Protein AF-0000000068881937 (afdb_homodimer)

pLDDT: mean 97.51, std 2.85, range [55.69, 98.94]

Nearest PDB structures (foldseek):
  3k2w-assembly1_D  TM=9.455E-01  e=3.900E-53  Paraglaciecola sp. T6c
  6j76-assembly1_B  TM=9.392E-01  e=1.658E-51  Vibrio variabilis
  6wsa-assembly1_A  TM=9.432E-01  e=1.426E-50  Burkholderia pseudomallei 1710b
  5eyu-assembly1_A  TM=9.378E-01  e=6.030E-51  Staphylococcus aureus
  4o6r-assembly1_C  TM=9.470E-01  e=2.479E-50  Burkholderia cenocepacia J2315

Foldseek 3Di:
DAFDKFFQAFQFFRHTDDIDTFDDPVRLVVLLVLQQVLLVPLQPDDLVVLLQLLLQLLVLLLVCLLVLLVLLCRLFVAFSLCSSVLSVVLSVLLVVCSVCLCVLQDKAFDDDDPQKGKIKGWGFQEEEEEEEESLSGSNRCSLQPNLLSSRRYAYEYEYDSSRRCNLVSSVVSSVVSPPDPSSYHYGYDDDLVSVLVSLCDPSHAEYEHEEALVVQVSSCVSPVVDDHYYWYFHAFQAEEEEEPAFDLLLVLLQLLCQCCASQNQDRFRHQYYEYAQVCQVVNLVSNLVNLQCAAEHRSHPSRHRHTFGRDPVLLVLLVVLVVQQVVVPKDFSHDDHPRQVDDDPRRHHHRQTEIEPGDDVGCSLEPDSSGRYYYYYYDNDLVRRQVSQQPYQWAQEYEYEHPPVVVRVVSQVSHRHQYYYYNHTDDDDQQGWGDIDGSSIDATTHRSSSSVSRTDMDMDIDGHDDD/DAFDKFFQAFQFFRHTDDIDTFDDPVRLVVLLVLQQVLLVPLQPDDLVVLLQLLLQLLVLLLVCLLVLLVLLCRLFVAFSLCSSVLSVVLSVLLVVCSVCLCVLQDKAFDDDDPQKGKIKGWGFQEEEEEEEESLSGSNRCSLQPNLQSSRRYAYEYEYDSSRRCNLVSSVVSSVVSPPDPSSYHYGYDDDLVSVLVSLCDPSHAEYEHEEALVVQVSSCVSPVVDDHYYWYFHAFQAEEEEEPAFDLLLVLLQLLCQCCASQNQDRFRHQYYEYAQVCQVVNLVSNLVNLQCAAEHRSHPSRHRHTFGRDQVLLVLLVVLVVQQVVVPKDFSHDDHPCQVDDDPRRHHHRQTEIEPGDDVGCSLAPDSSGRYYYYYYDNDLVRRQVSQQPYQWAQEYEYEHPPVVVRVVSQVSHRHQYYYYNHTDDDDQQGWGDMDGSSIDATTHHSSSSVSRIDMDMDIDGHDDD

Structure (mmCIF, N/CA/C/O backbone):
data_AF-0000000068881937-model_v1
#
loop_
_entity.id
_entity.type
_entity.pdbx_description
1 polymer 'aldehyde dehydrogenase (NAD(+))'
#
loop_
_atom_site.group_PDB
_atom_site.id
_atom_site.type_symbol
_atom_site.label_atom_id
_atom_site.label_alt_id
_atom_site.label_comp_id
_atom_site.label_asym_id
_atom_site.label_entity_id
_atom_site.label_seq_id
_atom_site.pdbx_PDB_ins_code
_atom_site.Cartn_x
_atom_site.Cartn_y
_atom_site.Cartn_z
_atom_site.occupancy
_atom_site.B_iso_or_equiv
_atom_site.auth_seq_id
_atom_site.auth_comp_id
_atom_site.auth_asym_id
_atom_site.auth_atom_id
_atom_site.pdbx_PDB_model_num
ATOM 1 N N . MET A 1 1 ? -29.312 0.614 -24.891 1 55.81 1 MET A N 1
ATOM 2 C CA . MET A 1 1 ? -28.172 -0.057 -25.531 1 55.81 1 MET A CA 1
ATOM 3 C C . MET A 1 1 ? -28.031 -1.483 -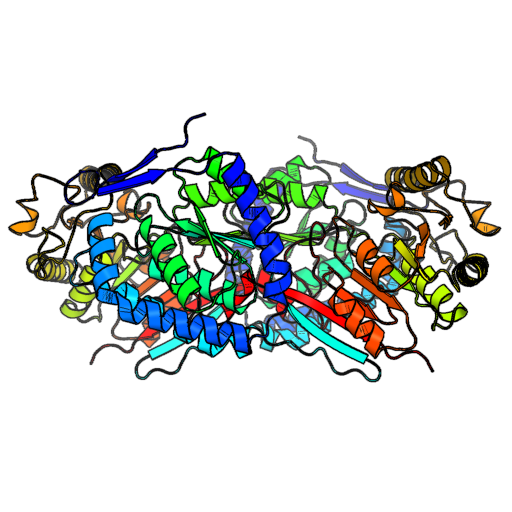25.016 1 55.81 1 MET A C 1
ATOM 5 O O . MET A 1 1 ? -28.266 -1.748 -23.828 1 55.81 1 MET A O 1
ATOM 9 N N . SER A 1 2 ? -27.922 -2.355 -25.828 1 77.81 2 SER A N 1
ATOM 10 C CA . SER A 1 2 ? -27.891 -3.777 -25.5 1 77.81 2 SER A CA 1
ATOM 11 C C . SER A 1 2 ? -26.703 -4.109 -24.609 1 77.81 2 SER A C 1
ATOM 13 O O . SER A 1 2 ? -25.641 -3.486 -24.719 1 77.81 2 SER A O 1
ATOM 15 N N . VAL A 1 3 ? -26.969 -4.941 -23.531 1 86.19 3 VAL A N 1
ATOM 16 C CA . VAL A 1 3 ? -25.922 -5.312 -22.578 1 86.19 3 VAL A CA 1
ATOM 17 C C . VAL A 1 3 ? -25 -6.344 -23.219 1 86.19 3 VAL A C 1
ATOM 19 O O . VAL A 1 3 ? -25.375 -7.031 -24.172 1 86.19 3 VAL A O 1
ATOM 22 N N . GLU A 1 4 ? -23.781 -6.277 -22.812 1 91.31 4 GLU A N 1
ATOM 23 C CA . GLU A 1 4 ? -22.781 -7.238 -23.281 1 91.31 4 GLU A CA 1
ATOM 24 C C . GLU A 1 4 ? -23.234 -8.672 -23 1 91.31 4 GLU A C 1
ATOM 26 O O . GLU A 1 4 ? -23.766 -8.961 -21.922 1 91.31 4 GLU A O 1
ATOM 31 N N . VAL A 1 5 ? -23.141 -9.5 -24.031 1 96.06 5 VAL A N 1
ATOM 32 C CA . VAL A 1 5 ? -23.312 -10.938 -23.812 1 96.06 5 VAL A CA 1
ATOM 33 C C . VAL A 1 5 ? -21.938 -11.602 -23.703 1 96.06 5 VAL A C 1
ATOM 35 O O . VAL A 1 5 ? -21.109 -11.484 -24.609 1 96.06 5 VAL A O 1
ATOM 38 N N . ILE A 1 6 ? -21.781 -12.273 -22.609 1 97.19 6 ILE A N 1
ATOM 39 C CA . ILE A 1 6 ? -20.5 -12.898 -22.312 1 97.19 6 ILE A CA 1
ATOM 40 C C . ILE A 1 6 ? -20.625 -14.414 -22.375 1 97.19 6 ILE A C 1
ATOM 42 O O . ILE A 1 6 ? -21.391 -15.016 -21.625 1 97.19 6 ILE A O 1
ATOM 46 N N . ASN A 1 7 ? -19.922 -14.961 -23.281 1 97.56 7 ASN A N 1
ATOM 47 C CA . ASN A 1 7 ? -19.969 -16.406 -23.469 1 97.56 7 ASN A CA 1
ATOM 48 C C . ASN A 1 7 ? -18.734 -17.078 -22.875 1 97.56 7 ASN A C 1
ATOM 50 O O . ASN A 1 7 ? -17.609 -16.672 -23.141 1 97.56 7 ASN A O 1
ATOM 54 N N . THR A 1 8 ? -19 -18.062 -22.078 1 97.69 8 THR A N 1
ATOM 55 C CA . THR A 1 8 ? -17.922 -18.938 -21.609 1 97.69 8 THR A CA 1
ATOM 56 C C . THR A 1 8 ? -17.734 -20.125 -22.562 1 97.69 8 THR A C 1
ATOM 58 O O . THR A 1 8 ? -18.656 -20.906 -22.781 1 97.69 8 THR A O 1
ATOM 61 N N . ILE A 1 9 ? -16.562 -20.172 -23.125 1 97.56 9 ILE A N 1
ATOM 62 C CA . ILE A 1 9 ? -16.25 -21.234 -24.078 1 97.56 9 ILE A CA 1
ATOM 63 C C . ILE A 1 9 ? -15.492 -22.359 -23.375 1 97.56 9 ILE A C 1
ATOM 65 O O . ILE A 1 9 ? -14.484 -22.109 -22.703 1 97.56 9 ILE A O 1
ATOM 69 N N . SER A 1 10 ? -16 -23.594 -23.484 1 97.12 10 SER A N 1
ATOM 70 C CA . SER A 1 10 ? -15.297 -24.734 -22.922 1 97.12 10 SER A CA 1
ATOM 71 C C . SER A 1 10 ? -13.961 -24.953 -23.625 1 97.12 10 SER A C 1
ATOM 73 O O . SER A 1 10 ? -13.914 -25.141 -24.844 1 97.12 10 SER A O 1
ATOM 75 N N . PRO A 1 11 ? -12.875 -24.969 -22.812 1 98 11 PRO A N 1
ATOM 76 C CA . PRO A 1 11 ? -11.586 -25.25 -23.453 1 98 11 PRO A CA 1
ATOM 77 C C . PRO A 1 11 ? -11.469 -26.688 -23.953 1 98 11 PRO A C 1
ATOM 79 O O . PRO A 1 11 ? -10.562 -27.016 -24.719 1 98 11 PRO A O 1
ATOM 82 N N . THR A 1 12 ? -12.328 -27.547 -23.484 1 97.31 12 THR A N 1
ATOM 83 C CA . THR A 1 12 ? -12.312 -28.969 -23.812 1 97.31 12 THR A CA 1
ATOM 84 C C . THR A 1 12 ? -12.992 -29.219 -25.156 1 97.31 12 THR A C 1
ATOM 86 O O . THR A 1 12 ? -12.508 -30 -25.984 1 97.31 12 THR A O 1
ATOM 89 N N . THR A 1 13 ? -14.125 -28.438 -25.438 1 95.62 13 THR A N 1
ATOM 90 C CA . THR A 1 13 ? -14.945 -28.781 -26.594 1 95.62 13 THR A CA 1
ATOM 91 C C . THR 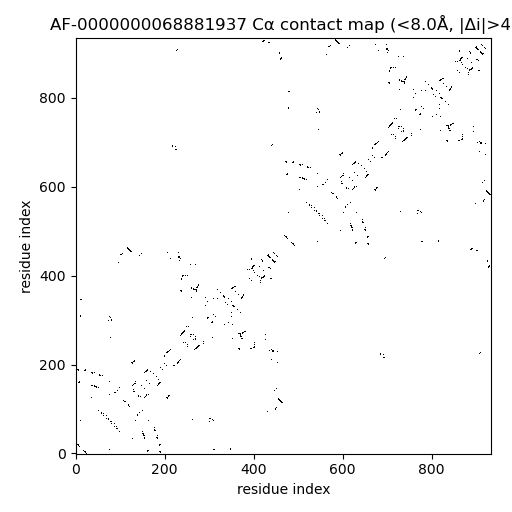A 1 13 ? -14.953 -27.625 -27.594 1 95.62 13 THR A C 1
ATOM 93 O O . THR A 1 13 ? -15.32 -27.812 -28.766 1 95.62 13 THR A O 1
ATOM 96 N N . GLY A 1 14 ? -14.672 -26.406 -27.141 1 95.56 14 GLY A N 1
ATOM 97 C CA . GLY A 1 14 ? -14.766 -25.219 -27.984 1 95.56 14 GLY A CA 1
ATOM 98 C C . GLY A 1 14 ? -16.188 -24.703 -28.109 1 95.56 14 GLY A C 1
ATOM 99 O O . GLY A 1 14 ? -16.438 -23.781 -28.906 1 95.56 14 GLY A O 1
ATOM 100 N N . GLU A 1 15 ? -17.047 -25.188 -27.328 1 96.62 15 GLU A N 1
ATOM 101 C CA . GLU A 1 15 ? -18.453 -24.797 -27.391 1 96.62 15 GLU A CA 1
ATOM 102 C C . GLU A 1 15 ? -18.812 -23.844 -26.25 1 96.62 15 GLU A C 1
ATOM 104 O O . GLU A 1 15 ? -18.156 -23.828 -25.219 1 96.62 15 GLU A O 1
ATOM 109 N N . ILE A 1 16 ? -19.859 -23.062 -26.469 1 97.56 16 ILE A N 1
ATOM 110 C CA . ILE A 1 16 ? -20.391 -22.234 -25.406 1 97.56 16 ILE A CA 1
ATOM 111 C C . ILE A 1 16 ? -21.062 -23.109 -24.344 1 97.56 16 ILE A C 1
ATOM 113 O O . ILE A 1 16 ? -21.906 -23.938 -24.672 1 97.56 16 ILE A O 1
ATOM 117 N N . VAL A 1 17 ? -20.703 -22.938 -23.156 1 96.81 17 VAL A N 1
ATOM 118 C CA . VAL A 1 17 ? -21.297 -23.75 -22.109 1 96.81 17 VAL A CA 1
ATOM 119 C C . VAL A 1 17 ? -22.188 -22.891 -21.203 1 96.81 17 VAL A C 1
ATOM 121 O O . VAL A 1 17 ? -23.094 -23.406 -20.547 1 96.81 17 VAL A O 1
ATOM 124 N N . ILE A 1 18 ? -21.875 -21.609 -21.109 1 96.69 18 ILE A N 1
ATOM 125 C CA . ILE A 1 18 ? -22.641 -20.688 -20.281 1 96.69 18 ILE A CA 1
ATOM 126 C C . ILE A 1 18 ? -22.609 -19.281 -20.891 1 96.69 18 ILE A C 1
ATOM 128 O O . ILE A 1 18 ? -21.594 -18.891 -21.484 1 96.69 18 ILE A O 1
ATOM 132 N N . SER A 1 19 ? -23.672 -18.609 -20.812 1 97.81 19 SER A N 1
ATOM 133 C CA . SER A 1 19 ? -23.734 -17.203 -21.219 1 97.81 19 SER A CA 1
ATOM 134 C C . SER A 1 19 ? -24.234 -16.328 -20.078 1 97.81 19 SER A C 1
ATOM 136 O O . SER A 1 19 ? -25.156 -16.703 -19.359 1 97.81 19 SER A O 1
ATOM 138 N N . ARG A 1 20 ? -23.672 -15.227 -19.891 1 97.75 20 ARG A N 1
ATOM 139 C CA . ARG A 1 20 ? -24.109 -14.211 -18.938 1 97.75 20 ARG A CA 1
ATOM 140 C C . ARG A 1 20 ? -24.203 -12.844 -19.609 1 97.75 20 ARG A C 1
ATOM 142 O O . ARG A 1 20 ? -23.5 -12.57 -20.578 1 97.75 20 ARG A O 1
ATOM 149 N N . ASN A 1 21 ? -25.094 -12.062 -19.094 1 96.56 21 ASN A N 1
ATOM 150 C CA . ASN A 1 21 ? -25.188 -10.672 -19.531 1 96.56 21 ASN A CA 1
ATOM 151 C C . ASN A 1 21 ? -24.328 -9.758 -18.656 1 96.56 21 ASN A C 1
ATOM 153 O O . ASN A 1 21 ? -24.234 -9.953 -17.438 1 96.56 21 ASN A O 1
ATOM 157 N N . GLY A 1 22 ? -23.672 -8.836 -19.266 1 96.44 22 GLY A N 1
ATOM 158 C CA . GLY A 1 22 ? -23.031 -7.766 -18.531 1 96.44 22 GLY A CA 1
ATOM 159 C C . GLY A 1 22 ? -24.016 -6.781 -17.922 1 96.44 22 GLY A C 1
ATOM 160 O O . GLY A 1 22 ? -25.219 -6.871 -18.156 1 96.44 22 GLY A O 1
ATOM 161 N N . PRO A 1 23 ? -23.484 -5.867 -17.141 1 95.81 23 PRO A N 1
ATOM 162 C CA . PRO A 1 23 ? -24.359 -4.887 -16.516 1 95.81 23 PRO A CA 1
ATOM 163 C C . PRO A 1 23 ? -24.766 -3.758 -17.453 1 95.81 23 PRO A C 1
ATOM 165 O O . PRO A 1 23 ? -24 -3.381 -18.344 1 95.81 23 PRO A O 1
ATOM 168 N N . SER A 1 24 ? -25.969 -3.285 -17.281 1 94.31 24 SER A N 1
ATOM 169 C CA . SER A 1 24 ? -26.312 -2.004 -17.875 1 94.31 24 SER A CA 1
ATOM 170 C C . SER A 1 24 ? -25.594 -0.853 -17.203 1 94.31 24 SER A C 1
ATOM 172 O O . SER A 1 24 ? -24.984 -1.037 -16.141 1 94.31 24 SER A O 1
ATOM 174 N N . SER A 1 25 ? -25.641 0.278 -17.828 1 92.31 25 SER A N 1
ATOM 175 C CA . SER A 1 25 ? -25.047 1.46 -17.203 1 92.31 25 SER A CA 1
ATOM 176 C C . SER A 1 25 ? -25.672 1.748 -15.844 1 92.31 25 SER A C 1
ATOM 178 O O . SER A 1 25 ? -24.984 2.119 -14.898 1 92.31 25 SER A O 1
ATOM 180 N N . ALA A 1 26 ? -26.922 1.595 -15.805 1 94 26 ALA A N 1
ATOM 181 C CA . ALA A 1 26 ? -27.641 1.819 -14.555 1 94 26 ALA A CA 1
ATOM 182 C C . ALA A 1 26 ? -27.219 0.813 -13.492 1 94 26 ALA A C 1
ATOM 184 O O . ALA A 1 26 ? -27.062 1.172 -12.32 1 94 26 ALA A O 1
ATOM 185 N N . ASP A 1 27 ? -27.062 -0.46 -13.883 1 93.44 27 ASP A N 1
ATOM 186 C CA . ASP A 1 27 ? -26.609 -1.495 -12.961 1 93.44 27 ASP A CA 1
ATOM 187 C C . ASP A 1 27 ? -25.219 -1.163 -12.414 1 93.44 27 ASP A C 1
ATOM 189 O O . ASP A 1 27 ? -24.969 -1.319 -11.219 1 93.44 27 ASP A O 1
ATOM 193 N N . LEU A 1 28 ? -24.438 -0.742 -13.32 1 94.5 28 LEU A N 1
ATOM 194 C CA . LEU A 1 28 ? -23.047 -0.445 -12.961 1 94.5 28 LEU A CA 1
ATOM 195 C C . LEU A 1 28 ? -22.984 0.694 -11.953 1 94.5 28 LEU A C 1
ATOM 197 O O . LEU A 1 28 ? -22.125 0.694 -11.07 1 94.5 28 LEU A O 1
ATOM 201 N N . ASP A 1 29 ? -23.844 1.623 -12.062 1 94.81 29 ASP A N 1
ATOM 202 C CA . ASP A 1 29 ? -23.891 2.76 -11.148 1 94.81 29 ASP A CA 1
ATOM 203 C C . ASP A 1 29 ? -24.438 2.348 -9.789 1 94.81 29 ASP A C 1
ATOM 205 O O . ASP A 1 29 ? -24.078 2.928 -8.766 1 94.81 29 ASP A O 1
ATOM 209 N N . LEU A 1 30 ? -25.281 1.379 -9.75 1 97.38 30 LEU A N 1
ATOM 210 C CA . LEU A 1 30 ? -25.984 0.952 -8.539 1 97.38 30 LEU A CA 1
ATOM 211 C C . LEU A 1 30 ? -25.062 0.112 -7.656 1 97.38 30 LEU A C 1
ATOM 213 O O . LEU A 1 30 ? -25.188 0.114 -6.434 1 97.38 30 LEU A O 1
ATOM 217 N N . LEU A 1 31 ? -24.125 -0.579 -8.258 1 98.25 31 LEU A N 1
ATOM 218 C CA . LEU A 1 31 ? -23.281 -1.518 -7.523 1 98.25 31 LEU A CA 1
ATOM 219 C C . LEU A 1 31 ? -22.547 -0.812 -6.391 1 98.25 31 LEU A C 1
ATOM 221 O O . LEU A 1 31 ? -22.703 -1.171 -5.223 1 98.25 31 LEU A O 1
ATOM 225 N N . PRO A 1 32 ? -21.781 0.266 -6.703 1 98.38 32 PRO A N 1
ATOM 226 C CA . PRO A 1 32 ? -21.078 0.948 -5.613 1 98.38 32 PRO A CA 1
ATOM 227 C C . PRO A 1 32 ? -22.031 1.634 -4.637 1 98.38 32 PRO A C 1
ATOM 229 O O . PRO A 1 32 ? -21.719 1.743 -3.445 1 98.38 32 PRO A O 1
ATOM 232 N N . LYS A 1 33 ? -23.156 2.111 -5.105 1 98.19 33 LYS A N 1
ATOM 233 C CA . LYS A 1 33 ? -24.141 2.75 -4.234 1 98.19 33 LYS A CA 1
ATOM 234 C C . LYS A 1 33 ? -24.672 1.771 -3.186 1 98.19 33 LYS A C 1
ATOM 236 O O . LYS A 1 33 ? -24.672 2.078 -1.992 1 98.19 33 LYS A O 1
ATOM 241 N N . VAL A 1 34 ? -25.109 0.617 -3.621 1 98.69 34 VAL A N 1
ATOM 242 C CA . VAL A 1 34 ? -25.641 -0.419 -2.74 1 98.69 34 VAL A CA 1
ATOM 243 C C . VAL A 1 34 ? -24.547 -0.875 -1.769 1 98.69 34 VAL A C 1
ATOM 245 O O . VAL A 1 34 ? -24.812 -1.041 -0.574 1 98.69 34 VAL A O 1
ATOM 248 N N . ALA A 1 35 ? -23.328 -1.091 -2.273 1 98.81 35 ALA A N 1
ATOM 249 C CA . ALA A 1 35 ? -22.203 -1.509 -1.436 1 98.81 35 ALA A CA 1
ATOM 250 C C . ALA A 1 35 ? -21.938 -0.486 -0.337 1 98.81 35 ALA A C 1
ATOM 252 O O . ALA A 1 35 ? -21.672 -0.853 0.811 1 98.81 35 ALA A O 1
ATOM 253 N N . THR A 1 36 ? -21.984 0.802 -0.675 1 98.5 36 THR A N 1
ATOM 254 C CA . THR A 1 36 ? -21.719 1.879 0.273 1 98.5 36 THR A CA 1
ATOM 255 C C . THR A 1 36 ? -22.781 1.906 1.366 1 98.5 36 THR A C 1
ATOM 257 O O . THR A 1 36 ? -22.469 2.049 2.549 1 98.5 36 THR A O 1
ATOM 260 N N . GLU A 1 37 ? -24.031 1.785 0.954 1 98.25 37 GLU A N 1
ATOM 261 C CA . GLU A 1 37 ? -25.125 1.783 1.908 1 98.25 37 GLU A CA 1
ATOM 262 C C . GLU A 1 37 ? -25.031 0.595 2.861 1 98.25 37 GLU A C 1
ATOM 264 O O . GLU A 1 37 ? -25.188 0.75 4.074 1 98.25 37 GLU A O 1
ATOM 269 N N . ALA A 1 38 ? -24.766 -0.577 2.326 1 98.75 38 ALA A N 1
ATOM 270 C CA . ALA A 1 38 ? -24.641 -1.784 3.139 1 98.75 38 ALA A CA 1
ATOM 271 C C . ALA A 1 38 ? -23.453 -1.681 4.09 1 98.75 38 ALA A C 1
ATOM 273 O O . ALA A 1 38 ? -23.516 -2.172 5.223 1 98.75 38 ALA A O 1
ATOM 274 N N . PHE A 1 39 ? -22.422 -1.089 3.668 1 98.56 39 PHE A N 1
ATOM 275 C CA . PHE A 1 39 ? -21.203 -0.909 4.449 1 98.56 39 PHE A CA 1
ATOM 276 C C . PHE A 1 39 ? -21.484 -0.157 5.742 1 98.56 39 PHE A C 1
ATOM 278 O O . PHE A 1 39 ? -20.906 -0.46 6.785 1 98.56 39 PHE A O 1
ATOM 285 N N . GLN A 1 40 ? -22.375 0.852 5.68 1 96.69 40 GLN A N 1
ATOM 286 C CA . GLN A 1 40 ? -22.656 1.718 6.82 1 96.69 40 GLN A CA 1
ATOM 287 C C . GLN A 1 40 ? -23.141 0.909 8.023 1 96.69 40 GLN A C 1
ATOM 289 O O . GLN A 1 40 ? -22.781 1.213 9.164 1 96.69 40 GLN A O 1
ATOM 294 N N . SER A 1 41 ? -23.859 -0.099 7.75 1 97.31 41 SER A N 1
ATOM 295 C CA . SER A 1 41 ? -24.359 -0.93 8.836 1 97.31 41 SER A CA 1
ATOM 296 C C . SER A 1 41 ? -23.422 -2.094 9.125 1 97.31 41 SER A C 1
ATOM 298 O O . SER A 1 41 ? -23.203 -2.445 10.289 1 97.31 41 SER A O 1
ATOM 300 N N . PHE A 1 42 ? -22.859 -2.686 8.125 1 98.69 42 PHE A N 1
ATOM 301 C CA . PHE A 1 42 ? -22.031 -3.881 8.266 1 98.69 42 PHE A CA 1
ATOM 302 C C . PHE A 1 42 ? -20.766 -3.574 9.062 1 98.69 42 PHE A C 1
ATOM 304 O O . PHE A 1 42 ? -20.328 -4.395 9.875 1 98.69 42 PHE A O 1
ATOM 311 N N . ARG A 1 43 ? -20.203 -2.398 8.883 1 97.88 43 ARG A N 1
ATOM 312 C CA . ARG A 1 43 ? -18.969 -2.018 9.562 1 97.88 43 ARG A CA 1
ATOM 313 C C . ARG A 1 43 ? -19.172 -1.956 11.07 1 97.88 43 ARG A C 1
ATOM 315 O O . ARG A 1 43 ? -18.203 -1.967 11.836 1 97.88 43 ARG A O 1
ATOM 322 N N . LYS A 1 44 ? -20.375 -1.88 11.484 1 96.38 44 LYS A N 1
ATOM 323 C CA . LYS A 1 44 ? -20.688 -1.731 12.906 1 96.38 44 LYS A CA 1
ATOM 324 C C . LYS A 1 44 ? -20.906 -3.09 13.562 1 96.38 44 LYS A C 1
ATOM 326 O O . LYS A 1 44 ? -21.016 -3.178 14.789 1 96.38 44 LYS A O 1
ATOM 331 N N . THR A 1 45 ? -20.969 -4.16 12.781 1 98.19 45 THR A N 1
ATOM 332 C CA . THR A 1 45 ? -21.062 -5.492 13.367 1 98.19 45 THR A CA 1
ATOM 333 C C . THR A 1 45 ? -19.766 -5.863 14.086 1 98.19 45 THR A C 1
ATOM 335 O O . THR A 1 45 ? -18.703 -5.328 13.773 1 98.19 45 THR A O 1
ATOM 338 N N . THR A 1 46 ? -19.844 -6.754 15.031 1 98.12 46 THR A N 1
ATOM 339 C CA . THR A 1 46 ? -18.656 -7.188 15.773 1 98.12 46 THR A CA 1
ATOM 340 C C . THR A 1 46 ? -17.844 -8.195 14.961 1 98.12 46 THR A C 1
ATOM 342 O O . THR A 1 46 ? -18.375 -8.836 14.055 1 98.12 46 THR A O 1
ATOM 345 N N . LEU A 1 47 ? -16.625 -8.297 15.297 1 98.69 47 LEU A N 1
ATOM 346 C CA . LEU A 1 47 ? -15.789 -9.312 14.656 1 98.69 47 LEU A CA 1
ATOM 347 C C . LEU A 1 47 ? -16.359 -10.703 14.883 1 98.69 47 LEU A C 1
ATOM 349 O O . LEU A 1 47 ? -16.344 -11.539 13.977 1 98.69 47 LEU A O 1
ATOM 353 N N . LYS A 1 48 ? -16.875 -10.945 16.062 1 98.75 48 LYS A N 1
ATOM 354 C CA . LYS A 1 48 ? -17.469 -12.242 16.391 1 98.75 48 LYS A CA 1
ATOM 355 C C . LYS A 1 48 ? -18.609 -12.586 15.438 1 98.75 48 LYS A C 1
ATOM 357 O O . LYS A 1 48 ? -18.719 -13.711 14.961 1 98.75 48 LYS A O 1
ATOM 362 N N . GLU A 1 49 ? -19.484 -11.633 15.148 1 98.75 49 GLU A N 1
ATOM 363 C CA . GLU A 1 49 ? -20.594 -11.836 14.219 1 98.75 49 GLU A CA 1
ATOM 364 C C . GLU A 1 49 ? -20.094 -12.156 12.812 1 98.75 49 GLU A C 1
ATOM 366 O O . GLU A 1 49 ? -20.609 -13.055 12.148 1 98.75 49 GLU A O 1
ATOM 371 N N . ARG A 1 50 ? -19.109 -11.461 12.391 1 98.94 50 ARG A N 1
ATOM 372 C CA . ARG A 1 50 ? -18.547 -11.664 11.062 1 98.94 50 ARG A CA 1
ATOM 373 C C . ARG A 1 50 ? -17.828 -13.008 10.969 1 98.94 50 ARG A C 1
ATOM 375 O O . ARG A 1 50 ? -17.891 -13.68 9.938 1 98.94 50 ARG A O 1
ATOM 382 N N . GLN A 1 51 ? -17.125 -13.375 12.07 1 98.94 51 GLN A N 1
ATOM 383 C CA . GLN A 1 51 ? -16.469 -14.672 12.133 1 98.94 51 GLN A CA 1
ATOM 384 C C . GLN A 1 51 ? -17.484 -15.812 12 1 98.94 51 GLN A C 1
ATOM 386 O O . GLN A 1 51 ? -17.219 -16.812 11.32 1 98.94 51 GLN A O 1
ATOM 391 N N . GLU A 1 52 ? -18.609 -15.648 12.594 1 98.88 52 GLU A N 1
ATOM 392 C CA . GLU A 1 52 ? -19.656 -16.672 12.508 1 98.88 52 GLU A CA 1
ATOM 393 C C . GLU A 1 52 ? -20.188 -16.812 11.086 1 98.88 52 GLU A C 1
ATOM 395 O O . GLU A 1 52 ? -20.375 -17.922 10.594 1 98.88 52 GLU A O 1
ATOM 400 N N . ILE A 1 53 ? -20.406 -15.727 10.43 1 98.94 53 ILE A N 1
ATOM 401 C CA . ILE A 1 53 ? -20.859 -15.727 9.039 1 98.94 53 ILE A CA 1
ATOM 402 C C . ILE A 1 53 ? -19.828 -16.438 8.164 1 98.94 53 ILE A C 1
ATOM 404 O O . ILE A 1 53 ? -20.172 -17.281 7.344 1 98.94 53 ILE A O 1
ATOM 408 N N . VAL A 1 54 ? -18.547 -16.125 8.344 1 98.94 54 VAL A N 1
ATOM 409 C CA . VAL A 1 54 ? -17.469 -16.703 7.539 1 98.94 54 VAL A CA 1
ATOM 410 C C . VAL A 1 54 ? -17.359 -18.203 7.816 1 98.94 54 VAL A C 1
ATOM 412 O O . VAL A 1 54 ? -17.156 -19 6.898 1 98.94 54 VAL A O 1
ATOM 415 N N . ARG A 1 55 ? -17.5 -18.594 9.086 1 98.88 55 ARG A N 1
ATOM 416 C CA . ARG A 1 55 ? -17.469 -20 9.438 1 98.88 55 ARG A CA 1
ATOM 417 C C . ARG A 1 55 ? -18.562 -20.766 8.695 1 98.88 55 ARG A C 1
ATOM 419 O O . ARG A 1 55 ? -18.297 -21.828 8.133 1 98.88 55 ARG A O 1
ATOM 426 N N . LYS A 1 56 ? -19.766 -20.219 8.664 1 98.94 56 LYS A N 1
ATOM 427 C CA . LYS A 1 56 ? -20.875 -20.844 7.965 1 98.94 56 LYS A CA 1
ATOM 428 C C . LYS A 1 56 ? -20.625 -20.906 6.461 1 98.94 56 LYS A C 1
ATOM 430 O O . LYS A 1 56 ? -20.938 -21.891 5.805 1 98.94 56 LYS A O 1
ATOM 435 N N . PHE A 1 57 ? -20.125 -19.859 5.98 1 98.88 57 PHE A N 1
ATOM 436 C CA . PHE A 1 57 ? -19.781 -19.812 4.566 1 98.88 57 PHE A CA 1
ATOM 437 C C . PHE A 1 57 ? -18.797 -20.922 4.223 1 98.88 57 PHE A C 1
ATOM 439 O O . PHE A 1 57 ? -18.984 -21.656 3.244 1 98.88 57 PHE A O 1
ATOM 446 N N . LEU A 1 58 ? -17.672 -21.016 4.996 1 98.88 58 LEU A N 1
ATOM 447 C CA . LEU A 1 58 ? -16.641 -22 4.719 1 98.88 58 LEU A CA 1
ATOM 448 C C . LEU A 1 58 ? -17.203 -23.422 4.789 1 98.88 58 LEU A C 1
ATOM 450 O O . LEU A 1 58 ? -16.859 -24.266 3.973 1 98.88 58 LEU A O 1
ATOM 454 N N . LYS A 1 59 ? -18.109 -23.656 5.688 1 98.81 59 LYS A N 1
ATOM 455 C CA . LYS A 1 59 ? -18.797 -24.938 5.754 1 98.81 59 LYS A CA 1
ATOM 456 C C . LYS A 1 59 ? -19.641 -25.172 4.512 1 98.81 59 LYS A C 1
ATOM 458 O O . LYS A 1 59 ? -19.641 -26.266 3.949 1 98.81 59 LYS A O 1
ATOM 463 N N . GLY A 1 60 ? -20.375 -24.156 4.117 1 98.75 60 GLY A N 1
ATOM 464 C CA . GLY A 1 60 ? -21.172 -24.266 2.91 1 98.75 60 GLY A CA 1
ATOM 465 C C . GLY A 1 60 ? -20.359 -24.562 1.666 1 98.75 60 GLY A C 1
ATOM 466 O O . GLY A 1 60 ? -20.797 -25.312 0.796 1 98.75 60 GLY A O 1
ATOM 467 N N . LEU A 1 61 ? -19.266 -23.938 1.591 1 98.5 61 LEU A N 1
ATOM 468 C CA . LEU A 1 61 ? -18.359 -24.188 0.477 1 98.5 61 LEU A CA 1
ATOM 469 C C . LEU A 1 61 ? -17.891 -25.641 0.479 1 98.5 61 LEU A C 1
ATOM 471 O O . LEU A 1 61 ? -17.906 -26.297 -0.559 1 98.5 61 LEU A O 1
ATOM 475 N N . ALA A 1 62 ? -17.438 -26.109 1.609 1 98.62 62 ALA A N 1
ATOM 476 C CA . ALA A 1 62 ? -16.953 -27.469 1.765 1 98.62 62 ALA A CA 1
ATOM 477 C C . ALA A 1 62 ? -18.047 -28.484 1.413 1 98.62 62 ALA A C 1
ATOM 479 O O . ALA A 1 62 ? -17.766 -29.5 0.774 1 98.62 62 ALA A O 1
ATOM 480 N N . ASP A 1 63 ? -19.25 -28.203 1.772 1 98.44 63 ASP A N 1
ATOM 481 C CA . ASP A 1 63 ? -20.375 -29.109 1.565 1 98.44 63 ASP A CA 1
ATOM 482 C C . ASP A 1 63 ? -20.688 -29.266 0.08 1 98.44 63 ASP A C 1
ATOM 484 O O . ASP A 1 63 ? -21.312 -30.25 -0.332 1 98.44 63 ASP A O 1
ATOM 488 N N . ARG A 1 64 ? -20.25 -28.344 -0.711 1 98 64 ARG A N 1
ATOM 489 C CA . ARG A 1 64 ? -20.609 -28.344 -2.123 1 98 64 ARG A CA 1
ATOM 490 C C . ARG A 1 64 ? -19.406 -28.656 -3 1 98 64 ARG A C 1
ATOM 492 O O . ARG A 1 64 ? -19.406 -28.359 -4.195 1 98 64 ARG A O 1
ATOM 499 N N . GLU A 1 65 ? -18.375 -29.188 -2.443 1 98.19 65 GLU A N 1
ATOM 500 C CA . GLU A 1 65 ? -17.094 -29.406 -3.104 1 98.19 65 GLU A CA 1
ATOM 501 C C . GLU A 1 65 ? -17.266 -30.094 -4.453 1 98.19 65 GLU A C 1
ATOM 503 O O . GLU A 1 65 ? -16.797 -29.594 -5.477 1 98.19 65 GLU A O 1
ATOM 508 N N . SER A 1 66 ? -18 -31.203 -4.543 1 97.75 66 SER A N 1
ATOM 509 C CA . SER A 1 66 ? -18.125 -32 -5.754 1 97.75 66 SER A CA 1
ATOM 510 C C . SER A 1 66 ? -18.859 -31.25 -6.848 1 97.75 66 SER A C 1
ATOM 512 O O . SER A 1 66 ? -18.453 -31.266 -8.008 1 97.75 66 SER A O 1
ATOM 514 N N . GLU A 1 67 ? -19.938 -30.641 -6.473 1 97.75 67 GLU A N 1
ATOM 515 C CA . GLU A 1 67 ? -20.719 -29.844 -7.406 1 97.75 67 GLU A CA 1
ATOM 516 C C . GLU A 1 67 ? -19.906 -28.703 -7.992 1 97.75 67 GLU A C 1
ATOM 518 O O . GLU A 1 67 ? -19.922 -28.484 -9.203 1 97.75 67 GLU A O 1
ATOM 523 N N . LEU A 1 68 ? -19.25 -28 -7.148 1 98.44 68 LEU A N 1
ATOM 524 C CA . LEU A 1 68 ? -18.453 -26.859 -7.57 1 98.44 68 LEU A CA 1
ATOM 525 C C . LEU A 1 68 ? -17.281 -27.297 -8.445 1 98.44 68 LEU A C 1
ATOM 527 O O . LEU A 1 68 ? -16.922 -26.594 -9.398 1 98.44 68 LEU A O 1
ATOM 531 N N . ALA A 1 69 ? -16.688 -28.438 -8.141 1 98.12 69 ALA A N 1
ATOM 532 C CA . ALA A 1 69 ? -15.578 -28.969 -8.922 1 98.12 69 ALA A CA 1
ATOM 533 C C . ALA A 1 69 ? -16.016 -29.281 -10.352 1 98.12 69 ALA A C 1
ATOM 535 O O . ALA A 1 69 ? -15.305 -28.984 -11.312 1 98.12 69 ALA A O 1
ATOM 536 N N . GLU A 1 70 ? -17.141 -29.875 -10.492 1 97.81 70 GLU A N 1
ATOM 537 C CA . GLU A 1 70 ? -17.656 -30.219 -11.812 1 97.81 70 GLU A CA 1
ATOM 538 C C . GLU A 1 70 ? -17.922 -28.969 -12.641 1 97.81 70 GLU A C 1
ATOM 540 O O . GLU A 1 70 ? -17.547 -28.906 -13.82 1 97.81 70 GLU A O 1
ATOM 545 N N . GLU A 1 71 ? -18.547 -27.969 -12.016 1 97.31 71 GLU A N 1
ATOM 546 C CA . GLU A 1 71 ? -18.812 -26.719 -12.703 1 97.31 71 GLU A CA 1
ATOM 547 C C . GLU A 1 71 ? -17.516 -26.078 -13.195 1 97.31 71 GLU A C 1
ATOM 549 O O . GLU A 1 71 ? -17.453 -25.578 -14.32 1 97.31 71 GLU A O 1
ATOM 554 N N . LEU A 1 72 ? -16.578 -26.141 -12.32 1 97.88 72 LEU A N 1
ATOM 555 C CA . LEU A 1 72 ? -15.312 -25.516 -12.641 1 97.88 72 LEU A CA 1
ATOM 556 C C . LEU A 1 72 ? -14.594 -26.266 -13.758 1 97.88 72 LEU A C 1
ATOM 558 O O . LEU A 1 72 ? -14.047 -25.641 -14.672 1 97.88 72 LEU A O 1
ATOM 562 N N . THR A 1 73 ? -14.594 -27.578 -13.75 1 98.25 73 THR A N 1
ATOM 563 C CA . THR A 1 73 ? -13.938 -28.391 -14.773 1 98.25 73 THR A CA 1
ATOM 564 C C . THR A 1 73 ? -14.555 -28.125 -16.141 1 98.25 73 THR A C 1
ATOM 566 O O . THR A 1 73 ? -13.836 -28.031 -17.141 1 98.25 73 THR A O 1
ATOM 569 N N . VAL A 1 74 ? -15.836 -27.953 -16.141 1 97.69 74 VAL A N 1
ATOM 570 C CA . VAL A 1 74 ? -16.531 -27.656 -17.391 1 97.69 74 VAL A CA 1
ATOM 571 C C . VAL A 1 74 ? -16.031 -26.328 -17.969 1 97.69 74 VAL A C 1
ATOM 573 O O . VAL A 1 74 ? -15.805 -26.219 -19.172 1 97.69 74 VAL A O 1
ATOM 576 N N . GLN A 1 75 ? -15.789 -25.438 -17.094 1 97.69 75 GLN A N 1
ATOM 577 C CA . GLN A 1 75 ? -15.539 -24.047 -17.5 1 97.69 75 GLN A CA 1
ATOM 578 C C . GLN A 1 75 ? -14.062 -23.844 -17.859 1 97.69 75 GLN A C 1
ATOM 580 O O . GLN A 1 75 ? -13.734 -23.016 -18.703 1 97.69 75 GLN A O 1
ATOM 585 N N . MET A 1 76 ? -13.148 -24.594 -17.219 1 97 76 MET A N 1
ATOM 586 C CA . MET A 1 76 ? -11.75 -24.203 -17.406 1 97 76 MET A CA 1
ATOM 587 C C . MET A 1 76 ? -10.898 -25.406 -17.797 1 97 76 MET A C 1
ATOM 589 O O . MET A 1 76 ? -9.719 -25.266 -18.125 1 97 76 MET A O 1
ATOM 593 N N . GLY A 1 77 ? -11.438 -26.625 -17.719 1 97.69 77 GLY A N 1
ATOM 594 C CA . GLY A 1 77 ? -10.805 -27.797 -18.328 1 97.69 77 GLY A CA 1
ATOM 595 C C . GLY A 1 77 ? -9.797 -28.469 -17.406 1 97.69 77 GLY A C 1
ATOM 596 O O . GLY A 1 77 ? -9.078 -29.375 -17.828 1 97.69 77 GLY A O 1
ATOM 597 N N . ARG A 1 78 ? -9.672 -28.031 -16.125 1 97.69 78 ARG A N 1
ATOM 598 C CA . ARG A 1 78 ? -8.812 -28.75 -15.18 1 97.69 78 ARG A CA 1
ATOM 599 C C . ARG A 1 78 ? -9.32 -30.172 -14.961 1 97.69 78 ARG A C 1
ATOM 601 O O . ARG A 1 78 ? -10.516 -30.391 -14.773 1 97.69 78 ARG A O 1
ATOM 608 N N . PRO A 1 79 ? -8.445 -31.125 -14.914 1 98.19 79 PRO A N 1
ATOM 609 C CA . PRO A 1 79 ? -8.898 -32.5 -14.711 1 98.19 79 PRO A CA 1
ATOM 610 C C . PRO A 1 79 ? -9.68 -32.688 -13.414 1 98.19 79 PRO A C 1
ATOM 612 O O . PRO A 1 79 ? -9.234 -32.25 -12.352 1 98.19 79 PRO A O 1
ATOM 615 N N . ILE A 1 80 ? -10.805 -33.312 -13.453 1 98.25 80 ILE A N 1
ATOM 616 C CA . ILE A 1 80 ? -11.805 -33.406 -12.398 1 98.25 80 ILE A CA 1
ATOM 617 C C . ILE A 1 80 ? -11.195 -34.062 -11.172 1 98.25 80 ILE A C 1
ATOM 619 O O . ILE A 1 80 ? -11.594 -33.781 -10.039 1 98.25 80 ILE A O 1
ATOM 623 N N . ALA A 1 81 ? -10.164 -34.906 -11.383 1 97.38 81 ALA A N 1
ATOM 624 C CA . ALA A 1 81 ? -9.516 -35.625 -10.289 1 97.38 81 ALA A CA 1
ATOM 625 C C . ALA A 1 81 ? -8.852 -34.656 -9.32 1 97.38 81 ALA A C 1
ATOM 627 O O . ALA A 1 81 ? -8.609 -34.969 -8.156 1 97.38 81 ALA A O 1
ATOM 628 N N . PHE A 1 82 ? -8.617 -33.406 -9.75 1 96.81 82 PHE A N 1
ATOM 629 C CA . PHE A 1 82 ? -7.832 -32.469 -8.953 1 96.81 82 PHE A CA 1
ATOM 630 C C . PHE A 1 82 ? -8.641 -31.219 -8.625 1 96.81 82 PHE A C 1
ATOM 632 O O . PHE A 1 82 ? -8.227 -30.406 -7.789 1 96.81 82 PHE A O 1
ATOM 639 N N . THR A 1 83 ? -9.797 -31.047 -9.219 1 97.56 83 THR A N 1
ATOM 640 C CA . THR A 1 83 ? -10.523 -29.781 -9.141 1 97.56 83 THR A CA 1
ATOM 641 C C . THR A 1 83 ? -11.117 -29.594 -7.746 1 97.56 83 THR A C 1
ATOM 643 O O . THR A 1 83 ? -11.164 -28.469 -7.234 1 97.56 83 THR A O 1
ATOM 646 N N . GLY A 1 84 ? -11.555 -30.703 -7.168 1 97.44 84 GLY A N 1
ATOM 647 C CA . GLY A 1 84 ? -12.109 -30.625 -5.824 1 97.44 84 GLY A CA 1
ATOM 648 C C . GLY A 1 84 ? -11.109 -30.141 -4.793 1 97.44 84 GLY A C 1
ATOM 649 O O . GLY A 1 84 ? -11.484 -29.516 -3.803 1 97.44 84 GLY A O 1
ATOM 650 N N . LYS A 1 85 ? -9.852 -30.406 -5.023 1 96.38 85 LYS A N 1
ATOM 651 C CA . LYS A 1 85 ? -8.781 -30 -4.113 1 96.38 85 LYS A CA 1
ATOM 652 C C . LYS A 1 85 ? -8.711 -28.469 -3.994 1 96.38 85 LYS A C 1
ATOM 654 O O . LYS A 1 85 ? -8.32 -27.953 -2.951 1 96.38 85 LYS A O 1
ATOM 659 N N . GLU A 1 86 ? -9.062 -27.812 -5.031 1 97.25 86 GLU A N 1
ATOM 660 C CA . GLU A 1 86 ? -9.094 -26.344 -4.949 1 97.25 86 GLU A CA 1
ATOM 661 C C . GLU A 1 86 ? -10.086 -25.875 -3.893 1 97.25 86 GLU A C 1
ATOM 663 O O . GLU A 1 86 ? -9.789 -24.953 -3.121 1 97.25 86 GLU A O 1
ATOM 668 N N . ILE A 1 87 ? -11.25 -26.484 -3.863 1 98.12 87 ILE A N 1
ATOM 669 C CA . ILE A 1 87 ? -12.289 -26.094 -2.914 1 98.12 87 ILE A CA 1
ATOM 670 C C . ILE A 1 87 ? -11.82 -26.391 -1.491 1 98.12 87 ILE A C 1
ATOM 672 O O . ILE A 1 87 ? -11.93 -25.547 -0.605 1 98.12 87 ILE A O 1
ATOM 676 N N . THR A 1 88 ? -11.281 -27.578 -1.356 1 97.69 88 THR A N 1
ATOM 677 C CA . THR A 1 88 ? -10.805 -27.953 -0.03 1 97.69 88 THR A CA 1
ATOM 678 C C . THR A 1 88 ? -9.695 -27.016 0.433 1 97.69 88 THR A C 1
ATOM 680 O O . THR A 1 88 ? -9.648 -26.625 1.601 1 97.69 88 THR A O 1
ATOM 683 N N . THR A 1 89 ? -8.789 -26.703 -0.466 1 97.88 89 THR A N 1
ATOM 684 C CA . THR A 1 89 ? -7.691 -25.812 -0.13 1 97.88 89 THR A CA 1
ATOM 685 C C . THR A 1 89 ? -8.211 -24.406 0.151 1 97.88 89 THR A C 1
ATOM 687 O O . THR A 1 89 ? -7.703 -23.719 1.038 1 97.88 89 THR A O 1
ATOM 690 N N . ALA A 1 90 ? -9.203 -23.953 -0.601 1 98.5 90 ALA A N 1
ATOM 691 C CA . ALA A 1 90 ? -9.82 -22.656 -0.351 1 98.5 90 ALA A CA 1
ATOM 692 C C . ALA A 1 90 ? -10.414 -22.594 1.056 1 98.5 90 ALA A C 1
ATOM 694 O O . ALA A 1 90 ? -10.25 -21.578 1.756 1 98.5 90 ALA A O 1
ATOM 695 N N . VAL A 1 91 ? -11.07 -23.641 1.444 1 98.75 91 VAL A N 1
ATOM 696 C CA . VAL A 1 91 ? -11.656 -23.719 2.781 1 98.75 91 VAL A CA 1
ATOM 697 C C . VAL A 1 91 ? -10.547 -23.641 3.83 1 98.75 91 VAL A C 1
ATOM 699 O O . VAL A 1 91 ? -10.664 -22.891 4.805 1 98.75 91 VAL A O 1
ATOM 702 N N . LYS A 1 92 ? -9.469 -24.328 3.598 1 98.25 92 LYS A N 1
ATOM 703 C CA . LYS A 1 92 ? -8.344 -24.312 4.527 1 98.25 92 LYS A CA 1
ATOM 704 C C . LYS A 1 92 ? -7.758 -22.922 4.66 1 98.25 92 LYS A C 1
ATOM 706 O O . LYS A 1 92 ? -7.438 -22.469 5.766 1 98.25 92 LYS A O 1
ATOM 711 N N . ARG A 1 93 ? -7.57 -22.266 3.553 1 98.44 93 ARG A N 1
ATOM 712 C CA . ARG A 1 93 ? -7.086 -20.891 3.58 1 98.44 93 ARG A CA 1
ATOM 713 C C . ARG A 1 93 ? -8.031 -19.984 4.367 1 98.44 93 ARG A C 1
ATOM 715 O O . ARG A 1 93 ? -7.59 -19.203 5.215 1 98.44 93 ARG A O 1
ATOM 722 N N . GLY A 1 94 ? -9.305 -20.109 4.086 1 98.75 94 GLY A N 1
ATOM 723 C CA . GLY A 1 94 ? -10.297 -19.344 4.801 1 98.75 94 GLY A CA 1
ATOM 724 C C . GLY A 1 94 ? -10.289 -19.594 6.297 1 98.75 94 GLY A C 1
ATOM 725 O O . GLY A 1 94 ? -10.406 -18.656 7.09 1 98.75 94 GLY A O 1
ATOM 726 N N . GLU A 1 95 ? -10.156 -20.844 6.637 1 98.81 95 GLU A N 1
ATOM 727 C CA . GLU A 1 95 ? -10.117 -21.219 8.047 1 98.81 95 GLU A CA 1
ATOM 728 C C . GLU A 1 95 ? -8.922 -20.594 8.75 1 98.81 95 GLU A C 1
ATOM 730 O O . GLU A 1 95 ? -9.023 -20.156 9.906 1 98.81 95 GLU A O 1
ATOM 735 N N . TYR A 1 96 ? -7.824 -20.594 8.125 1 98.69 96 TYR A N 1
ATOM 736 C CA . TYR A 1 96 ? -6.652 -19.969 8.719 1 98.69 96 TYR A CA 1
ATOM 737 C C . TYR A 1 96 ? -6.871 -18.469 8.914 1 98.69 96 TYR A C 1
ATOM 739 O O . TYR A 1 96 ? -6.551 -17.922 9.977 1 98.69 96 TYR A O 1
ATOM 747 N N . LEU A 1 97 ? -7.336 -17.828 7.883 1 98.81 97 LEU A N 1
ATOM 748 C CA . LEU A 1 97 ? -7.602 -16.406 7.973 1 98.81 97 LEU A CA 1
ATOM 749 C C . LEU A 1 97 ? -8.602 -16.094 9.078 1 98.81 97 LEU A C 1
ATOM 751 O O . LEU A 1 97 ? -8.469 -15.102 9.797 1 98.81 97 LEU A O 1
ATOM 755 N N . LEU A 1 98 ? -9.609 -16.953 9.133 1 98.81 98 LEU A N 1
ATOM 756 C CA . LEU A 1 98 ? -10.555 -16.844 10.234 1 98.81 98 LEU A CA 1
ATOM 757 C C . LEU A 1 98 ? -9.844 -16.969 11.578 1 98.81 98 LEU A C 1
ATOM 759 O O . LEU A 1 98 ? -10.086 -16.156 12.484 1 98.81 98 LEU A O 1
ATOM 763 N N . LYS A 1 99 ? -8.984 -17.891 11.688 1 98.56 99 LYS A N 1
ATOM 764 C CA . LYS A 1 99 ? -8.258 -18.172 12.922 1 98.56 99 LYS A CA 1
ATOM 765 C C . LYS A 1 99 ? -7.426 -16.984 13.359 1 98.56 99 LYS A C 1
ATOM 767 O O . LYS A 1 99 ? -7.383 -16.641 14.547 1 98.56 99 LYS A O 1
ATOM 772 N N . VAL A 1 100 ? -6.773 -16.312 12.453 1 98.5 100 VAL A N 1
ATOM 773 C CA . VAL A 1 100 ? -5.809 -15.289 12.82 1 98.5 100 VAL A CA 1
ATOM 774 C C . VAL A 1 100 ? -6.488 -13.922 12.836 1 98.5 100 VAL A C 1
ATOM 776 O O . VAL A 1 100 ? -5.852 -12.906 13.125 1 98.5 100 VAL A O 1
ATOM 779 N N . SER A 1 101 ? -7.77 -13.859 12.555 1 98.75 101 SER A N 1
ATOM 780 C CA . SER A 1 101 ? -8.477 -12.594 12.367 1 98.75 101 SER A CA 1
ATOM 781 C C . SER A 1 101 ? -8.477 -11.766 13.641 1 98.75 101 SER A C 1
ATOM 783 O O . SER A 1 101 ? -8.383 -10.531 13.594 1 98.75 101 SER A O 1
ATOM 785 N N . ASP A 1 102 ? -8.547 -12.422 14.844 1 98.62 102 ASP A N 1
ATOM 786 C CA . ASP A 1 102 ? -8.516 -11.68 16.094 1 98.62 102 ASP A CA 1
ATOM 787 C C . ASP A 1 102 ? -7.211 -10.898 16.25 1 98.62 102 ASP A C 1
ATOM 789 O O . ASP A 1 102 ? -7.223 -9.719 16.609 1 98.62 102 ASP A O 1
ATOM 793 N N . GLU A 1 103 ? -6.172 -11.57 15.953 1 98.06 103 GLU A N 1
ATOM 794 C CA . GLU A 1 103 ? -4.859 -10.938 16.047 1 98.06 103 GLU A CA 1
ATOM 795 C C . GLU A 1 103 ? -4.676 -9.883 14.969 1 98.06 103 GLU A C 1
ATOM 797 O O . GLU A 1 103 ? -4.227 -8.766 15.25 1 98.06 103 GLU A O 1
ATOM 802 N N . ALA A 1 104 ? -5.016 -10.211 13.781 1 98.31 104 ALA A N 1
ATOM 803 C CA . ALA A 1 104 ? -4.773 -9.367 12.617 1 98.31 104 ALA A CA 1
ATOM 804 C C . ALA A 1 104 ? -5.551 -8.055 12.719 1 98.31 104 ALA A C 1
ATOM 806 O O . ALA A 1 104 ? -5.121 -7.031 12.188 1 98.31 104 ALA A O 1
ATOM 807 N N . LEU A 1 105 ? -6.688 -8.055 13.438 1 98.56 105 LEU A N 1
ATOM 808 C CA . LEU A 1 105 ? -7.574 -6.895 13.438 1 98.56 105 LEU A CA 1
ATOM 809 C C . LEU A 1 105 ? -7.586 -6.223 14.805 1 98.56 105 LEU A C 1
ATOM 811 O O . LEU A 1 105 ? -8.414 -5.344 15.062 1 98.56 105 LEU A O 1
ATOM 815 N N . GLN A 1 106 ? -6.684 -6.633 15.641 1 98 106 GLN A N 1
ATOM 816 C CA . GLN A 1 106 ? -6.625 -6.109 17 1 98 106 GLN A CA 1
ATOM 817 C C . GLN A 1 106 ? -6.082 -4.684 17.016 1 98 106 GLN A C 1
ATOM 819 O O . GLN A 1 106 ? -5.23 -4.328 16.203 1 98 106 GLN A O 1
ATOM 824 N N . ASP A 1 107 ? -6.566 -3.867 17.938 1 98 107 ASP A N 1
ATOM 825 C CA . ASP A 1 107 ? -6.016 -2.537 18.188 1 98 107 ASP A CA 1
ATOM 826 C C . ASP A 1 107 ? -4.57 -2.619 18.656 1 98 107 ASP A C 1
ATOM 828 O O . ASP A 1 107 ? -4.141 -3.645 19.188 1 98 107 ASP A O 1
ATOM 832 N N . THR A 1 108 ? -3.809 -1.629 18.375 1 98 108 THR A N 1
ATOM 833 C CA . THR A 1 108 ? -2.445 -1.489 18.875 1 98 108 THR A CA 1
ATOM 834 C C . THR A 1 108 ? -2.35 -0.347 19.891 1 98 108 THR A C 1
ATOM 836 O O . THR A 1 108 ? -2.596 0.812 19.547 1 98 108 THR A O 1
ATOM 839 N N . ASP A 1 109 ? -1.954 -0.65 21.078 1 97.75 109 ASP A N 1
ATOM 840 C CA . ASP A 1 109 ? -1.847 0.368 22.125 1 97.75 109 ASP A CA 1
ATOM 841 C C . ASP A 1 109 ? -0.669 1.304 21.859 1 97.75 109 ASP A C 1
ATOM 843 O O . ASP A 1 109 ? 0.395 0.861 21.422 1 97.75 109 ASP A O 1
ATOM 847 N N . GLY A 1 110 ? -0.869 2.572 22.062 1 96.88 110 GLY A N 1
ATOM 848 C CA . GLY A 1 110 ? 0.252 3.496 22.141 1 96.88 110 GLY A CA 1
ATOM 849 C C . GLY A 1 110 ? 1.046 3.371 23.422 1 96.88 110 GLY A C 1
ATOM 850 O O . GLY A 1 110 ? 0.679 2.6 24.312 1 96.88 110 GLY A O 1
ATOM 851 N N . GLU A 1 111 ? 2.123 4.141 23.453 1 96.44 111 GLU A N 1
ATOM 852 C CA . GLU A 1 111 ? 2.895 4.16 24.703 1 96.44 111 GLU A CA 1
ATOM 853 C C . GLU A 1 111 ? 2.076 4.742 25.844 1 96.44 111 GLU A C 1
ATOM 855 O O . GLU A 1 111 ? 1.37 5.738 25.672 1 96.44 111 GLU A O 1
ATOM 860 N N . ALA A 1 112 ? 2.217 4.066 27.016 1 95.62 112 ALA A N 1
ATOM 861 C CA . ALA A 1 112 ? 1.488 4.543 28.188 1 95.62 112 ALA A CA 1
ATOM 862 C C . ALA A 1 112 ? 1.944 5.945 28.594 1 95.62 112 ALA A C 1
ATOM 864 O O . ALA A 1 112 ? 3.145 6.23 28.609 1 95.62 112 ALA A O 1
ATOM 865 N N . GLU A 1 113 ? 1.038 6.793 28.719 1 95.12 113 GLU A N 1
ATOM 866 C CA . GLU A 1 113 ? 1.261 8.148 29.203 1 95.12 113 GLU A CA 1
ATOM 867 C C . GLU A 1 113 ? 0.148 8.594 30.141 1 95.12 113 GLU A C 1
ATOM 869 O O . GLU A 1 113 ? -1.035 8.492 29.812 1 95.12 113 GLU A O 1
ATOM 874 N N . LYS A 1 114 ? 0.497 9.102 31.328 1 96.06 114 LYS A N 1
ATOM 875 C CA . LYS A 1 114 ? -0.491 9.523 32.312 1 96.06 114 LYS A CA 1
ATOM 876 C C . LYS A 1 114 ? -1.386 10.633 31.766 1 96.06 114 LYS A C 1
ATOM 878 O O . LYS A 1 114 ? -0.896 11.594 31.172 1 96.06 114 LYS A O 1
ATOM 883 N N . GLY A 1 115 ? -2.68 10.445 31.922 1 96.5 115 GLY A N 1
ATOM 884 C CA . GLY A 1 115 ? -3.635 11.453 31.484 1 96.5 115 GLY A CA 1
ATOM 885 C C . GLY A 1 115 ? -4.023 11.312 30.031 1 96.5 115 GLY A C 1
ATOM 886 O O . GLY A 1 115 ? -4.738 12.156 29.484 1 96.5 115 GLY A O 1
ATOM 887 N N . PHE A 1 116 ? -3.539 10.211 29.453 1 96.94 116 PHE A N 1
ATOM 888 C CA . PHE A 1 116 ? -3.828 10 28.047 1 96.94 116 PHE A CA 1
ATOM 889 C C . PHE A 1 116 ? -4.27 8.562 27.781 1 96.94 116 PHE A C 1
ATOM 891 O O . PHE A 1 116 ? -3.795 7.637 28.438 1 96.94 116 PHE A O 1
ATOM 898 N N . LYS A 1 117 ? -5.18 8.406 26.984 1 97.31 117 LYS A N 1
ATOM 899 C CA . LYS A 1 117 ? -5.441 7.133 26.312 1 97.31 117 LYS A CA 1
ATOM 900 C C . LYS A 1 117 ? -5.117 7.223 24.828 1 97.31 117 LYS A C 1
ATOM 902 O O . LYS A 1 117 ? -5.711 8.031 24.094 1 97.31 117 LYS A O 1
ATOM 907 N N . ARG A 1 118 ? -4.16 6.469 24.344 1 98 118 ARG A N 1
ATOM 908 C CA . ARG A 1 118 ? -3.674 6.523 22.969 1 98 118 ARG A CA 1
ATOM 909 C C . ARG A 1 118 ? -3.58 5.125 22.375 1 98 118 ARG A C 1
ATOM 911 O O . ARG A 1 118 ? -3.055 4.203 23 1 98 118 ARG A O 1
ATOM 918 N N . PHE A 1 119 ? -4.094 4.973 21.219 1 98.5 119 PHE A N 1
ATOM 919 C CA . PHE A 1 119 ? -4.016 3.684 20.547 1 98.5 119 PHE A CA 1
ATOM 920 C C . PHE A 1 119 ? -4.316 3.834 19.062 1 98.5 119 PHE A C 1
ATOM 922 O O . PHE A 1 119 ? -4.777 4.887 18.625 1 98.5 119 PHE A O 1
ATOM 929 N N . ILE A 1 120 ? -4.012 2.863 18.297 1 98.75 120 ILE A N 1
ATOM 930 C CA . ILE A 1 120 ? -4.289 2.756 16.875 1 98.75 120 ILE A CA 1
ATOM 931 C C . ILE A 1 120 ? -5.359 1.692 16.625 1 98.75 120 ILE A C 1
ATOM 933 O O . ILE A 1 120 ? -5.238 0.564 17.109 1 98.75 120 ILE A O 1
ATOM 937 N N . ARG A 1 121 ? -6.379 2.062 15.992 1 98.44 121 ARG A N 1
ATOM 938 C CA . ARG A 1 121 ? -7.434 1.125 15.625 1 98.44 121 ARG A CA 1
ATOM 939 C C . ARG A 1 121 ? -7.402 0.822 14.125 1 98.44 121 ARG A C 1
ATOM 941 O O . ARG A 1 121 ? -7.172 1.717 13.312 1 98.44 121 ARG A O 1
ATOM 948 N N . LYS A 1 122 ? -7.602 -0.426 13.781 1 98.19 122 LYS A N 1
ATOM 949 C CA . LYS A 1 122 ? -7.809 -0.843 12.398 1 98.19 122 LYS A CA 1
ATOM 950 C C . LYS A 1 122 ? -9.281 -0.769 12.016 1 98.19 122 LYS A C 1
ATOM 952 O O . LYS A 1 122 ? -10.125 -1.425 12.633 1 98.19 122 LYS A O 1
ATOM 957 N N . VAL A 1 123 ? -9.602 0.065 11.047 1 98.06 123 VAL A N 1
ATOM 958 C CA . VAL A 1 123 ? -10.977 0.27 10.609 1 98.06 123 VAL A CA 1
ATOM 959 C C . VAL A 1 123 ? -11.133 -0.19 9.164 1 98.06 123 VAL A C 1
ATOM 961 O O . VAL A 1 123 ? -10.211 -0.048 8.359 1 98.06 123 VAL A O 1
ATOM 964 N N . PRO A 1 124 ? -12.305 -0.81 8.828 1 98.56 124 PRO A N 1
ATOM 965 C CA . PRO A 1 124 ? -12.484 -1.243 7.441 1 98.56 124 PRO A CA 1
ATOM 966 C C . PRO A 1 124 ? -12.375 -0.091 6.445 1 98.56 124 PRO A C 1
ATOM 968 O O . PRO A 1 124 ? -12.773 1.037 6.758 1 98.56 124 PRO A O 1
ATOM 971 N N . VAL A 1 125 ? -11.953 -0.346 5.262 1 98.19 125 VAL A N 1
ATOM 972 C CA . VAL A 1 125 ? -11.664 0.696 4.281 1 98.19 125 VAL A CA 1
ATOM 973 C C . VAL A 1 125 ? -12.969 1.151 3.623 1 98.19 125 VAL A C 1
ATOM 975 O O . VAL A 1 125 ? -13.086 2.305 3.203 1 98.19 125 VAL A O 1
ATOM 978 N N . GLY A 1 126 ? -13.938 0.273 3.381 1 98.38 126 GLY A N 1
ATOM 979 C CA . GLY A 1 126 ? -15.164 0.582 2.662 1 98.38 126 GLY A CA 1
ATOM 980 C C . GLY A 1 126 ? -15.516 -0.459 1.618 1 98.38 126 GLY A C 1
ATOM 981 O O . GLY A 1 126 ? -15.281 -1.652 1.815 1 98.38 126 GLY A O 1
ATOM 982 N N . PRO A 1 127 ? -16.188 -0.086 0.484 1 98.75 127 PRO A N 1
ATOM 983 C CA . PRO A 1 127 ? -16.453 -1.012 -0.618 1 98.75 127 PRO A CA 1
ATOM 984 C C . PRO A 1 127 ? -15.195 -1.449 -1.349 1 98.75 127 PRO A C 1
ATOM 986 O O . PRO A 1 127 ? -14.375 -0.609 -1.732 1 98.75 127 PRO A O 1
ATOM 989 N N . VAL A 1 128 ? -15.07 -2.719 -1.495 1 98.88 128 VAL A N 1
ATOM 990 C CA . VAL A 1 128 ? -13.906 -3.324 -2.131 1 98.88 128 VAL A CA 1
ATOM 991 C C . VAL A 1 128 ? -14.312 -3.98 -3.447 1 98.88 128 VAL A C 1
ATOM 993 O O . VAL A 1 128 ? -15.32 -4.691 -3.506 1 98.88 128 VAL A O 1
ATOM 996 N N . LEU A 1 129 ? -13.617 -3.684 -4.5 1 98.88 129 LEU A N 1
ATOM 997 C CA . LEU A 1 129 ? -13.773 -4.375 -5.777 1 98.88 129 LEU A CA 1
ATOM 998 C C . LEU A 1 129 ? -12.727 -5.469 -5.934 1 98.88 129 LEU A C 1
ATOM 1000 O O . LEU A 1 129 ? -11.523 -5.191 -5.926 1 98.88 129 LEU A O 1
ATOM 1004 N N . VAL A 1 130 ? -13.156 -6.715 -6.059 1 98.88 130 VAL A N 1
ATOM 1005 C CA . VAL A 1 130 ? -12.258 -7.852 -6.227 1 98.88 130 VAL A CA 1
ATOM 1006 C C . VAL A 1 130 ? -12.391 -8.414 -7.641 1 98.88 130 VAL A C 1
ATOM 1008 O O . VAL A 1 130 ? -13.445 -8.922 -8.016 1 98.88 130 VAL A O 1
ATOM 1011 N N . ILE A 1 131 ? -11.375 -8.266 -8.43 1 98.81 131 ILE A N 1
ATOM 1012 C CA . ILE A 1 131 ? -11.25 -8.805 -9.781 1 98.81 131 ILE A CA 1
ATOM 1013 C C . ILE A 1 131 ? -10.297 -10 -9.773 1 98.81 131 ILE A C 1
ATOM 1015 O O . ILE A 1 131 ? -9.109 -9.852 -9.469 1 98.81 131 ILE A O 1
ATOM 1019 N N . PHE A 1 132 ? -10.789 -11.188 -10.062 1 98.44 132 PHE A N 1
ATOM 1020 C CA . PHE A 1 132 ? -9.945 -12.352 -9.789 1 98.44 132 PHE A CA 1
ATOM 1021 C C . PHE A 1 132 ? -9.898 -13.281 -10.992 1 98.44 132 PHE A C 1
ATOM 1023 O O . PHE A 1 132 ? -10.836 -13.32 -11.789 1 98.44 132 PHE A O 1
ATOM 1030 N N . ALA A 1 133 ? -8.875 -14.008 -11.148 1 97.81 133 ALA A N 1
ATOM 1031 C CA . ALA A 1 133 ? -8.508 -14.789 -12.328 1 97.81 133 ALA A CA 1
ATOM 1032 C C . ALA A 1 133 ? -9.242 -16.125 -12.344 1 97.81 133 ALA A C 1
ATOM 1034 O O . ALA A 1 133 ? -9.852 -16.516 -11.352 1 97.81 133 ALA A O 1
ATOM 1035 N N . TRP A 1 134 ? -9.062 -16.875 -13.406 1 98 134 TRP A N 1
ATOM 1036 C CA . TRP A 1 134 ? -9.875 -18.047 -13.695 1 98 134 TRP A CA 1
ATOM 1037 C C . TRP A 1 134 ? -9.172 -19.328 -13.227 1 98 134 TRP A C 1
ATOM 1039 O O . TRP A 1 134 ? -9.812 -20.359 -13.047 1 98 134 TRP A O 1
ATOM 1049 N N . ASN A 1 135 ? -7.918 -19.297 -13.047 1 97.5 135 ASN A N 1
ATOM 1050 C CA . ASN A 1 135 ? -7.164 -20.547 -13.016 1 97.5 135 ASN A CA 1
ATOM 1051 C C . ASN A 1 135 ? -7.262 -21.219 -11.656 1 97.5 135 ASN A C 1
ATOM 1053 O O . ASN A 1 135 ? -7.105 -22.438 -11.555 1 97.5 135 ASN A O 1
ATOM 1057 N N . TYR A 1 136 ? -7.438 -20.5 -10.625 1 97.62 136 TYR A N 1
ATOM 1058 C CA . TYR A 1 136 ? -7.777 -20.953 -9.273 1 97.62 136 TYR A CA 1
ATOM 1059 C C . TYR A 1 136 ? -8.797 -20.016 -8.633 1 97.62 136 TYR A C 1
ATOM 1061 O O . TYR A 1 136 ? -8.531 -19.422 -7.582 1 97.62 136 TYR A O 1
ATOM 1069 N N . PRO A 1 137 ? -9.922 -19.969 -9.195 1 98.12 137 PRO A N 1
ATOM 1070 C CA . PRO A 1 137 ? -10.812 -18.844 -8.875 1 98.12 137 PRO A CA 1
ATOM 1071 C C . PRO A 1 137 ? -11.32 -18.891 -7.434 1 98.12 137 PRO A C 1
ATOM 1073 O O . PRO A 1 137 ? -11.516 -17.844 -6.812 1 98.12 137 PRO A O 1
ATOM 1076 N N . TYR A 1 138 ? -11.555 -20.078 -6.836 1 98.31 138 TYR A N 1
ATOM 1077 C CA . TYR A 1 138 ? -11.984 -20.141 -5.445 1 98.31 138 TYR A CA 1
ATOM 1078 C C . TYR A 1 138 ? -10.844 -19.781 -4.508 1 98.31 138 TYR A C 1
ATOM 1080 O O . TYR A 1 138 ? -11.039 -19.031 -3.539 1 98.31 138 TYR A O 1
ATOM 1088 N N . LEU A 1 139 ? -9.625 -20.266 -4.824 1 97.06 139 LEU A N 1
ATOM 1089 C CA . LEU A 1 139 ? -8.461 -20.016 -3.992 1 97.06 139 LEU A CA 1
ATOM 1090 C C . LEU A 1 139 ? -8.094 -18.531 -4 1 97.06 139 LEU A C 1
ATOM 1092 O O . LEU A 1 139 ? -7.867 -17.938 -2.943 1 97.06 139 LEU A O 1
ATOM 1096 N N . ILE A 1 140 ? -8.047 -18 -5.172 1 97.38 140 ILE A N 1
ATOM 1097 C CA . ILE A 1 140 ? -7.676 -16.609 -5.355 1 97.38 140 ILE A CA 1
ATOM 1098 C C . ILE A 1 140 ? -8.703 -15.703 -4.672 1 97.38 140 ILE A C 1
ATOM 1100 O O . ILE A 1 140 ? -8.336 -14.766 -3.957 1 97.38 140 ILE A O 1
ATOM 1104 N N . LEU A 1 141 ? -9.93 -16.062 -4.816 1 98.5 141 LEU A N 1
ATOM 1105 C CA . LEU A 1 141 ? -11.008 -15.219 -4.301 1 98.5 141 LEU A CA 1
ATOM 1106 C C . LEU A 1 141 ? -10.992 -15.195 -2.777 1 98.5 141 LEU A C 1
ATOM 1108 O O . LEU A 1 141 ? -11.109 -14.125 -2.172 1 98.5 141 LEU A O 1
ATOM 1112 N N . VAL A 1 142 ? -10.805 -16.344 -2.125 1 98.44 142 VAL A N 1
ATOM 1113 C CA . VAL A 1 142 ? -10.906 -16.422 -0.672 1 98.44 142 VAL A CA 1
ATOM 1114 C C . VAL A 1 142 ? -9.781 -15.602 -0.037 1 98.44 142 VAL A C 1
ATOM 1116 O O . VAL A 1 142 ? -9.938 -15.062 1.062 1 98.44 142 VAL A O 1
ATOM 1119 N N . ASN A 1 143 ? -8.648 -15.469 -0.748 1 98.31 143 ASN A N 1
ATOM 1120 C CA . ASN A 1 143 ? -7.504 -14.719 -0.236 1 98.31 143 ASN A CA 1
ATOM 1121 C C . ASN A 1 143 ? -7.871 -13.266 0.042 1 98.31 143 ASN A C 1
ATOM 1123 O O . ASN A 1 143 ? -7.316 -12.641 0.95 1 98.31 143 ASN A O 1
ATOM 1127 N N . SER A 1 144 ? -8.773 -12.727 -0.757 1 98.62 144 SER A N 1
ATOM 1128 C CA . SER A 1 144 ? -9.18 -11.336 -0.612 1 98.62 144 SER A CA 1
ATOM 1129 C C . SER A 1 144 ? -10.539 -11.227 0.073 1 98.62 144 SER A C 1
ATOM 1131 O O . SER A 1 144 ? -10.742 -10.367 0.931 1 98.62 144 SER A O 1
ATOM 1133 N N . LEU A 1 145 ? -11.438 -12.117 -0.246 1 98.88 145 LEU A N 1
ATOM 1134 C CA . LEU A 1 145 ? -12.828 -12.031 0.173 1 98.88 145 LEU A CA 1
ATOM 1135 C C . LEU A 1 145 ? -12.953 -12.211 1.682 1 98.88 145 LEU A C 1
ATOM 1137 O O . LEU A 1 145 ? -13.664 -11.453 2.348 1 98.88 145 LEU A O 1
ATOM 1141 N N . ILE A 1 146 ? -12.289 -13.172 2.229 1 98.94 146 ILE A N 1
ATOM 1142 C CA . ILE A 1 146 ? -12.438 -13.516 3.639 1 98.94 146 ILE A CA 1
ATOM 1143 C C . ILE A 1 146 ? -11.914 -12.375 4.512 1 98.94 146 ILE A C 1
ATOM 1145 O O . ILE A 1 146 ? -12.633 -11.875 5.379 1 98.94 146 ILE A O 1
ATOM 1149 N N . PRO A 1 147 ? -10.672 -11.906 4.258 1 98.94 147 PRO A N 1
ATOM 1150 C CA . PRO A 1 147 ? -10.234 -10.773 5.07 1 98.94 147 PRO A CA 1
ATOM 1151 C C . PRO A 1 147 ? -11.102 -9.531 4.879 1 98.94 147 PRO A C 1
ATOM 1153 O O . PRO A 1 147 ? -11.289 -8.758 5.816 1 98.94 147 PRO A O 1
ATOM 1156 N N . ALA A 1 148 ? -11.609 -9.328 3.691 1 98.94 148 ALA A N 1
ATOM 1157 C CA . ALA A 1 148 ? -12.477 -8.18 3.438 1 98.94 148 ALA A CA 1
ATOM 1158 C C . ALA A 1 148 ? -13.727 -8.227 4.316 1 98.94 148 ALA A C 1
ATOM 1160 O O . ALA A 1 148 ? -14.07 -7.242 4.969 1 98.94 148 ALA A O 1
ATOM 1161 N N . ILE A 1 149 ? -14.375 -9.375 4.336 1 98.94 149 ILE A N 1
ATOM 1162 C CA . ILE A 1 149 ? -15.602 -9.555 5.102 1 98.94 149 ILE A CA 1
ATOM 1163 C C . ILE A 1 149 ? -15.297 -9.492 6.594 1 98.94 149 ILE A C 1
ATOM 1165 O O . ILE A 1 149 ? -15.992 -8.805 7.352 1 98.94 149 ILE A O 1
ATOM 1169 N N . LEU A 1 150 ? -14.242 -10.148 7.016 1 98.94 150 LEU A N 1
ATOM 1170 C CA . LEU A 1 150 ? -13.883 -10.188 8.43 1 98.94 150 LEU A CA 1
ATOM 1171 C C . LEU A 1 150 ? -13.547 -8.789 8.938 1 98.94 150 LEU A C 1
ATOM 1173 O O . LEU A 1 150 ? -13.828 -8.461 10.094 1 98.94 150 LEU A O 1
ATOM 1177 N N . ALA A 1 151 ? -12.945 -7.965 8.133 1 98.88 151 ALA A N 1
ATOM 1178 C CA . ALA A 1 151 ? -12.57 -6.609 8.531 1 98.88 151 ALA A CA 1
ATOM 1179 C C . ALA A 1 151 ? -13.797 -5.699 8.594 1 98.88 151 ALA A C 1
ATOM 1181 O O . ALA A 1 151 ? -13.734 -4.613 9.18 1 98.88 151 ALA A O 1
ATOM 1182 N N . GLY A 1 152 ? -14.906 -6.105 7.887 1 98.88 152 GLY A N 1
ATOM 1183 C CA . GLY A 1 152 ? -16.141 -5.336 7.961 1 98.88 152 GLY A CA 1
ATOM 1184 C C . GLY A 1 152 ? -16.422 -4.531 6.707 1 98.88 152 GLY A C 1
ATOM 1185 O O . GLY A 1 152 ? -17.172 -3.561 6.742 1 98.88 152 GLY A O 1
ATOM 1186 N N . ASN A 1 153 ? -15.797 -4.863 5.602 1 98.94 153 ASN A N 1
ATOM 1187 C CA . ASN A 1 153 ? -16 -4.18 4.328 1 98.94 153 ASN A CA 1
ATOM 1188 C C . ASN A 1 153 ? -17.172 -4.773 3.557 1 98.94 153 ASN A C 1
ATOM 1190 O O . ASN A 1 153 ? -17.594 -5.902 3.824 1 98.94 153 ASN A O 1
ATOM 1194 N N . SER A 1 154 ? -17.734 -4.023 2.623 1 98.94 154 SER A N 1
ATOM 1195 C CA . SER A 1 154 ? -18.562 -4.598 1.566 1 98.94 154 SER A CA 1
ATOM 1196 C C . SER A 1 154 ? -17.734 -4.934 0.333 1 98.94 154 SER A C 1
ATOM 1198 O O . SER A 1 154 ? -16.641 -4.398 0.153 1 98.94 154 SER A O 1
ATOM 1200 N N . VAL A 1 155 ? -18.266 -5.867 -0.466 1 98.94 155 VAL A N 1
ATOM 1201 C CA . VAL A 1 155 ? -17.422 -6.398 -1.537 1 98.94 155 VAL A CA 1
ATOM 1202 C C . VAL A 1 155 ? -18.234 -6.5 -2.824 1 98.94 155 VAL A C 1
ATOM 1204 O O . VAL A 1 155 ? -19.406 -6.926 -2.801 1 98.94 155 VAL A O 1
ATOM 1207 N N . ILE A 1 156 ? -17.703 -6.082 -3.916 1 98.94 156 ILE A N 1
ATOM 1208 C CA . ILE A 1 156 ? -18.203 -6.328 -5.266 1 98.94 156 ILE A CA 1
ATOM 1209 C C . ILE A 1 156 ? -17.234 -7.25 -6.008 1 98.94 156 ILE A C 1
ATOM 1211 O O . ILE A 1 156 ? -16.047 -6.949 -6.129 1 98.94 156 ILE A O 1
ATOM 1215 N N . LEU A 1 157 ? -17.75 -8.344 -6.477 1 98.88 157 LEU A N 1
ATOM 1216 C CA . LEU A 1 157 ? -16.922 -9.344 -7.156 1 98.88 157 LEU A CA 1
ATOM 1217 C C . LEU A 1 157 ? -17.078 -9.227 -8.672 1 98.88 157 LEU A C 1
ATOM 1219 O O . LEU A 1 157 ? -18.188 -9.062 -9.18 1 98.88 157 LEU A O 1
ATOM 1223 N N . LYS A 1 158 ? -16.031 -9.25 -9.328 1 98.81 158 LYS A N 1
ATOM 1224 C CA . LYS A 1 158 ? -15.984 -9.414 -10.781 1 98.81 158 LYS A CA 1
ATOM 1225 C C . LYS A 1 158 ? -15.164 -10.648 -11.164 1 98.81 158 LYS A C 1
ATOM 1227 O O . LYS A 1 158 ? -13.938 -10.586 -11.234 1 98.81 158 LYS A O 1
ATOM 1232 N N . PRO A 1 159 ? -15.797 -11.742 -11.516 1 98.44 159 PRO A N 1
ATOM 1233 C CA . PRO A 1 159 ? -15.094 -12.961 -11.938 1 98.44 159 PRO A CA 1
ATOM 1234 C C . PRO A 1 159 ? -14.555 -12.867 -13.367 1 98.44 159 PRO A C 1
ATOM 1236 O O . PRO A 1 159 ? -14.945 -11.977 -14.117 1 98.44 159 PRO A O 1
ATOM 1239 N N . SER A 1 160 ? -13.602 -13.766 -13.672 1 98 160 SER A N 1
ATOM 1240 C CA . SER A 1 160 ? -13.227 -13.938 -15.07 1 98 160 SER A CA 1
ATOM 1241 C C . SER A 1 160 ? -14.422 -14.391 -15.914 1 98 160 SER A C 1
ATOM 1243 O O . SER A 1 160 ? -15.234 -15.203 -15.469 1 98 160 SER A O 1
ATOM 1245 N N . PRO A 1 161 ? -14.508 -13.875 -17.141 1 97.25 161 PRO A N 1
ATOM 1246 C CA . PRO A 1 161 ? -15.547 -14.383 -18.047 1 97.25 161 PRO A CA 1
ATOM 1247 C C . PRO A 1 161 ? -15.453 -15.891 -18.266 1 97.25 161 PRO A C 1
ATOM 1249 O O . PRO A 1 161 ? -16.438 -16.531 -18.656 1 97.25 161 PRO A O 1
ATOM 1252 N N . GLN A 1 162 ? -14.336 -16.438 -17.938 1 97.56 162 GLN A N 1
ATOM 1253 C CA . GLN A 1 162 ? -14.117 -17.859 -18.156 1 97.56 162 GLN A CA 1
ATOM 1254 C C . GLN A 1 162 ? -14.727 -18.688 -17.016 1 97.56 162 GLN A C 1
ATOM 1256 O O . GLN A 1 162 ? -15.047 -19.859 -17.219 1 97.56 162 GLN A O 1
ATOM 1261 N N . THR A 1 163 ? -14.828 -18.094 -15.82 1 98.12 163 THR A N 1
ATOM 1262 C CA . THR A 1 163 ? -15.383 -18.797 -14.672 1 98.12 163 THR A CA 1
ATOM 1263 C C . THR A 1 163 ? -16.406 -17.938 -13.953 1 98.12 163 THR A C 1
ATOM 1265 O O . THR A 1 163 ? -16.266 -17.672 -12.758 1 98.12 163 THR A O 1
ATOM 1268 N N . PRO A 1 164 ? -17.469 -17.656 -14.609 1 98.25 164 PRO A N 1
ATOM 1269 C CA . PRO A 1 164 ? -18.422 -16.703 -14.062 1 98.25 164 PRO A CA 1
ATOM 1270 C C . PRO A 1 164 ? -19.219 -17.25 -12.883 1 98.25 164 PRO A C 1
ATOM 1272 O O . PRO A 1 164 ? -19.672 -16.5 -12.023 1 98.25 164 PRO A O 1
ATOM 1275 N N . THR A 1 165 ? -19.406 -18.547 -12.773 1 98.25 165 THR A N 1
ATOM 1276 C CA . THR A 1 165 ? -20.312 -19.125 -11.797 1 98.25 165 THR A CA 1
ATOM 1277 C C . THR A 1 165 ? -19.75 -19 -10.383 1 98.25 165 THR A C 1
ATOM 1279 O O . THR A 1 165 ? -20.484 -19.141 -9.398 1 98.25 165 THR A O 1
ATOM 1282 N N . ILE A 1 166 ? -18.453 -18.766 -10.273 1 98.38 166 ILE A N 1
ATOM 1283 C CA . ILE A 1 166 ? -17.781 -18.719 -8.977 1 98.38 166 ILE A CA 1
ATOM 1284 C C . ILE A 1 166 ? -18.406 -17.625 -8.109 1 98.38 166 ILE A C 1
ATOM 1286 O O . ILE A 1 166 ? -18.781 -17.875 -6.965 1 98.38 166 ILE A O 1
ATOM 1290 N N . ALA A 1 167 ? -18.531 -16.438 -8.633 1 98.5 167 ALA A N 1
ATOM 1291 C CA . ALA A 1 167 ? -19.109 -15.328 -7.879 1 98.5 167 ALA A CA 1
ATOM 1292 C C . ALA A 1 167 ? -20.562 -15.602 -7.523 1 98.5 167 ALA A C 1
ATOM 1294 O O . ALA A 1 167 ? -21.031 -15.203 -6.453 1 98.5 167 ALA A O 1
ATOM 1295 N N . GLU A 1 168 ? -21.266 -16.344 -8.414 1 98.62 168 GLU A N 1
ATOM 1296 C CA . GLU A 1 168 ? -22.672 -16.688 -8.188 1 98.62 168 GLU A CA 1
ATOM 1297 C C . GLU A 1 168 ? -22.812 -17.656 -7.016 1 98.62 168 GLU A C 1
ATOM 1299 O O . GLU A 1 168 ? -23.625 -17.422 -6.117 1 98.62 168 GLU A O 1
ATOM 1304 N N . ARG A 1 169 ? -22.016 -18.719 -7.031 1 98.69 169 ARG A N 1
ATOM 1305 C CA . ARG A 1 169 ? -22.078 -19.734 -5.984 1 98.69 169 ARG A CA 1
ATOM 1306 C C . ARG A 1 169 ? -21.656 -19.156 -4.641 1 98.69 169 ARG A C 1
ATOM 1308 O O . ARG A 1 169 ? -22.297 -19.422 -3.617 1 98.69 169 ARG A O 1
ATOM 1315 N N . VAL A 1 170 ? -20.578 -18.344 -4.656 1 98.81 170 VAL A N 1
ATOM 1316 C CA . VAL A 1 170 ? -20.078 -17.734 -3.432 1 98.81 170 VAL A CA 1
ATOM 1317 C C . VAL A 1 170 ? -21.141 -16.797 -2.848 1 98.81 170 VAL A C 1
ATOM 1319 O O . VAL A 1 170 ? -21.375 -16.797 -1.637 1 98.81 170 VAL A O 1
ATOM 1322 N N . SER A 1 171 ? -21.75 -16.016 -3.688 1 98.69 171 SER A N 1
ATOM 1323 C CA . SER A 1 171 ? -22.812 -15.117 -3.244 1 98.69 171 SER A CA 1
ATOM 1324 C C . SER A 1 171 ? -23.969 -15.898 -2.617 1 98.69 171 SER A C 1
ATOM 1326 O O . SER A 1 171 ? -24.484 -15.516 -1.561 1 98.69 171 SER A O 1
ATOM 1328 N N . GLU A 1 172 ? -24.359 -17 -3.252 1 98.56 172 GLU A N 1
ATOM 1329 C CA . GLU A 1 172 ? -25.422 -17.844 -2.744 1 98.56 172 GLU A CA 1
ATOM 1330 C C . GLU A 1 172 ? -25.078 -18.422 -1.37 1 98.56 172 GLU A C 1
ATOM 1332 O O . GLU A 1 172 ? -25.906 -18.406 -0.459 1 98.56 172 GLU A O 1
ATOM 1337 N N . ILE A 1 173 ? -23.906 -18.891 -1.26 1 98.81 173 ILE A N 1
ATOM 1338 C CA . ILE A 1 173 ? -23.484 -19.547 -0.027 1 98.81 173 ILE A CA 1
ATOM 1339 C C . ILE A 1 173 ? -23.375 -18.516 1.093 1 98.81 173 ILE A C 1
ATOM 1341 O O . ILE A 1 173 ? -23.75 -18.781 2.234 1 98.81 173 ILE A O 1
ATOM 1345 N N . PHE A 1 174 ? -22.891 -17.328 0.843 1 98.81 174 PHE A N 1
ATOM 1346 C CA . PHE A 1 174 ? -22.812 -16.266 1.849 1 98.81 174 PHE A CA 1
ATOM 1347 C C . PHE A 1 174 ? -24.203 -15.812 2.275 1 98.81 174 PHE A C 1
ATOM 1349 O O . PHE A 1 174 ? -24.422 -15.516 3.451 1 98.81 174 PHE A O 1
ATOM 1356 N N . ALA A 1 175 ? -25.078 -15.703 1.278 1 98.62 175 ALA A N 1
ATOM 1357 C CA . ALA A 1 175 ? -26.453 -15.359 1.622 1 98.62 175 ALA A CA 1
ATOM 1358 C C . ALA A 1 175 ? -27.047 -16.375 2.598 1 98.62 175 ALA A C 1
ATOM 1360 O O . ALA A 1 175 ? -27.656 -16 3.598 1 98.62 175 ALA A O 1
ATOM 1361 N N . ALA A 1 176 ? -26.828 -17.625 2.328 1 98.62 176 ALA A N 1
ATOM 1362 C CA . ALA A 1 176 ? -27.312 -18.703 3.195 1 98.62 176 ALA A CA 1
ATOM 1363 C C . ALA A 1 176 ? -26.641 -18.641 4.562 1 98.62 176 ALA A C 1
ATOM 1365 O O . ALA A 1 176 ? -27.234 -19.047 5.57 1 98.62 176 ALA A O 1
ATOM 1366 N N . ALA A 1 177 ? -25.422 -18.109 4.598 1 98.69 177 ALA A N 1
ATOM 1367 C CA . ALA A 1 177 ? -24.656 -18.016 5.828 1 98.69 177 ALA A CA 1
ATOM 1368 C C . ALA A 1 177 ? -25.109 -16.828 6.672 1 98.69 177 ALA A C 1
ATOM 1370 O O . ALA A 1 177 ? -24.641 -16.641 7.801 1 98.69 177 ALA A O 1
ATOM 1371 N N . GLY A 1 178 ? -25.953 -15.984 6.109 1 98.69 178 GLY A N 1
ATOM 1372 C CA . GLY A 1 178 ? -26.516 -14.891 6.879 1 98.69 178 GLY A CA 1
ATOM 1373 C C . GLY A 1 178 ? -25.859 -13.555 6.605 1 98.69 178 GLY A C 1
ATOM 1374 O O . GLY A 1 178 ? -26.016 -12.609 7.371 1 98.69 178 GLY A O 1
ATOM 1375 N N . LEU A 1 179 ? -25.062 -13.461 5.574 1 98.88 179 LEU A N 1
ATOM 1376 C CA . LEU A 1 179 ? -24.484 -12.164 5.219 1 98.88 179 LEU A CA 1
ATOM 1377 C C . LEU A 1 179 ? -25.578 -11.172 4.824 1 98.88 179 LEU A C 1
ATOM 1379 O O . LEU A 1 179 ? -26.438 -11.492 4 1 98.88 179 LEU A O 1
ATOM 1383 N N . PRO A 1 180 ? -25.562 -10 5.398 1 98.69 180 PRO A N 1
ATOM 1384 C CA . PRO A 1 180 ? -26.609 -9.023 5.082 1 98.69 180 PRO A CA 1
ATOM 1385 C C . PRO A 1 180 ? -26.672 -8.672 3.598 1 98.69 180 PRO A C 1
ATOM 1387 O O . PRO A 1 180 ? -25.625 -8.664 2.926 1 98.69 180 PRO A O 1
ATOM 1390 N N . GLN A 1 181 ? -27.844 -8.336 3.123 1 98 181 GLN A N 1
ATOM 1391 C CA . GLN A 1 181 ? -28.047 -7.965 1.726 1 98 181 GLN A CA 1
ATOM 1392 C C . GLN A 1 181 ? -27.188 -6.762 1.346 1 98 181 GLN A C 1
ATOM 1394 O O . GLN A 1 181 ? -27.062 -5.816 2.123 1 98 181 GLN A O 1
ATOM 1399 N N . GLY A 1 182 ? -26.625 -6.828 0.204 1 98.5 182 GLY A N 1
ATOM 1400 C CA . GLY A 1 182 ? -25.859 -5.707 -0.329 1 98.5 182 GLY A CA 1
ATOM 1401 C C . GLY A 1 182 ? -24.406 -5.73 0.065 1 98.5 182 GLY A C 1
ATOM 1402 O O . GLY A 1 182 ? -23.578 -5.035 -0.534 1 98.5 182 GLY A O 1
ATOM 1403 N N . VAL A 1 183 ? -23.984 -6.445 1.143 1 98.88 183 VAL A N 1
ATOM 1404 C CA . VAL A 1 183 ? -22.594 -6.508 1.588 1 98.88 183 VAL A CA 1
ATOM 1405 C C . VAL A 1 183 ? -21.734 -7.188 0.52 1 98.88 183 VAL A C 1
ATOM 1407 O O . VAL A 1 183 ? -20.562 -6.832 0.332 1 98.88 183 VAL A O 1
ATOM 1410 N N . LEU A 1 184 ? -22.312 -8.141 -0.131 1 98.94 184 LEU A N 1
ATOM 1411 C CA . LEU A 1 184 ? -21.641 -8.828 -1.233 1 98.94 184 LEU A CA 1
ATOM 1412 C C . LEU A 1 184 ? -22.469 -8.742 -2.51 1 98.94 184 LEU A C 1
ATOM 1414 O O . LEU A 1 184 ? -23.656 -9.078 -2.508 1 98.94 184 LEU A O 1
ATOM 1418 N N . GLN A 1 185 ? -21.891 -8.195 -3.516 1 98.81 185 GLN A N 1
ATOM 1419 C CA . GLN A 1 185 ? -22.453 -8.133 -4.859 1 98.81 185 GLN A CA 1
ATOM 1420 C C . GLN A 1 185 ? -21.484 -8.703 -5.891 1 98.81 185 GLN A C 1
ATOM 1422 O O . GLN A 1 185 ? -20.312 -8.938 -5.582 1 98.81 185 GLN A O 1
ATOM 1427 N N . TYR A 1 186 ? -22.016 -8.992 -7.035 1 98.62 186 TYR A N 1
ATOM 1428 C CA . TYR A 1 186 ? -21.141 -9.359 -8.148 1 98.62 186 TYR A CA 1
ATOM 1429 C C . TYR A 1 186 ? -21.734 -8.906 -9.477 1 98.62 186 TYR A C 1
ATOM 1431 O O . TYR A 1 186 ? -22.922 -8.586 -9.547 1 98.62 186 TYR A O 1
ATOM 1439 N N . PHE A 1 187 ? -20.906 -8.82 -10.469 1 98.38 187 PHE A N 1
ATOM 1440 C CA . PHE A 1 187 ? -21.344 -8.586 -11.844 1 98.38 187 PHE A CA 1
ATOM 1441 C C . PHE A 1 187 ? -20.406 -9.266 -12.828 1 98.38 187 PHE A C 1
ATOM 1443 O O . PHE A 1 187 ? -19.266 -9.609 -12.484 1 98.38 187 PHE A O 1
ATOM 1450 N N . HIS A 1 188 ? -20.906 -9.547 -14.008 1 98.12 188 HIS A N 1
ATOM 1451 C CA . HIS A 1 188 ? -20.109 -10.109 -15.094 1 98.12 188 HIS A CA 1
ATOM 1452 C C . HIS A 1 188 ? -19.734 -9.039 -16.109 1 98.12 188 HIS A C 1
ATOM 1454 O O . HIS A 1 188 ? -20.531 -8.141 -16.406 1 98.12 188 HIS A O 1
ATOM 1460 N N . CYS A 1 189 ? -18.5 -9.125 -16.531 1 96.25 189 CYS A N 1
ATOM 1461 C CA . CYS A 1 189 ? -18.031 -8.109 -17.469 1 96.25 189 CYS A CA 1
ATOM 1462 C C . CYS A 1 189 ? -16.859 -8.617 -18.281 1 96.25 189 CYS A C 1
ATOM 1464 O O . CYS A 1 189 ? -15.93 -9.211 -17.734 1 96.25 189 CYS A O 1
ATOM 1466 N N . GLY A 1 190 ? -16.906 -8.453 -19.578 1 93.44 190 GLY A N 1
ATOM 1467 C CA . GLY A 1 190 ? -15.789 -8.727 -20.453 1 93.44 190 GLY A CA 1
ATOM 1468 C C . GLY A 1 190 ? -15.242 -7.48 -21.125 1 93.44 190 GLY A C 1
ATOM 1469 O O . GLY A 1 190 ? -14.188 -7.523 -21.766 1 93.44 190 GLY A O 1
ATOM 1470 N N . SER A 1 191 ? -15.797 -6.367 -20.891 1 92.12 191 SER A N 1
ATOM 1471 C CA . SER A 1 191 ? -15.477 -5.109 -21.562 1 92.12 191 SER A CA 1
ATOM 1472 C C . SER A 1 191 ? -14.477 -4.293 -20.75 1 92.12 191 SER A C 1
ATOM 1474 O O . SER A 1 191 ? -14.766 -3.9 -19.609 1 92.12 191 SER A O 1
ATOM 1476 N N . PRO A 1 192 ? -13.367 -3.934 -21.359 1 92.81 192 PRO A N 1
ATOM 1477 C CA . PRO A 1 192 ? -12.398 -3.096 -20.656 1 92.81 192 PRO A CA 1
ATOM 1478 C C . PRO A 1 192 ? -12.969 -1.729 -20.281 1 92.81 192 PRO A C 1
ATOM 1480 O O . PRO A 1 192 ? -12.656 -1.202 -19.203 1 92.81 192 PRO A O 1
ATOM 1483 N N . SER A 1 193 ? -13.766 -1.175 -21.125 1 93.19 193 SER A N 1
ATOM 1484 C CA . SER A 1 193 ? -14.32 0.147 -20.859 1 93.19 193 SER A CA 1
ATOM 1485 C C . SER A 1 193 ? -15.273 0.118 -19.672 1 93.19 193 SER A C 1
ATOM 1487 O O . SER A 1 193 ? -15.297 1.053 -18.875 1 93.19 193 SER A O 1
ATOM 1489 N N . THR A 1 194 ? -16.062 -0.97 -19.625 1 94.25 194 THR A N 1
ATOM 1490 C CA . THR A 1 194 ? -16.953 -1.133 -18.469 1 94.25 194 THR A CA 1
ATOM 1491 C C . THR A 1 194 ? -16.141 -1.297 -17.188 1 94.25 194 THR A C 1
ATOM 1493 O O . THR A 1 194 ? -16.469 -0.689 -16.156 1 94.25 194 THR A O 1
ATOM 1496 N N . MET A 1 195 ? -15.117 -2.031 -17.297 1 95.62 195 MET A N 1
ATOM 1497 C CA . MET A 1 195 ? -14.258 -2.238 -16.125 1 95.62 195 MET A CA 1
ATOM 1498 C C . MET A 1 195 ? -13.625 -0.924 -15.68 1 95.62 195 MET A C 1
ATOM 1500 O O . MET A 1 195 ? -13.562 -0.643 -14.484 1 95.62 195 MET A O 1
ATOM 1504 N N . GLU A 1 196 ? -13.156 -0.171 -16.609 1 96.5 196 GLU A N 1
ATOM 1505 C CA . GLU A 1 196 ? -12.547 1.12 -16.312 1 96.5 196 GLU A CA 1
ATOM 1506 C C . GLU A 1 196 ? -13.523 2.025 -15.562 1 96.5 196 GLU A C 1
ATOM 1508 O O . GLU A 1 196 ? -13.133 2.721 -14.617 1 96.5 196 GLU A O 1
ATOM 1513 N N . THR A 1 197 ? -14.781 2.004 -15.938 1 95.94 197 THR A N 1
ATOM 1514 C CA . THR A 1 197 ? -15.812 2.857 -15.352 1 95.94 197 THR A CA 1
ATOM 1515 C C . THR A 1 197 ? -15.969 2.562 -13.859 1 95.94 197 THR A C 1
ATOM 1517 O O . THR A 1 197 ? -15.992 3.48 -13.039 1 95.94 197 THR A O 1
ATOM 1520 N N . ILE A 1 198 ? -16.031 1.333 -13.492 1 97.25 198 ILE A N 1
ATOM 1521 C CA . ILE A 1 198 ? -16.266 1.001 -12.094 1 97.25 198 ILE A CA 1
ATOM 1522 C C . ILE A 1 198 ? -14.992 1.225 -11.289 1 97.25 198 ILE A C 1
ATOM 1524 O O . ILE A 1 198 ? -15.055 1.627 -10.125 1 97.25 198 ILE A O 1
ATOM 1528 N N . VAL A 1 199 ? -13.828 0.997 -11.859 1 97.94 199 VAL A N 1
ATOM 1529 C CA . VAL A 1 199 ? -12.562 1.223 -11.172 1 97.94 199 VAL A CA 1
ATOM 1530 C C . VAL A 1 199 ? -12.398 2.707 -10.852 1 97.94 199 VAL A C 1
ATOM 1532 O O . VAL A 1 199 ? -11.852 3.07 -9.805 1 97.94 199 VAL A O 1
ATOM 1535 N N . ARG A 1 200 ? -12.953 3.547 -11.641 1 96.94 200 ARG A N 1
ATOM 1536 C CA . ARG A 1 200 ? -12.836 4.996 -11.5 1 96.94 200 ARG A CA 1
ATOM 1537 C C . ARG A 1 200 ? -13.82 5.523 -10.453 1 96.94 200 ARG A C 1
ATOM 1539 O O . ARG A 1 200 ? -13.711 6.672 -10.023 1 96.94 200 ARG A O 1
ATOM 1546 N N . ASP A 1 201 ? -14.789 4.723 -10.086 1 97.31 201 ASP A N 1
ATOM 1547 C CA . ASP A 1 201 ? -15.828 5.191 -9.18 1 97.31 201 ASP A CA 1
ATOM 1548 C C . ASP A 1 201 ? -15.258 5.531 -7.809 1 97.31 201 ASP A C 1
ATOM 1550 O O . ASP A 1 201 ? -14.648 4.68 -7.152 1 97.31 201 ASP A O 1
ATOM 1554 N N . PRO A 1 202 ? -15.438 6.754 -7.301 1 95.38 202 PRO A N 1
ATOM 1555 C CA . PRO A 1 202 ? -14.82 7.195 -6.047 1 95.38 202 PRO A CA 1
ATOM 1556 C C . PRO A 1 202 ? -15.375 6.469 -4.828 1 95.38 202 PRO A C 1
ATOM 1558 O O . PRO A 1 202 ? -14.805 6.555 -3.738 1 95.38 202 PRO A O 1
ATOM 1561 N N . ARG A 1 203 ? -16.531 5.812 -4.922 1 97.06 203 ARG A N 1
ATOM 1562 C CA . ARG A 1 203 ? -17.109 5.078 -3.805 1 97.06 203 ARG A CA 1
ATOM 1563 C C . ARG A 1 203 ? -16.375 3.773 -3.555 1 97.06 203 ARG A C 1
ATOM 1565 O O . ARG A 1 203 ? -16.5 3.172 -2.486 1 97.06 203 ARG A O 1
ATOM 1572 N N . ILE A 1 204 ? -15.531 3.252 -4.555 1 98.25 204 ILE A N 1
ATOM 1573 C CA . ILE A 1 204 ? -14.688 2.076 -4.379 1 98.25 204 ILE A CA 1
ATOM 1574 C C . ILE A 1 204 ? -13.414 2.469 -3.635 1 98.25 204 ILE A C 1
ATOM 1576 O O . ILE A 1 204 ? -12.609 3.256 -4.141 1 98.25 204 ILE A O 1
ATOM 1580 N N . GLU A 1 205 ? -13.211 1.783 -2.527 1 97.69 205 GLU A N 1
ATOM 1581 C CA . GLU A 1 205 ? -12.141 2.234 -1.645 1 97.69 205 GLU A CA 1
ATOM 1582 C C . GLU A 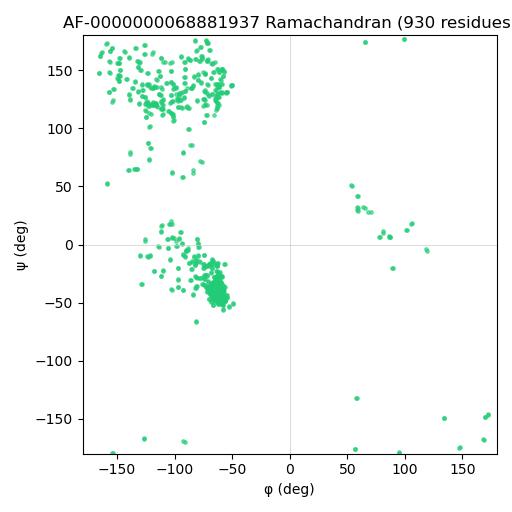1 205 ? -10.914 1.335 -1.762 1 97.69 205 GLU A C 1
ATOM 1584 O O . GLU A 1 205 ? -9.836 1.669 -1.253 1 97.69 205 GLU A O 1
ATOM 1589 N N . LEU A 1 206 ? -11.023 0.228 -2.352 1 98.5 206 LEU A N 1
ATOM 1590 C CA . LEU A 1 206 ? -9.945 -0.725 -2.594 1 98.5 206 LEU A CA 1
ATOM 1591 C C . LEU A 1 206 ? -10.234 -1.57 -3.83 1 98.5 206 LEU A C 1
ATOM 1593 O O . LEU A 1 206 ? -11.359 -2.037 -4.016 1 98.5 206 LEU A O 1
ATOM 1597 N N . VAL A 1 207 ? -9.273 -1.723 -4.688 1 98.62 207 VAL A N 1
ATOM 1598 C CA . VAL A 1 207 ? -9.367 -2.637 -5.82 1 98.62 207 VAL A CA 1
ATOM 1599 C C . VAL A 1 207 ? -8.328 -3.748 -5.68 1 98.62 207 VAL A C 1
ATOM 1601 O O . VAL A 1 207 ? -7.133 -3.475 -5.539 1 98.62 207 VAL A O 1
ATOM 1604 N N . CYS A 1 208 ? -8.75 -4.945 -5.613 1 98.69 208 CYS A N 1
ATOM 1605 C CA . CYS A 1 208 ? -7.902 -6.125 -5.641 1 98.69 208 CYS A CA 1
ATOM 1606 C C . CYS A 1 208 ? -7.93 -6.785 -7.016 1 98.69 208 CYS A C 1
ATOM 1608 O O . CYS A 1 208 ? -8.992 -7.152 -7.512 1 98.69 208 CYS A O 1
ATOM 1610 N N . PHE A 1 209 ? -6.789 -6.938 -7.59 1 98.5 209 PHE A N 1
ATOM 1611 C CA . PHE A 1 209 ? -6.707 -7.516 -8.922 1 98.5 209 PHE A CA 1
ATOM 1612 C C . PHE A 1 209 ? -5.75 -8.703 -8.945 1 98.5 209 PHE A C 1
ATOM 1614 O O . PHE A 1 209 ? -4.617 -8.602 -8.461 1 98.5 209 PHE A O 1
ATOM 1621 N N . THR A 1 210 ? -6.148 -9.766 -9.398 1 98.25 210 THR A N 1
ATOM 1622 C CA . THR A 1 210 ? -5.305 -10.914 -9.719 1 98.25 210 THR A CA 1
ATOM 1623 C C . THR A 1 210 ? -5.414 -11.266 -11.195 1 98.25 210 THR A C 1
ATOM 1625 O O . THR A 1 210 ? -6.508 -11.555 -11.688 1 98.25 210 THR A O 1
ATOM 1628 N N . GLY A 1 211 ? -4.359 -11.25 -11.922 1 97.06 211 GLY A N 1
ATOM 1629 C CA . GLY A 1 211 ? -4.352 -11.539 -13.344 1 97.06 211 GLY A CA 1
ATOM 1630 C C . GLY A 1 211 ? -3.033 -11.211 -14.016 1 97.06 211 GLY A C 1
ATOM 1631 O O . GLY A 1 211 ? -1.967 -11.391 -13.422 1 97.06 211 GLY A O 1
ATOM 1632 N N . SER A 1 212 ? -3.096 -10.812 -15.281 1 95.94 212 SER A N 1
ATOM 1633 C CA . SER A 1 212 ? -1.896 -10.523 -16.062 1 95.94 212 SER A CA 1
ATOM 1634 C C . SER A 1 212 ? -1.301 -9.172 -15.68 1 95.94 212 SER A C 1
ATOM 1636 O O . SER A 1 212 ? -1.989 -8.328 -15.109 1 95.94 212 SER A O 1
ATOM 1638 N N . VAL A 1 213 ? -0.022 -8.984 -16 1 96.31 213 VAL A N 1
ATOM 1639 C CA . VAL A 1 213 ? 0.651 -7.711 -15.773 1 96.31 213 VAL A CA 1
ATOM 1640 C C . VAL A 1 213 ? -0.074 -6.594 -16.516 1 96.31 213 VAL A C 1
ATOM 1642 O O . VAL A 1 213 ? -0.351 -5.535 -15.953 1 96.31 213 VAL A O 1
ATOM 1645 N N . SER A 1 214 ? -0.438 -6.852 -17.75 1 95.81 214 SER A N 1
ATOM 1646 C CA . SER A 1 214 ? -1.127 -5.848 -18.562 1 95.81 214 SER A CA 1
ATOM 1647 C C . SER A 1 214 ? -2.469 -5.469 -17.938 1 95.81 214 SER A C 1
ATOM 1649 O O . SER A 1 214 ? -2.836 -4.293 -17.922 1 95.81 214 SER A O 1
ATOM 1651 N N . GLY A 1 215 ? -3.199 -6.488 -17.5 1 96.31 215 GLY A N 1
ATOM 1652 C CA . GLY A 1 215 ? -4.461 -6.219 -16.828 1 96.31 215 GLY A CA 1
ATOM 1653 C C . GLY A 1 215 ? -4.305 -5.398 -15.57 1 96.31 215 GLY A C 1
ATOM 1654 O O . GLY A 1 215 ? -5.062 -4.453 -15.336 1 96.31 215 GLY A O 1
ATOM 1655 N N . GLY A 1 216 ? -3.338 -5.777 -14.734 1 97.19 216 GLY A N 1
ATOM 1656 C CA . GLY A 1 216 ? -3.062 -5.031 -13.516 1 97.19 216 GLY A CA 1
ATOM 1657 C C . GLY A 1 216 ? -2.707 -3.58 -13.773 1 97.19 216 GLY A C 1
ATOM 1658 O O . GLY A 1 216 ? -3.193 -2.686 -13.078 1 97.19 216 GLY A O 1
ATOM 1659 N N . LEU A 1 217 ? -1.865 -3.354 -14.758 1 96.62 217 LEU A N 1
ATOM 1660 C CA . LEU A 1 217 ? -1.446 -2.002 -15.109 1 96.62 217 LEU A CA 1
ATOM 1661 C C . LEU A 1 217 ? -2.627 -1.184 -15.625 1 96.62 217 LEU A C 1
ATOM 1663 O O . LEU A 1 217 ? -2.705 0.022 -15.383 1 96.62 217 LEU A O 1
ATOM 1667 N N . SER A 1 218 ? -3.535 -1.838 -16.312 1 97.06 218 SER A N 1
ATOM 1668 C CA . SER A 1 218 ? -4.738 -1.155 -16.781 1 97.06 218 SER A CA 1
ATOM 1669 C C . SER A 1 218 ? -5.59 -0.677 -15.602 1 97.06 218 SER A C 1
ATOM 1671 O O . SER A 1 218 ? -6.105 0.443 -15.617 1 97.06 218 SER A O 1
ATOM 1673 N N . VAL A 1 219 ? -5.738 -1.514 -14.656 1 97.38 219 VAL A N 1
ATOM 1674 C CA . VAL A 1 219 ? -6.5 -1.167 -13.461 1 97.38 219 VAL A CA 1
ATOM 1675 C C . VAL A 1 219 ? -5.832 0.006 -12.742 1 97.38 219 VAL A C 1
ATOM 1677 O O . VAL A 1 219 ? -6.5 0.971 -12.367 1 97.38 219 VAL A O 1
ATOM 1680 N N . GLN A 1 220 ? -4.535 -0.096 -12.586 1 96.62 220 GLN A N 1
ATOM 1681 C CA . GLN A 1 220 ? -3.756 0.954 -11.938 1 96.62 220 GLN A CA 1
ATOM 1682 C C . GLN A 1 220 ? -3.906 2.283 -12.672 1 96.62 220 GLN A C 1
ATOM 1684 O O . GLN A 1 220 ? -4.094 3.328 -12.039 1 96.62 220 GLN A O 1
ATOM 1689 N N . LYS A 1 221 ? -3.801 2.25 -13.93 1 96.38 221 LYS A N 1
ATOM 1690 C CA . LYS A 1 221 ? -3.93 3.459 -14.734 1 96.38 221 LYS A CA 1
ATOM 1691 C C . LYS A 1 221 ? -5.324 4.066 -14.602 1 96.38 221 LYS A C 1
ATOM 1693 O O . LYS A 1 221 ? -5.469 5.285 -14.5 1 96.38 221 LYS A O 1
ATOM 1698 N N . ALA A 1 222 ? -6.32 3.182 -14.578 1 96.56 222 ALA A N 1
ATOM 1699 C CA . ALA A 1 222 ? -7.699 3.645 -14.445 1 96.56 222 ALA A CA 1
ATOM 1700 C C . ALA A 1 222 ? -7.91 4.352 -13.109 1 96.56 222 ALA A C 1
ATOM 1702 O O . ALA A 1 222 ? -8.734 5.266 -13.008 1 96.56 222 ALA A O 1
ATOM 1703 N N . ALA A 1 223 ? -7.16 3.965 -12.102 1 95.94 223 ALA A N 1
ATOM 1704 C CA . ALA A 1 223 ? -7.336 4.496 -10.758 1 95.94 223 ALA A CA 1
ATOM 1705 C C . ALA A 1 223 ? -6.359 5.637 -10.484 1 95.94 223 ALA A C 1
ATOM 1707 O O . ALA A 1 223 ? -6.316 6.176 -9.375 1 95.94 223 ALA A O 1
ATOM 1708 N N . ALA A 1 224 ? -5.566 6.094 -11.453 1 94.5 224 ALA A N 1
ATOM 1709 C CA . ALA A 1 224 ? -4.41 6.965 -11.227 1 94.5 224 ALA A CA 1
ATOM 1710 C C . ALA A 1 224 ? -4.852 8.391 -10.914 1 94.5 224 ALA A C 1
ATOM 1712 O O . ALA A 1 224 ? -4.055 9.203 -10.438 1 94.5 224 ALA A O 1
ATOM 1713 N N . ASP A 1 225 ? -6.121 8.734 -11.055 1 94.31 225 ASP A N 1
ATOM 1714 C CA . ASP A 1 225 ? -6.578 10.102 -10.859 1 94.31 225 ASP A CA 1
ATOM 1715 C C . ASP A 1 225 ? -7.254 10.273 -9.5 1 94.31 225 ASP A C 1
ATOM 1717 O O . ASP A 1 225 ? -7.797 11.336 -9.195 1 94.31 225 ASP A O 1
ATOM 1721 N N . ARG A 1 226 ? -7.23 9.273 -8.68 1 95.5 226 ARG A N 1
ATOM 1722 C CA . ARG A 1 226 ? -7.816 9.359 -7.348 1 95.5 226 ARG A CA 1
ATOM 1723 C C . ARG A 1 226 ? -6.934 8.664 -6.316 1 95.5 226 ARG A C 1
ATOM 1725 O O . ARG A 1 226 ? -6.07 7.863 -6.672 1 95.5 226 ARG A O 1
ATOM 1732 N N . ILE A 1 227 ? -7.125 8.984 -5.125 1 96.06 227 ILE A N 1
ATOM 1733 C CA . ILE A 1 227 ? -6.371 8.375 -4.035 1 96.06 227 ILE A CA 1
ATOM 1734 C C . ILE A 1 227 ? -7.074 7.098 -3.576 1 96.06 227 ILE A C 1
ATOM 1736 O O . ILE A 1 227 ? -8.078 7.16 -2.859 1 96.06 227 ILE A O 1
ATOM 1740 N N . VAL A 1 228 ? -6.562 5.93 -4.066 1 94.38 228 VAL A N 1
ATOM 1741 C CA . VAL A 1 228 ? -7.152 4.637 -3.73 1 94.38 228 VAL A CA 1
ATOM 1742 C C . VAL A 1 228 ? -6.062 3.566 -3.699 1 94.38 228 VAL A C 1
ATOM 1744 O O . VAL A 1 228 ? -5.102 3.629 -4.465 1 94.38 228 VAL A O 1
ATOM 1747 N N . ASN A 1 229 ? -6.211 2.605 -2.791 1 94.44 229 ASN A N 1
ATOM 1748 C CA . ASN A 1 229 ? -5.285 1.478 -2.742 1 94.44 229 ASN A CA 1
ATOM 1749 C C . ASN A 1 229 ? -5.621 0.434 -3.803 1 94.44 229 ASN A C 1
ATOM 1751 O O . ASN A 1 229 ? -6.793 0.174 -4.078 1 94.44 229 ASN A O 1
ATOM 1755 N N . ILE A 1 230 ? -4.594 -0.125 -4.375 1 96.44 230 ILE A N 1
ATOM 1756 C CA . ILE A 1 230 ? -4.723 -1.184 -5.371 1 96.44 230 ILE A CA 1
ATOM 1757 C C . ILE A 1 230 ? -3.801 -2.348 -5.004 1 96.44 230 ILE A C 1
ATOM 1759 O O . ILE A 1 230 ? -2.605 -2.152 -4.773 1 96.44 230 ILE A O 1
ATOM 1763 N N . GLY A 1 231 ? -4.359 -3.512 -4.824 1 97.25 231 GLY A N 1
ATOM 1764 C CA . GLY A 1 231 ? -3.594 -4.742 -4.719 1 97.25 231 GLY A CA 1
ATOM 1765 C C . GLY A 1 231 ? -3.449 -5.473 -6.039 1 97.25 231 GLY A C 1
ATOM 1766 O O . GLY A 1 231 ? -4.43 -5.66 -6.762 1 97.25 231 GLY A O 1
ATOM 1767 N N . LEU A 1 232 ? -2.203 -5.844 -6.355 1 97.94 232 LEU A N 1
ATOM 1768 C CA . LEU A 1 232 ? -1.917 -6.488 -7.633 1 97.94 232 LEU A CA 1
ATOM 1769 C C . LEU A 1 232 ? -1.211 -7.824 -7.422 1 97.94 232 LEU A C 1
ATOM 1771 O O . LEU A 1 232 ? -0.093 -7.863 -6.902 1 97.94 232 LEU A O 1
ATOM 1775 N N . GLU A 1 233 ? -1.866 -8.859 -7.676 1 97.81 233 GLU A N 1
ATOM 1776 C CA . GLU A 1 233 ? -1.262 -10.18 -7.82 1 97.81 233 GLU A CA 1
ATOM 1777 C C . GLU A 1 233 ? -1.153 -10.578 -9.289 1 97.81 233 GLU A C 1
ATOM 1779 O O . GLU A 1 233 ? -2.162 -10.867 -9.938 1 97.81 233 GLU A O 1
ATOM 1784 N N . LEU A 1 234 ? 0.073 -10.68 -9.773 1 97.56 234 LEU A N 1
ATOM 1785 C CA . LEU A 1 234 ? 0.256 -10.75 -11.219 1 97.56 234 LEU A CA 1
ATOM 1786 C C . LEU A 1 234 ? 1.094 -11.969 -11.602 1 97.56 234 LEU A C 1
ATOM 1788 O O . LEU A 1 234 ? 1.177 -12.93 -10.844 1 97.56 234 LEU A O 1
ATOM 1792 N N . GLY A 1 235 ? 1.542 -11.984 -12.805 1 95 235 GLY A N 1
ATOM 1793 C CA . GLY A 1 235 ? 2.166 -13.18 -13.359 1 95 235 GLY A CA 1
ATOM 1794 C C . GLY A 1 235 ? 3.539 -13.461 -12.781 1 95 235 GLY A C 1
ATOM 1795 O O . GLY A 1 235 ? 4.031 -12.703 -11.938 1 95 235 GLY A O 1
ATOM 1796 N N . GLY A 1 236 ? 4.086 -14.594 -13.133 1 95.88 236 GLY A N 1
ATOM 1797 C CA . GLY A 1 236 ? 5.41 -15.031 -12.719 1 95.88 236 GLY A CA 1
ATOM 1798 C C . GLY A 1 236 ? 6.152 -15.789 -13.797 1 95.88 236 GLY A C 1
ATOM 1799 O O . GLY A 1 236 ? 5.586 -16.109 -14.852 1 95.88 236 GLY A O 1
ATOM 1800 N N . LYS A 1 237 ? 7.355 -15.969 -13.664 1 98.12 237 LYS A N 1
ATOM 1801 C CA . LYS A 1 237 ? 8.258 -16.828 -14.422 1 98.12 237 LYS A CA 1
ATOM 1802 C C . LYS A 1 237 ? 9.172 -17.625 -13.484 1 98.12 237 LYS A C 1
ATOM 1804 O O . LYS A 1 237 ? 10.391 -17.484 -13.539 1 98.12 237 LYS A O 1
ATOM 1809 N N . ASP A 1 238 ? 8.57 -18.484 -12.719 1 98.62 238 ASP A N 1
ATOM 1810 C CA . ASP A 1 238 ? 9.109 -19.031 -11.477 1 98.62 238 ASP A CA 1
ATOM 1811 C C . ASP A 1 238 ? 10.211 -20.047 -11.766 1 98.62 238 ASP A C 1
ATOM 1813 O O . ASP A 1 238 ? 9.961 -21.078 -12.398 1 98.62 238 ASP A O 1
ATOM 1817 N N . PRO A 1 239 ? 11.422 -19.844 -11.281 1 98.88 239 PRO A N 1
ATOM 1818 C CA . PRO A 1 239 ? 12.57 -20.719 -11.555 1 98.88 239 PRO A CA 1
ATOM 1819 C C . PRO A 1 239 ? 12.727 -21.828 -10.516 1 98.88 239 PRO A C 1
ATOM 1821 O O . PRO A 1 239 ? 12.312 -21.656 -9.359 1 98.88 239 PRO A O 1
ATOM 1824 N N . ALA A 1 240 ? 13.273 -22.891 -10.953 1 98.94 240 ALA A N 1
ATOM 1825 C CA . ALA A 1 240 ? 13.773 -23.969 -10.094 1 98.94 240 ALA A CA 1
ATOM 1826 C C . ALA A 1 240 ? 15.25 -24.234 -10.352 1 98.94 240 ALA A C 1
ATOM 1828 O O . ALA A 1 240 ? 15.703 -24.203 -11.5 1 98.94 240 ALA A O 1
ATOM 1829 N N . TYR A 1 241 ? 16.016 -24.422 -9.328 1 98.94 241 TYR A N 1
ATOM 1830 C CA . TYR A 1 241 ? 17.406 -24.844 -9.445 1 98.94 241 TYR A CA 1
ATOM 1831 C C . TYR A 1 241 ? 17.625 -26.203 -8.812 1 98.94 241 TYR A C 1
ATOM 1833 O O . TYR A 1 241 ? 17.359 -26.406 -7.625 1 98.94 241 TYR A O 1
ATOM 1841 N N . ILE A 1 242 ? 18.062 -27.125 -9.609 1 98.88 242 ILE A N 1
ATOM 1842 C CA . ILE A 1 242 ? 18.328 -28.484 -9.18 1 98.88 242 ILE A CA 1
ATOM 1843 C C . ILE A 1 242 ? 19.828 -28.688 -8.984 1 98.88 242 ILE A C 1
ATOM 1845 O O . ILE A 1 242 ? 20.594 -28.781 -9.953 1 98.88 242 ILE A O 1
ATOM 1849 N N . ARG A 1 243 ? 20.219 -28.828 -7.809 1 98.69 243 ARG A N 1
ATOM 1850 C CA . ARG A 1 243 ? 21.625 -29.031 -7.484 1 98.69 243 ARG A CA 1
ATOM 1851 C C . ARG A 1 243 ? 22.047 -30.469 -7.758 1 98.69 243 ARG A C 1
ATOM 1853 O O . ARG A 1 243 ? 21.203 -31.359 -7.898 1 98.69 243 ARG A O 1
ATOM 1860 N N . SER A 1 244 ? 23.375 -30.734 -7.703 1 98.31 244 SER A N 1
ATOM 1861 C CA . SER A 1 244 ? 23.922 -32.031 -8.141 1 98.31 244 SER A CA 1
ATOM 1862 C C . SER A 1 244 ? 23.703 -33.094 -7.09 1 98.31 244 SER A C 1
ATOM 1864 O O . SER A 1 244 ? 23.828 -34.281 -7.379 1 98.31 244 SER A O 1
ATOM 1866 N N . ASP A 1 245 ? 23.375 -32.719 -5.875 1 98.12 245 ASP A N 1
ATOM 1867 C CA . ASP A 1 245 ? 23.328 -33.688 -4.777 1 98.12 245 ASP A CA 1
ATOM 1868 C C . ASP A 1 245 ? 21.922 -34.219 -4.578 1 98.12 245 ASP A C 1
ATOM 1870 O O . ASP A 1 245 ? 21.672 -35 -3.646 1 98.12 245 ASP A O 1
ATOM 1874 N N . VAL A 1 246 ? 20.969 -33.969 -5.461 1 97.5 246 VAL A N 1
ATOM 1875 C CA . VAL A 1 246 ? 19.578 -34.375 -5.285 1 97.5 246 VAL A CA 1
ATOM 1876 C C . VAL A 1 246 ? 19.422 -35.844 -5.695 1 97.5 246 VAL A C 1
ATOM 1878 O O . VAL A 1 246 ? 20.281 -36.406 -6.391 1 97.5 246 VAL A O 1
ATOM 1881 N N . ASP A 1 247 ? 18.344 -36.406 -5.184 1 98.19 247 ASP A N 1
ATOM 1882 C CA . ASP A 1 247 ? 17.812 -37.594 -5.832 1 98.19 247 ASP A CA 1
ATOM 1883 C C . ASP A 1 247 ? 17.141 -37.25 -7.156 1 98.19 247 ASP A C 1
ATOM 1885 O O . ASP A 1 247 ? 16.078 -36.594 -7.172 1 98.19 247 ASP A O 1
ATOM 1889 N N . ILE A 1 248 ? 17.719 -37.656 -8.18 1 98.31 248 ILE A N 1
ATOM 1890 C CA . ILE A 1 248 ? 17.344 -37.219 -9.516 1 98.31 248 ILE A CA 1
ATOM 1891 C C . ILE A 1 248 ? 15.914 -37.625 -9.828 1 98.31 248 ILE A C 1
ATOM 1893 O O . ILE A 1 248 ? 15.117 -36.844 -10.344 1 98.31 248 ILE A O 1
ATOM 1897 N N . ASP A 1 249 ? 15.586 -38.875 -9.516 1 98.19 249 ASP A N 1
ATOM 1898 C CA . ASP A 1 249 ? 14.25 -39.375 -9.805 1 98.19 249 ASP A CA 1
ATOM 1899 C C . ASP A 1 249 ? 13.188 -38.594 -9.016 1 98.19 249 ASP A C 1
ATOM 1901 O O . ASP A 1 249 ? 12.148 -38.25 -9.562 1 98.19 249 ASP A O 1
ATOM 1905 N N . TRP A 1 250 ? 13.484 -38.406 -7.809 1 98.19 250 TRP A N 1
ATOM 1906 C CA . TRP A 1 250 ? 12.57 -37.656 -6.961 1 98.19 250 TRP A CA 1
ATOM 1907 C C . TRP A 1 250 ? 12.398 -36.219 -7.48 1 98.19 250 TRP A C 1
ATOM 1909 O O . TRP A 1 250 ? 11.273 -35.719 -7.594 1 98.19 250 TRP A O 1
ATOM 1919 N N . ALA A 1 251 ? 13.469 -35.562 -7.734 1 98.25 251 ALA A N 1
ATOM 1920 C CA . ALA A 1 251 ? 13.422 -34.188 -8.234 1 98.25 251 ALA A CA 1
ATOM 1921 C C . ALA A 1 251 ? 12.625 -34.125 -9.539 1 98.25 251 ALA A C 1
ATOM 1923 O O . ALA A 1 251 ? 11.828 -33.188 -9.727 1 98.25 251 ALA A O 1
ATOM 1924 N N . ALA A 1 252 ? 12.867 -35.031 -10.406 1 98.69 252 ALA A N 1
ATOM 1925 C CA . ALA A 1 252 ? 12.172 -35.062 -11.695 1 98.69 252 ALA A CA 1
ATOM 1926 C C . ALA A 1 252 ? 10.664 -35.156 -11.5 1 98.69 252 ALA A C 1
ATOM 1928 O O . ALA A 1 252 ? 9.906 -34.438 -12.164 1 98.69 252 ALA A O 1
ATOM 1929 N N . GLU A 1 253 ? 10.273 -36.062 -10.609 1 98.31 253 GLU A N 1
ATOM 1930 C CA . GLU A 1 253 ? 8.844 -36.188 -10.328 1 98.31 253 GLU A CA 1
ATOM 1931 C C . GLU A 1 253 ? 8.258 -34.875 -9.828 1 98.31 253 GLU A C 1
ATOM 1933 O O . GLU A 1 253 ? 7.203 -34.438 -10.305 1 98.31 253 GLU A O 1
ATOM 1938 N N . GLU A 1 254 ? 8.914 -34.25 -8.891 1 98.06 254 GLU A N 1
ATOM 1939 C CA . GLU A 1 254 ? 8.445 -33 -8.297 1 98.06 254 GLU A CA 1
ATOM 1940 C C . GLU A 1 254 ? 8.406 -31.875 -9.32 1 98.06 254 GLU A C 1
ATOM 1942 O O . GLU A 1 254 ? 7.457 -31.094 -9.352 1 98.06 254 GLU A O 1
ATOM 1947 N N . ILE A 1 255 ? 9.406 -31.781 -10.125 1 98.56 255 ILE A N 1
ATOM 1948 C CA . ILE A 1 255 ? 9.539 -30.703 -11.086 1 98.56 255 ILE A CA 1
ATOM 1949 C C . ILE A 1 255 ? 8.484 -30.844 -12.18 1 98.56 255 ILE A C 1
ATOM 1951 O O . ILE A 1 255 ? 7.879 -29.859 -12.602 1 98.56 255 ILE A O 1
ATOM 1955 N N . VAL A 1 256 ? 8.266 -32.125 -12.664 1 98.75 256 VAL A N 1
ATOM 1956 C CA . VAL A 1 256 ? 7.246 -32.344 -13.68 1 98.75 256 VAL A CA 1
ATOM 1957 C C . VAL A 1 256 ? 5.875 -31.953 -13.133 1 98.75 256 VAL A C 1
ATOM 1959 O O . VAL A 1 256 ? 5.129 -31.219 -13.789 1 98.75 256 VAL A O 1
ATOM 1962 N N . ASP A 1 257 ? 5.59 -32.406 -11.969 1 98 257 ASP A N 1
ATOM 1963 C CA . ASP A 1 257 ? 4.32 -32.031 -11.352 1 98 257 ASP A CA 1
ATOM 1964 C C . ASP A 1 257 ? 4.188 -30.516 -11.203 1 98 257 ASP A C 1
ATOM 1966 O O . ASP A 1 257 ? 3.168 -29.938 -11.586 1 98 257 ASP A O 1
ATOM 1970 N N . GLY A 1 258 ? 5.195 -29.875 -10.711 1 98.12 258 GLY A N 1
ATOM 1971 C CA . GLY A 1 258 ? 5.195 -28.438 -10.484 1 98.12 258 GLY A CA 1
ATOM 1972 C C . GLY A 1 258 ? 5.07 -27.625 -11.766 1 98.12 258 GLY A C 1
ATOM 1973 O O . GLY A 1 258 ? 4.641 -26.469 -11.742 1 98.12 258 GLY A O 1
ATOM 1974 N N . SER A 1 259 ? 5.422 -28.188 -12.898 1 98.38 259 SER A N 1
ATOM 1975 C CA . SER A 1 259 ? 5.422 -27.469 -14.164 1 98.38 259 SER A CA 1
ATOM 1976 C C . SER A 1 259 ? 4.145 -27.734 -14.953 1 98.38 259 SER A C 1
ATOM 1978 O O . SER A 1 259 ? 3.695 -26.891 -15.727 1 98.38 259 SER A O 1
ATOM 1980 N N . VAL A 1 260 ? 3.6 -28.953 -14.734 1 98.06 260 VAL A N 1
ATOM 1981 C CA . VAL A 1 260 ? 2.6 -29.438 -15.68 1 98.06 260 VAL A CA 1
ATOM 1982 C C . VAL A 1 260 ? 1.224 -29.453 -15.016 1 98.06 260 VAL A C 1
ATOM 1984 O O . VAL A 1 260 ? 0.198 -29.453 -15.703 1 98.06 260 VAL A O 1
ATOM 1987 N N . PHE A 1 261 ? 1.212 -29.484 -13.648 1 97 261 PHE A N 1
ATOM 1988 C CA . PHE A 1 261 ? -0.065 -29.484 -12.945 1 97 261 PHE A CA 1
ATOM 1989 C C . PHE A 1 261 ? -0.96 -28.359 -13.453 1 97 261 PHE A C 1
ATOM 1991 O O . PHE A 1 261 ? -0.487 -27.25 -13.703 1 97 261 PHE A O 1
ATOM 1998 N N . ASN A 1 262 ? -2.293 -28.703 -13.641 1 97.56 262 ASN A N 1
ATOM 1999 C CA . ASN A 1 262 ? -3.281 -27.781 -14.188 1 97.56 262 ASN A CA 1
ATOM 2000 C C . ASN A 1 262 ? -2.881 -27.281 -15.578 1 97.56 262 ASN A C 1
ATOM 2002 O O . ASN A 1 262 ? -3.107 -26.125 -15.922 1 97.56 262 ASN A O 1
ATOM 2006 N N . SER A 1 263 ? -2.182 -28.172 -16.328 1 98.19 263 SER A N 1
ATOM 2007 C CA . SER A 1 263 ? -1.669 -27.891 -17.656 1 98.19 263 SER A CA 1
ATOM 2008 C C . SER A 1 263 ? -0.716 -26.688 -17.656 1 98.19 263 SER A C 1
ATOM 2010 O O . SER A 1 263 ? -0.697 -25.891 -18.594 1 98.19 263 SER A O 1
ATOM 2012 N N . GLY A 1 264 ? -0.06 -26.5 -16.547 1 98 264 GLY A N 1
ATOM 2013 C CA . GLY A 1 264 ? 0.914 -25.422 -16.391 1 98 264 GLY A CA 1
ATOM 2014 C C . GLY A 1 264 ? 0.279 -24.062 -16.172 1 98 264 GLY A C 1
ATOM 2015 O O . GLY A 1 264 ? 0.975 -23.047 -16.141 1 98 264 GLY A O 1
ATOM 2016 N 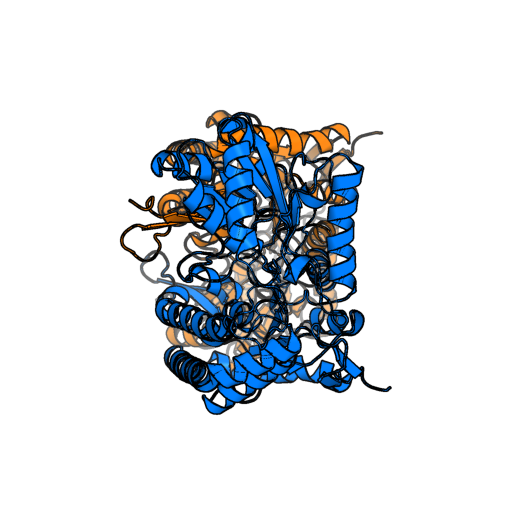N . GLN A 1 265 ? -1.05 -24 -16.016 1 97.81 265 GLN A N 1
ATOM 2017 C CA . GLN A 1 265 ? -1.77 -22.734 -15.891 1 97.81 265 GLN A CA 1
ATOM 2018 C C . GLN A 1 265 ? -1.937 -22.344 -14.43 1 97.81 265 GLN A C 1
ATOM 2020 O O . GLN A 1 265 ? -3.059 -22.141 -13.953 1 97.81 265 GLN A O 1
ATOM 2025 N N . SER A 1 266 ? -0.811 -22.234 -13.773 1 96.62 266 SER A N 1
ATOM 2026 C CA . SER A 1 266 ? -0.7 -21.797 -12.383 1 96.62 266 SER A CA 1
ATOM 2027 C C . SER A 1 266 ? 0.304 -20.672 -12.227 1 96.62 266 SER A C 1
ATOM 2029 O O . SER A 1 266 ? 1.378 -20.688 -12.828 1 96.62 266 SER A O 1
ATOM 2031 N N . CYS A 1 267 ? -0.025 -19.703 -11.461 1 94.81 267 CYS A N 1
ATOM 2032 C CA . CYS A 1 267 ? 0.847 -18.547 -11.297 1 94.81 267 CYS A CA 1
ATOM 2033 C C . CYS A 1 267 ? 2.195 -18.953 -10.719 1 94.81 267 CYS A C 1
ATOM 2035 O O . CYS A 1 267 ? 3.219 -18.344 -11.023 1 94.81 267 CYS A O 1
ATOM 2037 N N . CYS A 1 268 ? 2.191 -19.984 -9.867 1 95.12 268 CYS A N 1
ATOM 2038 C CA . CYS A 1 268 ? 3.439 -20.391 -9.227 1 95.12 268 CYS A CA 1
ATOM 2039 C C . CYS A 1 268 ? 3.99 -21.656 -9.852 1 95.12 268 CYS A C 1
ATOM 2041 O O . CYS A 1 268 ? 4.754 -22.391 -9.219 1 95.12 268 CYS A O 1
ATOM 2043 N N . SER A 1 269 ? 3.549 -22 -11.023 1 97.12 269 SER A N 1
ATOM 2044 C CA . SER A 1 269 ? 4.133 -23.125 -11.758 1 97.12 269 SER A CA 1
ATOM 2045 C C . SER A 1 269 ? 5.609 -22.875 -12.062 1 97.12 269 SER A C 1
ATOM 2047 O O . SER A 1 269 ? 6.02 -21.734 -12.281 1 97.12 269 SER A O 1
ATOM 2049 N N . LEU A 1 270 ? 6.387 -23.953 -12.109 1 98.38 270 LEU A N 1
ATOM 2050 C CA . LEU A 1 270 ? 7.781 -23.859 -12.523 1 98.38 270 LEU A CA 1
ATOM 2051 C C . LEU A 1 270 ? 7.879 -23.641 -14.031 1 98.38 270 LEU A C 1
ATOM 2053 O O . LEU A 1 270 ? 7.363 -24.453 -14.812 1 98.38 270 LEU A O 1
ATOM 2057 N N . GLU A 1 271 ? 8.555 -22.594 -14.406 1 98.25 271 GLU A N 1
ATOM 2058 C CA . GLU A 1 271 ? 8.57 -22.25 -15.828 1 98.25 271 GLU A CA 1
ATOM 2059 C C . GLU A 1 271 ? 10 -22.156 -16.359 1 98.25 271 GLU A C 1
ATOM 2061 O O . GLU A 1 271 ? 10.211 -21.969 -17.562 1 98.25 271 GLU A O 1
ATOM 2066 N N . ARG A 1 272 ? 10.984 -22.188 -15.531 1 98.69 272 ARG A N 1
ATOM 2067 C CA . ARG A 1 272 ? 12.406 -22.25 -15.852 1 98.69 272 ARG A CA 1
ATOM 2068 C C . ARG A 1 272 ? 13.141 -23.203 -14.914 1 98.69 272 ARG A C 1
ATOM 2070 O O . ARG A 1 272 ? 13.133 -23 -13.695 1 98.69 272 ARG A O 1
ATOM 2077 N N . VAL A 1 273 ? 13.805 -24.156 -15.492 1 98.94 273 VAL A N 1
ATOM 2078 C CA . VAL A 1 273 ? 14.469 -25.141 -14.656 1 98.94 273 VAL A CA 1
ATOM 2079 C C . VAL A 1 273 ? 15.969 -25.141 -14.938 1 98.94 273 VAL A C 1
ATOM 2081 O O . VAL A 1 273 ? 16.406 -25.438 -16.047 1 98.94 273 VAL A O 1
ATOM 2084 N N . TYR A 1 274 ? 16.734 -24.719 -13.969 1 98.94 274 TYR A N 1
ATOM 2085 C CA . TYR A 1 274 ? 18.188 -24.766 -14.039 1 98.94 274 TYR A CA 1
ATOM 2086 C C . TYR A 1 274 ? 18.734 -26.016 -13.359 1 98.94 274 TYR A C 1
ATOM 2088 O O . TYR A 1 274 ? 18.375 -26.312 -12.219 1 98.94 274 TYR A O 1
ATOM 2096 N N . VAL A 1 275 ? 19.594 -26.75 -14.031 1 98.94 275 VAL A N 1
ATOM 2097 C CA . VAL A 1 275 ? 20.109 -28.016 -13.508 1 98.94 275 VAL A CA 1
ATOM 2098 C C . VAL A 1 275 ? 21.641 -28.016 -13.539 1 98.94 275 VAL A C 1
ATOM 2100 O O . VAL A 1 275 ? 22.25 -27.609 -14.539 1 98.94 275 VAL A O 1
ATOM 2103 N N . ASP A 1 276 ? 22.266 -28.422 -12.461 1 98.81 276 ASP A N 1
ATOM 2104 C CA . ASP A 1 276 ? 23.719 -28.578 -12.453 1 98.81 276 ASP A CA 1
ATOM 2105 C C . ASP A 1 276 ? 24.188 -29.422 -13.633 1 98.81 276 ASP A C 1
ATOM 2107 O O . ASP A 1 276 ? 23.609 -30.469 -13.914 1 98.81 276 ASP A O 1
ATOM 2111 N N . GLU A 1 277 ? 25.219 -29 -14.266 1 98.44 277 GLU A N 1
ATOM 2112 C CA . GLU A 1 277 ? 25.672 -29.625 -15.508 1 98.44 277 GLU A CA 1
ATOM 2113 C C . GLU A 1 277 ? 26.062 -31.078 -15.297 1 98.44 277 GLU A C 1
ATOM 2115 O O . GLU A 1 277 ? 25.938 -31.906 -16.219 1 98.44 277 GLU A O 1
ATOM 2120 N N . SER A 1 278 ? 26.516 -31.438 -14.133 1 98.56 278 SER A N 1
ATOM 2121 C CA . SER A 1 278 ? 27.016 -32.781 -13.859 1 98.56 278 SER A CA 1
ATOM 2122 C C . SER A 1 278 ? 25.891 -33.812 -13.859 1 98.56 278 SER A C 1
ATOM 2124 O O . SER A 1 278 ? 26.125 -35 -14.023 1 98.56 278 SER A O 1
ATOM 2126 N N . ILE A 1 279 ? 24.609 -33.344 -13.711 1 98.62 279 ILE A N 1
ATOM 2127 C CA . ILE A 1 279 ? 23.516 -34.312 -13.633 1 98.62 279 ILE A CA 1
ATOM 2128 C C . ILE A 1 279 ? 22.469 -33.969 -14.688 1 98.62 279 ILE A C 1
ATOM 2130 O O . ILE A 1 279 ? 21.406 -34.594 -14.727 1 98.62 279 ILE A O 1
ATOM 2134 N N . HIS A 1 280 ? 22.688 -33.031 -15.492 1 98.56 280 HIS A N 1
ATOM 2135 C CA . HIS A 1 280 ? 21.719 -32.469 -16.438 1 98.56 280 HIS A CA 1
ATOM 2136 C C . HIS A 1 280 ? 21.094 -33.562 -17.281 1 98.56 280 HIS A C 1
ATOM 2138 O O . HIS A 1 280 ? 19.875 -33.719 -17.344 1 98.56 280 HIS A O 1
ATOM 2144 N N . ASP A 1 281 ? 21.953 -34.406 -17.938 1 98.62 281 ASP A N 1
ATOM 2145 C CA . ASP A 1 281 ? 21.453 -35.406 -18.891 1 98.62 281 ASP A CA 1
ATOM 2146 C C . ASP A 1 281 ? 20.656 -36.469 -18.156 1 98.62 281 ASP A C 1
ATOM 2148 O O . ASP A 1 281 ? 19.609 -36.906 -18.656 1 98.62 281 ASP A O 1
ATOM 2152 N N . ALA A 1 282 ? 21.156 -36.844 -17 1 98.81 282 ALA A N 1
ATOM 2153 C CA . ALA A 1 282 ? 20.422 -37.844 -16.203 1 98.81 282 ALA A CA 1
ATOM 2154 C C . ALA A 1 282 ? 19.078 -37.281 -15.758 1 98.81 282 ALA A C 1
ATOM 2156 O O . ALA A 1 282 ? 18.078 -38 -15.711 1 98.81 282 ALA A O 1
ATOM 2157 N N . PHE A 1 283 ? 19.062 -36.062 -15.398 1 98.75 283 PHE A N 1
ATOM 2158 C CA . PHE A 1 283 ? 17.828 -35.406 -14.984 1 98.75 283 PHE A CA 1
ATOM 2159 C C . PHE A 1 283 ? 16.828 -35.344 -16.141 1 98.75 283 PHE A C 1
ATOM 2161 O O . PHE A 1 283 ? 15.641 -35.625 -15.945 1 98.75 283 PHE A O 1
ATOM 2168 N N . VAL A 1 284 ? 17.25 -34.969 -17.312 1 98.81 284 VAL A N 1
ATOM 2169 C CA . VAL A 1 284 ? 16.406 -34.906 -18.484 1 98.81 284 VAL A CA 1
ATOM 2170 C C . VAL A 1 284 ? 15.781 -36.25 -18.766 1 98.81 284 VAL A C 1
ATOM 2172 O O . VAL A 1 284 ? 14.586 -36.375 -19.031 1 98.81 284 VAL A O 1
ATOM 2175 N N . GLU A 1 285 ? 16.609 -37.281 -18.672 1 98.81 285 GLU A N 1
ATOM 2176 C CA . GLU A 1 285 ? 16.109 -38.656 -18.859 1 98.81 285 GLU A CA 1
ATOM 2177 C C . GLU A 1 285 ? 15.047 -39 -17.828 1 98.81 285 GLU A C 1
ATOM 2179 O O . GLU A 1 285 ? 14.047 -39.656 -18.156 1 98.81 285 GLU A O 1
ATOM 2184 N N . ALA A 1 286 ? 15.344 -38.625 -16.625 1 98.88 286 ALA A N 1
ATOM 2185 C CA . ALA A 1 286 ? 14.391 -38.906 -15.555 1 98.88 286 ALA A CA 1
ATOM 2186 C C . ALA A 1 286 ? 13.07 -38.156 -15.797 1 98.88 286 ALA A C 1
ATOM 2188 O O . ALA A 1 286 ? 12 -38.719 -15.562 1 98.88 286 ALA A O 1
ATOM 2189 N N . VAL A 1 287 ? 13.133 -36.938 -16.25 1 98.88 287 VAL A N 1
ATOM 2190 C CA . VAL A 1 287 ? 11.93 -36.156 -16.562 1 98.88 287 VAL A CA 1
ATOM 2191 C C . VAL A 1 287 ? 11.156 -36.844 -17.688 1 98.88 287 VAL A C 1
ATOM 2193 O O . VAL A 1 287 ? 9.93 -36.938 -17.625 1 98.88 287 VAL A O 1
ATOM 2196 N N . GLN A 1 288 ? 11.891 -37.344 -18.688 1 98.81 288 GLN A N 1
ATOM 2197 C CA . GLN A 1 288 ? 11.25 -38.062 -19.781 1 98.81 288 GLN A CA 1
ATOM 2198 C C . GLN A 1 288 ? 10.484 -39.281 -19.266 1 98.81 288 GLN A C 1
ATOM 2200 O O . GLN A 1 288 ? 9.359 -39.531 -19.703 1 98.81 288 GLN A O 1
ATOM 2205 N N . LYS A 1 289 ? 11.148 -39.969 -18.375 1 98.69 289 LYS A N 1
ATOM 2206 C CA . LYS A 1 289 ? 10.516 -41.156 -17.797 1 98.69 289 LYS A CA 1
ATOM 2207 C C . LYS A 1 289 ? 9.211 -40.781 -17.094 1 98.69 289 LYS A C 1
ATOM 2209 O O . LYS A 1 289 ? 8.211 -41.5 -17.234 1 98.69 289 LYS A O 1
ATOM 2214 N N . VAL A 1 290 ? 9.219 -39.75 -16.359 1 98.75 290 VAL A N 1
ATOM 2215 C CA . VAL A 1 290 ? 8.023 -39.281 -15.648 1 98.75 290 VAL A CA 1
ATOM 2216 C C . VAL A 1 290 ? 6.945 -38.906 -16.641 1 98.75 290 VAL A C 1
ATOM 2218 O O . VAL A 1 290 ? 5.789 -39.312 -16.516 1 98.75 290 VAL A O 1
ATOM 2221 N N . LEU A 1 291 ? 7.254 -38.156 -17.688 1 98.62 291 LEU A N 1
ATOM 2222 C CA . LEU A 1 291 ? 6.316 -37.625 -18.672 1 98.62 291 LEU A CA 1
ATOM 2223 C C . LEU A 1 291 ? 5.652 -38.75 -19.438 1 98.62 291 LEU A C 1
ATOM 2225 O O . LEU A 1 291 ? 4.504 -38.625 -19.875 1 98.62 291 LEU A O 1
ATOM 2229 N N . LYS A 1 292 ? 6.387 -39.844 -19.578 1 98.19 292 LYS A N 1
ATOM 2230 C CA . LYS A 1 292 ? 5.816 -41 -20.266 1 98.19 292 LYS A CA 1
ATOM 2231 C C . LYS A 1 292 ? 4.59 -41.531 -19.516 1 98.19 292 LYS A C 1
ATOM 2233 O O . LYS A 1 292 ? 3.699 -42.125 -20.141 1 98.19 292 LYS A O 1
ATOM 2238 N N . GLY A 1 293 ? 4.531 -41.281 -18.25 1 97.19 293 GLY A N 1
ATOM 2239 C CA . GLY A 1 293 ? 3.438 -41.781 -17.438 1 97.19 293 GLY A CA 1
ATOM 2240 C C . GLY A 1 293 ? 2.258 -40.812 -17.375 1 97.19 293 GLY A C 1
ATOM 2241 O O . GLY A 1 293 ? 1.201 -41.156 -16.844 1 97.19 293 GLY A O 1
ATOM 2242 N N . TYR A 1 294 ? 2.357 -39.656 -17.922 1 98.12 294 TYR A N 1
ATOM 2243 C CA . TYR A 1 294 ? 1.282 -38.688 -17.875 1 98.12 294 TYR A CA 1
ATOM 2244 C C . TYR A 1 294 ? 0.255 -38.938 -18.969 1 98.12 294 TYR A C 1
ATOM 2246 O O . TYR A 1 294 ? 0.61 -39.344 -20.078 1 98.12 294 TYR A O 1
ATOM 2254 N N . LYS A 1 295 ? -0.985 -38.688 -18.672 1 98.19 295 LYS A N 1
ATOM 2255 C CA . LYS A 1 295 ? -2.07 -38.844 -19.641 1 98.19 295 LYS A CA 1
ATOM 2256 C C . LYS A 1 295 ? -2.738 -37.5 -19.953 1 98.19 295 LYS A C 1
ATOM 2258 O O . LYS A 1 295 ? -3.23 -36.844 -19.047 1 98.19 295 LYS A O 1
ATOM 2263 N N . LEU A 1 296 ? -2.713 -37.125 -21.188 1 98.38 296 LEU A N 1
ATOM 2264 C CA . LEU A 1 296 ? -3.41 -35.938 -21.688 1 98.38 296 LEU A CA 1
ATOM 2265 C C . LEU A 1 296 ? -4.738 -36.344 -22.328 1 98.38 296 LEU A C 1
ATOM 2267 O O . LEU A 1 296 ? -4.801 -37.281 -23.109 1 98.38 296 LEU A O 1
ATOM 2271 N N . GLY A 1 297 ? -5.797 -35.656 -21.891 1 97.62 297 GLY A N 1
ATOM 2272 C CA . GLY A 1 297 ? -7.055 -36 -22.531 1 97.62 297 GLY A CA 1
ATOM 2273 C C . GLY A 1 297 ? -8.258 -35.344 -21.875 1 97.62 297 GLY A C 1
ATOM 2274 O O . GLY A 1 297 ? -8.18 -34.188 -21.453 1 97.62 297 GLY A O 1
ATOM 2275 N N . ASP A 1 298 ? -9.359 -36.062 -21.891 1 97.12 298 ASP A N 1
ATOM 2276 C CA . ASP A 1 298 ? -10.641 -35.562 -21.359 1 97.12 298 ASP A CA 1
ATOM 2277 C C . ASP A 1 298 ? -10.539 -35.25 -19.875 1 97.12 298 ASP A C 1
ATOM 2279 O O . ASP A 1 298 ? -10.281 -36.156 -19.062 1 97.12 298 ASP A O 1
ATOM 2283 N N . PRO A 1 299 ? -10.781 -34.031 -19.5 1 98.06 299 PRO A N 1
ATOM 2284 C CA . PRO A 1 299 ? -10.641 -33.656 -18.094 1 98.06 299 PRO A CA 1
ATOM 2285 C C . PRO A 1 299 ? -11.625 -34.406 -17.188 1 98.06 299 PRO A C 1
ATOM 2287 O O . PRO A 1 299 ? -11.453 -34.438 -15.969 1 98.06 299 PRO A O 1
ATOM 2290 N N . PHE A 1 300 ? -12.617 -35 -17.719 1 97.25 300 PHE A N 1
ATOM 2291 C CA . PHE A 1 300 ? -13.602 -35.719 -16.906 1 97.25 300 PHE A CA 1
ATOM 2292 C C . PHE A 1 300 ? -13.227 -37.188 -16.734 1 97.25 300 PHE A C 1
ATOM 2294 O O . PHE A 1 300 ? -13.867 -37.906 -15.969 1 97.25 300 PHE A O 1
ATOM 2301 N N . ASP A 1 301 ? -12.219 -37.625 -17.516 1 97.56 301 ASP A N 1
ATOM 2302 C CA . ASP A 1 301 ? -11.602 -38.906 -17.219 1 97.56 301 ASP A CA 1
ATOM 2303 C C . ASP A 1 301 ? -10.711 -38.844 -15.984 1 97.56 301 ASP A C 1
ATOM 2305 O O . ASP A 1 301 ? -9.727 -38.094 -15.977 1 97.56 301 ASP A O 1
ATOM 2309 N N . LYS A 1 302 ? -10.961 -39.562 -15 1 97 302 LYS A N 1
ATOM 2310 C CA . LYS A 1 302 ? -10.289 -39.469 -13.703 1 97 302 LYS A CA 1
ATOM 2311 C C . LYS A 1 302 ? -8.812 -39.812 -13.82 1 97 302 LYS A C 1
ATOM 2313 O O . LYS A 1 302 ? -8.023 -39.531 -12.922 1 97 302 LYS A O 1
ATOM 2318 N N . SER A 1 303 ? -8.43 -40.469 -14.906 1 97.25 303 SER A N 1
ATOM 2319 C CA . SER A 1 303 ? -7.035 -40.844 -15.086 1 97.25 303 SER A CA 1
ATOM 2320 C C . SER A 1 303 ? -6.242 -39.75 -15.797 1 97.25 303 SER A C 1
ATOM 2322 O O . SER A 1 303 ? -5.023 -39.844 -15.938 1 97.25 303 SER A O 1
ATOM 2324 N N . THR A 1 304 ? -6.961 -38.688 -16.219 1 98 304 THR A N 1
ATOM 2325 C CA . THR A 1 304 ? -6.316 -37.625 -16.969 1 98 304 THR A CA 1
ATOM 2326 C C . THR A 1 304 ? -5.438 -36.781 -16.047 1 98 304 THR A C 1
ATOM 2328 O O . THR A 1 304 ? -5.879 -36.344 -14.977 1 98 304 THR A O 1
ATOM 2331 N N . HIS A 1 305 ? -4.215 -36.531 -16.453 1 97.94 305 HIS A N 1
ATOM 2332 C CA . HIS A 1 305 ? -3.287 -35.656 -15.727 1 97.94 305 HIS A CA 1
ATOM 2333 C C . HIS A 1 305 ? -3.277 -34.25 -16.312 1 97.94 305 HIS A C 1
ATOM 2335 O O . HIS A 1 305 ? -3.078 -33.281 -15.578 1 97.94 305 HIS A O 1
ATOM 2341 N N . VAL A 1 306 ? -3.4 -34.156 -17.609 1 98.31 306 VAL A N 1
ATOM 2342 C CA . VAL A 1 306 ? -3.258 -32.875 -18.312 1 98.31 306 VAL A CA 1
ATOM 2343 C C . VAL A 1 306 ? -4.504 -32.625 -19.156 1 98.31 306 VAL A C 1
ATOM 2345 O O . VAL A 1 306 ? -4.844 -33.406 -20.047 1 98.31 306 VAL A O 1
ATOM 2348 N N . GLY A 1 307 ? -5.223 -31.578 -18.797 1 98.44 307 GLY A N 1
ATOM 2349 C CA . GLY A 1 307 ? -6.352 -31.125 -19.578 1 98.44 307 GLY A CA 1
ATOM 2350 C C . GLY A 1 307 ? -5.977 -30.047 -20.594 1 98.44 307 GLY A C 1
ATOM 2351 O O . GLY A 1 307 ? -4.797 -29.859 -20.891 1 98.44 307 GLY A O 1
ATOM 2352 N N . PRO A 1 308 ? -6.977 -29.438 -21.172 1 98.56 308 PRO A N 1
ATOM 2353 C CA . PRO A 1 308 ? -6.699 -28.359 -22.125 1 98.56 308 PRO A CA 1
ATOM 2354 C C . PRO A 1 308 ? -6.191 -27.094 -21.453 1 98.56 308 PRO A C 1
ATOM 2356 O O . PRO A 1 308 ? -6.332 -26.938 -20.25 1 98.56 308 PRO A O 1
ATOM 2359 N N . VAL A 1 309 ? -5.504 -26.281 -22.25 1 98.5 309 VAL A N 1
ATOM 2360 C CA . VAL A 1 309 ? -5.262 -24.922 -21.797 1 98.5 309 VAL A CA 1
ATOM 2361 C C . VAL A 1 309 ? -6.492 -24.062 -22.062 1 98.5 309 VAL A C 1
ATOM 2363 O O . VAL A 1 309 ? -7.391 -24.453 -22.797 1 98.5 309 VAL A O 1
ATOM 2366 N N . ILE A 1 310 ? -6.574 -22.922 -21.516 1 98 310 ILE A N 1
ATOM 2367 C CA . ILE A 1 310 ? -7.809 -22.203 -21.219 1 98 310 ILE A CA 1
ATOM 2368 C C . ILE A 1 310 ? -8.453 -21.719 -22.516 1 98 310 ILE A C 1
ATOM 2370 O O . ILE A 1 310 ? -9.68 -21.625 -22.609 1 98 310 ILE A O 1
ATOM 2374 N N . SER A 1 311 ? -7.609 -21.391 -23.578 1 97.56 311 SER A N 1
ATOM 2375 C CA . SER A 1 311 ? -8.148 -20.781 -24.781 1 97.56 311 SER A CA 1
ATOM 2376 C C . SER A 1 311 ? -7.27 -21.078 -25.984 1 97.56 311 SER A C 1
ATOM 2378 O O . SER A 1 311 ? -6.133 -21.531 -25.844 1 97.56 311 SER A O 1
ATOM 2380 N N . SER A 1 312 ? -7.859 -20.734 -27.141 1 97.12 312 SER A N 1
ATOM 2381 C CA . SER A 1 312 ? -7.082 -20.875 -28.375 1 97.12 312 SER A CA 1
ATOM 2382 C C . SER A 1 312 ? -5.93 -19.891 -28.422 1 97.12 312 SER A C 1
ATOM 2384 O O . SER A 1 312 ? -4.855 -20.203 -28.938 1 97.12 312 SER A O 1
ATOM 2386 N N . ARG A 1 313 ? -6.199 -18.797 -27.906 1 96.94 313 ARG A N 1
ATOM 2387 C CA . ARG A 1 313 ? -5.141 -17.781 -27.828 1 96.94 313 ARG A CA 1
ATOM 2388 C C . ARG A 1 313 ? -3.984 -18.281 -26.969 1 96.94 313 ARG A C 1
ATOM 2390 O O . ARG A 1 313 ? -2.818 -18.125 -27.328 1 96.94 313 ARG A O 1
ATOM 2397 N N . SER A 1 314 ? -4.289 -18.812 -25.797 1 97.88 314 SER A N 1
ATOM 2398 C CA . SER A 1 314 ? -3.268 -19.375 -24.906 1 97.88 314 SER A CA 1
ATOM 2399 C C . SER A 1 314 ? -2.508 -20.5 -25.594 1 97.88 314 SER A C 1
ATOM 2401 O O . SER A 1 314 ? -1.282 -20.578 -25.484 1 97.88 314 SER A O 1
ATOM 2403 N N . LYS A 1 315 ? -3.266 -21.375 -26.266 1 98.31 315 LYS A N 1
ATOM 2404 C CA . LYS A 1 315 ? -2.639 -22.469 -27.016 1 98.31 315 LYS A CA 1
ATOM 2405 C C . LYS A 1 315 ? -1.633 -21.922 -28.031 1 98.31 315 LYS A C 1
ATOM 2407 O O . LYS A 1 315 ? -0.489 -22.391 -28.078 1 98.31 315 LYS A O 1
ATOM 2412 N N . GLY A 1 316 ? -2.102 -20.953 -28.75 1 98.31 316 GLY A N 1
ATOM 2413 C CA . GLY A 1 316 ? -1.228 -20.344 -29.734 1 98.31 316 GLY A CA 1
ATOM 2414 C C . GLY A 1 316 ? 0.015 -19.719 -29.125 1 98.31 316 GLY A C 1
ATOM 2415 O O . GLY A 1 316 ? 1.113 -19.844 -29.672 1 98.31 316 GLY A O 1
ATOM 2416 N N . ALA A 1 317 ? -0.117 -19.031 -28.047 1 98.19 317 ALA A N 1
ATOM 2417 C CA . ALA A 1 317 ? 1.004 -18.375 -27.375 1 98.19 317 ALA A CA 1
ATOM 2418 C C . ALA A 1 317 ? 2.012 -19.406 -26.859 1 98.19 317 ALA A C 1
ATOM 2420 O O . ALA A 1 317 ? 3.223 -19.219 -27.016 1 98.19 317 ALA A O 1
ATOM 2421 N N . ILE A 1 318 ? 1.526 -20.469 -26.234 1 98.69 318 ILE A N 1
ATOM 2422 C CA . ILE A 1 318 ? 2.379 -21.516 -25.688 1 98.69 318 ILE A CA 1
ATOM 2423 C C . ILE A 1 318 ? 3.162 -22.172 -26.828 1 98.69 318 ILE A C 1
ATOM 2425 O O . ILE A 1 318 ? 4.383 -22.328 -26.734 1 98.69 318 ILE A O 1
ATOM 2429 N N . GLU A 1 319 ? 2.455 -22.531 -27.875 1 98.44 319 GLU A N 1
ATOM 2430 C CA . GLU A 1 319 ? 3.102 -23.141 -29.031 1 98.44 319 GLU A CA 1
ATOM 2431 C C . GLU A 1 319 ? 4.094 -22.172 -29.688 1 98.44 319 GLU A C 1
ATOM 2433 O O . GLU A 1 319 ? 5.129 -22.594 -30.203 1 98.44 319 GLU A O 1
ATOM 2438 N N . GLY A 1 320 ? 3.717 -20.922 -29.656 1 98.75 320 GLY A N 1
ATOM 2439 C CA . GLY A 1 320 ? 4.637 -19.906 -30.141 1 98.75 320 GLY A CA 1
ATOM 2440 C C . GLY A 1 320 ? 5.934 -19.844 -29.359 1 98.75 320 GLY A C 1
ATOM 2441 O O . GLY A 1 320 ? 7.012 -19.703 -29.938 1 98.75 320 GLY A O 1
ATOM 2442 N N . HIS A 1 321 ? 5.867 -19.953 -28.047 1 98.81 321 HIS A N 1
ATOM 2443 C CA . HIS A 1 321 ? 7.059 -19.984 -27.203 1 98.81 321 HIS A CA 1
ATOM 2444 C C . HIS A 1 321 ? 7.941 -21.172 -27.562 1 98.81 321 HIS A C 1
ATOM 2446 O O . HIS A 1 321 ? 9.164 -21.047 -27.656 1 98.81 321 HIS A O 1
ATOM 2452 N N . ILE A 1 322 ? 7.332 -22.312 -27.734 1 98.75 322 ILE A N 1
ATOM 2453 C CA . ILE A 1 322 ? 8.047 -23.547 -28.078 1 98.75 322 ILE A CA 1
ATOM 2454 C C . ILE A 1 322 ? 8.734 -23.391 -29.422 1 98.75 322 ILE A C 1
ATOM 2456 O O . ILE A 1 322 ? 9.922 -23.688 -29.562 1 98.75 322 ILE A O 1
ATOM 2460 N N . LYS A 1 323 ? 7.98 -22.922 -30.391 1 98.69 323 LYS A N 1
ATOM 2461 C CA . LYS A 1 323 ? 8.508 -22.734 -31.75 1 98.69 323 LYS A CA 1
ATOM 2462 C C . LYS A 1 323 ? 9.695 -21.766 -31.734 1 98.69 323 LYS A C 1
ATOM 2464 O O . LYS A 1 323 ? 10.703 -22.016 -32.406 1 98.69 323 LYS A O 1
ATOM 2469 N N . ASP A 1 324 ? 9.523 -20.719 -31.031 1 98.81 324 ASP A N 1
ATOM 2470 C CA . ASP A 1 324 ? 10.617 -19.766 -30.891 1 98.81 324 ASP A CA 1
ATOM 2471 C C . ASP A 1 324 ? 11.867 -20.438 -30.344 1 98.81 324 ASP A C 1
ATOM 2473 O O . ASP A 1 324 ? 12.969 -20.25 -30.875 1 98.81 324 ASP A O 1
ATOM 2477 N N . ALA A 1 325 ? 11.766 -21.203 -29.281 1 98.81 325 ALA A N 1
ATOM 2478 C CA . ALA A 1 325 ? 12.891 -21.875 -28.641 1 98.81 325 ALA A CA 1
ATOM 2479 C C . ALA A 1 325 ? 13.578 -22.828 -29.609 1 98.81 325 ALA A C 1
ATOM 2481 O O . ALA A 1 325 ? 14.797 -22.812 -29.75 1 98.81 325 ALA A O 1
ATOM 2482 N N . VAL A 1 326 ? 12.797 -23.625 -30.297 1 98.69 326 VAL A N 1
ATOM 2483 C CA . VAL A 1 326 ? 13.336 -24.625 -31.219 1 98.69 326 VAL A CA 1
ATOM 2484 C C . VAL A 1 326 ? 14.039 -23.922 -32.375 1 98.69 326 VAL A C 1
ATOM 2486 O O . VAL A 1 326 ? 15.117 -24.344 -32.812 1 98.69 326 VAL A O 1
ATOM 2489 N N . SER A 1 327 ? 13.406 -22.906 -32.875 1 98.62 327 SER A N 1
ATOM 2490 C CA . SER A 1 327 ? 14 -22.156 -33.969 1 98.62 327 SER A CA 1
ATOM 2491 C C . SER A 1 327 ? 15.336 -21.547 -33.594 1 98.62 327 SER A C 1
ATOM 2493 O O . SER A 1 327 ? 16.203 -21.312 -34.438 1 98.62 327 SER A O 1
ATOM 2495 N N . LYS A 1 328 ? 15.5 -21.359 -32.344 1 98.62 328 LYS A N 1
ATOM 2496 C CA . LYS A 1 328 ? 16.719 -20.719 -31.859 1 98.62 328 LYS A CA 1
ATOM 2497 C C . LYS A 1 328 ? 17.703 -21.75 -31.328 1 98.62 328 LYS A C 1
ATOM 2499 O O . LYS A 1 328 ? 18.703 -21.406 -30.688 1 98.62 328 LYS A O 1
ATOM 2504 N N . GLY A 1 329 ? 17.391 -22.984 -31.469 1 98.44 329 GLY A N 1
ATOM 2505 C CA . GLY A 1 329 ? 18.391 -24 -31.234 1 98.44 329 GLY A CA 1
ATOM 2506 C C . GLY A 1 329 ? 18.031 -24.938 -30.109 1 98.44 329 GLY A C 1
ATOM 2507 O O . GLY A 1 329 ? 18.734 -25.922 -29.859 1 98.44 329 GLY A O 1
ATOM 2508 N N . ALA A 1 330 ? 16.969 -24.766 -29.406 1 98.75 330 ALA A N 1
ATOM 2509 C CA . ALA A 1 330 ? 16.516 -25.703 -28.375 1 98.75 330 ALA A CA 1
ATOM 2510 C C . ALA A 1 330 ? 16.094 -27.031 -28.984 1 98.75 330 ALA A C 1
ATOM 2512 O O . ALA A 1 330 ? 15.766 -27.094 -30.172 1 98.75 330 ALA A O 1
ATOM 2513 N N . LYS A 1 331 ? 16.156 -28 -28.188 1 98.69 331 LYS A N 1
ATOM 2514 C CA . LYS A 1 331 ? 15.734 -29.328 -28.609 1 98.69 331 LYS A CA 1
ATOM 2515 C C . LYS A 1 331 ? 14.469 -29.766 -27.891 1 98.69 331 LYS A C 1
ATOM 2517 O O . LYS A 1 331 ? 14.375 -29.641 -26.656 1 98.69 331 LYS A O 1
ATOM 2522 N N . ASP A 1 332 ? 13.508 -30.188 -28.656 1 98.62 332 ASP A N 1
ATOM 2523 C CA . ASP A 1 332 ? 12.344 -30.844 -28.062 1 98.62 332 ASP A CA 1
ATOM 2524 C C . ASP A 1 332 ? 12.68 -32.25 -27.609 1 98.62 332 ASP A C 1
ATOM 2526 O O . ASP A 1 332 ? 12.789 -33.156 -28.438 1 98.62 332 ASP A O 1
ATOM 2530 N N . ALA A 1 333 ? 12.797 -32.406 -26.359 1 98.69 333 ALA A N 1
ATOM 2531 C CA . ALA A 1 333 ? 13.18 -33.688 -25.781 1 98.69 333 ALA A CA 1
ATOM 2532 C C . ALA A 1 333 ? 11.969 -34.438 -25.203 1 98.69 333 ALA A C 1
ATOM 2534 O O . ALA A 1 333 ? 12.117 -35.312 -24.344 1 98.69 333 ALA A O 1
ATOM 2535 N N . THR A 1 334 ? 10.82 -34.094 -25.562 1 98.62 334 THR A N 1
ATOM 2536 C CA . THR A 1 334 ? 9.594 -34.719 -25.094 1 98.62 334 THR A CA 1
ATOM 2537 C C . THR A 1 334 ? 9.578 -36.188 -25.5 1 98.62 334 THR A C 1
ATOM 2539 O O . THR A 1 334 ? 9.828 -36.531 -26.672 1 98.62 334 THR A O 1
ATOM 2542 N N . PRO A 1 335 ? 9.367 -37.031 -24.547 1 98.25 335 PRO A N 1
ATOM 2543 C CA . PRO A 1 335 ? 9.312 -38.438 -24.938 1 98.25 335 PRO A CA 1
ATOM 2544 C C . PRO A 1 335 ? 8.055 -38.812 -25.734 1 98.25 335 PRO A C 1
ATOM 2546 O O . PRO A 1 335 ? 7.043 -38.094 -25.625 1 98.25 335 PRO A O 1
ATOM 2549 N N . ALA A 1 336 ? 8.195 -39.938 -26.453 1 96.94 336 ALA A N 1
ATOM 2550 C CA . ALA A 1 336 ? 6.988 -40.438 -27.094 1 96.94 336 ALA A CA 1
ATOM 2551 C C . ALA A 1 336 ? 5.926 -40.812 -26.062 1 96.94 336 ALA A C 1
ATOM 2553 O O . ALA A 1 336 ? 6.246 -41.344 -24.984 1 96.94 336 ALA A O 1
ATOM 2554 N N . ASN A 1 337 ? 4.777 -40.438 -26.297 1 96.38 337 ASN A N 1
ATOM 2555 C CA . ASN A 1 337 ? 3.598 -40.688 -25.469 1 96.38 337 ASN A CA 1
ATOM 2556 C C . ASN A 1 337 ? 2.32 -40.688 -26.297 1 96.38 337 ASN A C 1
ATOM 2558 O O . ASN A 1 337 ? 2.061 -39.75 -27.047 1 96.38 337 ASN A O 1
ATOM 2562 N N . GLU A 1 338 ? 1.593 -41.75 -26.203 1 96.56 338 GLU A N 1
ATOM 2563 C CA . GLU A 1 338 ? 0.428 -41.938 -27.062 1 96.56 338 GLU A CA 1
ATOM 2564 C C . GLU A 1 338 ? -0.54 -40.75 -26.969 1 96.56 338 GLU A C 1
ATOM 2566 O O . GLU A 1 338 ? -1.041 -40.281 -27.984 1 96.56 338 GLU A O 1
ATOM 2571 N N . SER A 1 339 ? -0.803 -40.344 -25.75 1 96.94 339 SER A N 1
ATOM 2572 C CA . SER A 1 339 ? -1.768 -39.281 -25.562 1 96.94 339 SER A CA 1
ATOM 2573 C C . SER A 1 339 ? -1.198 -37.938 -26.016 1 96.94 339 SER A C 1
ATOM 2575 O O . SER A 1 339 ? -1.949 -37.031 -26.375 1 96.94 339 SER A O 1
ATOM 2577 N N . PHE A 1 340 ? 0.13 -37.812 -25.953 1 96.69 340 PHE A N 1
ATOM 2578 C CA . PHE A 1 340 ? 0.777 -36.594 -26.422 1 96.69 340 PHE A CA 1
ATOM 2579 C C . PHE A 1 340 ? 0.781 -36.531 -27.938 1 96.69 340 PHE A C 1
ATOM 2581 O O . PHE A 1 340 ? 0.703 -35.438 -28.516 1 96.69 340 PHE A O 1
ATOM 2588 N N . ASP A 1 341 ? 0.909 -37.625 -28.547 1 95.5 341 ASP A N 1
ATOM 2589 C CA . ASP A 1 341 ? 1.069 -37.719 -29.984 1 95.5 341 ASP A CA 1
ATOM 2590 C C . ASP A 1 341 ? -0.286 -37.719 -30.688 1 95.5 341 ASP A C 1
ATOM 2592 O O . ASP A 1 341 ? -0.366 -37.5 -31.906 1 95.5 341 ASP A O 1
ATOM 2596 N N . ASN A 1 342 ? -1.311 -38.062 -29.969 1 95.38 342 ASN A N 1
ATOM 2597 C CA . ASN A 1 342 ? -2.67 -38.094 -30.5 1 95.38 342 ASN A CA 1
ATOM 2598 C C . ASN A 1 342 ? -3.604 -37.188 -29.703 1 95.38 342 ASN A C 1
ATOM 2600 O O . ASN A 1 342 ? -4.512 -37.656 -29.031 1 95.38 342 ASN A O 1
ATOM 2604 N N . LEU A 1 343 ? -3.424 -35.969 -29.906 1 94.88 343 LEU A N 1
ATOM 2605 C CA . LEU A 1 343 ? -4.227 -34.969 -29.188 1 94.88 343 LEU A CA 1
ATOM 2606 C C . LEU A 1 343 ? -5.688 -35.062 -29.609 1 94.88 343 LEU A C 1
ATOM 2608 O O . LEU A 1 343 ? -5.992 -35.344 -30.766 1 94.88 343 LEU A O 1
ATOM 2612 N N . PRO A 1 344 ? -6.547 -34.75 -28.688 1 93.31 344 PRO A N 1
ATOM 2613 C CA . PRO A 1 344 ? -7.949 -34.656 -29.094 1 93.31 344 PRO A CA 1
ATOM 2614 C C . PRO A 1 344 ? -8.172 -33.656 -30.234 1 93.31 344 PRO A C 1
ATOM 2616 O O . PRO A 1 344 ? -7.508 -32.594 -30.281 1 93.31 344 PRO A O 1
ATOM 2619 N N . SER A 1 345 ? -9.148 -33.938 -31.062 1 90.25 345 SER A N 1
ATOM 2620 C CA . SER A 1 345 ? -9.391 -33.156 -32.25 1 90.25 345 SER A CA 1
ATOM 2621 C C . SER A 1 345 ? -10.047 -31.8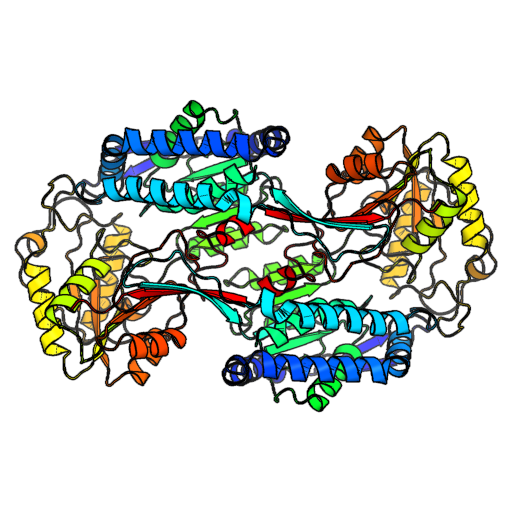12 -31.891 1 90.25 345 SER A C 1
ATOM 2623 O O . SER A 1 345 ? -9.914 -30.828 -32.625 1 90.25 345 SER A O 1
ATOM 2625 N N . LYS A 1 346 ? -10.727 -31.844 -30.859 1 93.12 346 LYS A N 1
ATOM 2626 C CA . LYS A 1 346 ? -11.406 -30.625 -30.406 1 93.12 346 LYS A CA 1
ATOM 2627 C C . LYS A 1 346 ? -10.812 -30.141 -29.078 1 93.12 346 LYS A C 1
ATOM 2629 O O . LYS A 1 346 ? -10.336 -30.938 -28.281 1 93.12 346 LYS A O 1
ATOM 2634 N N . GLY A 1 347 ? -10.867 -28.781 -28.922 1 95.5 347 GLY A N 1
ATOM 2635 C CA . GLY A 1 347 ? -10.414 -28.203 -27.672 1 95.5 347 GLY A CA 1
ATOM 2636 C C . GLY A 1 347 ? -9.008 -27.641 -27.734 1 95.5 347 GLY A C 1
ATOM 2637 O O . GLY A 1 347 ? -8.359 -27.703 -28.781 1 95.5 347 GLY A O 1
ATOM 2638 N N . ASN A 1 348 ? -8.555 -27.047 -26.641 1 98.12 348 ASN A N 1
ATOM 2639 C CA . ASN A 1 348 ? -7.277 -26.328 -26.594 1 98.12 348 ASN A CA 1
ATOM 2640 C C . ASN A 1 348 ? -6.207 -27.172 -25.906 1 98.12 348 ASN A C 1
ATOM 2642 O O . ASN A 1 348 ? -5.637 -26.75 -24.891 1 98.12 348 ASN A O 1
ATOM 2646 N N . PHE A 1 349 ? -5.906 -28.312 -26.484 1 98.31 349 PHE A N 1
ATOM 2647 C CA . PHE A 1 349 ? -4.934 -29.203 -25.859 1 98.31 349 PHE A CA 1
ATOM 2648 C C . PHE A 1 349 ? -3.525 -28.906 -26.359 1 98.31 349 PHE A C 1
ATOM 2650 O O . PHE A 1 349 ? -3.314 -28.719 -27.562 1 98.31 349 PHE A O 1
ATOM 2657 N N . VAL A 1 350 ? -2.611 -28.797 -25.438 1 98.19 350 VAL A N 1
ATOM 2658 C CA . VAL A 1 350 ? -1.186 -28.625 -25.703 1 98.19 350 VAL A CA 1
ATOM 2659 C C . VAL A 1 350 ? -0.399 -29.734 -25 1 98.19 350 VAL A C 1
ATOM 2661 O O . VAL A 1 350 ? -0.562 -29.953 -23.797 1 98.19 350 VAL A O 1
ATOM 2664 N N . LYS A 1 351 ? 0.369 -30.484 -25.719 1 97.31 351 LYS A N 1
ATOM 2665 C CA . LYS A 1 351 ? 1.127 -31.547 -25.062 1 97.31 351 LYS A CA 1
ATOM 2666 C C . LYS A 1 351 ? 2.209 -30.969 -24.156 1 97.31 351 LYS A C 1
ATOM 2668 O O . LYS A 1 351 ? 2.832 -29.969 -24.484 1 97.31 351 LYS A O 1
ATOM 2673 N N . PRO A 1 352 ? 2.424 -31.641 -23.016 1 98.56 352 PRO A N 1
ATOM 2674 C CA . PRO A 1 352 ? 3.604 -31.281 -22.219 1 98.56 352 PRO A CA 1
ATOM 2675 C C . PRO A 1 352 ? 4.898 -31.344 -23.031 1 98.56 352 PRO A C 1
ATOM 2677 O O . PRO A 1 352 ? 5.109 -32.281 -23.797 1 98.56 352 PRO A O 1
ATOM 2680 N N . THR A 1 353 ? 5.664 -30.328 -22.953 1 98.81 353 THR A N 1
ATOM 2681 C CA . THR A 1 353 ? 6.855 -30.234 -23.781 1 98.81 353 THR A CA 1
ATOM 2682 C C . THR A 1 353 ? 8.102 -30.016 -22.938 1 98.81 353 THR A C 1
ATOM 2684 O O . THR A 1 353 ? 8.141 -29.094 -22.109 1 98.81 353 THR A O 1
ATOM 2687 N N . LEU A 1 354 ? 9.016 -30.938 -23.062 1 98.88 354 LEU A N 1
ATOM 2688 C CA . LEU A 1 354 ? 10.328 -30.828 -22.438 1 98.88 354 LEU A CA 1
ATOM 2689 C C . LEU A 1 354 ? 11.344 -30.234 -23.422 1 98.88 354 LEU A C 1
ATOM 2691 O O . LEU A 1 354 ? 11.562 -30.781 -24.5 1 98.88 354 LEU A O 1
ATOM 2695 N N . LEU A 1 355 ? 11.891 -29.078 -23.078 1 98.94 355 LEU A N 1
ATOM 2696 C CA . LEU A 1 355 ? 12.883 -28.438 -23.938 1 98.94 355 LEU A CA 1
ATOM 2697 C C . LEU A 1 355 ? 14.258 -28.453 -23.266 1 98.94 355 LEU A C 1
ATOM 2699 O O . LEU A 1 355 ? 14.375 -28.203 -22.078 1 98.94 355 LEU A O 1
ATOM 2703 N N . THR A 1 356 ? 15.281 -28.781 -24 1 98.81 356 THR A N 1
ATOM 2704 C CA . THR A 1 356 ? 16.672 -28.672 -23.578 1 98.81 356 THR A CA 1
ATOM 2705 C C . THR A 1 356 ? 17.438 -27.734 -24.5 1 98.81 356 THR A C 1
ATOM 2707 O O . THR A 1 356 ? 16.953 -27.359 -25.562 1 98.81 356 THR A O 1
ATOM 2710 N N . GLY A 1 357 ? 18.594 -27.297 -24.062 1 98.38 357 GLY A N 1
ATOM 2711 C CA . GLY A 1 357 ? 19.391 -26.359 -24.844 1 98.38 357 GLY A CA 1
ATOM 2712 C C . GLY A 1 357 ? 18.781 -24.969 -24.906 1 98.38 357 GLY A C 1
ATOM 2713 O O . GLY A 1 357 ? 18.938 -24.266 -25.891 1 98.38 357 GLY A O 1
ATOM 2714 N N . VAL A 1 358 ? 18.047 -24.625 -23.922 1 98.75 358 VAL A N 1
ATOM 2715 C CA . VAL A 1 358 ? 17.391 -23.328 -23.875 1 98.75 358 VAL A CA 1
ATOM 2716 C C . VAL A 1 358 ? 18.328 -22.297 -23.234 1 98.75 358 VAL A C 1
ATOM 2718 O O . VAL A 1 358 ? 19.266 -22.672 -22.516 1 98.75 358 VAL A O 1
ATOM 2721 N N . ASP A 1 359 ? 18.062 -21.031 -23.469 1 98.38 359 ASP A N 1
ATOM 2722 C CA . ASP A 1 359 ? 18.766 -19.938 -22.812 1 98.38 359 ASP A CA 1
ATOM 2723 C C . ASP A 1 359 ? 17.891 -18.688 -22.766 1 98.38 359 ASP A C 1
ATOM 2725 O O . ASP A 1 359 ? 16.75 -18.688 -23.234 1 98.38 359 ASP A O 1
ATOM 2729 N N . HIS A 1 360 ? 18.406 -17.641 -22.219 1 98.38 360 HIS A N 1
ATOM 2730 C CA . HIS A 1 360 ? 17.609 -16.469 -21.891 1 98.38 360 HIS A CA 1
ATOM 2731 C C . HIS A 1 360 ? 17.359 -15.602 -23.109 1 98.38 360 HIS A C 1
ATOM 2733 O O . HIS A 1 360 ? 16.719 -14.555 -23.031 1 98.38 360 HIS A O 1
ATOM 2739 N N . SER A 1 361 ? 17.812 -15.906 -24.281 1 98.38 361 SER A N 1
ATOM 2740 C CA . SER A 1 361 ? 17.438 -15.211 -25.516 1 98.38 361 SER A CA 1
ATOM 2741 C C . SER A 1 361 ? 16.094 -15.711 -26.047 1 98.38 361 SER A C 1
ATOM 2743 O O . SER A 1 361 ? 15.508 -15.086 -26.938 1 98.38 361 SER A O 1
ATOM 2745 N N . MET A 1 362 ? 15.648 -16.797 -25.531 1 98.75 362 MET A N 1
ATOM 2746 C CA . MET A 1 362 ? 14.414 -17.453 -25.969 1 98.75 362 MET A CA 1
ATOM 2747 C C . MET A 1 362 ? 13.227 -16.969 -25.156 1 98.75 362 MET A C 1
ATOM 2749 O O . MET A 1 362 ? 13.32 -16.812 -23.938 1 98.75 362 MET A O 1
ATOM 2753 N N . THR A 1 363 ? 12.039 -16.812 -25.703 1 98.56 363 THR A N 1
ATOM 2754 C CA . THR A 1 363 ? 10.844 -16.266 -25.062 1 98.56 363 THR A CA 1
ATOM 2755 C C . THR A 1 363 ? 10.375 -17.188 -23.938 1 98.56 363 THR A C 1
ATOM 2757 O O . THR A 1 363 ? 9.875 -16.719 -22.906 1 98.56 363 THR A O 1
ATOM 2760 N N . VAL A 1 364 ? 10.578 -18.469 -24.078 1 98.69 364 VAL A N 1
ATOM 2761 C CA . VAL A 1 364 ? 10.133 -19.453 -23.109 1 98.69 364 VAL A CA 1
ATOM 2762 C C . VAL A 1 364 ? 10.898 -19.281 -21.797 1 98.69 364 VAL A C 1
ATOM 2764 O O . VAL A 1 364 ? 10.461 -19.75 -20.75 1 98.69 364 VAL A O 1
ATOM 2767 N N . MET A 1 365 ? 12.023 -18.5 -21.828 1 98.75 365 MET A N 1
ATOM 2768 C CA . MET A 1 365 ? 12.852 -18.312 -20.641 1 98.75 365 MET A CA 1
ATOM 2769 C C . MET A 1 365 ? 12.656 -16.922 -20.062 1 98.75 365 MET A C 1
ATOM 2771 O O . MET A 1 365 ? 13.18 -16.609 -19 1 98.75 365 MET A O 1
ATOM 2775 N N . THR A 1 366 ? 11.82 -16.062 -20.75 1 98.06 366 THR A N 1
ATOM 2776 C CA . THR A 1 366 ? 11.766 -14.672 -20.312 1 98.06 366 THR A CA 1
ATOM 2777 C C . THR A 1 366 ? 10.32 -14.234 -20.094 1 98.06 366 THR A C 1
ATOM 2779 O O . THR A 1 366 ? 10.031 -13.445 -19.188 1 98.06 366 THR A O 1
ATOM 2782 N N . GLU A 1 367 ? 9.391 -14.727 -20.875 1 97.88 367 GLU A N 1
ATOM 2783 C CA . GLU A 1 367 ? 7.98 -14.375 -20.766 1 97.88 367 GLU A CA 1
ATOM 2784 C C . GLU A 1 367 ? 7.188 -15.477 -20.078 1 97.88 367 GLU A C 1
ATOM 2786 O O . GLU A 1 367 ? 7.562 -16.656 -20.141 1 97.88 367 GLU A O 1
ATOM 2791 N N . GLU A 1 368 ? 6.18 -15.133 -19.406 1 98 368 GLU A N 1
ATOM 2792 C CA . GLU A 1 368 ? 5.309 -16.141 -18.812 1 98 368 GLU A CA 1
ATOM 2793 C C . GLU A 1 368 ? 4.652 -17 -19.875 1 98 368 GLU A C 1
ATOM 2795 O O . GLU A 1 368 ? 3.977 -16.484 -20.766 1 98 368 GLU A O 1
ATOM 2800 N N . THR A 1 369 ? 4.891 -18.266 -19.781 1 98.38 369 THR A N 1
ATOM 2801 C CA . THR A 1 369 ? 4.312 -19.203 -20.734 1 98.38 369 THR A CA 1
ATOM 2802 C C . THR A 1 369 ? 2.9 -19.594 -20.312 1 98.38 369 THR A C 1
ATOM 2804 O O . THR A 1 369 ? 1.99 -19.641 -21.141 1 98.38 369 THR A O 1
ATOM 2807 N N . PHE A 1 370 ? 2.75 -19.859 -19.016 1 98.38 370 PHE A N 1
ATOM 2808 C CA . PHE A 1 370 ? 1.471 -20.266 -18.453 1 98.38 370 PHE A CA 1
ATOM 2809 C C . PHE A 1 370 ? 0.911 -21.469 -19.203 1 98.38 370 PHE A C 1
ATOM 2811 O O . PHE A 1 370 ? -0.24 -21.453 -19.641 1 98.38 370 PHE A O 1
ATOM 2818 N N . GLY A 1 371 ? 1.675 -22.469 -19.375 1 98.56 371 GLY A N 1
ATOM 2819 C CA . GLY A 1 371 ? 1.401 -23.703 -20.078 1 98.56 371 GLY A CA 1
ATOM 2820 C C . GLY A 1 371 ? 2.324 -24.844 -19.656 1 98.56 371 GLY A C 1
ATOM 2821 O O . GLY A 1 371 ? 3.252 -24.641 -18.875 1 98.56 371 GLY A O 1
ATOM 2822 N N . PRO A 1 372 ? 2.059 -26.016 -20.141 1 98.62 372 PRO A N 1
ATOM 2823 C CA . PRO A 1 372 ? 2.797 -27.203 -19.672 1 98.62 372 PRO A CA 1
ATOM 2824 C C . PRO A 1 372 ? 4.121 -27.391 -20.406 1 98.62 372 PRO A C 1
ATOM 2826 O O . PRO A 1 372 ? 4.332 -28.406 -21.062 1 98.62 372 PRO A O 1
ATOM 2829 N N . VAL A 1 373 ? 5.027 -26.422 -20.281 1 98.88 373 VAL A N 1
ATOM 2830 C CA . VAL A 1 373 ? 6.348 -26.453 -20.891 1 98.88 373 VAL A CA 1
ATOM 2831 C C . VAL A 1 373 ? 7.422 -26.5 -19.812 1 98.88 373 VAL A C 1
ATOM 2833 O O . VAL A 1 373 ? 7.32 -25.797 -18.797 1 98.88 373 VAL A O 1
ATOM 2836 N N . ILE A 1 374 ? 8.406 -27.344 -19.984 1 98.88 374 ILE A N 1
ATOM 2837 C CA . ILE A 1 374 ? 9.5 -27.516 -19.031 1 98.88 374 ILE A CA 1
ATOM 2838 C C . ILE A 1 374 ? 10.828 -27.203 -19.703 1 98.88 374 ILE A C 1
ATOM 2840 O O . ILE A 1 374 ? 11.531 -28.109 -20.156 1 98.88 374 ILE A O 1
ATOM 2844 N N . PRO A 1 375 ? 11.188 -26 -19.781 1 98.88 375 PRO A N 1
ATOM 2845 C CA . PRO A 1 375 ? 12.523 -25.656 -20.281 1 98.88 375 PRO A CA 1
ATOM 2846 C C . PRO A 1 375 ? 13.625 -25.953 -19.266 1 98.88 375 PRO A C 1
ATOM 2848 O O . PRO A 1 375 ? 13.578 -25.469 -18.141 1 98.88 375 PRO A O 1
ATOM 2851 N N . VAL A 1 376 ? 14.594 -26.719 -19.656 1 98.88 376 VAL A N 1
ATOM 2852 C CA . VAL A 1 376 ? 15.68 -27.125 -18.766 1 98.88 376 VAL A CA 1
ATOM 2853 C C . VAL A 1 376 ? 17 -26.578 -19.281 1 98.88 376 VAL A C 1
ATOM 2855 O O . VAL A 1 376 ? 17.391 -26.828 -20.438 1 98.88 376 VAL A O 1
ATOM 2858 N N . MET A 1 377 ? 17.641 -25.844 -18.516 1 98.81 377 MET A N 1
ATOM 2859 C CA . MET A 1 377 ? 18.906 -25.219 -18.859 1 98.81 377 MET A CA 1
ATOM 2860 C C . MET A 1 377 ? 20.016 -25.703 -17.953 1 98.81 377 MET A C 1
ATOM 2862 O O . MET A 1 377 ? 19.828 -25.828 -16.734 1 98.81 377 MET A O 1
ATOM 2866 N N . LYS A 1 378 ? 21.156 -26 -18.562 1 98.25 378 LYS A N 1
ATOM 2867 C CA . LYS A 1 378 ? 22.344 -26.406 -17.812 1 98.25 378 LYS A CA 1
ATOM 2868 C C . LYS A 1 378 ? 23.016 -25.188 -17.156 1 98.25 378 LYS A C 1
ATOM 2870 O O . LYS A 1 378 ? 23.109 -24.125 -17.781 1 98.25 378 LYS A O 1
ATOM 2875 N N . VAL A 1 379 ? 23.484 -25.375 -15.898 1 98.75 379 VAL A N 1
ATOM 2876 C CA . VAL A 1 379 ? 24.281 -24.344 -15.242 1 98.75 379 VAL A CA 1
ATOM 2877 C C . VAL A 1 379 ? 25.516 -24.984 -14.609 1 98.75 379 VAL A C 1
ATOM 2879 O O . VAL A 1 379 ? 25.516 -26.156 -14.25 1 98.75 379 VAL A O 1
ATOM 2882 N N . LYS A 1 380 ? 26.562 -24.188 -14.367 1 98.12 380 LYS A N 1
ATOM 2883 C CA . LYS A 1 380 ? 27.859 -24.688 -13.914 1 98.12 380 LYS A CA 1
ATOM 2884 C C . LYS A 1 380 ? 27.906 -24.797 -12.398 1 98.12 380 LYS A C 1
ATOM 2886 O O . LYS A 1 380 ? 28.781 -25.469 -11.844 1 98.12 380 LYS A O 1
ATOM 2891 N N . GLY A 1 381 ? 26.938 -24.125 -11.742 1 97.69 381 GLY A N 1
ATOM 2892 C CA . GLY A 1 381 ? 26.953 -24.156 -10.289 1 97.69 381 GLY A CA 1
ATOM 2893 C C . GLY A 1 381 ? 25.984 -23.156 -9.664 1 97.69 381 GLY A C 1
ATOM 2894 O O . GLY A 1 381 ? 25.156 -22.578 -10.359 1 97.69 381 GLY A O 1
ATOM 2895 N N . ASP A 1 382 ? 26.219 -23.031 -8.336 1 98.56 382 ASP A N 1
ATOM 2896 C CA . ASP A 1 382 ? 25.266 -22.266 -7.527 1 98.56 382 ASP A CA 1
ATOM 2897 C C . ASP A 1 382 ? 25.234 -20.812 -7.961 1 98.56 382 ASP A C 1
ATOM 2899 O O . ASP A 1 382 ? 24.156 -20.234 -8.156 1 98.56 382 ASP A O 1
ATOM 2903 N N . ALA A 1 383 ? 26.344 -20.172 -8.164 1 98.38 383 ALA A N 1
ATOM 2904 C CA . ALA A 1 383 ? 26.422 -18.75 -8.477 1 98.38 383 ALA A CA 1
ATOM 2905 C C . ALA A 1 383 ? 25.734 -18.438 -9.805 1 98.38 383 ALA A C 1
ATOM 2907 O O . ALA A 1 383 ? 24.984 -17.469 -9.906 1 98.38 383 ALA A O 1
ATOM 2908 N N . GLU A 1 384 ? 26.016 -19.234 -10.805 1 98.62 384 GLU A N 1
ATOM 2909 C CA . GLU A 1 384 ? 25.391 -19.031 -12.109 1 98.62 384 GLU A CA 1
ATOM 2910 C C . GLU A 1 384 ? 23.891 -19.25 -12.039 1 98.62 384 GLU A C 1
ATOM 2912 O O . GLU A 1 384 ? 23.109 -18.5 -12.633 1 98.62 384 GLU A O 1
ATOM 2917 N N . ALA A 1 385 ? 23.453 -20.281 -11.312 1 98.81 385 ALA A N 1
ATOM 2918 C CA . ALA A 1 385 ? 22.031 -20.594 -11.164 1 98.81 385 ALA A CA 1
ATOM 2919 C C . ALA A 1 385 ? 21.281 -19.406 -10.547 1 98.81 385 ALA A C 1
ATOM 2921 O O . ALA A 1 385 ? 20.266 -18.969 -11.086 1 98.81 385 ALA A O 1
ATOM 2922 N N . ILE A 1 386 ? 21.812 -18.875 -9.453 1 98.69 386 ILE A N 1
ATOM 2923 C CA . ILE A 1 386 ? 21.156 -17.781 -8.75 1 98.69 386 ILE A CA 1
ATOM 2924 C C . ILE A 1 386 ? 21.109 -16.547 -9.641 1 98.69 386 ILE A C 1
ATOM 2926 O O . ILE A 1 386 ? 20.078 -15.867 -9.703 1 98.69 386 ILE A O 1
ATOM 2930 N N . LYS A 1 387 ? 22.219 -16.281 -10.305 1 98.5 387 LYS A N 1
ATOM 2931 C CA . LYS A 1 387 ? 22.25 -15.156 -11.234 1 98.5 387 LYS A CA 1
ATOM 2932 C C . LYS A 1 387 ? 21.156 -15.266 -12.289 1 98.5 387 LYS A C 1
ATOM 2934 O O . LYS A 1 387 ? 20.453 -14.297 -12.562 1 98.5 387 LYS A O 1
ATOM 2939 N N . LEU A 1 388 ? 21.016 -16.406 -12.883 1 98.75 388 LEU A N 1
ATOM 2940 C CA . LEU A 1 388 ? 20.047 -16.641 -13.945 1 98.75 388 LEU A CA 1
ATOM 2941 C C . LEU A 1 388 ? 18.625 -16.656 -13.391 1 98.75 388 LEU A C 1
ATOM 2943 O O . LEU A 1 388 ? 17.688 -16.188 -14.047 1 98.75 388 LEU A O 1
ATOM 2947 N N . MET A 1 389 ? 18.422 -17.234 -12.203 1 98.81 389 MET A N 1
ATOM 2948 C CA . MET A 1 389 ? 17.109 -17.203 -11.547 1 98.81 389 MET A CA 1
ATOM 2949 C C . MET A 1 389 ? 16.625 -15.766 -11.359 1 98.81 389 MET A C 1
ATOM 2951 O O . MET A 1 389 ? 15.445 -15.477 -11.516 1 98.81 389 MET A O 1
ATOM 2955 N N . ASN A 1 390 ? 17.547 -14.891 -11.078 1 98.31 390 ASN A N 1
ATOM 2956 C CA . ASN A 1 390 ? 17.203 -13.5 -10.805 1 98.31 390 ASN A CA 1
ATOM 2957 C C . ASN A 1 390 ? 17.078 -12.68 -12.086 1 98.31 390 ASN A C 1
ATOM 2959 O O . ASN A 1 390 ? 16.562 -11.562 -12.07 1 98.31 390 ASN A O 1
ATOM 2963 N N . ASP A 1 391 ? 17.562 -13.234 -13.203 1 98.25 391 ASP A N 1
ATOM 2964 C CA . ASP A 1 391 ? 17.484 -12.57 -14.5 1 98.25 391 ASP A CA 1
ATOM 2965 C C . ASP A 1 391 ? 16.078 -12.695 -15.078 1 98.25 391 ASP A C 1
ATOM 2967 O O . ASP A 1 391 ? 15.859 -13.414 -16.062 1 98.25 391 ASP A O 1
ATOM 2971 N N . SER A 1 392 ? 15.148 -11.969 -14.484 1 97.88 392 SER A N 1
ATOM 2972 C CA . SER A 1 392 ? 13.734 -11.977 -14.844 1 97.88 392 SER A CA 1
ATOM 2973 C C . SER A 1 392 ? 13.047 -10.688 -14.398 1 97.88 392 SER A C 1
ATOM 2975 O O . SER A 1 392 ? 13.43 -10.086 -13.391 1 97.88 392 SER A O 1
ATOM 2977 N N . GLU A 1 393 ? 12.047 -10.242 -15.133 1 97.06 393 GLU A N 1
ATOM 2978 C CA . GLU A 1 393 ? 11.242 -9.102 -14.711 1 97.06 393 GLU A CA 1
ATOM 2979 C C . GLU A 1 393 ? 10.203 -9.516 -13.672 1 97.06 393 GLU A C 1
ATOM 2981 O O . GLU A 1 393 ? 9.469 -8.68 -13.148 1 97.06 393 GLU A O 1
ATOM 2986 N N . PHE A 1 394 ? 10.164 -10.805 -13.359 1 98.06 394 PHE A N 1
ATOM 2987 C CA . PHE A 1 394 ? 9.195 -11.344 -12.414 1 98.06 394 PHE A CA 1
ATOM 2988 C C . PHE A 1 394 ? 9.883 -11.812 -11.141 1 98.06 394 PHE A C 1
ATOM 2990 O O . PHE A 1 394 ? 11.102 -11.977 -11.109 1 98.06 394 PHE A O 1
ATOM 2997 N N . GLY A 1 395 ? 9.156 -11.953 -10.062 1 98.31 395 GLY A N 1
ATOM 2998 C CA . GLY A 1 395 ? 9.648 -12.438 -8.781 1 98.31 395 GLY A CA 1
ATOM 2999 C C . GLY A 1 395 ? 8.547 -12.977 -7.887 1 98.31 395 GLY A C 1
ATOM 3000 O O . GLY A 1 395 ? 8.453 -12.602 -6.715 1 98.31 395 GLY A O 1
ATOM 3001 N N . LEU A 1 396 ? 7.719 -13.898 -8.398 1 98.12 396 LEU A N 1
ATOM 3002 C CA . LEU A 1 396 ? 6.625 -14.445 -7.605 1 98.12 396 LEU A CA 1
ATOM 3003 C C . LEU A 1 396 ? 7.121 -15.547 -6.676 1 98.12 396 LEU A C 1
ATOM 3005 O O . LEU A 1 396 ? 7.176 -15.359 -5.457 1 98.12 396 LEU A O 1
ATOM 3009 N N . THR A 1 397 ? 7.582 -16.703 -7.273 1 98.5 397 THR A N 1
ATOM 3010 C CA . THR A 1 397 ? 8.156 -17.766 -6.457 1 98.5 397 THR A CA 1
ATOM 3011 C C . THR A 1 397 ? 9.461 -18.266 -7.066 1 98.5 397 THR A C 1
ATOM 3013 O O . THR A 1 397 ? 9.812 -17.891 -8.188 1 98.5 397 THR A O 1
ATOM 3016 N N . ALA A 1 398 ? 10.164 -19.047 -6.336 1 98.81 398 ALA A N 1
ATOM 3017 C CA . ALA A 1 398 ? 11.352 -19.781 -6.77 1 98.81 398 ALA A CA 1
ATOM 3018 C C . ALA A 1 398 ? 11.594 -21 -5.883 1 98.81 398 ALA A C 1
ATOM 3020 O O . ALA A 1 398 ? 11.133 -21.047 -4.742 1 98.81 398 ALA A O 1
ATOM 3021 N N . SER A 1 399 ? 12.312 -21.938 -6.406 1 98.81 399 SER A N 1
ATOM 3022 C CA . SER A 1 399 ? 12.578 -23.141 -5.605 1 98.81 399 SER A CA 1
ATOM 3023 C C . SER A 1 399 ? 13.992 -23.656 -5.836 1 98.81 399 SER A C 1
ATOM 3025 O O . SER A 1 399 ? 14.523 -23.562 -6.945 1 98.81 399 SER A O 1
ATOM 3027 N N . ILE A 1 400 ? 14.562 -24.109 -4.812 1 98.88 400 ILE A N 1
ATOM 3028 C CA . ILE A 1 400 ? 15.875 -24.766 -4.832 1 98.88 400 ILE A CA 1
ATOM 3029 C C . ILE A 1 400 ? 15.742 -26.203 -4.34 1 98.88 400 ILE A C 1
ATOM 3031 O O . ILE A 1 400 ? 15.102 -26.453 -3.318 1 98.88 400 ILE A O 1
ATOM 3035 N N . TRP A 1 401 ? 16.359 -27.109 -5.047 1 98.81 401 TRP A N 1
ATOM 3036 C CA . TRP A 1 401 ? 16.266 -28.531 -4.746 1 98.81 401 TRP A CA 1
ATOM 3037 C C . TRP A 1 401 ? 17.656 -29.109 -4.441 1 98.81 401 TRP A C 1
ATOM 3039 O O . TRP A 1 401 ? 18.547 -29.094 -5.289 1 98.81 401 TRP A O 1
ATOM 3049 N N . THR A 1 402 ? 17.828 -29.641 -3.252 1 98.69 402 THR A N 1
ATOM 3050 C CA . THR A 1 402 ? 19.141 -30.062 -2.795 1 98.69 402 THR A CA 1
ATOM 3051 C C . THR A 1 402 ? 19.031 -30.953 -1.558 1 98.69 402 THR A C 1
ATOM 3053 O O . THR A 1 402 ? 18.109 -30.797 -0.757 1 98.69 402 THR A O 1
ATOM 3056 N N . LYS A 1 403 ? 19.906 -31.859 -1.437 1 98.25 403 LYS A N 1
ATOM 3057 C CA . LYS A 1 403 ? 20.016 -32.656 -0.231 1 98.25 403 LYS A CA 1
ATOM 3058 C C . LYS A 1 403 ? 20.484 -31.828 0.957 1 98.25 403 LYS A C 1
ATOM 3060 O O . LYS A 1 403 ? 20.109 -32.094 2.1 1 98.25 403 LYS A O 1
ATOM 3065 N N . ASP A 1 404 ? 21.297 -30.875 0.733 1 98 404 ASP A N 1
ATOM 3066 C CA . ASP A 1 404 ? 21.797 -29.953 1.755 1 98 404 ASP A CA 1
ATOM 3067 C C . ASP A 1 404 ? 20.828 -28.797 1.969 1 98 404 ASP A C 1
ATOM 3069 O O . ASP A 1 404 ? 21.031 -27.688 1.45 1 98 404 ASP A O 1
ATOM 3073 N N . THR A 1 405 ? 19.844 -29.016 2.816 1 97.69 405 THR A N 1
ATOM 3074 C CA . THR A 1 405 ? 18.766 -28.062 3 1 97.69 405 THR A CA 1
ATOM 3075 C C . THR A 1 405 ? 19.297 -26.734 3.547 1 97.69 405 THR A C 1
ATOM 3077 O O . THR A 1 405 ? 18.766 -25.672 3.217 1 97.69 405 THR A O 1
ATOM 3080 N N . ASP A 1 406 ? 20.344 -26.766 4.367 1 97.88 406 ASP A N 1
ATOM 3081 C CA . ASP A 1 406 ? 20.953 -25.547 4.883 1 97.88 406 ASP A CA 1
ATOM 3082 C C . ASP A 1 406 ? 21.547 -24.719 3.752 1 97.88 406 ASP A C 1
ATOM 3084 O O . ASP A 1 406 ? 21.422 -23.484 3.734 1 97.88 406 ASP A O 1
ATOM 3088 N N . LYS A 1 407 ? 22.25 -25.438 2.883 1 97.94 407 LYS A N 1
ATOM 3089 C CA . LYS A 1 407 ? 22.781 -24.734 1.712 1 97.94 407 LYS A CA 1
ATOM 3090 C C . LYS A 1 407 ? 21.656 -24.172 0.85 1 97.94 407 LYS A C 1
ATOM 3092 O O . LYS A 1 407 ? 21.781 -23.062 0.312 1 97.94 407 LYS A O 1
ATOM 3097 N N . GLY A 1 408 ? 20.609 -24.984 0.682 1 98.5 408 GLY A N 1
ATOM 3098 C CA . GLY A 1 408 ? 19.438 -24.484 -0.034 1 98.5 408 GLY A CA 1
ATOM 3099 C C . GLY A 1 408 ? 18.891 -23.203 0.546 1 98.5 408 GLY A C 1
ATOM 3100 O O . GLY A 1 408 ? 18.547 -22.266 -0.195 1 98.5 408 GLY A O 1
ATOM 3101 N N . TYR A 1 409 ? 18.812 -23.156 1.849 1 98.38 409 TYR A N 1
ATOM 3102 C CA . TYR A 1 409 ? 18.328 -21.969 2.545 1 98.38 409 TYR A CA 1
ATOM 3103 C C . TYR A 1 409 ? 19.219 -20.766 2.25 1 98.38 409 TYR A C 1
ATOM 3105 O O . TYR A 1 409 ? 18.719 -19.672 1.93 1 98.38 409 TYR A O 1
ATOM 3113 N N . LYS A 1 410 ? 20.5 -20.891 2.332 1 98.19 410 LYS A N 1
ATOM 3114 C CA . LYS A 1 410 ? 21.438 -19.812 2.07 1 98.19 410 LYS A CA 1
ATOM 3115 C C . LYS A 1 410 ? 21.297 -19.297 0.645 1 98.19 410 LYS A C 1
ATOM 3117 O O . LYS A 1 410 ? 21.344 -18.078 0.416 1 98.19 410 LYS A O 1
ATOM 3122 N N . LEU A 1 411 ? 21.141 -20.172 -0.312 1 98.5 411 LEU A N 1
ATOM 3123 C CA . LEU A 1 411 ? 20.938 -19.781 -1.7 1 98.5 411 LEU A CA 1
ATOM 3124 C C . LEU A 1 411 ? 19.625 -19.031 -1.859 1 98.5 411 LEU A C 1
ATOM 3126 O O . LEU A 1 411 ? 19.547 -18.047 -2.602 1 98.5 411 LEU A O 1
ATOM 3130 N N . ALA A 1 412 ? 18.562 -19.516 -1.152 1 98.38 412 ALA A N 1
ATOM 3131 C CA . ALA A 1 412 ? 17.234 -18.922 -1.226 1 98.38 412 ALA A CA 1
ATOM 3132 C C . ALA A 1 412 ? 17.266 -17.469 -0.765 1 98.38 412 ALA A C 1
ATOM 3134 O O . ALA A 1 412 ? 16.5 -16.625 -1.257 1 98.38 412 ALA A O 1
ATOM 3135 N N . GLU A 1 413 ? 18.125 -17.094 0.149 1 97.25 413 GLU A N 1
ATOM 3136 C CA . GLU A 1 413 ? 18.281 -15.719 0.633 1 97.25 413 GLU A CA 1
ATOM 3137 C C . GLU A 1 413 ? 18.641 -14.766 -0.505 1 97.25 413 GLU A C 1
ATOM 3139 O O . GLU A 1 413 ? 18.266 -13.594 -0.486 1 97.25 413 GLU A O 1
ATOM 3144 N N . ASP A 1 414 ? 19.281 -15.312 -1.509 1 96.81 414 ASP A N 1
ATOM 3145 C CA . ASP A 1 414 ? 19.812 -14.477 -2.582 1 96.81 414 ASP A CA 1
ATOM 3146 C C . ASP A 1 414 ? 18.875 -14.461 -3.785 1 96.81 414 ASP A C 1
ATOM 3148 O O . ASP A 1 414 ? 19.141 -13.773 -4.773 1 96.81 414 ASP A O 1
ATOM 3152 N N . VAL A 1 415 ? 17.797 -15.188 -3.707 1 98.5 415 VAL A N 1
ATOM 3153 C CA . VAL A 1 415 ? 16.828 -15.234 -4.801 1 98.5 415 VAL A CA 1
ATOM 3154 C C . VAL A 1 415 ? 15.844 -14.07 -4.672 1 98.5 415 VAL A C 1
ATOM 3156 O O . VAL A 1 415 ? 15.367 -13.766 -3.574 1 98.5 415 VAL A O 1
ATOM 3159 N N . GLU A 1 416 ? 15.57 -13.398 -5.754 1 97.94 416 GLU A N 1
ATOM 3160 C CA . GLU A 1 416 ? 14.688 -12.234 -5.766 1 97.94 416 GLU A CA 1
ATOM 3161 C C . GLU A 1 416 ? 13.25 -12.641 -6.09 1 97.94 416 GLU A C 1
ATOM 3163 O O . GLU A 1 416 ? 12.758 -12.375 -7.188 1 97.94 416 GLU A O 1
ATOM 3168 N N . ALA A 1 417 ? 12.539 -13.18 -5.086 1 98.44 417 ALA A N 1
ATOM 3169 C CA . ALA A 1 417 ? 11.148 -13.602 -5.227 1 98.44 417 ALA A CA 1
ATOM 3170 C C . ALA A 1 417 ? 10.398 -13.453 -3.904 1 98.44 417 ALA A C 1
ATOM 3172 O O . ALA A 1 417 ? 11.008 -13.477 -2.832 1 98.44 417 ALA A O 1
ATOM 3173 N N . GLY A 1 418 ? 9.109 -13.328 -4.016 1 98.25 418 GLY A N 1
ATOM 3174 C CA . GLY A 1 418 ? 8.273 -13.148 -2.84 1 98.25 418 GLY A CA 1
ATOM 3175 C C . GLY A 1 418 ? 8.172 -14.398 -1.985 1 98.25 418 GLY A C 1
ATOM 3176 O O . GLY A 1 418 ? 8.086 -14.312 -0.759 1 98.25 418 GLY A O 1
ATOM 3177 N N . THR A 1 419 ? 8.156 -15.539 -2.613 1 98.56 419 THR A N 1
ATOM 3178 C CA . THR A 1 419 ? 8.164 -16.828 -1.92 1 98.56 419 THR A CA 1
ATOM 3179 C C . THR A 1 419 ? 9.273 -17.719 -2.459 1 98.56 419 THR A C 1
ATOM 3181 O O . THR A 1 419 ? 9.367 -17.938 -3.67 1 98.56 419 THR A O 1
ATOM 3184 N N . VAL A 1 420 ? 10.07 -18.219 -1.571 1 98.75 420 VAL A N 1
ATOM 3185 C CA . VAL A 1 420 ? 11.148 -19.125 -1.968 1 98.75 420 VAL A CA 1
ATOM 3186 C C . VAL A 1 420 ? 10.984 -20.453 -1.252 1 98.75 420 VAL A C 1
ATOM 3188 O O . VAL A 1 420 ? 10.672 -20.5 -0.06 1 98.75 420 VAL A O 1
ATOM 3191 N N . PHE A 1 421 ? 11.148 -21.484 -2.025 1 98.69 421 PHE A N 1
ATOM 3192 C CA . PHE A 1 421 ? 11 -22.859 -1.55 1 98.69 421 PHE A CA 1
ATOM 3193 C C . PHE A 1 421 ? 12.344 -23.594 -1.571 1 98.69 421 PHE A C 1
ATOM 3195 O O . PHE A 1 421 ? 13.18 -23.328 -2.439 1 98.69 421 PHE A O 1
ATOM 3202 N N . VAL A 1 422 ? 12.531 -24.438 -0.629 1 98.69 422 VAL A N 1
ATOM 3203 C CA . VAL A 1 422 ? 13.547 -25.484 -0.702 1 98.69 422 VAL A CA 1
ATOM 3204 C C . VAL A 1 422 ? 12.883 -26.859 -0.636 1 98.69 422 VAL A C 1
ATOM 3206 O O . VAL A 1 422 ? 12.086 -27.125 0.264 1 98.69 422 VAL A O 1
ATOM 3209 N N . ASN A 1 423 ? 13.117 -27.656 -1.646 1 98.5 423 ASN A N 1
ATOM 3210 C CA . ASN A 1 423 ? 12.648 -29.031 -1.751 1 98.5 423 ASN A CA 1
ATOM 3211 C C . ASN A 1 423 ? 11.125 -29.094 -1.804 1 98.5 423 ASN A C 1
ATOM 3213 O O . ASN A 1 423 ? 10.523 -30.047 -1.28 1 98.5 423 ASN A O 1
ATOM 3217 N N . ARG A 1 424 ? 10.578 -28.078 -2.387 1 96.06 424 ARG A N 1
ATOM 3218 C CA . ARG A 1 424 ? 9.141 -27.953 -2.621 1 96.06 424 ARG A CA 1
ATOM 3219 C C . ARG A 1 424 ? 8.852 -26.859 -3.646 1 96.06 424 ARG A C 1
ATOM 3221 O O . ARG A 1 424 ? 9.711 -26.031 -3.943 1 96.06 424 ARG A O 1
ATOM 3228 N N . CYS A 1 425 ? 7.715 -26.875 -4.184 1 95.62 425 CYS A N 1
ATOM 3229 C CA . CYS A 1 425 ? 7.219 -25.812 -5.047 1 95.62 425 CYS A CA 1
ATOM 3230 C C . CYS A 1 425 ? 5.695 -25.797 -5.078 1 95.62 425 CYS A C 1
ATOM 3232 O O . CYS A 1 425 ? 5.051 -26.641 -4.461 1 95.62 425 CYS A O 1
ATOM 3234 N N . ASP A 1 426 ? 5.141 -24.703 -5.605 1 91.44 426 ASP A N 1
ATOM 3235 C CA . ASP A 1 426 ? 3.725 -24.625 -5.953 1 91.44 426 ASP A CA 1
ATOM 3236 C C . ASP A 1 426 ? 2.844 -24.891 -4.734 1 91.44 426 ASP A C 1
ATOM 3238 O O . ASP A 1 426 ? 1.89 -25.672 -4.812 1 91.44 426 ASP A O 1
ATOM 3242 N N . TYR A 1 427 ? 3.236 -24.328 -3.602 1 90.88 427 TYR A N 1
ATOM 3243 C CA . TYR A 1 427 ? 2.477 -24.531 -2.373 1 90.88 427 TYR A CA 1
ATOM 3244 C C . TYR A 1 427 ? 2.363 -23.234 -1.58 1 90.88 427 TYR A C 1
ATOM 3246 O O . TYR A 1 427 ? 3.053 -23.047 -0.575 1 90.88 427 TYR A O 1
ATOM 3254 N N . PRO A 1 428 ? 1.467 -22.344 -1.942 1 92.75 428 PRO A N 1
ATOM 3255 C CA . PRO A 1 428 ? 1.216 -21.188 -1.079 1 92.75 428 PRO A CA 1
ATOM 3256 C C . PRO A 1 428 ? 0.607 -21.562 0.266 1 92.75 428 PRO A C 1
ATOM 3258 O O . PRO A 1 428 ? -0.52 -22.062 0.317 1 92.75 428 PRO A O 1
ATOM 3261 N N . SER A 1 429 ? 1.337 -21.391 1.282 1 95.56 429 SER A N 1
ATOM 3262 C CA . SER A 1 429 ? 0.882 -21.75 2.623 1 95.56 429 SER A CA 1
ATOM 3263 C C . SER A 1 429 ? 0.058 -20.625 3.24 1 95.56 429 SER A C 1
ATOM 3265 O O . SER A 1 429 ? 0.456 -19.453 3.193 1 95.56 429 SER A O 1
ATOM 3267 N N . PRO A 1 430 ? -1.069 -20.969 3.846 1 97.25 430 PRO A N 1
ATOM 3268 C CA . PRO A 1 430 ? -1.954 -19.922 4.367 1 97.25 430 PRO A CA 1
ATOM 3269 C C . PRO A 1 430 ? -1.282 -19.047 5.434 1 97.25 430 PRO A C 1
ATOM 3271 O O . PRO A 1 430 ? -1.652 -17.891 5.613 1 97.25 430 PRO A O 1
ATOM 3274 N N . ASP A 1 431 ? -0.332 -19.609 6.121 1 97.88 431 ASP A N 1
ATOM 3275 C CA . ASP A 1 431 ? 0.288 -18.922 7.242 1 97.88 431 ASP A CA 1
ATOM 3276 C C . ASP A 1 431 ? 1.463 -18.062 6.77 1 97.88 431 ASP A C 1
ATOM 3278 O O . ASP A 1 431 ? 2.072 -17.344 7.566 1 97.88 431 ASP A O 1
ATOM 3282 N N . LEU A 1 432 ? 1.823 -18.109 5.535 1 98.19 432 LEU A N 1
ATOM 3283 C CA . LEU A 1 432 ? 2.873 -17.281 4.957 1 98.19 432 LEU A CA 1
ATOM 3284 C C . LEU A 1 432 ? 2.283 -16.219 4.031 1 98.19 432 LEU A C 1
ATOM 3286 O O . LEU A 1 432 ? 1.165 -16.375 3.535 1 98.19 432 LEU A O 1
ATOM 3290 N N . ALA A 1 433 ? 3.027 -15.203 3.865 1 98 433 ALA A N 1
ATOM 3291 C CA . ALA A 1 433 ? 2.578 -14.125 2.982 1 98 433 ALA A CA 1
ATOM 3292 C C . ALA A 1 433 ? 2.688 -14.539 1.518 1 98 433 ALA A C 1
ATOM 3294 O O . ALA A 1 433 ? 3.676 -15.156 1.111 1 98 433 ALA A O 1
ATOM 3295 N N . TRP A 1 434 ? 1.667 -14.305 0.8 1 97.81 434 TRP A N 1
ATOM 3296 C CA . TRP A 1 434 ? 1.676 -14.461 -0.65 1 97.81 434 TRP A CA 1
ATOM 3297 C C . TRP A 1 434 ? 1.826 -13.109 -1.34 1 97.81 434 TRP A C 1
ATOM 3299 O O . TRP A 1 434 ? 0.926 -12.266 -1.274 1 97.81 434 TRP A O 1
ATOM 3309 N N . THR A 1 435 ? 3.016 -12.891 -1.882 1 95.38 435 THR A N 1
ATOM 3310 C CA . THR A 1 435 ? 3.314 -11.602 -2.498 1 95.38 435 THR A CA 1
ATOM 3311 C C . THR A 1 435 ? 4.289 -11.773 -3.658 1 95.38 435 THR A C 1
ATOM 3313 O O . THR A 1 435 ? 5.105 -12.695 -3.662 1 95.38 435 THR A O 1
ATOM 3316 N N . GLY A 1 436 ? 4.164 -10.977 -4.699 1 96.06 436 GLY A N 1
ATOM 3317 C CA . GLY A 1 436 ? 5.09 -10.945 -5.82 1 96.06 436 GLY A CA 1
ATOM 3318 C C . GLY A 1 436 ? 6.039 -9.758 -5.781 1 96.06 436 GLY A C 1
ATOM 3319 O O . GLY A 1 436 ? 5.652 -8.664 -5.375 1 96.06 436 GLY A O 1
ATOM 3320 N N . TRP A 1 437 ? 7.27 -10.062 -6.137 1 97.44 437 TRP A N 1
ATOM 3321 C CA . TRP A 1 437 ? 8.266 -9.008 -6.316 1 97.44 437 TRP A CA 1
ATOM 3322 C C . TRP A 1 437 ? 8.352 -8.586 -7.777 1 97.44 437 TRP A C 1
ATOM 3324 O O . TRP A 1 437 ? 7.891 -9.305 -8.664 1 97.44 437 TRP A O 1
ATOM 3334 N N . LYS A 1 438 ? 8.93 -7.371 -8.078 1 97.19 438 LYS A N 1
ATOM 3335 C CA . LYS A 1 438 ? 9.094 -6.875 -9.438 1 97.19 438 LYS A CA 1
ATOM 3336 C C . LYS A 1 438 ? 7.75 -6.781 -10.156 1 97.19 438 LYS A C 1
ATOM 3338 O O . LYS A 1 438 ? 6.789 -6.234 -9.617 1 97.19 438 LYS A O 1
ATOM 3343 N N . ASN A 1 439 ? 7.617 -7.266 -11.352 1 97.44 439 ASN A N 1
ATOM 3344 C CA . ASN A 1 439 ? 6.379 -7.141 -12.109 1 97.44 439 ASN A CA 1
ATOM 3345 C C . ASN A 1 439 ? 5.352 -8.188 -11.688 1 97.44 439 ASN A C 1
ATOM 3347 O O . ASN A 1 439 ? 4.242 -8.234 -12.227 1 97.44 439 ASN A O 1
ATOM 3351 N N . SER A 1 440 ? 5.684 -8.977 -10.664 1 97.94 440 SER A N 1
ATOM 3352 C CA . SER A 1 440 ? 4.75 -10 -10.211 1 97.94 440 SER A CA 1
ATOM 3353 C C . SER A 1 440 ? 3.707 -9.414 -9.266 1 97.94 440 SER A C 1
ATOM 3355 O O . SER A 1 440 ? 2.734 -10.086 -8.914 1 97.94 440 SER A O 1
ATOM 3357 N N . GLY A 1 441 ? 3.941 -8.172 -8.852 1 95.62 441 GLY A N 1
ATOM 3358 C CA . GLY A 1 441 ? 2.805 -7.578 -8.164 1 95.62 441 GLY A CA 1
ATOM 3359 C C . GLY A 1 441 ? 3.211 -6.605 -7.07 1 95.62 441 GLY A C 1
ATOM 3360 O O . GLY A 1 441 ? 4.363 -6.172 -7.016 1 95.62 441 GLY A O 1
ATOM 3361 N N . ARG A 1 442 ? 2.215 -6.113 -6.324 1 94.94 442 ARG A N 1
ATOM 3362 C CA . ARG A 1 442 ? 2.332 -5.25 -5.152 1 94.94 442 ARG A CA 1
ATOM 3363 C C . ARG A 1 442 ? 1.202 -5.516 -4.164 1 94.94 442 ARG A C 1
ATOM 3365 O O . ARG A 1 442 ? 0.052 -5.707 -4.562 1 94.94 442 ARG A O 1
ATOM 3372 N N . GLY A 1 443 ? 1.483 -5.508 -2.91 1 95.06 443 GLY A N 1
ATOM 3373 C CA . GLY A 1 443 ? 0.564 -5.941 -1.869 1 95.06 443 GLY A CA 1
ATOM 3374 C C . GLY A 1 443 ? 0.767 -7.387 -1.458 1 95.06 443 GLY A C 1
ATOM 3375 O O . GLY A 1 443 ? 1.738 -8.023 -1.87 1 95.06 443 GLY A O 1
ATOM 3376 N N . GLN A 1 444 ? -0.01 -7.84 -0.563 1 96.56 444 GLN A N 1
ATOM 3377 C CA . GLN A 1 444 ? 0.114 -9.211 -0.081 1 96.56 444 GLN A CA 1
ATOM 3378 C C . GLN A 1 444 ? -1.247 -9.781 0.303 1 96.56 444 GLN A C 1
ATOM 3380 O O . GLN A 1 444 ? -2.156 -9.039 0.676 1 96.56 444 GLN A O 1
ATOM 3385 N N . THR A 1 445 ? -1.347 -10.984 0.164 1 97.69 445 THR A N 1
ATOM 3386 C CA . THR A 1 445 ? -2.469 -11.773 0.663 1 97.69 445 THR A CA 1
ATOM 3387 C C . THR A 1 445 ? -1.977 -12.914 1.542 1 97.69 445 THR A C 1
ATOM 3389 O O . THR A 1 445 ? -0.77 -13.125 1.68 1 97.69 445 THR A O 1
ATOM 3392 N N . LEU A 1 446 ? -2.928 -13.602 2.205 1 98.06 446 LEU A N 1
ATOM 3393 C CA . LEU A 1 446 ? -2.672 -14.695 3.131 1 98.06 446 LEU A CA 1
ATOM 3394 C C . LEU A 1 446 ? -1.926 -14.203 4.367 1 98.06 446 LEU A C 1
ATOM 3396 O O . LEU A 1 446 ? -1.636 -13.008 4.484 1 98.06 446 LEU A O 1
ATOM 3400 N N . SER A 1 447 ? -1.723 -15.125 5.391 1 98.12 447 SER A N 1
ATOM 3401 C CA . SER A 1 447 ? -1.116 -14.781 6.676 1 98.12 447 SER A CA 1
ATOM 3402 C C . SER A 1 447 ? -1.878 -13.656 7.367 1 98.12 447 SER A C 1
ATOM 3404 O O . SER A 1 447 ? -2.934 -13.234 6.895 1 98.12 447 SER A O 1
ATOM 3406 N N . LYS A 1 448 ? -1.42 -13.211 8.445 1 97.62 448 LYS A N 1
ATOM 3407 C CA . LYS A 1 448 ? -2.023 -12.07 9.133 1 97.62 448 LYS A CA 1
ATOM 3408 C C . LYS A 1 448 ? -1.823 -10.781 8.344 1 97.62 448 LYS A C 1
ATOM 3410 O O . LYS A 1 448 ? -2.631 -9.859 8.445 1 97.62 448 LYS A O 1
ATOM 3415 N N . PHE A 1 449 ? -0.788 -10.727 7.488 1 97.88 449 PHE A N 1
ATOM 3416 C CA . PHE A 1 449 ? -0.483 -9.523 6.723 1 97.88 449 PHE A CA 1
ATOM 3417 C C . PHE A 1 449 ? -1.489 -9.336 5.594 1 97.88 449 PHE A C 1
ATOM 3419 O O . PHE A 1 449 ? -1.607 -8.234 5.039 1 97.88 449 PHE A O 1
ATOM 3426 N N . GLY A 1 450 ? -2.191 -10.414 5.258 1 98.06 450 GLY A N 1
ATOM 3427 C CA . GLY A 1 450 ? -3.188 -10.336 4.199 1 98.06 450 GLY A CA 1
ATOM 3428 C C . GLY A 1 450 ? -4.379 -9.469 4.566 1 98.06 450 GLY A C 1
ATOM 3429 O O . GLY A 1 450 ? -5.172 -9.094 3.699 1 98.06 450 GLY A O 1
ATOM 3430 N N . PHE A 1 451 ? -4.566 -9.078 5.848 1 98.62 451 PHE A N 1
ATOM 3431 C CA . PHE A 1 451 ? -5.656 -8.234 6.324 1 98.62 451 PHE A CA 1
ATOM 3432 C C . PHE A 1 451 ? -5.344 -6.762 6.094 1 98.62 451 PHE A C 1
ATOM 3434 O O . PHE A 1 451 ? -6.242 -5.918 6.117 1 98.62 451 PHE A O 1
ATOM 3441 N N . ASP A 1 452 ? -4.078 -6.445 5.863 1 97.62 452 ASP A N 1
ATOM 3442 C CA . ASP A 1 452 ? -3.611 -5.062 5.926 1 97.62 452 ASP A CA 1
ATOM 3443 C C . ASP A 1 452 ? -4.277 -4.211 4.852 1 97.62 452 ASP A C 1
ATOM 3445 O O . ASP A 1 452 ? -4.555 -3.029 5.074 1 97.62 452 ASP A O 1
ATOM 3449 N N . ALA A 1 453 ? -4.52 -4.793 3.705 1 97.5 453 ALA A N 1
ATOM 3450 C CA . ALA A 1 453 ? -5.102 -4.027 2.605 1 97.5 453 ALA A CA 1
ATOM 3451 C C . ALA A 1 453 ? -6.555 -3.67 2.895 1 97.5 453 ALA A C 1
ATOM 3453 O O . ALA A 1 453 ? -7.113 -2.764 2.271 1 97.5 453 ALA A O 1
ATOM 3454 N N . PHE A 1 454 ? -7.18 -4.332 3.852 1 98.75 454 PHE A N 1
ATOM 3455 C CA . PHE A 1 454 ? -8.625 -4.242 4.012 1 98.75 454 PHE A CA 1
ATOM 3456 C C . PHE A 1 454 ? -8.984 -3.393 5.223 1 98.75 454 PHE A C 1
ATOM 3458 O O . PHE A 1 454 ? -10.156 -3.312 5.605 1 98.75 454 PHE A O 1
ATOM 3465 N N . VAL A 1 455 ? -7.941 -2.836 5.812 1 98.31 455 VAL A N 1
ATOM 3466 C CA . VAL A 1 455 ? -8.148 -1.915 6.926 1 98.31 455 VAL A CA 1
ATOM 3467 C C . VAL A 1 455 ? -7.34 -0.639 6.699 1 98.31 455 VAL A C 1
ATOM 3469 O O . VAL A 1 455 ? -6.398 -0.626 5.898 1 98.31 455 VAL A O 1
ATOM 3472 N N . LYS A 1 456 ? -7.73 0.383 7.281 1 97.81 456 LYS A N 1
ATOM 3473 C CA . LYS A 1 456 ? -6.957 1.612 7.426 1 97.81 456 LYS A CA 1
ATOM 3474 C C . LYS A 1 456 ? -6.797 1.987 8.898 1 97.81 456 LYS A C 1
ATOM 3476 O O . LYS A 1 456 ? -7.66 1.676 9.719 1 97.81 456 LYS A O 1
ATOM 3481 N N . LEU A 1 457 ? -5.699 2.584 9.203 1 98.38 457 LEU A N 1
ATOM 3482 C CA . LEU A 1 457 ? -5.375 2.873 10.602 1 98.38 457 LEU A CA 1
ATOM 3483 C C . LEU A 1 457 ? -6.027 4.176 11.047 1 98.38 457 LEU A C 1
ATOM 3485 O O . LEU A 1 457 ? -6.094 5.141 10.281 1 98.38 457 LEU A O 1
ATOM 3489 N N . LYS A 1 458 ? -6.539 4.184 12.156 1 98.5 458 LYS A N 1
ATOM 3490 C CA . LYS A 1 458 ? -7.047 5.367 12.844 1 98.5 458 LYS A CA 1
ATOM 3491 C C . LYS A 1 458 ? -6.375 5.547 14.203 1 98.5 458 LYS A C 1
ATOM 3493 O O . LYS A 1 458 ? -6.461 4.668 15.062 1 98.5 458 LYS A O 1
ATOM 3498 N N . SER A 1 459 ? -5.703 6.625 14.391 1 98.69 459 SER A N 1
ATOM 3499 C CA . SER A 1 459 ? -5.043 6.918 15.656 1 98.69 459 SER A CA 1
ATOM 3500 C C . SER A 1 459 ? -5.953 7.719 16.578 1 98.69 459 SER A C 1
ATOM 3502 O O . SER A 1 459 ? -6.496 8.75 16.188 1 98.69 459 SER A O 1
ATOM 3504 N N . PHE A 1 460 ? -6.133 7.25 17.766 1 98.62 460 PHE A N 1
ATOM 3505 C CA . PHE A 1 460 ? -6.852 7.949 18.812 1 98.62 460 PHE A CA 1
ATOM 3506 C C . PHE A 1 460 ? -5.887 8.539 19.844 1 98.62 460 PHE A C 1
ATOM 3508 O O . PHE A 1 460 ? -5.047 7.824 20.391 1 98.62 460 PHE A O 1
ATOM 3515 N N . HIS A 1 461 ? -5.918 9.75 20.047 1 98.31 461 HIS A N 1
ATOM 3516 C CA . HIS A 1 461 ? -5.125 10.5 21.016 1 98.31 461 HIS A CA 1
ATOM 3517 C C . HIS A 1 461 ? -6.016 11.273 21.969 1 98.31 461 HIS A C 1
ATOM 3519 O O . HIS A 1 461 ? -6.258 12.469 21.781 1 98.31 461 HIS A O 1
ATOM 3525 N N . LEU A 1 462 ? -6.445 10.664 23.062 1 98.25 462 LEU A N 1
ATOM 3526 C CA . LEU A 1 462 ? -7.426 11.188 24 1 98.25 462 LEU A CA 1
ATOM 3527 C C . LEU A 1 462 ? -6.746 11.734 25.25 1 98.25 462 LEU A C 1
ATOM 3529 O O . LEU A 1 462 ? -6.121 10.984 26 1 98.25 462 LEU A O 1
ATOM 3533 N N . LYS A 1 463 ? -6.809 12.945 25.406 1 98.12 463 LYS A N 1
ATOM 3534 C CA . LYS A 1 463 ? -6.242 13.625 26.578 1 98.12 463 LYS A CA 1
ATOM 3535 C C . LYS A 1 463 ? -7.32 13.914 27.625 1 98.12 463 LYS A C 1
ATOM 3537 O O . LYS A 1 463 ? -8.398 14.398 27.281 1 98.12 463 LYS A O 1
ATOM 3542 N N . ASP A 1 464 ? -6.98 13.625 28.859 1 97.25 464 ASP A N 1
ATOM 3543 C CA . ASP A 1 464 ? -7.887 13.984 29.953 1 97.25 464 ASP A CA 1
ATOM 3544 C C . ASP A 1 464 ? -8.156 15.484 29.953 1 97.25 464 ASP A C 1
ATOM 3546 O O . ASP A 1 464 ? -7.281 16.281 29.625 1 97.25 464 ASP A O 1
ATOM 3550 N N . TYR A 1 465 ? -9.414 15.781 30.328 1 96.06 465 TYR A N 1
ATOM 3551 C CA . TYR A 1 465 ? -9.781 17.188 30.438 1 96.06 465 TYR A CA 1
ATOM 3552 C C . TYR A 1 465 ? -8.969 17.875 31.531 1 96.06 465 TYR A C 1
ATOM 3554 O O . TYR A 1 465 ? -8.758 17.328 32.625 1 96.06 465 TYR A O 1
ATOM 3562 N N . PRO A 1 466 ? -8.43 19.062 31.172 1 88.19 466 PRO A N 1
ATOM 3563 C CA . PRO A 1 466 ? -7.621 19.75 32.188 1 88.19 466 PRO A CA 1
ATOM 3564 C C . PRO A 1 466 ? -8.438 20.141 33.406 1 88.19 466 PRO A C 1
ATOM 3566 O O . PRO A 1 466 ? -9.594 20.547 33.281 1 88.19 466 PRO A O 1
ATOM 3569 N N . LYS A 1 467 ? -8.188 19.656 34.656 1 75.06 467 LYS A N 1
ATOM 3570 C CA . LYS A 1 467 ? -8.883 19.953 35.906 1 75.06 467 LYS A CA 1
ATOM 3571 C C . LYS A 1 467 ? -8.578 21.375 36.375 1 75.06 467 LYS A C 1
ATOM 3573 O O . LYS A 1 467 ? -7.512 21.922 36.094 1 75.06 467 LYS A O 1
ATOM 3578 N N . MET B 1 1 ? 22.609 21.828 -22.344 1 55.69 1 MET B N 1
ATOM 3579 C CA . MET B 1 1 ? 21.453 22.609 -21.922 1 55.69 1 MET B CA 1
ATOM 3580 C C . MET B 1 1 ? 21.609 23.094 -20.484 1 55.69 1 MET B C 1
ATOM 3582 O O . MET B 1 1 ? 22.156 22.391 -19.641 1 55.69 1 MET B O 1
ATOM 3586 N N . SER B 1 2 ? 21.406 24.266 -20.281 1 77.19 2 SER B N 1
ATOM 3587 C CA . SER B 1 2 ? 21.656 24.891 -18.984 1 77.19 2 SER B CA 1
ATOM 3588 C C . SER B 1 2 ? 20.766 24.297 -17.906 1 77.19 2 SER B C 1
ATOM 3590 O O . SER B 1 2 ? 19.641 23.859 -18.172 1 77.19 2 SER B O 1
ATOM 3592 N N . VAL B 1 3 ? 21.406 24.016 -16.719 1 85.88 3 VAL B N 1
ATOM 3593 C CA . VAL B 1 3 ? 20.688 23.406 -15.602 1 85.88 3 VAL B CA 1
ATOM 3594 C C . VAL B 1 3 ? 19.766 24.438 -14.961 1 85.88 3 VAL B C 1
ATOM 3596 O O . VAL B 1 3 ? 19.984 25.656 -15.078 1 85.88 3 VAL B O 1
ATOM 3599 N N . GLU B 1 4 ? 18.688 23.953 -14.484 1 91.12 4 GLU B N 1
ATOM 3600 C CA . GLU B 1 4 ? 17.734 24.797 -13.781 1 91.12 4 GLU B CA 1
ATOM 3601 C C . GLU B 1 4 ? 18.391 25.531 -12.617 1 91.12 4 GLU B C 1
ATOM 3603 O O . GLU B 1 4 ? 19.203 24.953 -11.891 1 91.12 4 GLU B O 1
ATOM 3608 N N . VAL B 1 5 ? 18.172 26.844 -12.555 1 96.06 5 VAL B N 1
ATOM 3609 C CA . VAL B 1 5 ? 18.547 27.594 -11.359 1 96.06 5 VAL B CA 1
ATOM 3610 C C . VAL B 1 5 ? 17.312 27.766 -10.453 1 96.06 5 VAL B C 1
ATOM 3612 O O . VAL B 1 5 ? 16.297 28.297 -10.883 1 96.06 5 VAL B O 1
ATOM 3615 N N . ILE B 1 6 ? 17.5 27.312 -9.266 1 97.06 6 ILE B N 1
ATOM 3616 C CA . ILE B 1 6 ? 16.391 27.328 -8.305 1 97.06 6 ILE B CA 1
ATOM 3617 C C . ILE B 1 6 ? 16.688 28.359 -7.211 1 97.06 6 ILE B C 1
ATOM 3619 O O . ILE B 1 6 ? 17.672 28.234 -6.484 1 97.06 6 ILE B O 1
ATOM 3623 N N . ASN B 1 7 ? 15.852 29.328 -7.152 1 97.56 7 ASN B N 1
ATOM 3624 C CA . ASN B 1 7 ? 16.016 30.375 -6.152 1 97.56 7 ASN B CA 1
ATOM 3625 C C . ASN B 1 7 ? 15.031 30.203 -5 1 97.56 7 ASN B C 1
ATOM 3627 O O . ASN B 1 7 ? 13.836 30.031 -5.219 1 97.56 7 ASN B O 1
ATOM 3631 N N . THR B 1 8 ? 15.586 30.219 -3.83 1 97.69 8 THR B N 1
ATOM 3632 C CA . THR B 1 8 ? 14.742 30.297 -2.639 1 97.69 8 THR B CA 1
ATOM 3633 C C . THR B 1 8 ? 14.484 31.75 -2.252 1 97.69 8 THR B C 1
ATOM 3635 O O . THR B 1 8 ? 15.422 32.5 -1.983 1 97.69 8 THR B O 1
ATOM 3638 N N . ILE B 1 9 ? 13.227 32.094 -2.26 1 97.62 9 ILE B N 1
ATOM 3639 C CA . ILE B 1 9 ? 12.828 33.469 -1.932 1 97.62 9 ILE B CA 1
ATOM 3640 C C . ILE B 1 9 ? 12.391 33.531 -0.472 1 97.62 9 ILE B C 1
ATOM 3642 O O . ILE B 1 9 ? 11.547 32.75 -0.032 1 97.62 9 ILE B O 1
ATOM 3646 N N . SER B 1 10 ? 13 34.438 0.286 1 97.12 10 SER B N 1
ATOM 3647 C CA . SER B 1 10 ? 12.586 34.625 1.67 1 97.12 10 SER B CA 1
ATOM 3648 C C . SER B 1 10 ? 11.156 35.156 1.744 1 97.12 10 SER B C 1
ATOM 3650 O O . SER B 1 10 ? 10.844 36.219 1.178 1 97.12 10 SER B O 1
ATOM 3652 N N . PRO B 1 11 ? 10.305 34.438 2.502 1 98 11 PRO B N 1
ATOM 3653 C CA . PRO B 1 11 ? 8.945 34.938 2.643 1 98 11 PRO B CA 1
ATOM 3654 C C . PRO B 1 11 ? 8.883 36.219 3.494 1 98 11 PRO B C 1
ATOM 3656 O O . PRO B 1 11 ? 7.859 36.906 3.494 1 98 11 PRO B O 1
ATOM 3659 N N . THR B 1 12 ? 9.922 36.5 4.23 1 97.38 12 THR B N 1
ATOM 3660 C CA . THR B 1 12 ? 9.984 37.656 5.125 1 97.38 12 THR B CA 1
ATOM 3661 C C . THR B 1 12 ? 10.359 38.906 4.355 1 97.38 12 THR B C 1
ATOM 3663 O O . THR B 1 12 ? 9.781 39.969 4.594 1 97.38 12 THR B O 1
ATOM 3666 N N . THR B 1 13 ? 11.297 38.781 3.32 1 95.75 13 THR B N 1
ATOM 3667 C CA . THR B 1 13 ? 11.852 39.969 2.695 1 95.75 13 THR B CA 1
ATOM 3668 C C . THR B 1 13 ? 11.492 40.031 1.212 1 95.75 13 THR B C 1
ATOM 3670 O O . THR B 1 13 ? 11.594 41.062 0.579 1 95.75 13 THR B O 1
ATOM 3673 N N . GLY B 1 14 ? 11.172 38.844 0.615 1 95.62 14 GLY B N 1
ATOM 3674 C CA . GLY B 1 14 ? 10.93 38.781 -0.816 1 95.62 14 GLY B CA 1
ATOM 3675 C C . GLY B 1 14 ? 12.211 38.719 -1.636 1 95.62 14 GLY B C 1
ATOM 3676 O O . GLY B 1 14 ? 12.164 38.781 -2.865 1 95.62 14 GLY B O 1
ATOM 3677 N N . GLU B 1 15 ? 13.289 38.531 -0.994 1 96.69 15 GLU B N 1
ATOM 3678 C CA . GLU B 1 15 ? 14.586 38.469 -1.666 1 96.69 15 GLU B CA 1
ATOM 3679 C C . GLU B 1 15 ? 15.086 37.031 -1.814 1 96.69 15 GLU B C 1
ATOM 3681 O O . GLU B 1 15 ? 14.695 36.156 -1.052 1 96.69 15 GLU B O 1
ATOM 3686 N N . ILE B 1 16 ? 15.961 36.844 -2.785 1 97.56 16 ILE B N 1
ATOM 3687 C CA . ILE B 1 16 ? 16.625 35.562 -2.928 1 97.56 16 ILE B CA 1
ATOM 3688 C C . ILE B 1 16 ? 17.625 35.375 -1.787 1 97.56 16 ILE B C 1
ATOM 3690 O O . ILE B 1 16 ? 18.469 36.219 -1.538 1 97.56 16 ILE B O 1
ATOM 3694 N N . VAL B 1 17 ? 17.547 34.281 -1.12 1 96.88 17 VAL B N 1
ATOM 3695 C CA . VAL B 1 17 ? 18.453 34.062 -0.005 1 96.88 17 VAL B CA 1
ATOM 3696 C C . VAL B 1 17 ? 19.422 32.938 -0.346 1 96.88 17 VAL B C 1
ATOM 3698 O O . VAL B 1 17 ? 20.516 32.844 0.228 1 96.88 17 VAL B O 1
ATOM 3701 N N . ILE B 1 18 ? 19 32.031 -1.211 1 96.69 18 ILE B N 1
ATOM 3702 C CA . ILE B 1 18 ? 19.844 30.906 -1.612 1 96.69 18 ILE B CA 1
ATOM 3703 C C . ILE B 1 18 ? 19.5 30.5 -3.041 1 96.69 18 ILE B C 1
ATOM 3705 O O . ILE B 1 18 ? 18.328 30.578 -3.457 1 96.69 18 ILE B O 1
ATOM 3709 N N . SER B 1 19 ? 20.453 30.125 -3.783 1 97.81 19 SER B N 1
ATOM 3710 C CA . SER B 1 19 ? 20.266 29.578 -5.117 1 97.81 19 SER B CA 1
ATOM 3711 C C . SER B 1 19 ? 20.922 28.203 -5.238 1 97.81 19 SER B C 1
ATOM 3713 O O . SER B 1 19 ? 22.016 27.984 -4.723 1 97.81 19 SER B O 1
ATOM 3715 N N . ARG B 1 20 ? 20.297 27.297 -5.836 1 97.75 20 ARG B N 1
ATOM 3716 C CA . ARG B 1 20 ? 20.828 25.969 -6.156 1 97.75 20 ARG B CA 1
ATOM 3717 C C . ARG B 1 20 ? 20.609 25.641 -7.625 1 97.75 20 ARG B C 1
ATOM 3719 O O . ARG B 1 20 ? 19.672 26.141 -8.25 1 97.75 20 ARG B O 1
ATOM 3726 N N . ASN B 1 21 ? 21.5 24.859 -8.133 1 96.5 21 ASN B N 1
ATOM 3727 C CA . ASN B 1 21 ? 21.328 24.328 -9.484 1 96.5 21 ASN B CA 1
ATOM 3728 C C . ASN B 1 21 ? 20.594 22.984 -9.469 1 96.5 21 ASN B C 1
ATOM 3730 O O . ASN B 1 21 ? 20.828 22.156 -8.586 1 96.5 21 ASN B O 1
ATOM 3734 N N . GLY B 1 22 ? 19.719 22.812 -10.391 1 96.31 22 GLY B N 1
ATOM 3735 C CA . GLY B 1 22 ? 19.156 21.484 -10.625 1 96.31 22 GLY B CA 1
ATOM 3736 C C . GLY B 1 22 ? 20.125 20.516 -11.258 1 96.31 22 GLY B C 1
ATOM 3737 O O . GLY B 1 22 ? 21.25 20.906 -11.609 1 96.31 22 GLY B O 1
ATOM 3738 N N . PRO B 1 23 ? 19.688 19.281 -11.375 1 95.62 23 PRO B N 1
ATOM 3739 C CA . PRO B 1 23 ? 20.578 18.281 -11.961 1 95.62 23 PRO B CA 1
ATOM 3740 C C . PRO B 1 23 ? 20.625 18.344 -13.484 1 95.62 23 PRO B C 1
ATOM 3742 O O . PRO B 1 23 ? 19.625 18.703 -14.117 1 95.62 23 PRO B O 1
ATOM 3745 N N . SER B 1 24 ? 21.766 18.047 -14.031 1 94.12 24 SER B N 1
ATOM 3746 C CA . SER B 1 24 ? 21.812 17.75 -15.461 1 94.12 24 SER B CA 1
ATOM 3747 C C . SER B 1 24 ? 21.141 16.422 -15.766 1 94.12 24 SER B C 1
ATOM 3749 O O . SER B 1 24 ? 20.812 15.656 -14.859 1 94.12 24 SER B O 1
ATOM 3751 N N . SER B 1 25 ? 20.906 16.188 -17.016 1 92.12 25 SER B N 1
ATOM 3752 C CA . SER B 1 25 ? 20.359 14.906 -17.422 1 92.12 25 SER B CA 1
ATOM 3753 C C . SER B 1 25 ? 21.25 13.758 -16.984 1 92.12 25 SER B C 1
ATOM 3755 O O . SER B 1 25 ? 20.766 12.711 -16.547 1 92.12 25 SER B O 1
ATOM 3757 N N . ALA B 1 26 ? 22.484 13.969 -17.141 1 93.88 26 ALA B N 1
ATOM 3758 C CA . ALA B 1 26 ? 23.453 12.953 -16.734 1 93.88 26 ALA B CA 1
ATOM 3759 C C . ALA B 1 26 ? 23.406 12.711 -15.234 1 93.88 26 ALA B C 1
ATOM 3761 O O . ALA B 1 26 ? 23.469 11.57 -14.773 1 93.88 26 ALA B O 1
ATOM 3762 N N . ASP B 1 27 ? 23.312 13.797 -14.438 1 93.31 27 ASP B N 1
ATOM 3763 C CA . ASP B 1 27 ? 23.188 13.688 -12.984 1 93.31 27 ASP B CA 1
ATOM 3764 C C . ASP B 1 27 ? 21.953 12.891 -12.602 1 93.31 27 ASP B C 1
ATOM 3766 O O . ASP B 1 27 ? 22 12.039 -11.711 1 93.31 27 ASP B O 1
ATOM 3770 N N . LEU B 1 28 ? 20.922 13.234 -13.289 1 94.31 28 LEU B N 1
ATOM 3771 C CA . LEU B 1 28 ? 19.641 12.617 -12.984 1 94.31 28 LEU B CA 1
ATOM 3772 C C . LEU B 1 28 ? 19.688 11.109 -13.25 1 94.31 28 LEU B C 1
ATOM 3774 O O . LEU B 1 28 ? 19.047 10.336 -12.531 1 94.31 28 LEU B O 1
ATOM 3778 N N . ASP B 1 29 ? 20.391 10.719 -14.227 1 94.75 29 ASP B N 1
ATOM 3779 C CA . ASP B 1 29 ? 20.516 9.305 -14.562 1 94.75 29 ASP B CA 1
ATOM 3780 C C . ASP B 1 29 ? 21.422 8.586 -13.57 1 94.75 29 ASP B C 1
ATOM 3782 O O . ASP B 1 29 ? 21.25 7.391 -13.312 1 94.75 29 ASP B O 1
ATOM 3786 N N . LEU B 1 30 ? 22.359 9.258 -13.008 1 97.31 30 LEU B N 1
ATOM 3787 C CA . LEU B 1 30 ? 23.359 8.68 -12.125 1 97.31 30 LEU B CA 1
ATOM 3788 C C . LEU B 1 30 ? 22.781 8.43 -10.734 1 97.31 30 LEU B C 1
ATOM 3790 O O . LEU B 1 30 ? 23.203 7.5 -10.039 1 97.31 30 LEU B O 1
ATOM 3794 N N . LEU B 1 31 ? 21.812 9.219 -10.336 1 98.19 31 LEU B N 1
ATOM 3795 C CA . LEU B 1 31 ? 21.281 9.148 -8.977 1 98.19 31 LEU B CA 1
ATOM 3796 C C . LEU B 1 31 ? 20.766 7.75 -8.68 1 98.19 31 LEU B C 1
ATOM 3798 O O . LEU B 1 31 ? 21.234 7.09 -7.746 1 98.19 31 LEU B O 1
ATOM 3802 N N . PRO B 1 32 ? 19.828 7.223 -9.508 1 98.38 32 PRO B N 1
ATOM 3803 C CA . PRO B 1 32 ? 19.328 5.875 -9.219 1 98.38 32 PRO B CA 1
ATOM 3804 C C . PRO B 1 32 ? 20.406 4.801 -9.398 1 98.38 32 PRO B C 1
ATOM 3806 O O . PRO B 1 32 ? 20.375 3.779 -8.703 1 98.38 32 PRO B O 1
ATOM 3809 N N . LYS B 1 33 ? 21.312 4.992 -10.312 1 98.19 33 LYS B N 1
ATOM 3810 C CA . LYS B 1 33 ? 22.391 4.035 -10.523 1 98.19 33 LYS B CA 1
ATOM 3811 C C . LYS B 1 33 ? 23.266 3.898 -9.273 1 98.19 33 LYS B C 1
ATOM 3813 O O . LYS B 1 33 ? 23.516 2.785 -8.812 1 98.19 33 LYS B O 1
ATOM 3818 N N . VAL B 1 34 ? 23.719 5.008 -8.75 1 98.69 34 VAL B N 1
ATOM 3819 C CA . VAL B 1 34 ? 24.562 5.035 -7.555 1 98.69 34 VAL B CA 1
ATOM 3820 C C . VAL B 1 34 ? 23.781 4.449 -6.371 1 98.69 34 VAL B C 1
ATOM 3822 O O . VAL B 1 34 ? 24.344 3.662 -5.598 1 98.69 34 VAL B O 1
ATOM 3825 N N . ALA B 1 35 ? 22.516 4.836 -6.207 1 98.81 35 ALA B N 1
ATOM 3826 C CA . ALA B 1 35 ? 21.672 4.32 -5.121 1 98.81 35 ALA B CA 1
ATOM 3827 C C . ALA B 1 35 ? 21.562 2.801 -5.199 1 98.81 35 ALA B C 1
ATOM 3829 O O . ALA B 1 35 ? 21.609 2.117 -4.172 1 98.81 35 ALA B O 1
ATOM 3830 N N . THR B 1 36 ? 21.375 2.26 -6.402 1 98.44 36 THR B N 1
ATOM 3831 C CA . THR B 1 36 ? 21.219 0.824 -6.609 1 98.44 36 THR B CA 1
ATOM 3832 C C . THR B 1 36 ? 22.516 0.087 -6.234 1 98.44 36 THR B C 1
ATOM 3834 O O . THR B 1 36 ? 22.469 -0.952 -5.574 1 98.44 36 THR B O 1
ATOM 3837 N N . GLU B 1 37 ? 23.625 0.624 -6.68 1 98.31 37 GLU B N 1
ATOM 3838 C CA . GLU B 1 37 ? 24.922 0.016 -6.375 1 98.31 37 GLU B CA 1
ATOM 3839 C C . GLU B 1 37 ? 25.188 0.015 -4.875 1 98.31 37 GLU B C 1
ATOM 3841 O O . GLU B 1 37 ? 25.609 -1 -4.312 1 98.31 37 GLU B O 1
ATOM 3846 N N . ALA B 1 38 ? 24.938 1.126 -4.219 1 98.75 38 ALA B N 1
ATOM 3847 C CA . ALA B 1 38 ? 25.141 1.24 -2.777 1 98.75 38 ALA B CA 1
ATOM 3848 C C . ALA B 1 38 ? 24.203 0.306 -2.016 1 98.75 38 ALA B C 1
ATOM 3850 O O . ALA B 1 38 ? 24.578 -0.249 -0.979 1 98.75 38 ALA B O 1
ATOM 3851 N N . PHE B 1 39 ? 23.047 0.141 -2.473 1 98.56 39 PHE B N 1
ATOM 3852 C CA . PHE B 1 39 ? 22.031 -0.712 -1.863 1 98.56 39 PHE B CA 1
ATOM 3853 C C . PHE B 1 39 ? 22.531 -2.146 -1.747 1 98.56 39 PHE B C 1
ATOM 3855 O O . PHE B 1 39 ? 22.25 -2.83 -0.76 1 98.56 39 PHE B O 1
ATOM 3862 N N . GLN B 1 40 ? 23.25 -2.617 -2.771 1 96.69 40 GLN B N 1
ATOM 3863 C CA . GLN B 1 40 ? 23.688 -4.008 -2.826 1 96.69 40 GLN B CA 1
ATOM 3864 C C . GLN B 1 40 ? 24.531 -4.371 -1.604 1 96.69 40 GLN B C 1
ATOM 3866 O O . GLN B 1 40 ? 24.422 -5.484 -1.078 1 96.69 40 GLN B O 1
ATOM 3871 N N . SER B 1 41 ? 25.281 -3.451 -1.16 1 97.25 41 SER B N 1
ATOM 3872 C CA . SER B 1 41 ? 26.125 -3.713 0.005 1 97.25 41 SER B CA 1
ATOM 3873 C C . SER B 1 41 ? 25.422 -3.312 1.296 1 97.25 41 SER B C 1
ATOM 3875 O O . SER B 1 41 ? 25.531 -4.008 2.309 1 97.25 41 SER B O 1
ATOM 3877 N N . PHE B 1 42 ? 24.703 -2.232 1.311 1 98.62 42 PHE B N 1
ATOM 3878 C CA . PHE B 1 42 ? 24.078 -1.692 2.514 1 98.62 42 PHE B CA 1
ATOM 3879 C C . PHE B 1 42 ? 23.016 -2.645 3.049 1 98.62 42 PHE B C 1
ATOM 3881 O O . PHE B 1 42 ? 22.875 -2.807 4.262 1 98.62 42 PHE B O 1
ATOM 3888 N N . ARG B 1 43 ? 22.281 -3.301 2.154 1 97.94 43 ARG B N 1
ATOM 3889 C CA . ARG B 1 43 ? 21.203 -4.203 2.553 1 97.94 43 ARG B CA 1
ATOM 3890 C C . ARG B 1 43 ? 21.75 -5.383 3.354 1 97.94 43 ARG B C 1
ATOM 3892 O O . ARG B 1 43 ? 21 -6.07 4.043 1 97.94 43 ARG B O 1
ATOM 3899 N N . LYS B 1 44 ? 23 -5.605 3.248 1 96.38 44 LYS B N 1
ATOM 3900 C CA . LYS B 1 44 ? 23.609 -6.758 3.9 1 96.38 44 LYS B CA 1
ATOM 3901 C C . LYS B 1 44 ? 24.141 -6.391 5.285 1 96.38 44 LYS B C 1
ATOM 3903 O O . LYS B 1 44 ? 24.562 -7.262 6.051 1 96.38 44 LYS B O 1
ATOM 3908 N N . THR B 1 45 ? 24.141 -5.105 5.625 1 98.19 45 THR B N 1
ATOM 3909 C CA . THR B 1 45 ? 24.531 -4.711 6.973 1 98.19 45 THR B CA 1
ATOM 3910 C C . THR B 1 45 ? 23.5 -5.184 7.992 1 98.19 45 THR B C 1
ATOM 3912 O O . THR B 1 45 ? 22.328 -5.391 7.652 1 98.19 45 THR B O 1
ATOM 3915 N N . THR B 1 46 ? 23.891 -5.367 9.227 1 98.06 46 THR B N 1
ATOM 3916 C CA . THR B 1 46 ? 22.969 -5.801 10.281 1 98.06 46 THR B CA 1
ATOM 3917 C C . THR B 1 46 ? 22.109 -4.637 10.766 1 98.06 46 THR B C 1
ATOM 3919 O O . THR B 1 46 ? 22.484 -3.471 10.602 1 98.06 46 THR B O 1
ATOM 3922 N N . LEU B 1 47 ? 21.016 -4.969 11.328 1 98.69 47 LEU B N 1
ATOM 3923 C CA . LEU B 1 47 ? 20.172 -3.936 11.93 1 98.69 47 LEU B CA 1
ATOM 3924 C C . LEU B 1 47 ? 20.938 -3.168 13 1 98.69 47 LEU B C 1
ATOM 3926 O O . LEU B 1 47 ? 20.812 -1.946 13.109 1 98.69 47 LEU B O 1
ATOM 3930 N N . LYS B 1 48 ? 21.75 -3.863 13.758 1 98.69 48 LYS B N 1
ATOM 3931 C CA . LYS B 1 48 ? 22.531 -3.232 14.812 1 98.69 48 LYS B CA 1
ATO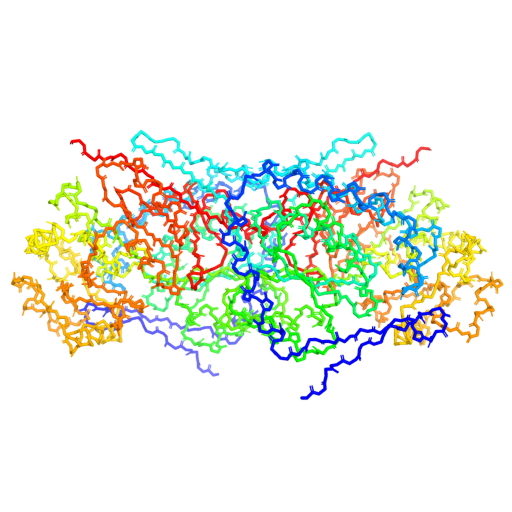M 3932 C C . LYS B 1 48 ? 23.469 -2.16 14.25 1 98.69 48 LYS B C 1
ATOM 3934 O O . LYS B 1 48 ? 23.578 -1.068 14.812 1 98.69 48 LYS B O 1
ATOM 3939 N N . GLU B 1 49 ? 24.125 -2.426 13.133 1 98.75 49 GLU B N 1
ATOM 3940 C CA . GLU B 1 49 ? 25 -1.459 12.477 1 98.75 49 GLU B CA 1
ATOM 3941 C C . GLU B 1 49 ? 24.219 -0.235 12.016 1 98.75 49 GLU B C 1
ATOM 3943 O O . GLU B 1 49 ? 24.672 0.9 12.195 1 98.75 49 GLU B O 1
ATOM 3948 N N . ARG B 1 50 ? 23.094 -0.46 11.461 1 98.94 50 ARG B N 1
ATOM 3949 C CA . ARG B 1 50 ? 22.266 0.634 10.961 1 98.94 50 ARG B CA 1
ATOM 3950 C C . ARG B 1 50 ? 21.703 1.461 12.109 1 98.94 50 ARG B C 1
ATOM 3952 O O . ARG B 1 50 ? 21.594 2.684 12.008 1 98.94 50 ARG B O 1
ATOM 3959 N N . GLN B 1 51 ? 21.328 0.77 13.203 1 98.94 51 GLN B N 1
ATOM 3960 C CA . GLN B 1 51 ? 20.859 1.457 14.406 1 98.94 51 GLN B CA 1
ATOM 3961 C C . GLN B 1 51 ? 21.922 2.391 14.953 1 98.94 51 GLN B C 1
ATOM 3963 O O . GLN B 1 51 ? 21.625 3.508 15.383 1 98.94 51 GLN B O 1
ATOM 3968 N N . GLU B 1 52 ? 23.156 1.958 14.922 1 98.88 52 GLU B N 1
ATOM 3969 C CA . GLU B 1 52 ? 24.25 2.783 15.414 1 98.88 52 GLU B CA 1
ATOM 3970 C C . GLU B 1 52 ? 24.438 4.027 14.547 1 98.88 52 GLU B C 1
ATOM 3972 O O . GLU B 1 52 ? 24.641 5.125 15.07 1 98.88 52 GLU B O 1
ATOM 3977 N N . ILE B 1 53 ? 24.359 3.879 13.273 1 98.94 53 ILE B N 1
ATOM 3978 C CA . ILE B 1 53 ? 24.484 5 12.344 1 98.94 53 ILE B CA 1
ATOM 3979 C C . ILE B 1 53 ? 23.359 6 12.609 1 98.94 53 ILE B C 1
ATOM 3981 O O . ILE B 1 53 ? 23.594 7.207 12.695 1 98.94 53 ILE B O 1
ATOM 3985 N N . VAL B 1 54 ? 22.125 5.52 12.781 1 98.94 54 VAL B N 1
ATOM 3986 C CA . VAL B 1 54 ? 20.969 6.375 13.008 1 98.94 54 VAL B CA 1
ATOM 3987 C C . VAL B 1 54 ? 21.094 7.086 14.344 1 98.94 54 VAL B C 1
ATOM 3989 O O . VAL B 1 54 ? 20.766 8.273 14.461 1 98.94 54 VAL B O 1
ATOM 3992 N N . ARG B 1 55 ? 21.578 6.375 15.367 1 98.88 55 ARG B N 1
ATOM 3993 C CA . ARG B 1 55 ? 21.797 6.988 16.672 1 98.88 55 ARG B CA 1
ATOM 3994 C C . ARG B 1 55 ? 22.75 8.164 16.578 1 98.88 55 ARG B C 1
ATOM 3996 O O . ARG B 1 55 ? 22.5 9.234 17.109 1 98.88 55 ARG B O 1
ATOM 4003 N N . LYS B 1 56 ? 23.844 7.988 15.844 1 98.94 56 LYS B N 1
ATOM 4004 C CA . LYS B 1 56 ? 24.828 9.047 15.641 1 98.94 56 LYS B CA 1
ATOM 4005 C C . LYS B 1 56 ? 24.234 10.211 14.852 1 98.94 56 LYS B C 1
ATOM 4007 O O . LYS B 1 56 ? 24.5 11.375 15.156 1 98.94 56 LYS B O 1
ATOM 4012 N N . PHE B 1 57 ? 23.516 9.867 13.898 1 98.88 57 PHE B N 1
ATOM 4013 C CA . PHE B 1 57 ? 22.844 10.891 13.109 1 98.88 57 PHE B CA 1
ATOM 4014 C C . PHE B 1 57 ? 21.938 11.742 13.992 1 98.88 57 PHE B C 1
ATOM 4016 O O . PHE B 1 57 ? 21.969 12.969 13.93 1 98.88 57 PHE B O 1
ATOM 4023 N N . LEU B 1 58 ? 21.047 11.062 14.773 1 98.88 58 LEU B N 1
ATOM 4024 C CA . LEU B 1 58 ? 20.094 11.781 15.625 1 98.88 58 LEU B CA 1
ATOM 4025 C C . LEU B 1 58 ? 20.828 12.68 16.609 1 98.88 58 LEU B C 1
ATOM 4027 O O . LEU B 1 58 ? 20.391 13.805 16.875 1 98.88 58 LEU B O 1
ATOM 4031 N N . LYS B 1 59 ? 21.922 12.25 17.125 1 98.81 59 LYS B N 1
ATOM 4032 C CA . LYS B 1 59 ? 22.75 13.078 18 1 98.81 59 LYS B CA 1
ATOM 4033 C C . LYS B 1 59 ? 23.312 14.281 17.234 1 98.81 59 LYS B C 1
ATOM 4035 O O . LYS B 1 59 ? 23.312 15.398 17.75 1 98.81 59 LYS B O 1
ATOM 4040 N N . GLY B 1 60 ? 23.797 14.031 16.047 1 98.75 60 GLY B N 1
ATOM 4041 C CA . GLY B 1 60 ? 24.312 15.117 15.227 1 98.75 60 GLY B CA 1
ATOM 4042 C C . GLY B 1 60 ? 23.266 16.172 14.906 1 98.75 60 GLY B C 1
ATOM 4043 O O . GLY B 1 60 ? 23.562 17.359 14.867 1 98.75 60 GLY B O 1
ATOM 4044 N N . LEU B 1 61 ? 22.109 15.703 14.633 1 98.5 61 LEU B N 1
ATOM 4045 C CA . LEU B 1 61 ? 21 16.625 14.391 1 98.5 61 LEU B CA 1
ATOM 4046 C C . LEU B 1 61 ? 20.719 17.469 15.617 1 98.5 61 LEU B C 1
ATOM 4048 O O . LEU B 1 61 ? 20.562 18.688 15.516 1 98.5 61 LEU B O 1
ATOM 4052 N N . ALA B 1 62 ? 20.609 16.844 16.75 1 98.62 62 ALA B N 1
ATOM 4053 C CA . ALA B 1 62 ? 20.344 17.516 18.016 1 98.62 62 ALA B CA 1
ATOM 4054 C C . ALA B 1 62 ? 21.422 18.547 18.328 1 98.62 62 ALA B C 1
ATOM 4056 O O . ALA B 1 62 ? 21.125 19.656 18.797 1 98.62 62 ALA B O 1
ATOM 4057 N N . ASP B 1 63 ? 22.625 18.25 18.047 1 98.44 63 ASP B N 1
ATOM 4058 C CA . ASP B 1 63 ? 23.766 19.094 18.344 1 98.44 63 ASP B CA 1
ATOM 4059 C C . ASP B 1 63 ? 23.75 20.375 17.516 1 98.44 63 ASP B C 1
ATOM 4061 O O . ASP B 1 63 ? 24.359 21.375 17.875 1 98.44 63 ASP B O 1
ATOM 4065 N N . ARG B 1 64 ? 23.016 20.359 16.438 1 98 64 ARG B N 1
ATOM 4066 C CA . ARG B 1 64 ? 23.031 21.484 15.508 1 98 64 ARG B CA 1
ATOM 4067 C C . ARG B 1 64 ? 21.703 22.219 15.516 1 98 64 ARG B C 1
ATOM 4069 O O . ARG B 1 64 ? 21.375 22.953 14.578 1 98 64 ARG B O 1
ATOM 4076 N N . GLU B 1 65 ? 20.906 22 16.5 1 98.12 65 GLU B N 1
ATOM 4077 C CA . GLU B 1 65 ? 19.531 22.5 16.578 1 98.12 65 GLU B CA 1
ATOM 4078 C C . GLU B 1 65 ? 19.469 24 16.266 1 98.12 65 GLU B C 1
ATOM 4080 O O . GLU B 1 65 ? 18.703 24.422 15.398 1 98.12 65 GLU B O 1
ATOM 4085 N N . SER B 1 66 ? 20.281 24.844 16.906 1 97.69 66 SER B N 1
ATOM 4086 C CA . SER B 1 66 ? 20.203 26.297 16.781 1 97.69 66 SER B CA 1
ATOM 4087 C C . SER B 1 66 ? 20.578 26.75 15.375 1 97.69 66 SER B C 1
ATOM 4089 O O . SER B 1 66 ? 19.906 27.594 14.789 1 97.69 66 SER B O 1
ATOM 4091 N N . GLU B 1 67 ? 21.625 26.188 14.867 1 97.69 67 GLU B N 1
ATOM 4092 C CA . GLU B 1 67 ? 22.078 26.516 13.516 1 97.69 67 GLU B CA 1
ATOM 4093 C C . GLU B 1 67 ? 21.031 26.141 12.477 1 97.69 67 GLU B C 1
ATOM 4095 O O . GLU B 1 67 ? 20.719 26.938 11.594 1 97.69 67 GLU B O 1
ATOM 4100 N N . LEU B 1 68 ? 20.5 24.984 12.602 1 98.38 68 LEU B N 1
ATOM 4101 C CA . LEU B 1 68 ? 19.5 24.5 11.656 1 98.38 68 LEU B CA 1
ATOM 4102 C C . LEU B 1 68 ? 18.219 25.312 11.75 1 98.38 68 LEU B C 1
ATOM 4104 O O . LEU B 1 68 ? 17.562 25.562 10.742 1 98.38 68 LEU B O 1
ATOM 4108 N N . ALA B 1 69 ? 17.844 25.734 12.953 1 98.06 69 ALA B N 1
ATOM 4109 C CA . ALA B 1 69 ? 16.656 26.547 13.164 1 98.06 69 ALA B CA 1
ATOM 4110 C C . ALA B 1 69 ? 16.766 27.891 12.461 1 98.06 69 ALA B C 1
ATOM 4112 O O . ALA B 1 69 ? 15.82 28.359 11.828 1 98.06 69 ALA B O 1
ATOM 4113 N N . GLU B 1 70 ? 17.891 28.5 12.562 1 97.75 70 GLU B N 1
ATOM 4114 C CA . GLU B 1 70 ? 18.125 29.781 11.922 1 97.75 70 GLU B CA 1
ATOM 4115 C C . GLU B 1 70 ? 18.031 29.672 10.406 1 97.75 70 GLU B C 1
ATOM 4117 O O . GLU B 1 70 ? 17.391 30.5 9.758 1 97.75 70 GLU B O 1
ATOM 4122 N N . GLU B 1 71 ? 18.672 28.641 9.859 1 97.25 71 GLU B N 1
ATOM 4123 C CA . GLU B 1 71 ? 18.625 28.406 8.422 1 97.25 71 GLU B CA 1
ATOM 4124 C C . GLU B 1 71 ? 17.172 28.234 7.945 1 97.25 71 GLU B C 1
ATOM 4126 O O . GLU B 1 71 ? 16.797 28.781 6.91 1 97.25 71 GLU B O 1
ATOM 4131 N N . LEU B 1 72 ? 16.484 27.5 8.75 1 97.88 72 LEU B N 1
ATOM 4132 C CA . LEU B 1 72 ? 15.117 27.203 8.367 1 97.88 72 LEU B CA 1
ATOM 4133 C C . LEU B 1 72 ? 14.242 28.453 8.461 1 97.88 72 LEU B C 1
ATOM 4135 O O . LEU B 1 72 ? 13.43 28.703 7.566 1 97.88 72 LEU B O 1
ATOM 4139 N N . THR B 1 73 ? 14.383 29.281 9.477 1 98.25 73 THR B N 1
ATOM 4140 C CA . THR B 1 73 ? 13.609 30.5 9.648 1 98.25 73 THR B CA 1
ATOM 4141 C C . THR B 1 73 ? 13.852 31.469 8.492 1 98.25 73 THR B C 1
ATOM 4143 O O . THR B 1 73 ? 12.914 32.094 7.992 1 98.25 73 THR B O 1
ATOM 4146 N N . VAL B 1 74 ? 15.078 31.5 8.047 1 97.69 74 VAL B N 1
ATOM 4147 C CA . VAL B 1 74 ? 15.422 32.344 6.91 1 97.69 74 VAL B CA 1
ATOM 4148 C C . VAL B 1 74 ? 14.648 31.906 5.672 1 97.69 74 VAL B C 1
ATOM 4150 O O . VAL B 1 74 ? 14.133 32.719 4.918 1 97.69 74 VAL B O 1
ATOM 4153 N N . GLN B 1 75 ? 14.508 30.641 5.555 1 97.69 75 GLN B N 1
ATOM 4154 C CA . GLN B 1 75 ? 14.016 30.062 4.312 1 97.69 75 GLN B CA 1
ATOM 4155 C C . GLN B 1 75 ? 12.492 30.031 4.289 1 97.69 75 GLN B C 1
ATOM 4157 O O . GLN B 1 75 ? 11.875 30.141 3.227 1 97.69 75 GLN B O 1
ATOM 4162 N N . MET B 1 76 ? 11.844 29.906 5.469 1 97 76 MET B N 1
ATOM 4163 C CA . MET B 1 76 ? 10.406 29.656 5.387 1 97 76 MET B CA 1
ATOM 4164 C C . MET B 1 76 ? 9.633 30.609 6.281 1 97 76 MET B C 1
ATOM 4166 O O . MET B 1 76 ? 8.398 30.625 6.262 1 97 76 MET B O 1
ATOM 4170 N N . GLY B 1 77 ? 10.312 31.391 7.141 1 97.62 77 GLY B N 1
ATOM 4171 C CA . GLY B 1 77 ? 9.695 32.5 7.832 1 97.62 77 GLY B CA 1
ATOM 4172 C C . GLY B 1 77 ? 9.016 32.094 9.133 1 97.62 77 GLY B C 1
ATOM 4173 O O . GLY B 1 77 ? 8.336 32.906 9.758 1 97.62 77 GLY B O 1
ATOM 4174 N N . ARG B 1 78 ? 9.148 30.828 9.578 1 97.69 78 ARG B N 1
ATOM 4175 C CA . ARG B 1 78 ? 8.633 30.453 10.891 1 97.69 78 ARG B CA 1
ATOM 4176 C C . ARG B 1 78 ? 9.328 31.234 12 1 97.69 78 ARG B C 1
ATOM 4178 O O . ARG B 1 78 ? 10.555 31.359 11.992 1 97.69 78 ARG B O 1
ATOM 4185 N N . PRO B 1 79 ? 8.609 31.688 12.977 1 98.12 79 PRO B N 1
ATOM 4186 C CA . PRO B 1 79 ? 9.25 32.438 14.055 1 98.12 79 PRO B CA 1
ATOM 4187 C C . PRO B 1 79 ? 10.336 31.656 14.773 1 98.12 79 PRO B C 1
ATOM 4189 O O . PRO B 1 79 ? 10.102 30.5 15.164 1 98.12 79 PRO B O 1
ATOM 4192 N N . ILE B 1 80 ? 11.477 32.188 14.953 1 98.25 80 ILE B N 1
ATOM 4193 C CA . ILE B 1 80 ? 12.711 31.562 15.422 1 98.25 80 ILE B CA 1
ATOM 4194 C C . ILE B 1 80 ? 12.484 30.969 16.812 1 98.25 80 ILE B C 1
ATOM 4196 O O . ILE B 1 80 ? 13.109 29.969 17.172 1 98.25 80 ILE B O 1
ATOM 4200 N N . ALA B 1 81 ? 11.531 31.547 17.562 1 97.38 81 ALA B N 1
ATOM 4201 C CA . ALA B 1 81 ? 11.234 31.062 18.922 1 97.38 81 ALA B CA 1
ATOM 4202 C C . ALA B 1 81 ? 10.719 29.641 18.906 1 97.38 81 ALA B C 1
ATOM 4204 O O . ALA B 1 81 ? 10.797 28.922 19.906 1 97.38 81 ALA B O 1
ATOM 4205 N N . PHE B 1 82 ? 10.25 29.156 17.734 1 96.75 82 PHE B N 1
ATOM 4206 C CA . PHE B 1 82 ? 9.57 27.875 17.672 1 96.75 82 PHE B CA 1
ATOM 4207 C C . PHE B 1 82 ? 10.289 26.922 16.719 1 96.75 82 PHE B C 1
ATOM 4209 O O . PHE B 1 82 ? 10 25.719 16.688 1 96.75 82 PHE B O 1
ATOM 4216 N N . THR B 1 83 ? 11.242 27.391 15.961 1 97.5 83 THR B N 1
ATOM 4217 C CA . THR B 1 83 ? 11.82 26.625 14.859 1 97.5 83 THR B CA 1
ATOM 4218 C C . THR B 1 83 ? 12.703 25.5 15.398 1 97.5 83 THR B C 1
ATOM 4220 O O . THR B 1 83 ? 12.742 24.406 14.828 1 97.5 83 THR B O 1
ATOM 4223 N N . GLY B 1 84 ? 13.398 25.797 16.484 1 97.38 84 GLY B N 1
ATOM 4224 C CA . GLY B 1 84 ? 14.242 24.781 17.094 1 97.38 84 GLY B CA 1
ATOM 4225 C C . GLY B 1 84 ? 13.469 23.578 17.578 1 97.38 84 GLY B C 1
ATOM 4226 O O . GLY B 1 84 ? 13.992 22.453 17.578 1 97.38 84 GLY B O 1
ATOM 4227 N N . LYS B 1 85 ? 12.219 23.781 17.938 1 96.31 85 LYS B N 1
ATOM 4228 C CA . LYS B 1 85 ? 11.359 22.703 18.406 1 96.31 85 LYS B CA 1
ATOM 4229 C C . LYS B 1 85 ? 11.148 21.656 17.328 1 96.31 85 LYS B C 1
ATOM 4231 O O . LYS B 1 85 ? 10.953 20.469 17.641 1 96.31 85 LYS B O 1
ATOM 4236 N N . GLU B 1 86 ? 11.156 22.062 16.125 1 97.25 86 GLU B N 1
ATOM 4237 C CA . GLU B 1 86 ? 11.031 21.078 15.039 1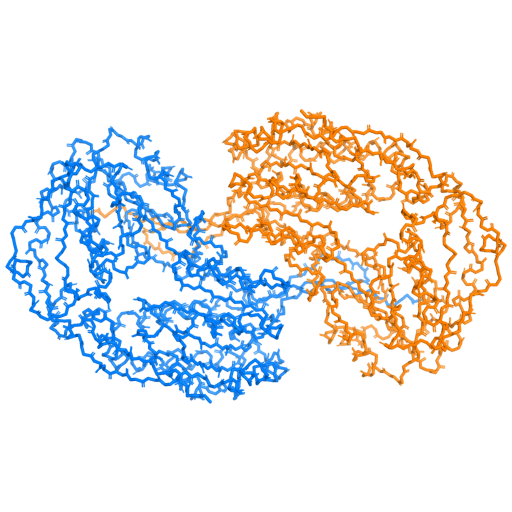 97.25 86 GLU B CA 1
ATOM 4238 C C . GLU B 1 86 ? 12.188 20.078 15.07 1 97.25 86 GLU B C 1
ATOM 4240 O O . GLU B 1 86 ? 11.977 18.875 14.883 1 97.25 86 GLU B O 1
ATOM 4245 N N . ILE B 1 87 ? 13.383 20.594 15.273 1 98.06 87 ILE B N 1
ATOM 4246 C CA . ILE B 1 87 ? 14.562 19.734 15.281 1 98.06 87 ILE B CA 1
ATOM 4247 C C . ILE B 1 87 ? 14.484 18.766 16.469 1 98.06 87 ILE B C 1
ATOM 4249 O O . ILE B 1 87 ? 14.695 17.562 16.312 1 98.06 87 ILE B O 1
ATOM 4253 N N . THR B 1 88 ? 14.133 19.328 17.578 1 97.69 88 THR B N 1
ATOM 4254 C CA . THR B 1 88 ? 14.031 18.5 18.766 1 97.69 88 THR B CA 1
ATOM 4255 C C . THR B 1 88 ? 12.961 17.422 18.594 1 97.69 88 THR B C 1
ATOM 4257 O O . THR B 1 88 ? 13.148 16.281 18.984 1 97.69 88 THR B O 1
ATOM 4260 N N . THR B 1 89 ? 11.844 17.828 18.031 1 97.81 89 THR B N 1
ATOM 4261 C CA . THR B 1 89 ? 10.758 16.875 17.797 1 97.81 89 THR B CA 1
ATOM 4262 C C . THR B 1 89 ? 11.164 15.836 16.75 1 97.81 89 THR B C 1
ATOM 4264 O O . THR B 1 89 ? 10.805 14.664 16.859 1 97.81 89 THR B O 1
ATOM 4267 N N . ALA B 1 90 ? 11.891 16.25 15.727 1 98.5 90 ALA B N 1
ATOM 4268 C CA . ALA B 1 90 ? 12.398 15.312 14.727 1 98.5 90 ALA B CA 1
ATOM 4269 C C . ALA B 1 90 ? 13.289 14.25 15.367 1 98.5 90 ALA B C 1
ATOM 4271 O O . ALA B 1 90 ? 13.188 13.062 15.055 1 98.5 90 ALA B O 1
ATOM 4272 N N . VAL B 1 91 ? 14.148 14.695 16.266 1 98.75 91 VAL B N 1
ATOM 4273 C CA . VAL B 1 91 ? 15.031 13.773 16.969 1 98.75 91 VAL B CA 1
ATOM 4274 C C . VAL B 1 91 ? 14.203 12.789 17.781 1 98.75 91 VAL B C 1
ATOM 4276 O O . VAL B 1 91 ? 14.461 11.578 17.766 1 98.75 91 VAL B O 1
ATOM 4279 N N . LYS B 1 92 ? 13.188 13.281 18.438 1 98.25 92 LYS B N 1
ATOM 4280 C CA . LYS B 1 92 ? 12.32 12.422 19.234 1 98.25 92 LYS B CA 1
ATOM 4281 C C . LYS B 1 92 ? 11.625 11.375 18.375 1 98.25 92 LYS B C 1
ATOM 4283 O O . LYS B 1 92 ? 11.523 10.211 18.766 1 98.25 92 LYS B O 1
ATOM 4288 N N . ARG B 1 93 ? 11.117 11.797 17.266 1 98.44 93 ARG B N 1
ATOM 4289 C CA . ARG B 1 93 ? 10.492 10.859 16.328 1 98.44 93 ARG B CA 1
ATOM 4290 C C . ARG B 1 93 ? 11.492 9.789 15.883 1 98.44 93 ARG B C 1
ATOM 4292 O O . ARG B 1 93 ? 11.18 8.602 15.891 1 98.44 93 ARG B O 1
ATOM 4299 N N . GLY B 1 94 ? 12.664 10.25 15.516 1 98.75 94 GLY B N 1
ATOM 4300 C CA . GLY B 1 94 ? 13.711 9.32 15.102 1 98.75 94 GLY B CA 1
ATOM 4301 C C . GLY B 1 94 ? 14.086 8.328 16.188 1 98.75 94 GLY B C 1
ATOM 4302 O O . GLY B 1 94 ? 14.281 7.141 15.906 1 98.75 94 GLY B O 1
ATOM 4303 N N . GLU B 1 95 ? 14.164 8.836 17.391 1 98.81 95 GLU B N 1
ATOM 4304 C CA . GLU B 1 95 ? 14.508 7.977 18.531 1 98.81 95 GLU B CA 1
ATOM 4305 C C . GLU B 1 95 ? 13.445 6.902 18.734 1 98.81 95 GLU B C 1
ATOM 4307 O O . GLU B 1 95 ? 13.766 5.758 19.062 1 98.81 95 GLU B O 1
ATOM 4312 N N . TYR B 1 96 ? 12.242 7.266 18.625 1 98.69 96 TYR B N 1
ATOM 4313 C CA . TYR B 1 96 ? 11.18 6.277 18.781 1 98.69 96 TYR B CA 1
ATOM 4314 C C . TYR B 1 96 ? 11.266 5.211 17.688 1 98.69 96 TYR B C 1
ATOM 4316 O O . TYR B 1 96 ? 11.148 4.02 17.969 1 98.69 96 TYR B O 1
ATOM 4324 N N . LEU B 1 97 ? 11.398 5.656 16.469 1 98.81 97 LEU B N 1
ATOM 4325 C CA . LEU B 1 97 ? 11.508 4.719 15.359 1 98.81 97 LEU B CA 1
ATOM 4326 C C . LEU B 1 97 ? 12.711 3.791 15.547 1 98.81 97 LEU B C 1
ATOM 4328 O O . LEU B 1 97 ? 12.633 2.6 15.242 1 98.81 97 LEU B O 1
ATOM 4332 N N . LEU B 1 98 ? 13.781 4.41 16 1 98.81 98 LEU B N 1
ATOM 4333 C CA . LEU B 1 98 ? 14.945 3.607 16.359 1 98.81 98 LEU B CA 1
ATOM 4334 C C . LEU B 1 98 ? 14.594 2.562 17.406 1 98.81 98 LEU B C 1
ATOM 4336 O O . LEU B 1 98 ? 14.945 1.389 17.266 1 98.81 98 LEU B O 1
ATOM 4340 N N . LYS B 1 99 ? 13.898 2.953 18.391 1 98.56 99 LYS B N 1
ATOM 4341 C CA . LYS B 1 99 ? 13.516 2.104 19.5 1 98.56 99 LYS B CA 1
ATOM 4342 C C . LYS B 1 99 ? 12.68 0.916 19.047 1 98.56 99 LYS B C 1
ATOM 4344 O O . LYS B 1 99 ? 12.883 -0.212 19.5 1 98.56 99 LYS B O 1
ATOM 4349 N N . VAL B 1 100 ? 11.773 1.117 18.156 1 98.5 100 VAL B N 1
ATOM 4350 C CA . VAL B 1 100 ? 10.812 0.076 17.812 1 98.5 100 VAL B CA 1
ATOM 4351 C C . VAL B 1 100 ? 11.32 -0.717 16.609 1 98.5 100 VAL B C 1
ATOM 4353 O O . VAL B 1 100 ? 10.656 -1.649 16.141 1 98.5 100 VAL B O 1
ATOM 4356 N N . SER B 1 101 ? 12.469 -0.388 16.078 1 98.75 101 SER B N 1
ATOM 4357 C CA . SER B 1 101 ? 12.961 -0.951 14.828 1 98.75 101 SER B CA 1
ATOM 4358 C C . SER B 1 101 ? 13.172 -2.457 14.938 1 98.75 101 SER B C 1
ATOM 4360 O O . SER B 1 101 ? 12.938 -3.195 13.984 1 98.75 101 SER B O 1
ATOM 4362 N N . ASP B 1 102 ? 13.594 -2.957 16.156 1 98.62 102 ASP B N 1
ATOM 4363 C CA . ASP B 1 102 ? 13.781 -4.395 16.328 1 98.62 102 ASP B CA 1
ATOM 4364 C C . ASP B 1 102 ? 12.469 -5.145 16.125 1 98.62 102 ASP B C 1
ATOM 4366 O O . ASP B 1 102 ? 12.43 -6.156 15.414 1 98.62 102 ASP B O 1
ATOM 4370 N N . GLU B 1 103 ? 11.477 -4.621 16.703 1 98.06 103 GLU B N 1
ATOM 4371 C CA . GLU B 1 103 ? 10.164 -5.242 16.578 1 98.06 103 GLU B CA 1
ATOM 4372 C C . GLU B 1 103 ? 9.609 -5.09 15.172 1 98.06 103 GLU B C 1
ATOM 4374 O O . GLU B 1 103 ? 9.117 -6.059 14.578 1 98.06 103 GLU B O 1
ATOM 4379 N N . ALA B 1 104 ? 9.688 -3.926 14.648 1 98.31 104 ALA B N 1
ATOM 4380 C CA . ALA B 1 104 ? 9.078 -3.588 13.367 1 98.31 104 ALA B CA 1
ATOM 4381 C C . ALA B 1 104 ? 9.703 -4.398 12.234 1 98.31 104 ALA B C 1
ATOM 4383 O O . ALA B 1 104 ? 9.055 -4.676 11.227 1 98.31 104 ALA B O 1
ATOM 4384 N N . LEU B 1 105 ? 10.977 -4.816 12.383 1 98.56 105 LEU B N 1
ATOM 4385 C CA . LEU B 1 105 ? 11.695 -5.441 11.281 1 98.56 105 LEU B CA 1
ATOM 4386 C C . LEU B 1 105 ? 11.961 -6.914 11.57 1 98.56 105 LEU B C 1
ATOM 4388 O O . LEU B 1 105 ? 12.719 -7.57 10.852 1 98.56 105 LEU B O 1
ATOM 4392 N N . GLN B 1 106 ? 11.328 -7.406 12.594 1 98 106 GLN B N 1
ATOM 4393 C CA . GLN B 1 106 ? 11.539 -8.789 13.008 1 98 106 GLN B CA 1
ATOM 4394 C C . GLN B 1 106 ? 10.859 -9.758 12.047 1 98 106 GLN B C 1
ATOM 4396 O O . GLN B 1 106 ? 9.797 -9.453 11.492 1 98 106 GLN B O 1
ATOM 4401 N N . ASP B 1 107 ? 11.445 -10.93 11.852 1 98 107 ASP B N 1
ATOM 4402 C CA . ASP B 1 107 ? 10.82 -12.016 11.102 1 98 107 ASP B CA 1
ATOM 4403 C C . ASP B 1 107 ? 9.547 -12.492 11.789 1 98 107 ASP B C 1
ATOM 4405 O O . ASP B 1 107 ? 9.375 -12.312 13 1 98 107 ASP B O 1
ATOM 4409 N N . THR B 1 108 ? 8.633 -12.984 11.039 1 98 108 THR B N 1
ATOM 4410 C CA . THR B 1 108 ? 7.418 -13.609 11.555 1 98 108 THR B CA 1
ATOM 4411 C C . THR B 1 108 ? 7.434 -15.117 11.297 1 98 108 THR B C 1
ATOM 4413 O O . THR B 1 108 ? 7.465 -15.555 10.141 1 98 108 THR B O 1
ATOM 4416 N N . ASP B 1 109 ? 7.359 -15.883 12.336 1 97.75 109 ASP B N 1
ATOM 4417 C CA . ASP B 1 109 ? 7.383 -17.344 12.203 1 97.75 109 ASP B CA 1
ATOM 4418 C C . ASP B 1 109 ? 6.078 -17.859 11.594 1 97.75 109 ASP B C 1
ATOM 4420 O O . ASP B 1 109 ? 4.996 -17.359 11.922 1 97.75 109 ASP B O 1
ATOM 4424 N N . GLY B 1 110 ? 6.18 -18.781 10.688 1 96.81 110 GLY B N 1
ATOM 4425 C CA . GLY B 1 110 ? 5.008 -19.547 10.281 1 96.81 110 GLY B CA 1
ATOM 4426 C C . GLY B 1 110 ? 4.559 -20.547 11.32 1 96.81 110 GLY B C 1
ATOM 4427 O O . GLY B 1 110 ? 5.199 -20.703 12.367 1 96.81 110 GLY B O 1
ATOM 4428 N N . GLU B 1 111 ? 3.441 -21.188 11 1 96.31 111 GLU B N 1
ATOM 4429 C CA . GLU B 1 111 ? 2.982 -22.234 11.898 1 96.31 111 GLU B CA 1
ATOM 4430 C C . GLU B 1 111 ? 3.973 -23.406 11.938 1 96.31 111 GLU B C 1
ATOM 4432 O O . GLU B 1 111 ? 4.5 -23.812 10.898 1 96.31 111 GLU B O 1
ATOM 4437 N N . ALA B 1 112 ? 4.188 -23.906 13.18 1 95.56 112 ALA B N 1
ATOM 4438 C CA . ALA B 1 112 ? 5.105 -25.016 13.328 1 95.56 112 ALA B CA 1
ATOM 4439 C C . ALA B 1 112 ? 4.59 -26.266 12.602 1 95.56 112 ALA B C 1
ATOM 4441 O O . ALA B 1 112 ? 3.406 -26.594 12.688 1 95.56 112 ALA B O 1
ATOM 4442 N N . GLU B 1 113 ? 5.406 -26.797 11.812 1 95 113 GLU B N 1
ATOM 4443 C CA . GLU B 1 113 ? 5.145 -28.047 11.109 1 95 113 GLU B CA 1
ATOM 4444 C C . GLU B 1 113 ? 6.391 -28.922 11.062 1 95 113 GLU B C 1
ATOM 4446 O O . GLU B 1 113 ? 7.465 -28.469 10.656 1 95 113 GLU B O 1
ATOM 4451 N N . LYS B 1 114 ? 6.266 -30.203 11.461 1 96.06 114 LYS B N 1
ATOM 4452 C CA . LYS B 1 114 ? 7.402 -31.109 11.484 1 96.06 114 LYS B CA 1
ATOM 4453 C C . LYS B 1 114 ? 8.008 -31.281 10.094 1 96.06 114 LYS B C 1
ATOM 4455 O O . LYS B 1 114 ? 7.281 -31.484 9.117 1 96.06 114 LYS B O 1
ATOM 4460 N N . GLY B 1 115 ? 9.312 -31.141 10.016 1 96.5 115 GLY B N 1
ATOM 4461 C CA . GLY B 1 115 ? 10.008 -31.328 8.758 1 96.5 115 GLY B CA 1
ATOM 4462 C C . GLY B 1 115 ? 10.055 -30.062 7.91 1 96.5 115 GLY B C 1
ATOM 4463 O O . GLY B 1 115 ? 10.516 -30.094 6.77 1 96.5 115 GLY B O 1
ATOM 4464 N N . PHE B 1 116 ? 9.578 -28.984 8.523 1 96.94 116 PHE B N 1
ATOM 4465 C CA . PHE B 1 116 ? 9.547 -27.734 7.785 1 96.94 116 PHE B CA 1
ATOM 4466 C C . PHE B 1 116 ? 10.086 -26.594 8.641 1 96.94 116 PHE B C 1
ATOM 4468 O O . PHE B 1 116 ? 9.891 -26.578 9.852 1 96.94 116 PHE B O 1
ATOM 4475 N N . LYS B 1 117 ? 10.797 -25.766 8.07 1 97.25 117 LYS B N 1
ATOM 4476 C CA . LYS B 1 117 ? 11.039 -24.422 8.586 1 97.25 117 LYS B CA 1
ATOM 4477 C C . LYS B 1 117 ? 10.359 -23.359 7.719 1 97.25 117 LYS B C 1
ATOM 4479 O O . LYS B 1 117 ? 10.664 -23.234 6.531 1 97.25 117 LYS B O 1
ATOM 4484 N N . ARG B 1 118 ? 9.414 -22.625 8.25 1 97.94 118 ARG B N 1
ATOM 4485 C CA . ARG B 1 118 ? 8.609 -21.656 7.523 1 97.94 118 ARG B CA 1
ATOM 4486 C C . ARG B 1 118 ? 8.555 -20.328 8.266 1 97.94 118 ARG B C 1
ATOM 4488 O O . ARG B 1 118 ? 8.312 -20.297 9.477 1 97.94 118 ARG B O 1
ATOM 4495 N N . PHE B 1 119 ? 8.797 -19.281 7.574 1 98.5 119 PHE B N 1
ATOM 4496 C CA . PHE B 1 119 ? 8.719 -17.969 8.188 1 98.5 119 PHE B CA 1
ATOM 4497 C C . PHE B 1 119 ? 8.648 -16.875 7.117 1 98.5 119 PHE B C 1
ATOM 4499 O O . PHE B 1 119 ? 8.867 -17.156 5.934 1 98.5 119 PHE B O 1
ATOM 4506 N N . ILE B 1 120 ? 8.289 -15.719 7.488 1 98.69 120 ILE B N 1
ATOM 4507 C CA . ILE B 1 120 ? 8.227 -14.516 6.656 1 98.69 120 ILE B CA 1
ATOM 4508 C C . ILE B 1 120 ? 9.328 -13.547 7.078 1 98.69 120 ILE B C 1
ATOM 4510 O O . ILE B 1 120 ? 9.453 -13.219 8.258 1 98.69 120 ILE B O 1
ATOM 4514 N N . ARG B 1 121 ? 10.109 -13.164 6.168 1 98.44 121 ARG B N 1
ATOM 4515 C CA . ARG B 1 121 ? 11.156 -12.18 6.422 1 98.44 121 ARG B CA 1
ATOM 4516 C C . ARG B 1 121 ? 10.805 -10.836 5.781 1 98.44 121 ARG B C 1
ATOM 4518 O O . ARG B 1 121 ? 10.281 -10.797 4.664 1 98.44 121 ARG B O 1
ATOM 4525 N N . LYS B 1 122 ? 11.062 -9.773 6.484 1 98.19 122 LYS B N 1
ATOM 4526 C CA . LYS B 1 122 ? 10.977 -8.422 5.941 1 98.19 122 LYS B CA 1
ATOM 4527 C C . LYS B 1 122 ? 12.305 -8 5.309 1 98.19 122 LYS B C 1
ATOM 4529 O O . LYS B 1 122 ? 13.336 -7.969 5.98 1 98.19 122 LYS B O 1
ATOM 4534 N N . VAL B 1 123 ? 12.289 -7.742 4.023 1 98.06 123 VAL B N 1
ATOM 4535 C CA . VAL B 1 123 ? 13.484 -7.379 3.275 1 98.06 123 VAL B CA 1
ATOM 4536 C C . VAL B 1 123 ? 13.352 -5.953 2.74 1 98.06 123 VAL B C 1
ATOM 4538 O O . VAL B 1 123 ? 12.258 -5.527 2.365 1 98.06 123 VAL B O 1
ATOM 4541 N N . PRO B 1 124 ? 14.477 -5.172 2.746 1 98.56 124 PRO B N 1
ATOM 4542 C CA . PRO B 1 124 ? 14.359 -3.809 2.219 1 98.56 124 PRO B CA 1
ATOM 4543 C C . PRO B 1 124 ? 13.898 -3.773 0.766 1 98.56 124 PRO B C 1
ATOM 4545 O O . PRO B 1 124 ? 14.227 -4.672 -0.014 1 98.56 124 PRO B O 1
ATOM 4548 N N . VAL B 1 125 ? 13.234 -2.756 0.366 1 98.19 125 VAL B N 1
ATOM 4549 C CA . VAL B 1 125 ? 12.602 -2.686 -0.95 1 98.19 125 VAL B CA 1
ATOM 4550 C C . VAL B 1 125 ? 13.648 -2.312 -2 1 98.19 125 VAL B C 1
ATOM 4552 O O . VAL B 1 125 ? 13.531 -2.693 -3.166 1 98.19 125 VAL B O 1
ATOM 4555 N N . GLY B 1 126 ? 14.633 -1.462 -1.696 1 98.38 126 GLY B N 1
ATOM 4556 C CA . GLY B 1 126 ? 15.609 -0.958 -2.65 1 98.38 126 GLY B CA 1
ATOM 4557 C C . GLY B 1 126 ? 15.828 0.54 -2.549 1 98.38 126 GLY B C 1
ATOM 4558 O O . GLY B 1 126 ? 15.773 1.106 -1.455 1 98.38 126 GLY B O 1
ATOM 4559 N N . PRO B 1 127 ? 16.172 1.251 -3.662 1 98.75 127 PRO B N 1
ATOM 4560 C CA . PRO B 1 127 ? 16.281 2.711 -3.662 1 98.75 127 PRO B CA 1
ATOM 4561 C C . PRO B 1 127 ? 14.93 3.406 -3.459 1 98.75 127 PRO B C 1
ATOM 4563 O O . PRO B 1 127 ? 13.961 3.082 -4.141 1 98.75 127 PRO B O 1
ATOM 4566 N N . VAL B 1 128 ? 14.922 4.305 -2.543 1 98.88 128 VAL B N 1
ATOM 4567 C CA . VAL B 1 128 ? 13.719 5.039 -2.178 1 98.88 128 VAL B CA 1
ATOM 4568 C C . VAL B 1 128 ? 13.875 6.512 -2.549 1 98.88 128 VAL B C 1
ATOM 4570 O O . VAL B 1 128 ? 14.914 7.121 -2.275 1 98.88 128 VAL B O 1
ATOM 4573 N N . LEU B 1 129 ? 12.922 7.059 -3.24 1 98.88 129 LEU B N 1
ATOM 4574 C CA . LEU B 1 129 ? 12.852 8.492 -3.502 1 98.88 129 LEU B CA 1
ATOM 4575 C C . LEU B 1 129 ? 11.93 9.18 -2.502 1 98.88 129 LEU B C 1
ATOM 4577 O O . LEU B 1 129 ? 10.742 8.867 -2.432 1 98.88 129 LEU B O 1
ATOM 4581 N N . VAL B 1 130 ? 12.461 10.102 -1.72 1 98.88 130 VAL B N 1
ATOM 4582 C CA . VAL B 1 130 ? 11.68 10.844 -0.73 1 98.88 130 VAL B CA 1
ATOM 4583 C C . VAL B 1 130 ? 11.539 12.297 -1.167 1 98.88 130 VAL B C 1
ATOM 4585 O O . VAL B 1 130 ? 12.523 13.031 -1.251 1 98.88 130 VAL B O 1
ATOM 4588 N N . ILE B 1 131 ? 10.352 12.695 -1.503 1 98.81 131 ILE B N 1
ATOM 4589 C CA . ILE B 1 131 ? 9.977 14.062 -1.857 1 98.81 131 ILE B CA 1
ATOM 4590 C C . ILE B 1 131 ? 9.195 14.695 -0.71 1 98.81 131 ILE B C 1
ATOM 4592 O O . ILE B 1 131 ? 8.102 14.234 -0.365 1 98.81 131 ILE B O 1
ATOM 4596 N N . PHE B 1 132 ? 9.727 15.719 -0.078 1 98.38 132 PHE B N 1
ATOM 4597 C CA . PHE B 1 132 ? 9.117 16.141 1.177 1 98.38 132 PHE B CA 1
ATOM 4598 C C . PHE B 1 132 ? 8.891 17.641 1.19 1 98.38 132 PHE B C 1
ATOM 4600 O O . PHE B 1 132 ? 9.609 18.391 0.53 1 98.38 132 PHE B O 1
ATOM 4607 N N . ALA B 1 133 ? 7.953 18.109 1.897 1 97.75 133 ALA B N 1
ATOM 4608 C CA . ALA B 1 133 ? 7.41 19.469 1.889 1 97.75 133 ALA B CA 1
ATOM 4609 C C . ALA B 1 133 ? 8.266 20.406 2.736 1 97.75 133 ALA B C 1
ATOM 4611 O O . ALA B 1 133 ? 9.141 19.953 3.482 1 97.75 133 ALA B O 1
ATOM 4612 N N . TRP B 1 134 ? 7.922 21.672 2.73 1 98 134 TRP B N 1
ATOM 4613 C CA . TRP B 1 134 ? 8.773 22.719 3.273 1 98 134 TRP B CA 1
ATOM 4614 C C . TRP B 1 134 ? 8.359 23.078 4.695 1 98 134 TRP B C 1
ATOM 4616 O O . TRP B 1 134 ? 9.141 23.672 5.449 1 98 134 TRP B O 1
ATOM 4626 N N . ASN B 1 135 ? 7.18 22.766 5.074 1 97.44 135 ASN B N 1
ATOM 4627 C CA . ASN B 1 135 ? 6.605 23.438 6.23 1 97.44 135 ASN B CA 1
ATOM 4628 C C . ASN B 1 135 ? 7.098 22.828 7.543 1 97.44 135 ASN B C 1
ATOM 4630 O O . ASN B 1 135 ? 7.094 23.5 8.578 1 97.44 135 ASN B O 1
ATOM 4634 N N . TYR B 1 136 ? 7.441 21.609 7.559 1 97.62 136 TYR B N 1
ATOM 4635 C CA . TYR B 1 136 ? 8.141 20.891 8.617 1 97.62 136 TYR B CA 1
ATOM 4636 C C . TYR B 1 136 ? 9.164 19.922 8.039 1 97.62 136 TYR B C 1
ATOM 4638 O O . TYR B 1 136 ? 9.078 18.719 8.266 1 97.62 136 TYR B O 1
ATOM 4646 N N . PRO B 1 137 ? 10.109 20.453 7.402 1 98.12 137 PRO B N 1
ATOM 4647 C CA . PRO B 1 137 ? 10.906 19.609 6.523 1 98.12 137 PRO B CA 1
ATOM 4648 C C . PRO B 1 137 ? 11.742 18.578 7.289 1 98.12 137 PRO B C 1
ATOM 4650 O O . PRO B 1 137 ? 11.953 17.469 6.801 1 98.12 137 PRO B O 1
ATOM 4653 N N . TYR B 1 138 ? 12.25 18.906 8.508 1 98.31 138 TYR B N 1
ATOM 4654 C CA . TYR B 1 138 ? 13 17.906 9.273 1 98.31 138 TYR B CA 1
ATOM 4655 C C . TYR B 1 138 ? 12.07 16.828 9.82 1 98.31 138 TYR B C 1
ATOM 4657 O O . TYR B 1 138 ? 12.398 15.641 9.773 1 98.31 138 TYR B O 1
ATOM 4665 N N . LEU B 1 139 ? 10.883 17.234 10.297 1 97.06 139 LEU B N 1
ATOM 4666 C CA . LEU B 1 139 ? 9.922 16.312 10.867 1 97.06 139 LEU B CA 1
ATOM 4667 C C . LEU B 1 139 ? 9.406 15.344 9.805 1 97.06 139 LEU B C 1
ATOM 4669 O O . LEU B 1 139 ? 9.359 14.133 10.031 1 97.06 139 LEU B O 1
ATOM 4673 N N . ILE B 1 140 ? 9.023 15.906 8.711 1 97.44 140 ILE B N 1
ATOM 4674 C CA . ILE B 1 140 ? 8.461 15.133 7.613 1 97.44 140 ILE B CA 1
ATOM 4675 C C . ILE B 1 140 ? 9.508 14.156 7.082 1 97.44 140 ILE B C 1
ATOM 4677 O O . ILE B 1 140 ? 9.211 12.977 6.867 1 97.44 140 ILE B O 1
ATOM 4681 N N . LEU B 1 141 ? 10.703 14.633 6.977 1 98.5 141 LEU B N 1
ATOM 4682 C CA . LEU B 1 141 ? 11.766 13.836 6.383 1 98.5 141 LEU B CA 1
ATOM 4683 C C . LEU B 1 141 ? 12.109 12.641 7.27 1 98.5 141 LEU B C 1
ATOM 4685 O O . LEU B 1 141 ? 12.234 11.516 6.781 1 98.5 141 LEU B O 1
ATOM 4689 N N . VAL B 1 142 ? 12.211 12.844 8.594 1 98.44 142 VAL B N 1
ATOM 4690 C CA . VAL B 1 142 ? 12.656 11.781 9.484 1 98.44 142 VAL B CA 1
ATOM 4691 C C . VAL B 1 142 ? 11.625 10.648 9.5 1 98.44 142 VAL B C 1
ATOM 4693 O O . VAL B 1 142 ? 11.977 9.484 9.695 1 98.44 142 VAL B O 1
ATOM 4696 N N . ASN B 1 143 ? 10.352 10.984 9.242 1 98.31 143 ASN B N 1
ATOM 4697 C CA . ASN B 1 143 ? 9.289 9.984 9.234 1 98.31 143 ASN B CA 1
ATOM 4698 C C . ASN B 1 143 ? 9.547 8.898 8.188 1 98.31 143 ASN B C 1
ATOM 4700 O O . ASN B 1 143 ? 9.148 7.75 8.375 1 98.31 143 ASN B O 1
ATOM 4704 N N . SER B 1 144 ? 10.164 9.289 7.09 1 98.62 144 SER B N 1
ATOM 4705 C CA . SER B 1 144 ? 10.43 8.352 6.004 1 98.62 144 SER B CA 1
ATOM 4706 C C . SER B 1 144 ? 11.891 7.91 6.008 1 98.62 144 SER B C 1
ATOM 4708 O O . SER B 1 144 ? 12.188 6.73 5.805 1 98.62 144 SER B O 1
ATOM 4710 N N . LEU B 1 145 ? 12.781 8.82 6.297 1 98.88 145 LEU B N 1
ATOM 4711 C CA . LEU B 1 145 ? 14.219 8.602 6.145 1 98.88 145 LEU B CA 1
ATOM 4712 C C . LEU B 1 145 ? 14.719 7.566 7.152 1 98.88 145 LEU B C 1
ATOM 4714 O O . LEU B 1 145 ? 15.469 6.66 6.793 1 98.88 145 LEU B O 1
ATOM 4718 N N . ILE B 1 146 ? 14.305 7.668 8.367 1 98.94 146 ILE B N 1
ATOM 4719 C CA . ILE B 1 146 ? 14.82 6.82 9.438 1 98.94 146 ILE B CA 1
ATOM 4720 C C . ILE B 1 146 ? 14.398 5.371 9.195 1 98.94 146 ILE B C 1
ATOM 4722 O O . ILE B 1 146 ? 15.234 4.469 9.164 1 98.94 146 ILE B O 1
ATOM 4726 N N . PRO B 1 147 ? 13.078 5.129 8.977 1 98.94 147 PRO B N 1
ATOM 4727 C CA . PRO B 1 147 ? 12.719 3.738 8.688 1 98.94 147 PRO B CA 1
ATOM 4728 C C . PRO B 1 147 ? 13.375 3.211 7.414 1 98.94 147 PRO B C 1
ATOM 4730 O O . PRO B 1 147 ? 13.688 2.02 7.324 1 98.94 147 PRO B O 1
ATOM 4733 N N . ALA B 1 148 ? 13.555 4.055 6.43 1 98.94 148 ALA B N 1
ATOM 4734 C CA . ALA B 1 148 ? 14.211 3.631 5.191 1 98.94 148 ALA B CA 1
ATOM 4735 C C . ALA B 1 148 ? 15.625 3.129 5.461 1 98.94 148 ALA B C 1
ATOM 4737 O O . ALA B 1 148 ? 16 2.043 5.008 1 98.94 148 ALA B O 1
ATOM 4738 N N . ILE B 1 149 ? 16.391 3.906 6.207 1 98.94 149 ILE B N 1
ATOM 4739 C CA . ILE B 1 149 ? 17.781 3.566 6.504 1 98.94 149 ILE B CA 1
ATOM 4740 C C . ILE B 1 149 ? 17.828 2.342 7.414 1 98.94 149 ILE B C 1
ATOM 4742 O O . ILE B 1 149 ? 18.594 1.41 7.172 1 98.94 149 ILE B O 1
ATOM 4746 N N . LEU B 1 150 ? 16.969 2.307 8.422 1 98.94 150 LEU B N 1
ATOM 4747 C CA . LEU B 1 150 ? 16.969 1.199 9.375 1 98.94 150 LEU B CA 1
ATOM 4748 C C . LEU B 1 150 ? 16.594 -0.108 8.68 1 98.94 150 LEU B C 1
ATOM 4750 O O . LEU B 1 150 ? 17.109 -1.171 9.039 1 98.94 150 LEU B O 1
ATOM 4754 N N . ALA B 1 151 ? 15.742 -0.072 7.707 1 98.88 151 ALA B N 1
ATOM 4755 C CA . ALA B 1 151 ? 15.32 -1.269 6.984 1 98.88 151 ALA B CA 1
ATOM 4756 C C . ALA B 1 151 ? 16.406 -1.751 6.031 1 98.88 151 ALA B C 1
ATOM 4758 O O . ALA B 1 151 ? 16.359 -2.887 5.551 1 98.88 151 ALA B O 1
ATOM 4759 N N . GLY B 1 152 ? 17.375 -0.821 5.668 1 98.88 152 GLY B N 1
ATOM 4760 C CA . GLY B 1 152 ? 18.484 -1.22 4.832 1 98.88 152 GLY B CA 1
ATOM 4761 C C . GLY B 1 152 ? 18.375 -0.726 3.4 1 98.88 152 GLY B C 1
ATOM 4762 O O . GLY B 1 152 ? 19 -1.274 2.494 1 98.88 152 GLY B O 1
ATOM 4763 N N . ASN B 1 153 ? 17.547 0.266 3.143 1 98.94 153 ASN B N 1
ATOM 4764 C CA . ASN B 1 153 ? 17.359 0.844 1.814 1 98.94 153 ASN B CA 1
ATOM 4765 C C . ASN B 1 153 ? 18.375 1.945 1.538 1 98.94 153 ASN B C 1
ATOM 4767 O O . ASN B 1 153 ? 18.984 2.492 2.469 1 98.94 153 ASN B O 1
ATOM 4771 N N . SER B 1 154 ? 18.625 2.256 0.272 1 98.94 154 SER B N 1
ATOM 4772 C CA . SER B 1 154 ? 19.234 3.523 -0.109 1 98.94 154 SER B CA 1
ATOM 4773 C C . SER B 1 154 ? 18.188 4.59 -0.385 1 98.94 154 SER B C 1
ATOM 4775 O O . SER B 1 154 ? 17.016 4.266 -0.637 1 98.94 154 SER B O 1
ATOM 4777 N N . VAL B 1 155 ? 18.609 5.848 -0.267 1 98.94 155 VAL B N 1
ATOM 4778 C CA . VAL B 1 155 ? 17.609 6.91 -0.296 1 98.94 155 VAL B CA 1
ATOM 4779 C C . VAL B 1 155 ? 18.094 8.062 -1.171 1 98.94 155 VAL B C 1
ATOM 4781 O O . VAL B 1 155 ? 19.266 8.438 -1.105 1 98.94 155 VAL B O 1
ATOM 4784 N N . ILE B 1 156 ? 17.281 8.578 -2.012 1 98.94 156 ILE B N 1
ATOM 4785 C CA . ILE B 1 156 ? 17.469 9.828 -2.74 1 98.94 156 ILE B CA 1
ATOM 4786 C C . ILE B 1 156 ? 16.469 10.867 -2.242 1 98.94 156 ILE B C 1
ATOM 4788 O O . ILE B 1 156 ? 15.258 10.633 -2.266 1 98.94 156 ILE B O 1
ATOM 4792 N N . LEU B 1 157 ? 16.969 11.977 -1.791 1 98.88 157 LEU B N 1
ATOM 4793 C CA . LEU B 1 157 ? 16.125 13.031 -1.23 1 98.88 157 LEU B CA 1
ATOM 4794 C C . LEU B 1 157 ? 15.898 14.141 -2.252 1 98.88 157 LEU B C 1
ATOM 4796 O O . LEU B 1 157 ? 16.828 14.555 -2.943 1 98.88 157 LEU B O 1
ATOM 4800 N N . LYS B 1 158 ? 14.742 14.547 -2.371 1 98.75 158 LYS B N 1
ATOM 4801 C CA . LYS B 1 158 ? 14.375 15.758 -3.094 1 98.75 158 LYS B CA 1
ATOM 4802 C C . LYS B 1 158 ? 13.633 16.734 -2.184 1 98.75 158 LYS B C 1
ATOM 4804 O O . LYS B 1 158 ? 12.422 16.609 -1.98 1 98.75 158 LYS B O 1
ATOM 4809 N N . PRO B 1 159 ? 14.289 17.766 -1.684 1 98.44 159 PRO B N 1
ATOM 4810 C CA . PRO B 1 159 ? 13.641 18.766 -0.832 1 98.44 159 PRO B CA 1
ATOM 4811 C C . PRO B 1 159 ? 12.773 19.75 -1.621 1 98.44 159 PRO B C 1
ATOM 4813 O O . PRO B 1 159 ? 12.867 19.812 -2.85 1 98.44 159 PRO B O 1
ATOM 4816 N N . SER B 1 160 ? 11.883 20.438 -0.895 1 97.94 160 SER B N 1
ATOM 4817 C CA . SER B 1 160 ? 11.211 21.578 -1.498 1 97.94 160 SER B CA 1
ATOM 4818 C C . SER B 1 160 ? 12.211 22.656 -1.934 1 97.94 160 SER B C 1
ATOM 4820 O O . SER B 1 160 ? 13.188 22.906 -1.233 1 97.94 160 SER B O 1
ATOM 4822 N N . PRO B 1 161 ? 11.961 23.281 -3.076 1 97.19 161 PRO B N 1
ATOM 4823 C CA . PRO B 1 161 ? 12.805 24.406 -3.463 1 97.19 161 PRO B CA 1
ATOM 4824 C C . PRO B 1 161 ? 12.836 25.516 -2.406 1 97.19 161 PRO B C 1
ATOM 4826 O O . PRO B 1 161 ? 13.758 26.328 -2.389 1 97.19 161 PRO B O 1
ATOM 4829 N N . GLN B 1 162 ? 11.891 25.469 -1.533 1 97.56 162 GLN B N 1
ATOM 4830 C CA . GLN B 1 162 ? 11.789 26.5 -0.508 1 97.56 162 GLN B CA 1
ATOM 4831 C C . GLN B 1 162 ? 12.742 26.234 0.652 1 97.56 162 GLN B C 1
ATOM 4833 O O . GLN B 1 162 ? 13.133 27.141 1.37 1 97.56 162 GLN B O 1
ATOM 4838 N N . THR B 1 163 ? 13.047 24.953 0.883 1 98.12 163 THR B N 1
ATOM 4839 C CA . THR B 1 163 ? 13.938 24.578 1.979 1 98.12 163 THR B CA 1
ATOM 4840 C C . THR B 1 163 ? 15 23.594 1.498 1 98.12 163 THR B C 1
ATOM 4842 O O . THR B 1 163 ? 15.125 22.484 2.029 1 98.12 163 THR B O 1
ATOM 4845 N N . PRO B 1 164 ? 15.828 24.047 0.643 1 98.19 164 PRO B N 1
ATOM 4846 C CA . PRO B 1 164 ? 16.781 23.141 -0.007 1 98.19 164 PRO B CA 1
ATOM 4847 C C . PRO B 1 164 ? 17.891 22.672 0.933 1 98.19 164 PRO B C 1
ATOM 4849 O O . PRO B 1 164 ? 18.438 21.578 0.75 1 98.19 164 PRO B O 1
ATOM 4852 N N . THR B 1 165 ? 18.234 23.406 1.942 1 98.25 165 THR B N 1
ATOM 4853 C CA . THR B 1 165 ? 19.406 23.125 2.758 1 98.25 165 THR B CA 1
ATOM 4854 C C . THR B 1 165 ? 19.188 21.891 3.631 1 98.25 165 THR B C 1
ATOM 4856 O O . THR B 1 165 ? 20.141 21.297 4.141 1 98.25 165 THR B O 1
ATOM 4859 N N . ILE B 1 166 ? 17.938 21.516 3.816 1 98.31 166 ILE B N 1
ATOM 4860 C CA . ILE B 1 166 ? 17.594 20.406 4.707 1 98.31 166 ILE B CA 1
ATOM 4861 C C . ILE B 1 166 ? 18.281 19.125 4.23 1 98.31 166 ILE B C 1
ATOM 4863 O O . ILE B 1 166 ? 18.938 18.453 5.016 1 98.31 166 ILE B O 1
ATOM 4867 N N . ALA B 1 167 ? 18.141 18.797 2.979 1 98.5 167 ALA B N 1
ATOM 4868 C CA . ALA B 1 167 ? 18.734 17.578 2.438 1 98.5 167 ALA B CA 1
ATOM 4869 C C . ALA B 1 167 ? 20.266 17.641 2.514 1 98.5 167 ALA B C 1
ATOM 4871 O O . ALA B 1 167 ? 20.922 16.625 2.732 1 98.5 167 ALA B O 1
ATOM 4872 N N . GLU B 1 168 ? 20.812 18.891 2.389 1 98.62 168 GLU B N 1
ATOM 4873 C CA . GLU B 1 168 ? 22.266 19.078 2.459 1 98.62 168 GLU B CA 1
ATOM 4874 C C . GLU B 1 168 ? 22.781 18.797 3.863 1 98.62 168 GLU B C 1
ATOM 4876 O O . GLU B 1 168 ? 23.766 18.062 4.031 1 98.62 168 GLU B O 1
ATOM 4881 N N . ARG B 1 169 ? 22.125 19.391 4.871 1 98.69 169 ARG B N 1
ATOM 4882 C CA . ARG B 1 169 ? 22.547 19.234 6.258 1 98.69 169 ARG B CA 1
ATOM 4883 C C . ARG B 1 169 ? 22.391 17.781 6.711 1 98.69 169 ARG B C 1
ATOM 4885 O O . ARG B 1 169 ? 23.281 17.234 7.363 1 98.69 169 ARG B O 1
ATOM 4892 N N . VAL B 1 170 ? 21.266 17.156 6.316 1 98.81 170 VAL B N 1
ATOM 4893 C CA . VAL B 1 170 ? 21 15.773 6.688 1 98.81 170 VAL B CA 1
ATOM 4894 C C . VAL B 1 170 ? 22.047 14.859 6.066 1 98.81 170 VAL B C 1
ATOM 4896 O O . VAL B 1 170 ? 22.562 13.953 6.727 1 98.81 170 VAL B O 1
ATOM 4899 N N . SER B 1 171 ? 22.359 15.094 4.824 1 98.69 171 SER B N 1
ATOM 4900 C CA . SER B 1 171 ? 23.391 14.312 4.145 1 98.69 171 SER B CA 1
ATOM 4901 C C . SER B 1 171 ? 24.734 14.453 4.844 1 98.69 171 SER B C 1
ATOM 4903 O O . SER B 1 171 ? 25.438 13.453 5.055 1 98.69 171 SER B O 1
ATOM 4905 N N . GLU B 1 172 ? 25.094 15.68 5.223 1 98.56 172 GLU B N 1
ATOM 4906 C CA . GLU B 1 172 ? 26.344 15.945 5.93 1 98.56 172 GLU B CA 1
ATOM 4907 C C . GLU B 1 172 ? 26.391 15.203 7.258 1 98.56 172 GLU B C 1
ATOM 4909 O O . GLU B 1 172 ? 27.406 14.586 7.598 1 98.56 172 GLU B O 1
ATOM 4914 N N . ILE B 1 173 ? 25.344 15.273 7.973 1 98.81 173 ILE B N 1
ATOM 4915 C CA . ILE B 1 173 ? 25.297 14.688 9.305 1 98.81 173 ILE B CA 1
ATOM 4916 C C . ILE B 1 173 ? 25.344 13.164 9.203 1 98.81 173 ILE B C 1
ATOM 4918 O O . ILE B 1 173 ? 26 12.5 9.992 1 98.81 173 ILE B O 1
ATOM 4922 N N . PHE B 1 174 ? 24.688 12.555 8.242 1 98.81 174 PHE B N 1
ATOM 4923 C CA . PHE B 1 174 ? 24.719 11.109 8.047 1 98.81 174 PHE B CA 1
ATOM 4924 C C . PHE B 1 174 ? 26.109 10.656 7.621 1 98.81 174 PHE B C 1
ATOM 4926 O O . PHE B 1 174 ? 26.578 9.594 8.031 1 98.81 174 PHE B O 1
ATOM 4933 N N . ALA B 1 175 ? 26.719 11.461 6.738 1 98.62 175 ALA B N 1
ATOM 4934 C CA . ALA B 1 175 ? 28.094 11.141 6.359 1 98.62 175 ALA B CA 1
ATOM 4935 C C . ALA B 1 175 ? 29 11.094 7.582 1 98.62 175 ALA B C 1
ATOM 4937 O O . ALA B 1 175 ? 29.781 10.164 7.742 1 98.62 175 ALA B O 1
ATOM 4938 N N . ALA B 1 176 ? 28.875 12.062 8.438 1 98.56 176 ALA B N 1
ATOM 4939 C CA . ALA B 1 176 ? 29.656 12.117 9.664 1 98.56 176 ALA B CA 1
ATOM 4940 C C . ALA B 1 176 ? 29.328 10.953 10.586 1 98.56 176 ALA B C 1
ATOM 4942 O O . ALA B 1 176 ? 30.172 10.5 11.359 1 98.56 176 ALA B O 1
ATOM 4943 N N . ALA B 1 177 ? 28.109 10.453 10.477 1 98.69 177 ALA B N 1
ATOM 4944 C CA . ALA B 1 177 ? 27.625 9.352 11.312 1 98.69 177 ALA B CA 1
ATOM 4945 C C . ALA B 1 177 ? 28.141 8.008 10.789 1 98.69 177 ALA B C 1
ATOM 4947 O O . ALA B 1 177 ? 27.938 6.969 11.422 1 98.69 177 ALA B O 1
ATOM 4948 N N . GLY B 1 178 ? 28.734 8.008 9.609 1 98.69 178 GLY B N 1
ATOM 4949 C CA . GLY B 1 178 ? 29.344 6.797 9.086 1 98.69 178 GLY B CA 1
ATOM 4950 C C . GLY B 1 178 ? 28.484 6.094 8.055 1 98.69 178 GLY B C 1
ATOM 4951 O O . GLY B 1 178 ? 28.719 4.922 7.738 1 98.69 178 GLY B O 1
ATOM 4952 N N . LEU B 1 179 ? 27.453 6.73 7.559 1 98.88 179 LEU B N 1
ATOM 4953 C CA . LEU B 1 179 ? 26.672 6.129 6.488 1 98.88 179 LEU B CA 1
ATOM 4954 C C . LEU B 1 179 ? 27.516 5.934 5.234 1 98.88 179 LEU B C 1
ATOM 4956 O O . LEU B 1 179 ? 28.188 6.863 4.781 1 98.88 179 LEU B O 1
ATOM 4960 N N . PRO B 1 180 ? 27.516 4.762 4.676 1 98.69 180 PRO B N 1
ATOM 4961 C CA . PRO B 1 180 ? 28.344 4.512 3.494 1 98.69 180 PRO B CA 1
ATOM 4962 C C . PRO B 1 180 ? 28 5.438 2.328 1 98.69 180 PRO B C 1
ATOM 4964 O O . PRO B 1 180 ? 26.844 5.832 2.168 1 98.69 180 PRO B O 1
ATOM 4967 N N . GLN B 1 181 ? 28.984 5.719 1.503 1 98 181 GLN B N 1
ATOM 4968 C CA . GLN B 1 181 ? 28.797 6.586 0.344 1 98 181 GLN B CA 1
ATOM 4969 C C . GLN B 1 181 ? 27.75 6.027 -0.604 1 98 181 GLN B C 1
ATOM 4971 O O . GLN B 1 181 ? 27.688 4.816 -0.842 1 98 181 GLN B O 1
ATOM 4976 N N . GLY B 1 182 ? 26.938 6.879 -1.096 1 98.5 182 GLY B N 1
ATOM 4977 C CA . GLY B 1 182 ? 25.953 6.5 -2.1 1 98.5 182 GLY B CA 1
ATOM 4978 C C . GLY B 1 182 ? 24.641 6.047 -1.501 1 98.5 182 GLY B C 1
ATOM 4979 O O . GLY B 1 182 ? 23.625 5.98 -2.199 1 98.5 182 GLY B O 1
ATOM 4980 N N . VAL B 1 183 ? 24.562 5.629 -0.215 1 98.88 183 VAL B N 1
ATOM 4981 C CA . VAL B 1 183 ? 23.344 5.164 0.424 1 98.88 183 VAL B CA 1
ATOM 4982 C C . VAL B 1 183 ? 22.344 6.312 0.518 1 98.88 183 VAL B C 1
ATOM 4984 O O . VAL B 1 183 ? 21.125 6.102 0.412 1 98.88 183 VAL B O 1
ATOM 4987 N N . LEU B 1 184 ? 22.844 7.477 0.731 1 98.94 184 LEU B N 1
ATOM 4988 C CA . LEU B 1 184 ? 22.016 8.68 0.766 1 98.94 184 LEU B CA 1
ATOM 4989 C C . LEU B 1 184 ? 22.5 9.703 -0.253 1 98.94 184 LEU B C 1
ATOM 4991 O O . LEU B 1 184 ? 23.688 10.047 -0.274 1 98.94 184 LEU B O 1
ATOM 4995 N N . GLN B 1 185 ? 21.656 10.07 -1.124 1 98.81 185 GLN B N 1
ATOM 4996 C CA . GLN B 1 185 ? 21.875 11.133 -2.102 1 98.81 185 GLN B CA 1
ATOM 4997 C C . GLN B 1 185 ? 20.75 12.172 -2.045 1 98.81 185 GLN B C 1
ATOM 4999 O O . GLN B 1 185 ? 19.719 11.953 -1.402 1 98.81 185 GLN B O 1
ATOM 5004 N N . TYR B 1 186 ? 21.016 13.297 -2.623 1 98.62 186 TYR B N 1
ATOM 5005 C CA . TYR B 1 186 ? 19.953 14.281 -2.797 1 98.62 186 TYR B CA 1
ATOM 5006 C C . TYR B 1 186 ? 20.172 15.094 -4.07 1 98.62 186 TYR B C 1
ATOM 5008 O O . TYR B 1 186 ? 21.266 15.078 -4.648 1 98.62 186 TYR B O 1
ATOM 5016 N N . PHE B 1 187 ? 19.125 15.711 -4.535 1 98.31 187 PHE B N 1
ATOM 5017 C CA . PHE B 1 187 ? 19.188 16.672 -5.633 1 98.31 187 PHE B CA 1
ATOM 5018 C C . PHE B 1 187 ? 18.125 17.75 -5.469 1 98.31 187 PHE B C 1
ATOM 5020 O O . PHE B 1 187 ? 17.156 17.562 -4.723 1 98.31 187 PHE B O 1
ATOM 5027 N N . HIS B 1 188 ? 18.359 18.891 -6.062 1 98.06 188 HIS B N 1
ATOM 5028 C CA . HIS B 1 188 ? 17.406 19.984 -6.082 1 98.06 188 HIS B CA 1
ATOM 5029 C C . HIS B 1 188 ? 16.672 20.047 -7.418 1 98.06 188 HIS B C 1
ATOM 5031 O O . HIS B 1 188 ? 17.266 19.812 -8.469 1 98.06 188 HIS B O 1
ATOM 5037 N N . CYS B 1 189 ? 15.406 20.281 -7.316 1 96.12 189 CYS B N 1
ATOM 5038 C CA . CYS B 1 189 ? 14.617 20.312 -8.547 1 96.12 189 CYS B CA 1
ATOM 5039 C C . CYS B 1 189 ? 13.344 21.125 -8.352 1 96.12 189 CYS B C 1
ATOM 5041 O O . CYS B 1 189 ? 12.641 20.969 -7.355 1 96.12 189 CYS B O 1
ATOM 5043 N N . GLY B 1 190 ? 13.078 22.031 -9.258 1 93.25 190 GLY B N 1
ATOM 5044 C CA . GLY B 1 190 ? 11.82 22.75 -9.305 1 93.25 190 GLY B CA 1
ATOM 5045 C C . GLY B 1 190 ? 10.992 22.422 -10.531 1 93.25 190 GLY B C 1
ATOM 5046 O O . GLY B 1 190 ? 9.828 22.812 -10.633 1 93.25 190 GLY B O 1
ATOM 5047 N N . SER B 1 191 ? 11.453 21.625 -11.383 1 91.94 191 SER B N 1
ATOM 5048 C CA . SER B 1 191 ? 10.844 21.297 -12.672 1 91.94 191 SER B CA 1
ATOM 5049 C C . SER B 1 191 ? 9.977 20.047 -12.586 1 91.94 191 SER B C 1
ATOM 5051 O O . SER B 1 191 ? 10.477 18.969 -12.281 1 91.94 191 SER B O 1
ATOM 5053 N N . PRO B 1 192 ? 8.719 20.172 -12.969 1 92.62 192 PRO B N 1
ATOM 5054 C CA . PRO B 1 192 ? 7.855 18.984 -12.969 1 92.62 192 PRO B CA 1
ATOM 5055 C C . PRO B 1 192 ? 8.336 17.906 -13.93 1 92.62 192 PRO B C 1
ATOM 5057 O O . PRO B 1 192 ? 8.234 16.719 -13.633 1 92.62 192 PRO B O 1
ATOM 5060 N N . SER B 1 193 ? 8.844 18.312 -15.047 1 93 193 SER B N 1
ATOM 5061 C CA . SER B 1 193 ? 9.297 17.344 -16.047 1 93 193 SER B CA 1
ATOM 5062 C C . SER B 1 193 ? 10.492 16.547 -15.531 1 93 193 SER B C 1
ATOM 5064 O O . SER B 1 193 ? 10.594 15.344 -15.781 1 93 193 SER B O 1
ATOM 5066 N N . THR B 1 194 ? 11.398 17.266 -14.852 1 94.12 194 THR B N 1
ATOM 5067 C CA . THR B 1 194 ? 12.539 16.594 -14.25 1 94.12 194 THR B CA 1
ATOM 5068 C C . THR B 1 194 ? 12.078 15.609 -13.18 1 94.12 194 THR B C 1
ATOM 5070 O O . THR B 1 194 ? 12.555 14.477 -13.117 1 94.12 194 THR B O 1
ATOM 5073 N N . MET B 1 195 ? 11.148 16.031 -12.43 1 95.56 195 MET B N 1
ATOM 5074 C CA . MET B 1 195 ? 10.609 15.18 -11.383 1 95.56 195 MET B CA 1
ATOM 5075 C C . MET B 1 195 ? 9.953 13.93 -11.977 1 95.56 195 MET B C 1
ATOM 5077 O O . MET B 1 195 ? 10.133 12.828 -11.469 1 95.56 195 MET B O 1
ATOM 5081 N N . GLU B 1 196 ? 9.203 14.133 -13 1 96.38 196 GLU B N 1
ATOM 5082 C CA . GLU B 1 196 ? 8.539 13.016 -13.672 1 96.38 196 GLU B CA 1
ATOM 5083 C C . GLU B 1 196 ? 9.555 11.984 -14.156 1 96.38 196 GLU B C 1
ATOM 5085 O O . GLU B 1 196 ? 9.32 10.773 -14.039 1 96.38 196 GLU B O 1
ATOM 5090 N N . THR B 1 197 ? 10.68 12.43 -14.664 1 95.81 197 THR B N 1
ATOM 5091 C CA . THR B 1 197 ? 11.711 11.555 -15.211 1 95.81 197 THR B CA 1
ATOM 5092 C C . THR B 1 197 ? 12.25 10.617 -14.141 1 95.81 197 THR B C 1
ATOM 5094 O O . THR B 1 197 ? 12.367 9.406 -14.367 1 95.81 197 THR B O 1
ATOM 5097 N N . ILE B 1 198 ? 12.539 11.117 -12.992 1 97.12 198 ILE B N 1
ATOM 5098 C CA . ILE B 1 198 ? 13.141 10.281 -11.969 1 97.12 198 ILE B CA 1
ATOM 5099 C C . ILE B 1 198 ? 12.078 9.367 -11.359 1 97.12 198 ILE B C 1
ATOM 5101 O O . ILE B 1 198 ? 12.367 8.227 -10.992 1 97.12 198 ILE B O 1
ATOM 5105 N N . VAL B 1 199 ? 10.844 9.812 -11.242 1 97.88 199 VAL B N 1
ATOM 5106 C CA . VAL B 1 199 ? 9.766 8.992 -10.711 1 97.88 199 VAL B CA 1
ATOM 5107 C C . VAL B 1 199 ? 9.516 7.797 -11.625 1 97.88 199 VAL B C 1
ATOM 5109 O O . VAL B 1 199 ? 9.195 6.703 -11.156 1 97.88 199 VAL B O 1
ATOM 5112 N N . ARG B 1 200 ? 9.773 7.953 -12.875 1 96.88 200 ARG B N 1
ATOM 5113 C CA . ARG B 1 200 ? 9.523 6.918 -13.875 1 96.88 200 ARG B CA 1
ATOM 5114 C C . ARG B 1 200 ? 10.656 5.898 -13.891 1 96.88 200 ARG B C 1
ATOM 5116 O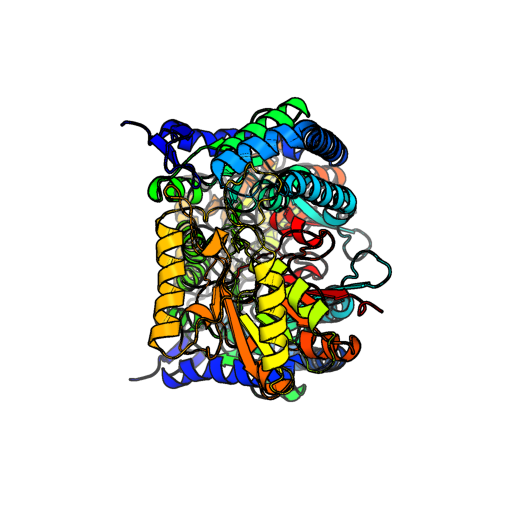 O . ARG B 1 200 ? 10.523 4.828 -14.492 1 96.88 200 ARG B O 1
ATOM 5123 N N . ASP B 1 201 ? 11.773 6.23 -13.297 1 97.31 201 ASP B N 1
ATOM 5124 C CA . ASP B 1 201 ? 12.938 5.359 -13.367 1 97.31 201 ASP B CA 1
ATOM 5125 C C . ASP B 1 201 ? 12.672 4.023 -12.68 1 97.31 201 ASP B C 1
ATOM 5127 O O . ASP B 1 201 ? 12.336 3.98 -11.5 1 97.31 201 ASP B O 1
ATOM 5131 N N . PRO B 1 202 ? 12.836 2.879 -13.375 1 95.38 202 PRO B N 1
ATOM 5132 C CA . PRO B 1 202 ? 12.484 1.564 -12.828 1 95.38 202 PRO B CA 1
ATOM 5133 C C . PRO B 1 202 ? 13.391 1.141 -11.672 1 95.38 202 PRO B C 1
ATOM 5135 O O . PRO B 1 202 ? 13.086 0.178 -10.969 1 95.38 202 PRO B O 1
ATOM 5138 N N . ARG B 1 203 ? 14.547 1.767 -11.492 1 97.06 203 ARG B N 1
ATOM 5139 C CA . ARG B 1 203 ? 15.461 1.429 -10.406 1 97.06 203 ARG B CA 1
ATOM 5140 C C . ARG B 1 203 ? 14.953 1.964 -9.07 1 97.06 203 ARG B C 1
ATOM 5142 O O . ARG B 1 203 ? 15.406 1.533 -8.008 1 97.06 203 ARG B O 1
ATOM 5149 N N . ILE B 1 204 ? 13.961 2.963 -9.07 1 98.19 204 ILE B N 1
ATOM 5150 C CA . ILE B 1 204 ? 13.328 3.465 -7.855 1 98.19 204 ILE B CA 1
ATOM 5151 C C . ILE B 1 204 ? 12.227 2.502 -7.418 1 98.19 204 ILE B C 1
ATOM 5153 O O . ILE B 1 204 ? 11.242 2.305 -8.133 1 98.19 204 ILE B O 1
ATOM 5157 N N . GLU B 1 205 ? 12.367 2.057 -6.18 1 97.69 205 GLU B N 1
ATOM 5158 C CA . GLU B 1 205 ? 11.492 0.972 -5.754 1 97.69 205 GLU B CA 1
ATOM 5159 C C . GLU B 1 205 ? 10.383 1.486 -4.836 1 97.69 205 GLU B C 1
ATOM 5161 O O . GLU B 1 205 ? 9.43 0.762 -4.535 1 97.69 205 GLU B O 1
ATOM 5166 N N . LEU B 1 206 ? 10.469 2.648 -4.367 1 98.5 206 LEU B N 1
ATOM 5167 C CA . LEU B 1 206 ? 9.484 3.311 -3.518 1 98.5 206 LEU B CA 1
ATOM 5168 C C . LEU B 1 206 ? 9.57 4.824 -3.666 1 98.5 206 LEU B C 1
ATOM 5170 O O . LEU B 1 206 ? 10.664 5.391 -3.68 1 98.5 206 LEU B O 1
ATOM 5174 N N . VAL B 1 207 ? 8.453 5.477 -3.826 1 98.62 207 VAL B N 1
ATOM 5175 C CA . VAL B 1 207 ? 8.383 6.934 -3.816 1 98.62 207 VAL B CA 1
ATOM 5176 C C . VAL B 1 207 ? 7.547 7.402 -2.631 1 98.62 207 VAL B C 1
ATOM 5178 O O . VAL B 1 207 ? 6.395 6.988 -2.473 1 98.62 207 VAL B O 1
ATOM 5181 N N . CYS B 1 208 ? 8.109 8.141 -1.767 1 98.69 208 CYS B N 1
ATOM 5182 C CA . CYS B 1 208 ? 7.41 8.812 -0.67 1 98.69 208 CYS B CA 1
ATOM 5183 C C . CYS B 1 208 ? 7.184 10.281 -0.983 1 98.69 208 CYS B C 1
ATOM 5185 O O . CYS B 1 208 ? 8.141 11.023 -1.239 1 98.69 208 CYS B O 1
ATOM 5187 N N . PHE B 1 209 ? 5.973 10.695 -0.941 1 98.5 209 PHE B N 1
ATOM 5188 C CA . PHE B 1 209 ? 5.641 12.078 -1.266 1 98.5 209 PHE B CA 1
ATOM 5189 C C . PHE B 1 209 ? 4.848 12.719 -0.134 1 98.5 209 PHE B C 1
ATOM 5191 O O . PHE B 1 209 ? 3.861 12.156 0.34 1 98.5 209 PHE B O 1
ATOM 5198 N N . THR B 1 210 ? 5.25 13.781 0.318 1 98.25 210 THR B N 1
ATOM 5199 C CA . THR B 1 210 ? 4.492 14.648 1.211 1 98.25 210 THR B CA 1
ATOM 5200 C C . THR B 1 210 ? 4.285 16.016 0.583 1 98.25 210 THR B C 1
ATOM 5202 O O . THR B 1 210 ? 5.254 16.703 0.252 1 98.25 210 THR B O 1
ATOM 5205 N N . GLY B 1 211 ? 3.092 16.438 0.392 1 97.06 211 GLY B N 1
ATOM 5206 C CA . GLY B 1 211 ? 2.783 17.719 -0.227 1 97.06 211 GLY B CA 1
ATOM 5207 C C . GLY B 1 211 ? 1.312 17.891 -0.566 1 97.06 211 GLY B C 1
ATOM 5208 O O . GLY B 1 211 ? 0.445 17.422 0.176 1 97.06 211 GLY B O 1
ATOM 5209 N N . SER B 1 212 ? 1.03 18.625 -1.636 1 95.88 212 SER B N 1
ATOM 5210 C CA . SER B 1 212 ? -0.345 18.906 -2.033 1 95.88 212 SER B CA 1
ATOM 5211 C C . SER B 1 212 ? -0.984 17.688 -2.711 1 95.88 212 SER B C 1
ATOM 5213 O O . SER B 1 212 ? -0.282 16.797 -3.193 1 95.88 212 SER B O 1
ATOM 5215 N N . VAL B 1 213 ? -2.314 17.688 -2.75 1 96.25 213 VAL B N 1
ATOM 5216 C CA . VAL B 1 213 ? -3.057 16.625 -3.436 1 96.25 213 VAL B CA 1
ATOM 5217 C C . VAL B 1 213 ? -2.662 16.594 -4.91 1 96.25 213 VAL B C 1
ATOM 5219 O O . VAL B 1 213 ? -2.381 15.523 -5.457 1 96.25 213 VAL B O 1
ATOM 5222 N N . SER B 1 214 ? -2.57 17.75 -5.52 1 95.81 214 SER B N 1
ATOM 5223 C CA . SER B 1 214 ? -2.213 17.828 -6.93 1 95.81 214 SER B CA 1
ATOM 5224 C C . SER B 1 214 ? -0.817 17.266 -7.18 1 95.81 214 SER B C 1
ATOM 5226 O O . SER B 1 214 ? -0.595 16.547 -8.156 1 95.81 214 SER B O 1
ATOM 5228 N N . GLY B 1 215 ? 0.107 17.641 -6.309 1 96.25 215 GLY B N 1
ATOM 5229 C CA . GLY B 1 215 ? 1.452 17.109 -6.422 1 96.25 215 GLY B CA 1
ATOM 5230 C C . GLY B 1 215 ? 1.505 15.602 -6.27 1 96.25 215 GLY B C 1
ATOM 5231 O O . GLY B 1 215 ? 2.184 14.914 -7.039 1 96.25 215 GLY B O 1
ATOM 5232 N N . GLY B 1 216 ? 0.813 15.078 -5.262 1 97.12 216 GLY B N 1
ATOM 5233 C CA . GLY B 1 216 ? 0.754 13.648 -5.047 1 97.12 216 GLY B CA 1
ATOM 5234 C C . GLY B 1 216 ? 0.184 12.891 -6.23 1 97.12 216 GLY B C 1
ATOM 5235 O O . GLY B 1 216 ? 0.717 11.844 -6.625 1 97.12 216 GLY B O 1
ATOM 5236 N N . LEU B 1 217 ? -0.894 13.414 -6.793 1 96.62 217 LEU B N 1
ATOM 5237 C CA . LEU B 1 217 ? -1.534 12.789 -7.941 1 96.62 217 LEU B CA 1
ATOM 5238 C C . LEU B 1 217 ? -0.611 12.805 -9.156 1 96.62 217 LEU B C 1
ATOM 5240 O O . LEU B 1 217 ? -0.612 11.867 -9.953 1 96.62 217 LEU B O 1
ATOM 5244 N N . SER B 1 218 ? 0.18 13.852 -9.273 1 97 218 SER B N 1
ATOM 5245 C CA . SER B 1 218 ? 1.154 13.914 -10.359 1 97 218 SER B CA 1
ATOM 5246 C C . SER B 1 218 ? 2.197 12.812 -10.234 1 97 218 SER B C 1
ATOM 5248 O O . SER B 1 218 ? 2.562 12.18 -11.234 1 97 218 SER B O 1
ATOM 5250 N N . VAL B 1 219 ? 2.664 12.625 -9.062 1 97.31 219 VAL B N 1
ATOM 5251 C CA . VAL B 1 219 ? 3.641 11.57 -8.805 1 97.31 219 VAL B CA 1
ATOM 5252 C C . VAL B 1 219 ? 3.031 10.203 -9.125 1 97.31 219 VAL B C 1
ATOM 5254 O O . VAL B 1 219 ? 3.656 9.383 -9.797 1 97.31 219 VAL B O 1
ATOM 5257 N N . GLN B 1 220 ? 1.83 10 -8.648 1 96.56 220 GLN B N 1
ATOM 5258 C CA . GLN B 1 220 ? 1.115 8.75 -8.891 1 96.56 220 GLN B CA 1
ATOM 5259 C C . GLN B 1 220 ? 0.934 8.5 -10.383 1 96.56 220 GLN B C 1
ATOM 5261 O O . GLN B 1 220 ? 1.145 7.383 -10.859 1 96.56 220 GLN B O 1
ATOM 5266 N N . LYS B 1 221 ? 0.533 9.477 -11.078 1 96.44 221 LYS B N 1
ATOM 5267 C CA . LYS B 1 221 ? 0.33 9.359 -12.523 1 96.44 221 LYS B CA 1
ATOM 5268 C C . LYS B 1 221 ? 1.64 9.031 -13.234 1 96.44 221 LYS B C 1
ATOM 5270 O O . LYS B 1 221 ? 1.664 8.211 -14.148 1 96.44 221 LYS B O 1
ATOM 5275 N N . ALA B 1 222 ? 2.701 9.688 -12.781 1 96.56 222 ALA B N 1
ATOM 5276 C CA . ALA B 1 222 ? 4.012 9.445 -13.383 1 96.56 222 ALA B CA 1
ATOM 5277 C C . ALA B 1 222 ? 4.449 8 -13.18 1 96.56 222 ALA B C 1
ATOM 5279 O O . ALA B 1 222 ? 5.168 7.441 -14.016 1 96.56 222 ALA B O 1
ATOM 5280 N N . ALA B 1 223 ? 4.012 7.383 -12.109 1 95.94 223 ALA B N 1
ATOM 5281 C CA . ALA B 1 223 ? 4.438 6.031 -11.758 1 95.94 223 ALA B CA 1
ATOM 5282 C C . ALA B 1 223 ? 3.432 4.996 -12.25 1 95.94 223 ALA B C 1
ATOM 5284 O O . ALA B 1 223 ? 3.588 3.799 -11.992 1 95.94 223 ALA B O 1
ATOM 5285 N N . ALA B 1 224 ? 2.383 5.359 -12.984 1 94.5 224 ALA B N 1
ATOM 5286 C CA . ALA B 1 224 ? 1.226 4.512 -13.25 1 94.5 224 ALA B CA 1
ATOM 5287 C C . ALA B 1 224 ? 1.563 3.428 -14.273 1 94.5 224 ALA B C 1
ATOM 5289 O O . ALA B 1 224 ? 0.816 2.459 -14.43 1 94.5 224 ALA B O 1
ATOM 5290 N N . ASP B 1 225 ? 2.717 3.475 -14.914 1 94.38 225 ASP B N 1
ATOM 5291 C CA . ASP B 1 225 ? 3.047 2.521 -15.969 1 94.38 225 ASP B CA 1
ATOM 5292 C C . ASP B 1 225 ? 3.998 1.442 -15.453 1 94.38 225 ASP B C 1
ATOM 5294 O O . ASP B 1 225 ? 4.469 0.605 -16.219 1 94.38 225 ASP B O 1
ATOM 5298 N N . ARG B 1 226 ? 4.285 1.427 -14.203 1 95.5 226 ARG B N 1
ATOM 5299 C CA . ARG B 1 226 ? 5.152 0.407 -13.625 1 95.5 226 ARG B CA 1
ATOM 5300 C C . ARG B 1 226 ? 4.629 -0.051 -12.266 1 95.5 226 ARG B C 1
ATOM 5302 O O . ARG B 1 226 ? 3.805 0.629 -11.648 1 95.5 226 ARG B O 1
ATOM 5309 N N . ILE B 1 227 ? 5.066 -1.148 -11.844 1 96.12 227 ILE B N 1
ATOM 5310 C CA . ILE B 1 227 ? 4.664 -1.688 -10.555 1 96.12 227 ILE B CA 1
ATOM 5311 C C . ILE B 1 227 ? 5.598 -1.165 -9.461 1 96.12 227 ILE B C 1
ATOM 5313 O O . ILE B 1 227 ? 6.727 -1.642 -9.32 1 96.12 227 ILE B O 1
ATOM 5317 N N . VAL B 1 228 ? 5.121 -0.11 -8.734 1 94.38 228 VAL B N 1
ATOM 5318 C CA . VAL B 1 228 ? 5.914 0.507 -7.676 1 94.38 228 VAL B CA 1
ATOM 5319 C C . VAL B 1 228 ? 4.996 1.025 -6.57 1 94.38 228 VAL B C 1
ATOM 5321 O O . VAL B 1 228 ? 3.871 1.453 -6.84 1 94.38 228 VAL B O 1
ATOM 5324 N N . ASN B 1 229 ? 5.465 0.949 -5.332 1 94.38 229 ASN B N 1
ATOM 5325 C CA . ASN B 1 229 ? 4.715 1.512 -4.215 1 94.38 229 ASN B CA 1
ATOM 5326 C C . ASN B 1 229 ? 4.898 3.023 -4.121 1 94.38 229 ASN B C 1
ATOM 5328 O O . ASN B 1 229 ? 5.996 3.535 -4.355 1 94.38 229 ASN B O 1
ATOM 5332 N N . ILE B 1 230 ? 3.842 3.697 -3.783 1 96.44 230 ILE B N 1
ATOM 5333 C CA . ILE B 1 230 ? 3.844 5.145 -3.59 1 96.44 230 ILE B CA 1
ATOM 5334 C C . ILE B 1 230 ? 3.174 5.488 -2.262 1 96.44 230 ILE B C 1
ATOM 5336 O O . ILE B 1 230 ? 2.051 5.055 -1.993 1 96.44 230 ILE B O 1
ATOM 5340 N N . GLY B 1 231 ? 3.887 6.133 -1.391 1 97.25 231 GLY B N 1
ATOM 5341 C CA . GLY B 1 231 ? 3.311 6.73 -0.198 1 97.25 231 GLY B CA 1
ATOM 5342 C C . GLY B 1 231 ? 2.943 8.195 -0.383 1 97.25 231 GLY B C 1
ATOM 5343 O O . GLY B 1 231 ? 3.742 8.977 -0.892 1 97.25 231 GLY B O 1
ATOM 5344 N N . LEU B 1 232 ? 1.71 8.531 0.015 1 98 232 LEU B N 1
ATOM 5345 C CA . LEU B 1 232 ? 1.205 9.891 -0.172 1 98 232 LEU B CA 1
ATOM 5346 C C . LEU B 1 232 ? 0.728 10.477 1.15 1 98 232 LEU B C 1
ATOM 5348 O O . LEU B 1 232 ? -0.226 9.977 1.75 1 98 232 LEU B O 1
ATOM 5352 N N . GLU B 1 233 ? 1.42 11.398 1.645 1 97.81 233 GLU B N 1
ATOM 5353 C CA . GLU B 1 233 ? 0.954 12.266 2.723 1 97.81 233 GLU B CA 1
ATOM 5354 C C . GLU B 1 233 ? 0.545 13.633 2.188 1 97.81 233 GLU B C 1
ATOM 5356 O O . GLU B 1 233 ? 1.397 14.438 1.798 1 97.81 233 GLU B O 1
ATOM 5361 N N . LEU B 1 234 ? -0.743 13.922 2.264 1 97.56 234 LEU B N 1
ATOM 5362 C CA . LEU B 1 234 ? -1.255 15.062 1.512 1 97.56 234 LEU B CA 1
ATOM 5363 C C . LEU B 1 234 ? -2.02 16.016 2.424 1 97.56 234 LEU B C 1
ATOM 5365 O O . LEU B 1 234 ? -1.823 16.016 3.643 1 97.56 234 LEU B O 1
ATOM 5369 N N . GLY B 1 235 ? -2.719 16.922 1.844 1 95 235 GLY B N 1
ATOM 5370 C CA . GLY B 1 235 ? -3.314 18.016 2.582 1 95 235 GLY B CA 1
ATOM 5371 C C . GLY B 1 235 ? -4.484 17.594 3.449 1 95 235 GLY B C 1
ATOM 5372 O O . GLY B 1 235 ? -4.848 16.422 3.475 1 95 235 GLY B O 1
ATOM 5373 N N . GLY B 1 236 ? -4.973 18.516 4.246 1 95.94 236 GLY B N 1
ATOM 5374 C CA . GLY B 1 236 ? -6.109 18.312 5.133 1 95.94 236 GLY B CA 1
ATOM 5375 C C . GLY B 1 236 ? -6.988 19.547 5.254 1 95.94 236 GLY B C 1
ATOM 5376 O O . GLY B 1 236 ? -6.656 20.609 4.73 1 95.94 236 GLY B O 1
ATOM 5377 N N . LYS B 1 237 ? -8.094 19.422 5.77 1 98.12 237 LYS B N 1
ATOM 5378 C CA . LYS B 1 237 ? -9.039 20.453 6.203 1 98.12 237 LYS B CA 1
ATOM 5379 C C . LYS B 1 237 ? -9.609 20.125 7.582 1 98.12 237 LYS B C 1
ATOM 5381 O O . LYS B 1 237 ? -10.82 19.969 7.734 1 98.12 237 LYS B O 1
ATOM 5386 N N . ASP B 1 238 ? -8.75 20.125 8.547 1 98.62 238 ASP B N 1
ATOM 5387 C CA . ASP B 1 238 ? -8.906 19.469 9.836 1 98.62 238 ASP B CA 1
ATOM 5388 C C . ASP B 1 238 ? -9.93 20.188 10.711 1 98.62 238 ASP B C 1
ATOM 5390 O O . ASP B 1 238 ? -9.719 21.344 11.078 1 98.62 238 ASP B O 1
ATOM 5394 N N . PRO B 1 239 ? -11 19.547 11.117 1 98.88 239 PRO B N 1
ATOM 5395 C CA . PRO B 1 239 ? -12.07 20.172 11.898 1 98.88 239 PRO B CA 1
ATOM 5396 C C . PRO B 1 239 ? -11.852 20.047 13.406 1 98.88 239 PRO B C 1
ATOM 5398 O O . PRO B 1 239 ? -11.203 19.109 13.859 1 98.88 239 PRO B O 1
ATOM 5401 N N . ALA B 1 240 ? -12.359 21 14.102 1 98.94 240 ALA B N 1
ATOM 5402 C CA . ALA B 1 240 ? -12.523 20.953 15.547 1 98.94 240 ALA B CA 1
ATOM 5403 C C . ALA B 1 240 ? -13.984 21.141 15.945 1 98.94 240 ALA B C 1
ATOM 5405 O O . ALA B 1 240 ? -14.695 21.953 15.344 1 98.94 240 ALA B O 1
ATOM 5406 N N . TYR B 1 241 ? -14.453 20.391 16.891 1 98.94 241 TYR B N 1
ATOM 5407 C CA . TYR B 1 241 ? -15.781 20.578 17.453 1 98.94 241 TYR B CA 1
ATOM 5408 C C . TYR B 1 241 ? -15.688 20.922 18.938 1 98.94 241 TYR B C 1
ATOM 5410 O O . TYR B 1 241 ? -15.141 20.156 19.734 1 98.94 241 TYR B O 1
ATOM 5418 N N . ILE B 1 242 ? -16.203 22.062 19.266 1 98.88 242 ILE B N 1
ATOM 5419 C CA . ILE B 1 242 ? -16.219 22.547 20.641 1 98.88 242 ILE B CA 1
ATOM 5420 C C . ILE B 1 242 ? -17.594 22.344 21.266 1 98.88 242 ILE B C 1
ATOM 5422 O O . ILE B 1 242 ? -18.547 23.062 20.938 1 98.88 242 ILE B O 1
ATOM 5426 N N . ARG B 1 243 ? -17.672 21.484 22.156 1 98.69 243 ARG B N 1
ATOM 5427 C CA . ARG B 1 243 ? -18.922 21.203 22.844 1 98.69 243 ARG B CA 1
ATOM 5428 C C . ARG B 1 243 ? -19.234 22.266 23.891 1 98.69 243 ARG B C 1
ATOM 5430 O O . ARG B 1 243 ? -18.344 23.016 24.297 1 98.69 243 ARG B O 1
ATOM 5437 N N . SER B 1 244 ? -20.484 22.234 24.453 1 98.31 244 SER B N 1
ATOM 5438 C CA . SER B 1 244 ? -20.953 23.312 25.297 1 98.31 244 SER B CA 1
ATOM 5439 C C . SER B 1 244 ? -20.375 23.203 26.703 1 98.31 244 SER B C 1
ATOM 5441 O O . SER B 1 244 ? -20.422 24.156 27.484 1 98.31 244 SER B O 1
ATOM 5443 N N . ASP B 1 245 ? -19.812 22.062 27.047 1 98.12 245 ASP B N 1
ATOM 5444 C CA . ASP B 1 245 ? -19.391 21.828 28.422 1 98.12 245 ASP B CA 1
ATOM 5445 C C . ASP B 1 245 ? -17.922 22.172 28.625 1 98.12 245 ASP B C 1
ATOM 5447 O O . ASP B 1 245 ? -17.375 21.953 29.719 1 98.12 245 ASP B O 1
ATOM 5451 N N . VAL B 1 246 ? -17.25 22.812 27.688 1 97.5 246 VAL B N 1
ATOM 5452 C CA . VAL B 1 246 ? -15.82 23.094 27.781 1 97.5 246 VAL B CA 1
ATOM 5453 C C . VAL B 1 246 ? -15.594 24.344 28.625 1 97.5 246 VAL B C 1
ATOM 5455 O O . VAL B 1 246 ? -16.516 25.125 28.844 1 97.5 246 VAL B O 1
ATOM 5458 N N . ASP B 1 247 ? -14.375 24.422 29.109 1 98.19 247 ASP B N 1
ATOM 5459 C CA . ASP B 1 247 ? -13.867 25.719 29.516 1 98.19 247 ASP B CA 1
ATOM 5460 C C . ASP B 1 247 ? -13.57 26.594 28.312 1 98.19 247 ASP B C 1
ATOM 5462 O O . ASP B 1 247 ? -12.625 26.344 27.562 1 98.19 247 ASP B O 1
ATOM 5466 N N . ILE B 1 248 ? -14.328 27.594 28.172 1 98.31 248 ILE B N 1
ATOM 5467 C CA . ILE B 1 248 ? -14.336 28.375 26.938 1 98.31 248 ILE B CA 1
ATOM 5468 C C . ILE B 1 248 ? -12.977 29.047 26.75 1 98.31 248 ILE B C 1
ATOM 5470 O O . ILE B 1 248 ? -12.43 29.047 25.641 1 98.31 248 ILE B O 1
ATOM 5474 N N . ASP B 1 249 ? -12.445 29.625 27.812 1 98.19 249 ASP B N 1
ATOM 5475 C CA . ASP B 1 249 ? -11.172 30.312 27.703 1 98.19 249 ASP B CA 1
ATOM 5476 C C . ASP B 1 249 ? -10.047 29.359 27.344 1 98.19 249 ASP B C 1
ATOM 5478 O O . ASP B 1 249 ? -9.211 29.672 26.484 1 98.19 249 ASP B O 1
ATOM 5482 N N . TRP B 1 250 ? -10.078 28.25 27.953 1 98.19 250 TRP B N 1
ATOM 5483 C CA . TRP B 1 250 ? -9.078 27.234 27.656 1 98.19 250 TRP B CA 1
ATOM 5484 C C . TRP B 1 250 ? -9.188 26.766 26.219 1 98.19 250 TRP B C 1
ATOM 5486 O O . TRP B 1 250 ? -8.188 26.672 25.5 1 98.19 250 TRP B O 1
ATOM 5496 N N . ALA B 1 251 ? -10.359 26.422 25.812 1 98.25 251 ALA B N 1
ATOM 5497 C CA . ALA B 1 251 ? -10.586 25.953 24.438 1 98.25 251 ALA B CA 1
ATOM 5498 C C . ALA B 1 251 ? -10.141 27.016 23.422 1 98.25 251 ALA B C 1
ATOM 5500 O O . ALA B 1 251 ? -9.516 26.672 22.406 1 98.25 251 ALA B O 1
ATOM 5501 N N . ALA B 1 252 ? -10.469 28.234 23.688 1 98.69 252 ALA B N 1
ATOM 5502 C CA . ALA B 1 252 ? -10.102 29.328 22.781 1 98.69 252 ALA B CA 1
ATOM 5503 C C . ALA B 1 252 ? -8.586 29.391 22.594 1 98.69 252 ALA B C 1
ATOM 5505 O O . ALA B 1 252 ? -8.094 29.547 21.484 1 98.69 252 ALA B O 1
ATOM 5506 N N . GLU B 1 253 ? -7.891 29.312 23.734 1 98.31 253 GLU B N 1
ATOM 5507 C CA . GLU B 1 253 ? -6.434 29.344 23.672 1 98.31 253 GLU B CA 1
ATOM 5508 C C . GLU B 1 253 ? -5.895 28.203 22.812 1 98.31 253 GLU B C 1
ATOM 5510 O O . GLU B 1 253 ? -5.039 28.422 21.953 1 98.31 253 GLU B O 1
ATOM 5515 N N . GLU B 1 254 ? -6.387 27.016 23.047 1 98.06 254 GLU B N 1
ATOM 5516 C CA . GLU B 1 254 ? -5.934 25.828 22.328 1 98.06 254 GLU B CA 1
ATOM 5517 C C . GLU B 1 254 ? -6.262 25.922 20.844 1 98.06 254 GLU B C 1
ATOM 5519 O O . GLU B 1 254 ? -5.445 25.562 19.984 1 98.06 254 GLU B O 1
ATOM 5524 N N . ILE B 1 255 ? -7.426 26.375 20.531 1 98.56 255 ILE B N 1
ATOM 5525 C CA . ILE B 1 255 ? -7.902 26.422 19.141 1 98.56 255 ILE B CA 1
ATOM 5526 C C . ILE B 1 255 ? -7.121 27.469 18.359 1 98.56 255 ILE B C 1
ATOM 5528 O O . ILE B 1 255 ? -6.746 27.25 17.219 1 98.56 255 ILE B O 1
ATOM 5532 N N . VAL B 1 256 ? -6.887 28.672 19.016 1 98.75 256 VAL B N 1
ATOM 5533 C CA . VAL B 1 256 ? -6.113 29.719 18.344 1 98.75 256 VAL B CA 1
ATOM 5534 C C . VAL B 1 256 ? -4.707 29.203 18.047 1 98.75 256 VAL B C 1
ATOM 5536 O O . VAL B 1 256 ? -4.219 29.328 16.922 1 98.75 256 VAL B O 1
ATOM 5539 N N . ASP B 1 257 ? -4.105 28.609 19.016 1 98.06 257 ASP B N 1
ATOM 5540 C CA . ASP B 1 257 ? -2.77 28.062 18.812 1 98.06 257 ASP B CA 1
ATOM 5541 C C . ASP B 1 257 ? -2.777 27.016 17.703 1 98.06 257 ASP B C 1
ATOM 5543 O O . ASP B 1 257 ? -1.947 27.062 16.781 1 98.06 257 ASP B O 1
ATOM 5547 N N . GLY B 1 258 ? -3.713 26.094 17.719 1 98.12 258 GLY B N 1
ATOM 5548 C CA . GLY B 1 258 ? -3.82 25.031 16.734 1 98.12 258 GLY B CA 1
ATOM 5549 C C . GLY B 1 258 ? -4.09 25.516 15.336 1 98.12 258 GLY B C 1
ATOM 5550 O O . GLY B 1 258 ? -3.799 24.828 14.359 1 98.12 258 GLY B O 1
ATOM 5551 N N . SER B 1 259 ? -4.637 26.703 15.172 1 98.38 259 SER B N 1
ATOM 5552 C CA . SER B 1 259 ? -5.02 27.234 13.867 1 98.38 259 SER B CA 1
ATOM 5553 C C . SER B 1 259 ? -3.941 28.156 13.312 1 98.38 259 SER B C 1
ATOM 5555 O O . SER B 1 259 ? -3.789 28.281 12.094 1 98.38 259 SER B O 1
ATOM 5557 N N . VAL B 1 260 ? -3.225 28.812 14.25 1 98.12 260 VAL B N 1
ATOM 5558 C CA . VAL B 1 260 ? -2.432 29.969 13.828 1 98.12 260 VAL B CA 1
ATOM 5559 C C . VAL B 1 260 ? -0.945 29.625 13.898 1 98.12 260 VAL B C 1
ATOM 5561 O O . VAL B 1 260 ? -0.118 30.266 13.258 1 98.12 260 VAL B O 1
ATOM 5564 N N . PHE B 1 261 ? -0.602 28.594 14.742 1 97 261 PHE B N 1
ATOM 5565 C CA . PHE B 1 261 ? 0.798 28.203 14.852 1 97 261 PHE B CA 1
ATOM 5566 C C . PHE B 1 261 ? 1.412 27.969 13.477 1 97 261 PHE B C 1
ATOM 5568 O O . PHE B 1 261 ? 0.764 27.422 12.586 1 97 261 PHE B O 1
ATOM 5575 N N . ASN B 1 262 ? 2.686 28.484 13.312 1 97.5 262 ASN B N 1
ATOM 5576 C CA . ASN B 1 262 ? 3.402 28.438 12.039 1 97.5 262 ASN B CA 1
ATOM 5577 C C . ASN B 1 262 ? 2.633 29.156 10.93 1 97.5 262 ASN B C 1
ATOM 5579 O O . ASN B 1 262 ? 2.639 28.719 9.781 1 97.5 262 ASN B O 1
ATOM 5583 N N . SER B 1 263 ? 1.881 30.203 11.328 1 98.19 263 SER B N 1
ATOM 5584 C CA . SER B 1 263 ? 1.037 31 10.445 1 98.19 263 SER B CA 1
ATOM 5585 C C . SER B 1 263 ? -0.013 30.141 9.758 1 98.19 263 SER B C 1
ATOM 5587 O O . SER B 1 263 ? -0.339 30.359 8.586 1 98.19 263 SER B O 1
ATOM 5589 N N . GLY B 1 264 ? -0.406 29.078 10.422 1 98 264 GLY B N 1
ATOM 5590 C CA . GLY B 1 264 ? -1.431 28.188 9.914 1 98 264 GLY B CA 1
ATOM 5591 C C . GLY B 1 264 ? -0.921 27.234 8.844 1 98 264 GLY B C 1
ATOM 5592 O O . GLY B 1 264 ? -1.701 26.5 8.234 1 98 264 GLY B O 1
ATOM 5593 N N . GLN B 1 265 ? 0.396 27.219 8.578 1 97.88 265 GLN B N 1
ATOM 5594 C CA . GLN B 1 265 ? 0.976 26.422 7.512 1 97.88 265 GLN B CA 1
ATOM 5595 C C . GLN B 1 265 ? 1.442 25.062 8.039 1 97.88 265 GLN B C 1
ATOM 5597 O O . GLN B 1 265 ? 2.613 24.703 7.895 1 97.88 265 GLN B O 1
ATOM 5602 N N . SER B 1 266 ? 0.496 24.359 8.602 1 96.69 266 SER B N 1
ATOM 5603 C CA . SER B 1 266 ? 0.67 23 9.125 1 96.69 266 SER B CA 1
ATOM 5604 C C . SER B 1 266 ? -0.396 22.062 8.578 1 96.69 266 SER B C 1
ATOM 5606 O O . SER B 1 266 ? -1.571 22.422 8.5 1 96.69 266 SER B O 1
ATOM 5608 N N . CYS B 1 267 ? -0.009 20.891 8.227 1 94.75 267 CYS B N 1
ATOM 5609 C CA . CYS B 1 267 ? -0.95 19.953 7.641 1 94.75 267 CYS B CA 1
ATOM 5610 C C . CYS B 1 267 ? -2.062 19.609 8.625 1 94.75 267 CYS B C 1
ATOM 5612 O O . CYS B 1 267 ? -3.193 19.328 8.219 1 94.75 267 CYS B O 1
ATOM 5614 N N . CYS B 1 268 ? -1.734 19.609 9.914 1 95.12 268 CYS B N 1
ATOM 5615 C CA . CYS B 1 268 ? -2.736 19.219 10.906 1 95.12 268 CYS B CA 1
ATOM 5616 C C . CYS B 1 268 ? -3.275 20.438 11.641 1 95.12 268 CYS B C 1
ATOM 5618 O O . CYS B 1 268 ? -3.785 20.328 12.758 1 95.12 268 CYS B O 1
ATOM 5620 N N . SER B 1 269 ? -3.084 21.609 11.102 1 97.19 269 SER B N 1
ATOM 5621 C CA . SER B 1 269 ? -3.697 22.812 11.664 1 97.19 269 SER B CA 1
ATOM 5622 C C . SER B 1 269 ? -5.219 22.719 11.641 1 97.19 269 SER B C 1
ATOM 5624 O O . SER B 1 269 ? -5.793 22.125 10.719 1 97.19 269 SER B O 1
ATOM 5626 N N . LEU B 1 270 ? -5.867 23.344 12.617 1 98.38 270 LEU B N 1
ATOM 5627 C CA . LEU B 1 270 ? -7.324 23.438 12.609 1 98.38 270 LEU B CA 1
ATOM 5628 C C . LEU B 1 270 ? -7.793 24.453 11.578 1 98.38 270 LEU B C 1
ATOM 5630 O O . LEU B 1 270 ? -7.387 25.625 11.617 1 98.38 270 LEU B O 1
ATOM 5634 N N . GLU B 1 271 ? -8.648 24 10.703 1 98.25 271 GLU B N 1
ATOM 5635 C CA . GLU B 1 271 ? -9.031 24.875 9.602 1 98.25 271 GLU B CA 1
ATOM 5636 C C . GLU B 1 271 ? -10.547 25.078 9.555 1 98.25 271 GLU B C 1
ATOM 5638 O O . GLU B 1 271 ? -11.047 25.859 8.75 1 98.25 271 GLU B O 1
ATOM 5643 N N . ARG B 1 272 ? -11.305 24.344 10.297 1 98.69 272 ARG B N 1
ATOM 5644 C CA . ARG B 1 272 ? -12.75 24.469 10.484 1 98.69 272 ARG B CA 1
ATOM 5645 C C . ARG B 1 272 ? -13.125 24.266 11.945 1 98.69 272 ARG B C 1
ATOM 5647 O O . ARG B 1 272 ? -12.859 23.203 12.516 1 98.69 272 ARG B O 1
ATOM 5654 N N . VAL B 1 273 ? -13.812 25.219 12.5 1 98.94 273 VAL B N 1
ATOM 5655 C CA . VAL B 1 273 ? -14.141 25.109 13.914 1 98.94 273 VAL B CA 1
ATOM 5656 C C . VAL B 1 273 ? -15.656 25.156 14.094 1 98.94 273 VAL B C 1
ATOM 5658 O O . VAL B 1 273 ? -16.297 26.156 13.773 1 98.94 273 VAL B O 1
ATOM 5661 N N . TYR B 1 274 ? -16.219 24.062 14.531 1 98.94 274 TYR B N 1
ATOM 5662 C CA . TYR B 1 274 ? -17.641 23.969 14.859 1 98.94 274 TYR B CA 1
ATOM 5663 C C . TYR B 1 274 ? -17.859 24.172 16.359 1 98.94 274 TYR B C 1
ATOM 5665 O O . TYR B 1 274 ? -17.203 23.516 17.172 1 98.94 274 TYR B O 1
ATOM 5673 N N . VAL B 1 275 ? -18.781 25.047 16.734 1 98.94 275 VAL B N 1
ATOM 5674 C CA . VAL B 1 275 ? -19 25.375 18.141 1 98.94 275 VAL B CA 1
ATOM 5675 C C . VAL B 1 275 ? -20.484 25.234 18.469 1 98.94 275 VAL B C 1
ATOM 5677 O O . VAL B 1 275 ? -21.344 25.688 17.719 1 98.94 275 VAL B O 1
ATOM 5680 N N . ASP B 1 276 ? -20.781 24.578 19.562 1 98.81 276 ASP B N 1
ATOM 5681 C CA . ASP B 1 276 ? -22.156 24.5 20.031 1 98.81 276 ASP B CA 1
ATOM 5682 C C . ASP B 1 276 ? -22.797 25.891 20.094 1 98.81 276 ASP B C 1
ATOM 5684 O O . ASP B 1 276 ? -22.203 26.828 20.609 1 98.81 276 ASP B O 1
ATOM 5688 N N . GLU B 1 277 ? -24 26 19.656 1 98.44 277 GLU B N 1
ATOM 5689 C CA . GLU B 1 277 ? -24.656 27.297 19.5 1 98.44 277 GLU B CA 1
ATOM 5690 C C . GLU B 1 277 ? -24.812 28 20.844 1 98.44 277 GLU B C 1
ATOM 5692 O O . GLU B 1 277 ? -24.812 29.219 20.922 1 98.44 277 GLU B O 1
ATOM 5697 N N . SER B 1 278 ? -24.938 27.266 21.922 1 98.56 278 SER B N 1
ATOM 5698 C CA . SER B 1 278 ? -25.203 27.844 23.234 1 98.56 278 SER B CA 1
ATOM 5699 C C . SER B 1 278 ? -24 28.609 23.766 1 98.56 278 SER B C 1
ATOM 5701 O O . SER B 1 278 ? -24.141 29.453 24.641 1 98.56 278 SER B O 1
ATOM 5703 N N . ILE B 1 279 ? -22.781 28.359 23.188 1 98.62 279 ILE B N 1
ATOM 5704 C CA . ILE B 1 279 ? -21.594 29.016 23.719 1 98.62 279 ILE B CA 1
ATOM 5705 C C . ILE B 1 279 ? -20.875 29.75 22.594 1 98.62 279 ILE B C 1
ATOM 5707 O O . ILE B 1 279 ? -19.781 30.297 22.797 1 98.62 279 ILE B O 1
ATOM 5711 N N . HIS B 1 280 ? -21.391 29.75 21.438 1 98.56 280 HIS B N 1
ATOM 5712 C CA . HIS B 1 280 ? -20.734 30.25 20.234 1 98.56 280 HIS B CA 1
ATOM 5713 C C . HIS B 1 280 ? -20.219 31.672 20.438 1 98.56 280 HIS B C 1
ATOM 5715 O O . HIS B 1 280 ? -19.031 31.938 20.203 1 98.56 280 HIS B O 1
ATOM 5721 N N . ASP B 1 281 ? -21.094 32.594 20.875 1 98.62 281 ASP B N 1
ATOM 5722 C CA . ASP B 1 281 ? -20.719 34 20.969 1 98.62 281 ASP B CA 1
ATOM 5723 C C . ASP B 1 281 ? -19.656 34.219 22.047 1 98.62 281 ASP B C 1
ATOM 5725 O O . ASP B 1 281 ? -18.719 35 21.844 1 98.62 281 ASP B O 1
ATOM 5729 N N . ALA B 1 282 ? -19.828 33.5 23.141 1 98.81 282 ALA B N 1
ATOM 5730 C CA . ALA B 1 282 ? -18.828 33.562 24.203 1 98.81 282 ALA B CA 1
ATOM 5731 C C . ALA B 1 282 ? -17.469 33.031 23.719 1 98.81 282 ALA B C 1
ATOM 5733 O O . ALA B 1 282 ? -16.422 33.562 24.078 1 98.81 282 ALA B O 1
ATOM 5734 N N . PHE B 1 283 ? -17.516 32 22.969 1 98.75 283 PHE B N 1
ATOM 5735 C CA . PHE B 1 283 ? -16.297 31.406 22.422 1 98.75 283 PHE B CA 1
ATOM 5736 C C . PHE B 1 283 ? -15.617 32.375 21.469 1 98.75 283 PHE B C 1
ATOM 5738 O O . PHE B 1 283 ? -14.398 32.531 21.516 1 98.75 283 PHE B O 1
ATOM 5745 N N . VAL B 1 284 ? -16.344 33 20.578 1 98.81 284 VAL B N 1
ATOM 5746 C CA . VAL B 1 284 ? -15.805 33.969 19.625 1 98.81 284 VAL B CA 1
ATOM 5747 C C . VAL B 1 284 ? -15.117 35.094 20.375 1 98.81 284 VAL B C 1
ATOM 5749 O O . VAL B 1 284 ? -14.008 35.5 20.016 1 98.81 284 VAL B O 1
ATOM 5752 N N . GLU B 1 285 ? -15.766 35.594 21.422 1 98.81 285 GLU B N 1
ATOM 5753 C CA . GLU B 1 285 ? -15.18 36.625 22.234 1 98.81 285 GLU B CA 1
ATOM 5754 C C . GLU B 1 285 ? -13.875 36.188 22.875 1 98.81 285 GLU B C 1
ATOM 5756 O O . GLU B 1 285 ? -12.914 36.969 22.953 1 98.81 285 GLU B O 1
ATOM 5761 N N . ALA B 1 286 ? -13.922 34.969 23.344 1 98.88 286 ALA B N 1
ATOM 5762 C CA . ALA B 1 286 ? -12.719 34.438 23.969 1 98.88 286 ALA B CA 1
ATOM 5763 C C . ALA B 1 286 ? -11.586 34.312 22.953 1 98.88 286 ALA B C 1
ATOM 5765 O O . ALA B 1 286 ? -10.43 34.594 23.266 1 98.88 286 ALA B O 1
ATOM 5766 N N . VAL B 1 287 ? -11.891 33.875 21.75 1 98.88 287 VAL B N 1
ATOM 5767 C CA . VAL B 1 287 ? -10.891 33.781 20.688 1 98.88 287 VAL B CA 1
ATOM 5768 C C . VAL B 1 287 ? -10.328 35.156 20.375 1 98.88 287 VAL B C 1
ATOM 5770 O O . VAL B 1 287 ? -9.117 35.312 20.188 1 98.88 287 VAL B O 1
ATOM 5773 N N . GLN B 1 288 ? -11.219 36.156 20.328 1 98.81 288 GLN B N 1
ATOM 5774 C CA . GLN B 1 288 ? -10.773 37.531 20.094 1 98.81 288 GLN B CA 1
ATOM 5775 C C . GLN B 1 288 ? -9.781 37.969 21.156 1 98.81 288 GLN B C 1
ATOM 5777 O O . GLN B 1 288 ? -8.766 38.594 20.844 1 98.81 288 GLN B O 1
ATOM 5782 N N . LYS B 1 289 ? -10.125 37.656 22.359 1 98.69 289 LYS B N 1
ATOM 5783 C CA . LYS B 1 289 ? -9.25 38 23.469 1 98.69 289 LYS B CA 1
ATOM 5784 C C . LYS B 1 289 ? -7.863 37.406 23.297 1 98.69 289 LYS B C 1
ATOM 5786 O O . LYS B 1 289 ? -6.852 38.062 23.531 1 98.69 289 LYS B O 1
ATOM 5791 N N . VAL B 1 290 ? -7.816 36.188 22.922 1 98.75 290 VAL B N 1
ATOM 5792 C CA . VAL B 1 290 ? -6.547 35.5 22.719 1 98.75 290 VAL B CA 1
ATOM 5793 C C . VAL B 1 290 ? -5.785 36.125 21.562 1 98.75 290 VAL B C 1
ATOM 5795 O O . VAL B 1 290 ? -4.594 36.406 21.672 1 98.75 290 VAL B O 1
ATOM 5798 N N . LEU B 1 291 ? -6.414 36.438 20.453 1 98.62 291 LEU B N 1
ATOM 5799 C CA . LEU B 1 291 ? -5.801 36.969 19.234 1 98.62 291 LEU B CA 1
ATOM 5800 C C . LEU B 1 291 ? -5.211 38.344 19.5 1 98.62 291 LEU B C 1
ATOM 5802 O O . LEU B 1 291 ? -4.219 38.719 18.875 1 98.62 291 LEU B O 1
ATOM 5806 N N . LYS B 1 292 ? -5.828 39.062 20.438 1 98.19 292 LYS B N 1
ATOM 5807 C CA . LYS B 1 292 ? -5.309 40.375 20.781 1 98.19 292 LYS B CA 1
ATOM 5808 C C . LYS B 1 292 ? -3.889 40.281 21.344 1 98.19 292 LYS B C 1
ATOM 5810 O O . LYS B 1 292 ? -3.105 41.219 21.219 1 98.19 292 LYS B O 1
ATOM 5815 N N . GLY B 1 293 ? -3.562 39.125 21.875 1 97.19 293 GLY B N 1
ATOM 5816 C CA . GLY B 1 293 ? -2.258 38.938 22.5 1 97.19 293 GLY B CA 1
ATOM 5817 C C . GLY B 1 293 ? -1.211 38.438 21.516 1 97.19 293 GLY B C 1
ATOM 5818 O O . GLY B 1 293 ? -0.025 38.375 21.844 1 97.19 293 GLY B O 1
ATOM 5819 N N . TYR B 1 294 ? -1.567 38.125 20.312 1 98.12 294 TYR B N 1
ATOM 5820 C CA . TYR B 1 294 ? -0.633 37.594 19.328 1 98.12 294 TYR B CA 1
ATOM 5821 C C . TYR B 1 294 ? 0.134 38.719 18.656 1 98.12 294 TYR B C 1
ATOM 5823 O O . TYR B 1 294 ? -0.42 39.812 18.406 1 98.12 294 TYR B O 1
ATOM 5831 N N . LYS B 1 295 ? 1.382 38.5 18.344 1 98.19 295 LYS B N 1
ATOM 5832 C CA . LYS B 1 295 ? 2.221 39.438 17.641 1 98.19 295 LYS B CA 1
ATOM 5833 C C . LYS B 1 295 ? 2.643 38.938 16.266 1 98.19 295 LYS B C 1
ATOM 5835 O O . LYS B 1 295 ? 3.256 37.875 16.172 1 98.19 295 LYS B O 1
ATOM 5840 N N . LEU B 1 296 ? 2.275 39.625 15.242 1 98.38 296 LEU B N 1
ATOM 5841 C CA . LEU B 1 296 ? 2.695 39.375 13.875 1 98.38 296 LEU B CA 1
ATOM 5842 C C . LEU B 1 296 ? 3.867 40.25 13.477 1 98.38 296 LEU B C 1
ATOM 5844 O O . LEU B 1 296 ? 3.854 41.469 13.742 1 98.38 296 LEU B O 1
ATOM 5848 N N . GLY B 1 297 ? 4.914 39.594 12.953 1 97.62 297 GLY B N 1
ATOM 5849 C CA . GLY B 1 297 ? 6.02 40.469 12.555 1 97.62 297 GLY B CA 1
ATOM 5850 C C . GLY B 1 297 ? 7.258 39.688 12.141 1 97.62 297 GLY B C 1
ATOM 5851 O O . GLY B 1 297 ? 7.152 38.625 11.523 1 97.62 297 GLY B O 1
ATOM 5852 N N . ASP B 1 298 ? 8.406 40.25 12.43 1 97.06 298 ASP B N 1
ATOM 5853 C CA . ASP B 1 298 ? 9.703 39.688 12.062 1 97.06 298 ASP B CA 1
ATOM 5854 C C . ASP B 1 298 ? 9.93 38.344 12.734 1 97.06 298 ASP B C 1
ATOM 5856 O O . ASP B 1 298 ? 9.969 38.25 13.969 1 97.06 298 ASP B O 1
ATOM 5860 N N . PRO B 1 299 ? 10.102 37.312 11.938 1 98.06 299 PRO B N 1
ATOM 5861 C CA . PRO B 1 299 ? 10.258 35.969 12.523 1 98.06 299 PRO B CA 1
ATOM 5862 C C . PRO B 1 299 ? 11.508 35.875 13.398 1 98.06 299 PRO B C 1
ATOM 5864 O O . PRO B 1 299 ? 11.633 34.906 14.18 1 98.06 299 PRO B O 1
ATOM 5867 N N . PHE B 1 300 ? 12.422 36.75 13.32 1 97.25 300 PHE B N 1
ATOM 5868 C CA . PHE B 1 300 ? 13.641 36.688 14.109 1 97.25 300 PHE B CA 1
ATOM 5869 C C . PHE B 1 300 ? 13.484 37.438 15.43 1 97.25 300 PHE B C 1
ATOM 5871 O O . PHE B 1 300 ? 14.367 37.375 16.297 1 97.25 300 PHE B O 1
ATOM 5878 N N . ASP B 1 301 ? 12.383 38.188 15.562 1 97.56 301 ASP B N 1
ATOM 5879 C CA . ASP B 1 301 ? 12.008 38.719 16.875 1 97.56 301 ASP B CA 1
ATOM 5880 C C . ASP B 1 301 ? 11.422 37.625 17.75 1 97.56 301 ASP B C 1
ATOM 5882 O O . ASP B 1 301 ? 10.383 37.031 17.422 1 97.56 301 ASP B O 1
ATOM 5886 N N . LYS B 1 302 ? 11.969 37.312 18.844 1 97 302 LYS B N 1
ATOM 5887 C CA . LYS B 1 302 ? 11.617 36.188 19.688 1 97 302 LYS B CA 1
ATOM 5888 C C . LYS B 1 302 ? 10.203 36.344 20.234 1 97 302 LYS B C 1
ATOM 5890 O O . LYS B 1 302 ? 9.617 35.375 20.734 1 97 302 LYS B O 1
ATOM 5895 N N . SER B 1 303 ? 9.648 37.531 20.172 1 97.25 303 SER B N 1
ATOM 5896 C CA . SER B 1 303 ? 8.305 37.75 20.688 1 97.25 303 SER B CA 1
ATOM 5897 C C . SER B 1 303 ? 7.25 37.531 19.625 1 97.25 303 SER B C 1
ATOM 5899 O O . SER B 1 303 ? 6.051 37.562 19.906 1 97.25 303 SER B O 1
ATOM 5901 N N . THR B 1 304 ? 7.723 37.281 18.375 1 98 304 THR B N 1
ATOM 5902 C CA . THR B 1 304 ? 6.805 37.094 17.266 1 98 304 THR B CA 1
ATOM 5903 C C . THR B 1 304 ? 6.078 35.75 17.359 1 98 304 THR B C 1
ATOM 5905 O O . THR B 1 304 ? 6.711 34.719 17.562 1 98 304 THR B O 1
ATOM 5908 N N . HIS B 1 305 ? 4.773 35.781 17.219 1 97.94 305 HIS B N 1
ATOM 5909 C CA . HIS B 1 305 ? 3.951 34.562 17.203 1 97.94 305 HIS B CA 1
ATOM 5910 C C . HIS B 1 305 ? 3.646 34.125 15.773 1 97.94 305 HIS B C 1
ATOM 5912 O O . HIS B 1 305 ? 3.516 32.938 15.508 1 97.94 305 HIS B O 1
ATOM 5918 N N . VAL B 1 306 ? 3.449 35.094 14.914 1 98.25 306 VAL B N 1
ATOM 5919 C CA . VAL B 1 306 ? 3 34.812 13.555 1 98.25 306 VAL B CA 1
ATOM 5920 C C . VAL B 1 306 ? 3.973 35.438 12.555 1 98.25 306 VAL B C 1
ATOM 5922 O O . VAL B 1 306 ? 4.176 36.656 12.547 1 98.25 306 VAL B O 1
ATOM 5925 N N . GLY B 1 307 ? 4.645 34.594 11.805 1 98.44 307 GLY B N 1
ATOM 5926 C CA . GLY B 1 307 ? 5.492 35.031 10.711 1 98.44 307 GLY B CA 1
ATOM 5927 C C . GLY B 1 307 ? 4.766 35.094 9.383 1 98.44 307 GLY B C 1
ATOM 5928 O O . GLY B 1 307 ? 3.535 35.062 9.336 1 98.44 307 GLY B O 1
ATOM 5929 N N . PRO B 1 308 ? 5.512 35.281 8.32 1 98.56 308 PRO B N 1
ATOM 5930 C CA . PRO B 1 308 ? 4.895 35.312 6.988 1 98.56 308 PRO B CA 1
ATOM 5931 C C . PRO B 1 308 ? 4.418 33.938 6.523 1 98.56 308 PRO B C 1
ATOM 5933 O O . PRO B 1 308 ? 4.832 32.938 7.078 1 98.56 308 PRO B O 1
ATOM 5936 N N . VAL B 1 309 ? 3.482 33.969 5.59 1 98.5 309 VAL B N 1
ATOM 5937 C CA . VAL B 1 309 ? 3.199 32.75 4.867 1 98.5 309 VAL B CA 1
ATOM 5938 C C . VAL B 1 309 ? 4.23 32.531 3.754 1 98.5 309 VAL B C 1
ATOM 5940 O O . VAL B 1 309 ? 4.961 33.469 3.41 1 98.5 309 VAL B O 1
ATOM 5943 N N . ILE B 1 310 ? 4.305 31.438 3.178 1 98 310 ILE B N 1
ATOM 5944 C CA . ILE B 1 310 ? 5.48 30.891 2.504 1 98 310 ILE B CA 1
ATOM 5945 C C . ILE B 1 310 ? 5.742 31.672 1.216 1 98 310 ILE B C 1
ATOM 5947 O O . ILE B 1 310 ? 6.891 31.812 0.794 1 98 310 ILE B O 1
ATOM 5951 N N . SER B 1 311 ? 4.645 32.188 0.544 1 97.56 311 SER B N 1
ATOM 5952 C CA . SER B 1 311 ? 4.809 32.781 -0.771 1 97.56 311 SER B CA 1
ATOM 5953 C C . SER B 1 311 ? 3.705 33.812 -1.053 1 97.56 311 SER B C 1
ATOM 5955 O O . SER B 1 311 ? 2.695 33.844 -0.345 1 97.56 311 SER B O 1
ATOM 5957 N N . SER B 1 312 ? 3.955 34.531 -2.146 1 97.12 312 SER B N 1
ATOM 5958 C CA . SER B 1 312 ? 2.932 35.5 -2.574 1 97.12 312 SER B CA 1
ATOM 5959 C C . SER B 1 312 ? 1.694 34.75 -3.098 1 97.12 312 SER B C 1
ATOM 5961 O O . SER B 1 312 ? 0.57 35.25 -2.918 1 97.12 312 SER B O 1
ATOM 5963 N N . ARG B 1 313 ? 1.958 33.719 -3.701 1 96.94 313 ARG B N 1
ATOM 5964 C CA . ARG B 1 313 ? 0.839 32.906 -4.18 1 96.94 313 ARG B CA 1
ATOM 5965 C C . ARG B 1 313 ? -0.017 32.406 -3.018 1 96.94 313 ARG B C 1
ATOM 5967 O O . ARG B 1 313 ? -1.247 32.469 -3.08 1 96.94 313 ARG B O 1
ATOM 5974 N N . SER B 1 314 ? 0.61 31.875 -1.976 1 97.88 314 SER B N 1
ATOM 5975 C CA . SER B 1 314 ? -0.106 31.438 -0.785 1 97.88 314 SER B CA 1
ATOM 5976 C C . SER B 1 314 ? -0.869 32.594 -0.135 1 97.88 314 SER B C 1
ATOM 5978 O O . SER B 1 314 ? -2.018 32.406 0.281 1 97.88 314 SER B O 1
ATOM 5980 N N . LYS B 1 315 ? -0.191 33.75 -0.047 1 98.31 315 LYS B N 1
ATOM 5981 C CA . LYS B 1 315 ? -0.845 34.938 0.498 1 98.31 315 LYS B CA 1
ATOM 5982 C C . LYS B 1 315 ? -2.117 35.25 -0.277 1 98.31 315 LYS B C 1
ATOM 5984 O O . LYS B 1 315 ? -3.18 35.469 0.318 1 98.31 315 LYS B O 1
ATOM 5989 N N . GLY B 1 316 ? -1.954 35.25 -1.575 1 98.31 316 GLY B N 1
ATOM 5990 C CA . GLY B 1 316 ? -3.102 35.531 -2.424 1 98.31 316 GLY B CA 1
ATOM 5991 C C . GLY B 1 316 ? -4.227 34.531 -2.252 1 98.31 316 GLY B C 1
ATOM 5992 O O . GLY B 1 316 ? -5.402 34.906 -2.219 1 98.31 316 GLY B O 1
ATOM 5993 N N . ALA B 1 317 ? -3.918 33.281 -2.168 1 98.19 317 ALA B N 1
ATOM 5994 C CA . ALA B 1 317 ? -4.914 32.219 -2.008 1 98.19 317 ALA B CA 1
ATOM 5995 C C . ALA B 1 317 ? -5.648 32.344 -0.677 1 98.19 317 ALA B C 1
ATOM 5997 O O . ALA B 1 317 ? -6.875 32.219 -0.62 1 98.19 317 ALA B O 1
ATOM 5998 N N . ILE B 1 318 ? -4.91 32.594 0.412 1 98.69 318 ILE B N 1
ATOM 5999 C CA . ILE B 1 318 ? -5.484 32.75 1.743 1 98.69 318 ILE B CA 1
ATOM 6000 C C . ILE B 1 318 ? -6.434 33.938 1.763 1 98.69 318 ILE B C 1
ATOM 6002 O O . ILE B 1 318 ? -7.574 33.812 2.221 1 98.69 318 ILE B O 1
ATOM 6006 N N . GLU B 1 319 ? -5.957 35.062 1.237 1 98.44 319 GLU B N 1
ATOM 6007 C CA . GLU B 1 319 ? -6.785 36.25 1.17 1 98.44 319 GLU B CA 1
ATOM 6008 C C . GLU B 1 319 ? -8.008 36.031 0.284 1 98.44 319 GLU B C 1
ATOM 6010 O O . GLU B 1 319 ? -9.078 36.562 0.544 1 98.44 319 GLU B O 1
ATOM 6015 N N . GLY B 1 320 ? -7.793 35.25 -0.753 1 98.75 320 GLY B N 1
ATOM 6016 C CA . GLY B 1 320 ? -8.906 34.875 -1.606 1 98.75 320 GLY B CA 1
ATOM 6017 C C . GLY B 1 320 ? -9.984 34.094 -0.876 1 98.75 320 GLY B C 1
ATOM 6018 O O . GLY B 1 320 ? -11.172 34.344 -1.084 1 98.75 320 GLY B O 1
ATOM 6019 N N . HIS B 1 321 ? -9.594 33.156 -0.037 1 98.81 321 HIS B N 1
ATOM 6020 C CA . HIS B 1 321 ? -10.539 32.406 0.774 1 98.81 321 HIS B CA 1
ATOM 6021 C C . HIS B 1 321 ? -11.336 33.312 1.689 1 98.81 321 HIS B C 1
ATOM 6023 O O . HIS B 1 321 ? -12.555 33.188 1.82 1 98.81 321 HIS B O 1
ATOM 6029 N N . ILE B 1 322 ? -10.656 34.25 2.318 1 98.75 322 ILE B N 1
ATOM 6030 C CA . ILE B 1 322 ? -11.281 35.188 3.234 1 98.75 322 ILE B CA 1
ATOM 6031 C C . ILE B 1 322 ? -12.289 36.062 2.475 1 98.75 322 ILE B C 1
ATOM 6033 O O . ILE B 1 322 ? -13.43 36.219 2.906 1 98.75 322 ILE B O 1
ATOM 6037 N N . LYS B 1 323 ? -11.844 36.594 1.355 1 98.69 323 LYS B N 1
ATOM 6038 C CA . LYS B 1 323 ? -12.695 37.469 0.538 1 98.69 323 LYS B CA 1
ATOM 6039 C C . LYS B 1 323 ? -13.945 36.719 0.082 1 98.69 323 LYS B C 1
ATOM 6041 O O . LYS B 1 323 ? -15.047 37.281 0.106 1 98.69 323 LYS B O 1
ATOM 6046 N N . ASP B 1 324 ? -13.727 35.531 -0.344 1 98.81 324 ASP B N 1
ATOM 6047 C CA . ASP B 1 324 ? -14.859 34.719 -0.749 1 98.81 324 ASP B CA 1
ATOM 6048 C C . ASP B 1 324 ? -15.867 34.562 0.39 1 98.81 324 ASP B C 1
ATOM 6050 O O . ASP B 1 324 ? -17.078 34.719 0.188 1 98.81 324 ASP B O 1
ATOM 6054 N N . ALA B 1 325 ? -15.43 34.219 1.587 1 98.81 325 ALA B N 1
ATOM 6055 C CA . ALA B 1 325 ? -16.297 34.031 2.748 1 98.81 325 ALA B CA 1
ATOM 6056 C C . ALA B 1 325 ? -17.078 35.312 3.074 1 98.81 325 ALA B C 1
ATOM 6058 O O . ALA B 1 325 ? -18.297 35.25 3.264 1 98.81 325 ALA B O 1
ATOM 6059 N N . VAL B 1 326 ? -16.391 36.438 3.092 1 98.69 326 VAL B N 1
ATOM 6060 C CA . VAL B 1 326 ? -17.016 37.688 3.443 1 98.69 326 VAL B CA 1
ATOM 6061 C C . VAL B 1 326 ? -18.047 38.062 2.383 1 98.69 326 VAL B C 1
ATOM 6063 O O . VAL B 1 326 ? -19.141 38.531 2.709 1 98.69 326 VAL B O 1
ATOM 6066 N N . SER B 1 327 ? -17.672 37.875 1.15 1 98.62 327 SER B N 1
ATOM 6067 C CA . SER B 1 327 ? -18.594 38.188 0.06 1 98.62 327 SER B CA 1
ATOM 6068 C C . SER B 1 327 ? -19.859 37.344 0.141 1 98.62 327 SER B C 1
ATOM 6070 O O . SER B 1 327 ? -20.922 37.75 -0.33 1 98.62 327 SER B O 1
ATOM 6072 N N . LYS B 1 328 ? -19.734 36.25 0.76 1 98.62 328 LYS B N 1
ATOM 6073 C CA . LYS B 1 328 ? -20.859 35.312 0.846 1 98.62 328 LYS B CA 1
ATOM 6074 C C . LYS B 1 328 ? -21.578 35.469 2.189 1 98.62 328 LYS B C 1
ATOM 6076 O O . LYS B 1 328 ? -22.422 34.625 2.531 1 98.62 328 LYS B O 1
ATOM 6081 N N . GLY B 1 329 ? -21.172 36.375 2.977 1 98.5 329 GLY B N 1
ATOM 6082 C CA . GLY B 1 329 ? -21.969 36.719 4.137 1 98.5 329 GLY B CA 1
ATOM 6083 C C . GLY B 1 329 ? -21.25 36.5 5.453 1 98.5 329 GLY B C 1
ATOM 6084 O O . GLY B 1 329 ? -21.766 36.812 6.52 1 98.5 329 GLY B O 1
ATOM 6085 N N . ALA B 1 330 ? -20.078 35.938 5.477 1 98.81 330 ALA B N 1
ATOM 6086 C CA . ALA B 1 330 ? -19.297 35.781 6.707 1 98.81 330 ALA B CA 1
ATOM 6087 C C . ALA B 1 330 ? -18.891 37.156 7.273 1 98.81 330 ALA B C 1
ATOM 6089 O O . ALA B 1 330 ? -18.844 38.156 6.551 1 98.81 330 ALA B O 1
ATOM 6090 N N . LYS B 1 331 ? -18.641 37.125 8.508 1 98.62 331 LYS B N 1
ATOM 6091 C CA . LYS B 1 331 ? -18.188 38.344 9.18 1 98.62 331 LYS B CA 1
ATOM 6092 C C . LYS B 1 331 ? -16.75 38.219 9.648 1 98.62 331 LYS B C 1
ATOM 6094 O O . LYS B 1 331 ? -16.375 37.188 10.258 1 98.62 331 LYS B O 1
ATOM 6099 N N . ASP B 1 332 ? -15.953 39.188 9.297 1 98.62 332 ASP B N 1
ATOM 6100 C CA . ASP B 1 332 ? -14.617 39.281 9.867 1 98.62 332 ASP B CA 1
ATOM 6101 C C . ASP B 1 332 ? -14.672 39.781 11.312 1 98.62 332 ASP B C 1
ATOM 6103 O O . ASP B 1 332 ? -14.875 40.969 11.547 1 98.62 332 ASP B O 1
ATOM 6107 N N . ALA B 1 333 ? -14.469 38.906 12.203 1 98.69 333 ALA B N 1
ATOM 6108 C CA . ALA B 1 333 ? -14.555 39.219 13.625 1 98.69 333 ALA B CA 1
ATOM 6109 C C . ALA B 1 333 ? -13.164 39.344 14.242 1 98.69 333 ALA B C 1
ATOM 6111 O O . ALA B 1 333 ? -13 39.25 15.453 1 98.69 333 ALA B O 1
ATOM 6112 N N . THR B 1 334 ? -12.172 39.562 13.484 1 98.62 334 THR B N 1
ATOM 6113 C CA . THR B 1 334 ? -10.812 39.75 13.969 1 98.62 334 THR B CA 1
ATOM 6114 C C . THR B 1 334 ? -10.719 40.969 14.859 1 98.62 334 THR B C 1
ATOM 6116 O O . THR B 1 334 ? -11.195 42.062 14.484 1 98.62 334 THR B O 1
ATOM 6119 N N . PRO B 1 335 ? -10.188 40.781 16.016 1 98.25 335 PRO B N 1
ATOM 6120 C CA . PRO B 1 335 ? -10.07 41.969 16.875 1 98.25 335 PRO B CA 1
ATOM 6121 C C . PRO B 1 335 ? -9.008 42.938 16.391 1 98.25 335 PRO B C 1
ATOM 6123 O O . PRO B 1 335 ? -8.078 42.562 15.672 1 98.25 335 PRO B O 1
ATOM 6126 N N . ALA B 1 336 ? -9.18 44.188 16.859 1 96.88 336 ALA B N 1
ATOM 6127 C CA . ALA B 1 336 ? -8.109 45.156 16.594 1 96.88 336 ALA B CA 1
ATOM 6128 C C . ALA B 1 336 ? -6.805 44.719 17.234 1 96.88 336 ALA B C 1
ATOM 6130 O O . ALA B 1 336 ? -6.801 44.188 18.344 1 96.88 336 ALA B O 1
ATOM 6131 N N . ASN B 1 337 ? -5.785 44.812 16.547 1 96.31 337 ASN B N 1
ATOM 6132 C CA . ASN B 1 337 ? -4.426 44.438 16.922 1 96.31 337 ASN B CA 1
ATOM 6133 C C . ASN B 1 337 ? -3.389 45.219 16.141 1 96.31 337 ASN B C 1
ATOM 6135 O O . ASN B 1 337 ? -3.424 45.25 14.906 1 96.31 337 ASN B O 1
ATOM 6139 N N . GLU B 1 338 ? -2.547 45.906 16.844 1 96.5 338 GLU B N 1
ATOM 6140 C CA . GLU B 1 338 ? -1.602 46.844 16.219 1 96.5 338 GLU B CA 1
ATOM 6141 C C . GLU B 1 338 ? -0.776 46.125 15.141 1 96.5 338 GLU B C 1
ATOM 6143 O O . GLU B 1 338 ? -0.579 46.656 14.055 1 96.5 338 GLU B O 1
ATOM 6148 N N . SER B 1 339 ? -0.288 44.938 15.477 1 96.88 339 SER B N 1
ATOM 6149 C CA . SER B 1 339 ? 0.565 44.25 14.531 1 96.88 339 SER B CA 1
ATOM 6150 C C . SER B 1 339 ? -0.244 43.688 13.359 1 96.88 339 SER B C 1
ATOM 6152 O O . SER B 1 339 ? 0.294 43.5 12.266 1 96.88 339 SER B O 1
ATOM 6154 N N . PHE B 1 340 ? -1.531 43.406 13.609 1 96.69 340 PHE B N 1
ATOM 6155 C CA . PHE B 1 340 ? -2.402 42.938 12.547 1 96.69 340 PHE B CA 1
ATOM 6156 C C . PHE B 1 340 ? -2.771 44.062 11.602 1 96.69 340 PHE B C 1
ATOM 6158 O O . PHE B 1 340 ? -2.955 43.844 10.398 1 96.69 340 PHE B O 1
ATOM 6165 N N . ASP B 1 341 ? -2.91 45.219 12.109 1 95.44 341 ASP B N 1
ATOM 6166 C CA . ASP B 1 341 ? -3.391 46.375 11.375 1 95.44 341 ASP B CA 1
ATOM 6167 C C . ASP B 1 341 ? -2.246 47.062 10.648 1 95.44 341 ASP B C 1
ATOM 6169 O O . ASP B 1 341 ? -2.479 47.875 9.742 1 95.44 341 ASP B O 1
ATOM 6173 N N . ASN B 1 342 ? -1.05 46.844 11.078 1 95.38 342 ASN B N 1
ATOM 6174 C CA . ASN B 1 342 ? 0.141 47.406 10.469 1 95.38 342 ASN B CA 1
ATOM 6175 C C . ASN B 1 342 ? 1.128 46.344 10.023 1 95.38 342 ASN B C 1
ATOM 6177 O O . ASN B 1 342 ? 2.217 46.219 10.586 1 95.38 342 ASN B O 1
ATOM 6181 N N . LEU B 1 343 ? 0.773 45.719 9.016 1 94.94 343 LEU B N 1
ATOM 6182 C CA . LEU B 1 343 ? 1.604 44.625 8.492 1 94.94 343 LEU B CA 1
ATOM 6183 C C . LEU B 1 343 ? 2.926 45.156 7.957 1 94.94 343 LEU B C 1
ATOM 6185 O O . LEU B 1 343 ? 2.979 46.281 7.438 1 94.94 343 LEU B O 1
ATOM 6189 N N . PRO B 1 344 ? 3.93 44.344 8.062 1 93.44 344 PRO B N 1
ATOM 6190 C CA . PRO B 1 344 ? 5.18 44.781 7.422 1 93.44 344 PRO B CA 1
ATOM 6191 C C . PRO B 1 344 ? 5.016 45.062 5.93 1 93.44 344 PRO B C 1
ATOM 6193 O O . PRO B 1 344 ? 4.246 44.375 5.25 1 93.44 344 PRO B O 1
ATOM 6196 N N . SER B 1 345 ? 5.801 46 5.445 1 90.38 345 SER B N 1
ATOM 6197 C CA . SER B 1 345 ? 5.66 46.438 4.062 1 90.38 345 SER B CA 1
ATOM 6198 C C . SER B 1 345 ? 6.23 45.406 3.092 1 90.38 345 SER B C 1
ATOM 6200 O O . SER B 1 345 ? 5.816 45.344 1.932 1 90.38 345 SER B O 1
ATOM 6202 N N . LYS B 1 346 ? 7.121 44.688 3.562 1 93.12 346 LYS B N 1
ATOM 6203 C CA . LYS B 1 346 ? 7.746 43.656 2.744 1 93.12 346 LYS B CA 1
ATOM 6204 C C . LYS B 1 346 ? 7.43 42.281 3.285 1 93.12 346 LYS B C 1
ATOM 6206 O O . LYS B 1 346 ? 7.246 42.094 4.492 1 93.12 346 LYS B O 1
ATOM 6211 N N . GLY B 1 347 ? 7.363 41.312 2.32 1 95.5 347 GLY B N 1
ATOM 6212 C CA . GLY B 1 347 ? 7.16 39.938 2.713 1 95.5 347 GLY B CA 1
ATOM 6213 C C . GLY B 1 347 ? 5.719 39.469 2.572 1 95.5 347 GLY B C 1
ATOM 6214 O O . GLY B 1 347 ? 4.855 40.25 2.158 1 95.5 347 GLY B O 1
ATOM 6215 N N . ASN B 1 348 ? 5.465 38.188 2.861 1 98.12 348 ASN B N 1
ATOM 6216 C CA . ASN B 1 348 ? 4.168 37.562 2.648 1 98.12 348 ASN B CA 1
ATOM 6217 C C . ASN B 1 348 ? 3.393 37.438 3.955 1 98.12 348 ASN B C 1
ATOM 6219 O O . ASN B 1 348 ? 3.043 36.312 4.363 1 98.12 348 ASN B O 1
ATOM 6223 N N . PHE B 1 349 ? 3.092 38.562 4.559 1 98.31 349 PHE B N 1
ATOM 6224 C CA . PHE B 1 349 ? 2.4 38.531 5.844 1 98.31 349 PHE B CA 1
ATOM 6225 C C . PHE B 1 349 ? 0.89 38.562 5.645 1 98.31 349 PHE B C 1
ATOM 6227 O O . PHE B 1 349 ? 0.382 39.344 4.84 1 98.31 349 PHE B O 1
ATOM 6234 N N . VAL B 1 350 ? 0.212 37.688 6.324 1 98.19 350 VAL B N 1
ATOM 6235 C CA . VAL B 1 350 ? -1.244 37.594 6.379 1 98.19 350 VAL B CA 1
ATOM 6236 C C . VAL B 1 350 ? -1.711 37.656 7.828 1 98.19 350 VAL B C 1
ATOM 6238 O O . VAL B 1 350 ? -1.249 36.906 8.672 1 98.19 350 VAL B O 1
ATOM 6241 N N . LYS B 1 351 ? -2.543 38.594 8.164 1 97.31 351 LYS B N 1
ATOM 6242 C CA . LYS B 1 351 ? -3 38.688 9.555 1 97.31 351 LYS B CA 1
ATOM 6243 C C . LYS B 1 351 ? -3.893 37.5 9.906 1 97.31 351 LYS B C 1
ATOM 6245 O O . LYS B 1 351 ? -4.684 37.031 9.078 1 97.31 351 LYS B O 1
ATOM 6250 N N . PRO B 1 352 ? -3.748 37.031 11.148 1 98.56 352 PRO B N 1
ATOM 6251 C CA . PRO B 1 352 ? -4.738 36.062 11.617 1 98.56 352 PRO B CA 1
ATOM 6252 C C . PRO B 1 352 ? -6.172 36.562 11.492 1 98.56 352 PRO B C 1
ATOM 6254 O O . PRO B 1 352 ? -6.449 37.719 11.828 1 98.56 352 PRO B O 1
ATOM 6257 N N . THR B 1 353 ? -7.012 35.75 10.938 1 98.81 353 THR B N 1
ATOM 6258 C CA . THR B 1 353 ? -8.367 36.219 10.648 1 98.81 353 THR B CA 1
ATOM 6259 C C . THR B 1 353 ? -9.398 35.281 11.273 1 98.81 353 THR B C 1
ATOM 6261 O O . THR B 1 353 ? -9.344 34.062 11.07 1 98.81 353 THR B O 1
ATOM 6264 N N . LEU B 1 354 ? -10.203 35.844 12.117 1 98.88 354 LEU B N 1
ATOM 6265 C CA . LEU B 1 354 ? -11.344 35.156 12.711 1 98.88 354 LEU B CA 1
ATOM 6266 C C . LEU B 1 354 ? -12.617 35.406 11.914 1 98.88 354 LEU B C 1
ATOM 6268 O O . LEU B 1 354 ? -13.023 36.562 11.75 1 98.88 354 LEU B O 1
ATOM 6272 N N . LEU B 1 355 ? -13.195 34.375 11.359 1 98.94 355 LEU B N 1
ATOM 6273 C CA . LEU B 1 355 ? -14.43 34.5 10.586 1 98.94 355 LEU B CA 1
ATOM 6274 C C . LEU B 1 355 ? -15.602 33.844 11.312 1 98.94 355 LEU B C 1
ATOM 6276 O O . LEU B 1 355 ? -15.453 32.75 11.852 1 98.94 355 LEU B O 1
ATOM 6280 N N . THR B 1 356 ? -16.719 34.5 11.383 1 98.75 356 THR B N 1
ATOM 6281 C CA . THR B 1 356 ? -17.969 33.938 11.875 1 98.75 356 THR B CA 1
ATOM 6282 C C . THR B 1 356 ? -19.047 33.969 10.789 1 98.75 356 THR B C 1
ATOM 6284 O O . THR B 1 356 ? -18.859 34.625 9.758 1 98.75 356 THR B O 1
ATOM 6287 N N . GLY B 1 357 ? -20.109 33.25 10.992 1 98.38 357 GLY B N 1
ATOM 6288 C CA . GLY B 1 357 ? -21.156 33.156 9.992 1 98.38 357 GLY B CA 1
ATOM 6289 C C . GLY B 1 357 ? -20.734 32.406 8.742 1 98.38 357 GLY B C 1
ATOM 6290 O O . GLY B 1 357 ? -21.219 32.719 7.645 1 98.38 357 GLY B O 1
ATOM 6291 N N . VAL B 1 358 ? -19.844 31.531 8.867 1 98.81 358 VAL B N 1
ATOM 6292 C CA . VAL B 1 358 ? -19.344 30.75 7.73 1 98.81 358 VAL B CA 1
ATOM 6293 C C . VAL B 1 358 ? -20.203 29.516 7.543 1 98.81 358 VAL B C 1
ATOM 6295 O O . VAL B 1 358 ? -20.922 29.094 8.461 1 98.81 358 VAL B O 1
ATOM 6298 N N . ASP B 1 359 ? -20.156 28.938 6.363 1 98.38 359 ASP B N 1
ATOM 6299 C CA . ASP B 1 359 ? -20.797 27.656 6.07 1 98.38 359 ASP B CA 1
ATOM 6300 C C . ASP B 1 359 ? -20.094 26.938 4.93 1 98.38 359 ASP B C 1
ATOM 6302 O O . ASP B 1 359 ? -19.094 27.422 4.402 1 98.38 359 ASP B O 1
ATOM 6306 N N . HIS B 1 360 ? -20.578 25.797 4.578 1 98.38 360 HIS B N 1
ATOM 6307 C CA . HIS B 1 360 ? -19.859 24.906 3.688 1 98.38 360 HIS B CA 1
ATOM 6308 C C . HIS B 1 360 ? -20 25.328 2.232 1 98.38 360 HIS B C 1
ATOM 6310 O O . HIS B 1 360 ? -19.469 24.672 1.33 1 98.38 360 HIS B O 1
ATOM 6316 N N . SER B 1 361 ? -20.672 26.375 1.879 1 98.38 361 SER B N 1
ATOM 6317 C CA . SER B 1 361 ? -20.672 26.922 0.526 1 98.38 361 SER B CA 1
ATOM 6318 C C . SER B 1 361 ? -19.453 27.797 0.281 1 98.38 361 SER B C 1
ATOM 6320 O O . SER B 1 361 ? -19.156 28.156 -0.86 1 98.38 361 SER B O 1
ATOM 6322 N N . MET B 1 362 ? -18.781 28.141 1.323 1 98.75 362 MET B N 1
ATOM 6323 C CA . MET B 1 362 ? -17.625 29.031 1.275 1 98.75 362 MET B CA 1
ATOM 6324 C C . MET B 1 362 ? -16.344 28.234 1.109 1 98.75 362 MET B C 1
ATOM 6326 O O . MET B 1 362 ? -16.156 27.188 1.741 1 98.75 362 MET B O 1
ATOM 6330 N N . THR B 1 363 ? -15.336 28.688 0.389 1 98.56 363 THR B N 1
ATOM 6331 C CA . THR B 1 363 ? -14.094 28 0.073 1 98.56 363 THR B CA 1
ATOM 6332 C C . THR B 1 363 ? -13.273 27.766 1.337 1 98.56 363 THR B C 1
ATOM 6334 O O . THR B 1 363 ? -12.602 26.734 1.461 1 98.56 363 THR B O 1
ATOM 6337 N N . VAL B 1 364 ? -13.367 28.656 2.291 1 98.69 364 VAL B N 1
ATOM 6338 C CA . VAL B 1 364 ? -12.594 28.578 3.529 1 98.69 364 VAL B CA 1
ATOM 6339 C C . VAL B 1 364 ? -13.047 27.375 4.344 1 98.69 364 VAL B C 1
ATOM 6341 O O . VAL B 1 364 ? -12.32 26.906 5.223 1 98.69 364 VAL B O 1
ATOM 6344 N N . MET B 1 365 ? -14.234 26.781 3.984 1 98.75 365 MET B N 1
ATOM 6345 C CA . MET B 1 365 ? -14.766 25.641 4.734 1 98.75 365 MET B CA 1
ATOM 6346 C C . MET B 1 365 ? -14.594 24.344 3.955 1 98.75 365 MET B C 1
ATOM 6348 O O . MET B 1 365 ? -14.883 23.266 4.473 1 98.75 365 MET B O 1
ATOM 6352 N N . THR B 1 366 ? -14.055 24.422 2.693 1 98 366 THR B N 1
ATOM 6353 C CA . THR B 1 366 ? -14.055 23.219 1.874 1 98 366 THR B CA 1
ATOM 6354 C C . THR B 1 366 ? -12.656 22.953 1.32 1 98 366 THR B C 1
ATOM 6356 O O . THR B 1 366 ? -12.258 21.797 1.17 1 98 366 THR B O 1
ATOM 6359 N N . GLU B 1 367 ? -11.891 23.969 1.023 1 97.88 367 GLU B N 1
ATOM 6360 C CA . GLU B 1 367 ? -10.547 23.828 0.479 1 97.88 367 GLU B CA 1
ATOM 6361 C C . GLU B 1 367 ? -9.492 24.078 1.55 1 97.88 367 GLU B C 1
ATOM 6363 O O . GLU B 1 367 ? -9.727 24.828 2.506 1 97.88 367 GLU B O 1
ATOM 6368 N N . GLU B 1 368 ? -8.398 23.453 1.45 1 98 368 GLU B N 1
ATOM 6369 C CA . GLU B 1 368 ? -7.305 23.719 2.373 1 98 368 GLU B CA 1
ATOM 6370 C C . GLU B 1 368 ? -6.824 25.172 2.25 1 98 368 GLU B C 1
ATOM 6372 O O . GLU B 1 368 ? -6.434 25.609 1.165 1 98 368 GLU B O 1
ATOM 6377 N N . THR B 1 369 ? -6.891 25.859 3.328 1 98.38 369 THR B N 1
ATOM 6378 C CA . THR B 1 369 ? -6.449 27.25 3.344 1 98.38 369 THR B CA 1
ATOM 6379 C C . THR B 1 369 ? -4.941 27.328 3.561 1 98.38 369 THR B C 1
ATOM 6381 O O . THR B 1 369 ? -4.254 28.094 2.885 1 98.38 369 THR B O 1
ATOM 6384 N N . PHE B 1 370 ? -4.457 26.5 4.496 1 98.31 370 PHE B N 1
ATOM 6385 C CA . PHE B 1 370 ? -3.041 26.469 4.844 1 98.31 370 PHE B CA 1
ATOM 6386 C C . PHE B 1 370 ? -2.539 27.875 5.195 1 98.31 370 PHE B C 1
ATOM 6388 O O . PHE B 1 370 ? -1.539 28.328 4.645 1 98.31 370 PHE B O 1
ATOM 6395 N N . GLY B 1 371 ? -3.203 28.547 6.055 1 98.56 371 GLY B N 1
ATOM 6396 C CA . GLY B 1 371 ? -2.965 29.891 6.531 1 98.56 371 GLY B CA 1
ATOM 6397 C C . GLY B 1 371 ? -3.633 30.188 7.863 1 98.56 371 GLY B C 1
ATOM 6398 O O . GLY B 1 371 ? -4.371 29.344 8.391 1 98.56 371 GLY B O 1
ATOM 6399 N N . PRO B 1 372 ? -3.355 31.312 8.422 1 98.62 372 PRO B N 1
ATOM 6400 C CA . PRO B 1 372 ? -3.828 31.609 9.781 1 98.62 372 PRO B CA 1
ATOM 6401 C C . PRO B 1 372 ? -5.258 32.156 9.797 1 98.62 372 PRO B C 1
ATOM 6403 O O . PRO B 1 372 ? -5.496 33.25 10.258 1 98.62 372 PRO B O 1
ATOM 6406 N N . VAL B 1 373 ? -6.215 31.328 9.359 1 98.88 373 VAL B N 1
ATOM 6407 C CA . VAL B 1 373 ? -7.633 31.672 9.32 1 98.88 373 VAL B CA 1
ATOM 6408 C C . VAL B 1 373 ? -8.406 30.75 10.25 1 98.88 373 VAL B C 1
ATOM 6410 O O . VAL B 1 373 ? -8.148 29.531 10.289 1 98.88 373 VAL B O 1
ATOM 6413 N N . ILE B 1 374 ? -9.305 31.297 11.023 1 98.88 374 ILE B N 1
ATOM 6414 C CA . ILE B 1 374 ? -10.109 30.547 11.977 1 98.88 374 ILE B CA 1
ATOM 6415 C C . ILE B 1 374 ? -11.594 30.719 11.656 1 98.88 374 ILE B C 1
ATOM 6417 O O . ILE B 1 374 ? -12.266 31.562 12.25 1 98.88 374 ILE B O 1
ATOM 6421 N N . PRO B 1 375 ? -12.086 29.969 10.766 1 98.88 375 PRO B N 1
ATOM 6422 C CA . PRO B 1 375 ? -13.531 30 10.523 1 98.88 375 PRO B CA 1
ATOM 6423 C C . PRO B 1 375 ? -14.32 29.281 11.602 1 98.88 375 PRO B C 1
ATOM 6425 O O . PRO B 1 375 ? -14.062 28.094 11.883 1 98.88 375 PRO B O 1
ATOM 6428 N N . VAL B 1 376 ? -15.258 29.938 12.195 1 98.88 376 VAL B N 1
ATOM 6429 C CA . VAL B 1 376 ? -16.047 29.391 13.289 1 98.88 376 VAL B CA 1
ATOM 6430 C C . VAL B 1 376 ? -17.516 29.281 12.867 1 98.88 376 VAL B C 1
ATOM 6432 O O . VAL B 1 376 ? -18.125 30.297 12.484 1 98.88 376 VAL B O 1
ATOM 6435 N N . MET B 1 377 ? -18.031 28.172 12.906 1 98.81 377 MET B N 1
ATOM 6436 C CA . MET B 1 377 ? -19.406 27.891 12.516 1 98.81 377 MET B CA 1
ATOM 6437 C C . MET B 1 377 ? -20.219 27.375 13.695 1 98.81 377 MET B C 1
ATOM 6439 O O . MET B 1 377 ? -19.734 26.547 14.469 1 98.81 377 MET B O 1
ATOM 6443 N N . LYS B 1 378 ? -21.422 27.906 13.828 1 98.19 378 LYS B N 1
ATOM 6444 C CA . LYS B 1 378 ? -22.344 27.438 14.859 1 98.19 378 LYS B CA 1
ATOM 6445 C C . LYS B 1 378 ? -22.984 26.109 14.461 1 98.19 378 LYS B C 1
ATOM 6447 O O . LYS B 1 378 ? -23.344 25.891 13.297 1 98.19 378 LYS B O 1
ATOM 6452 N N . VAL B 1 379 ? -23.109 25.188 15.477 1 98.75 379 VAL B N 1
ATOM 6453 C CA . VAL B 1 379 ? -23.844 23.938 15.258 1 98.75 379 VAL B CA 1
ATOM 6454 C C . VAL B 1 379 ? -24.828 23.703 16.406 1 98.75 379 VAL B C 1
ATOM 6456 O O . VAL B 1 379 ? -24.594 24.156 17.531 1 98.75 379 VAL B O 1
ATOM 6459 N N . LYS B 1 380 ? -25.859 22.906 16.188 1 98.12 380 LYS B N 1
ATOM 6460 C CA . LYS B 1 380 ? -26.953 22.719 17.141 1 98.12 380 LYS B CA 1
ATOM 6461 C C . LYS B 1 380 ? -26.625 21.609 18.141 1 98.12 380 LYS B C 1
ATOM 6463 O O . LYS B 1 380 ? -27.266 21.5 19.188 1 98.12 380 LYS B O 1
ATOM 6468 N N . GLY B 1 381 ? -25.609 20.797 17.781 1 97.69 381 GLY B N 1
ATOM 6469 C CA . GLY B 1 381 ? -25.25 19.703 18.672 1 97.69 381 GLY B CA 1
ATOM 6470 C C . GLY B 1 381 ? -24.297 18.703 18.031 1 97.69 381 GLY B C 1
ATOM 6471 O O . GLY B 1 381 ? -23.734 18.969 16.984 1 97.69 381 GLY B O 1
ATOM 6472 N N . ASP B 1 382 ? -24.219 17.578 18.781 1 98.56 382 ASP B N 1
ATOM 6473 C CA . ASP B 1 382 ? -23.219 16.578 18.453 1 98.56 382 ASP B CA 1
ATOM 6474 C C . ASP B 1 382 ? -23.438 16 17.047 1 98.56 382 ASP B C 1
ATOM 6476 O O . ASP B 1 382 ? -22.516 15.922 16.25 1 98.56 382 ASP B O 1
ATOM 6480 N N . ALA B 1 383 ? -24.641 15.641 16.703 1 98.38 383 ALA B N 1
ATOM 6481 C CA . ALA B 1 383 ? -24.953 14.977 15.445 1 98.38 383 ALA B CA 1
ATOM 6482 C C . ALA B 1 383 ? -24.625 15.883 14.258 1 98.38 383 ALA B C 1
ATOM 6484 O O . ALA B 1 383 ? -24.047 15.438 13.266 1 98.38 383 ALA B O 1
ATOM 6485 N N . GLU B 1 384 ? -25.047 17.125 14.344 1 98.69 384 GLU B N 1
ATOM 6486 C CA . GLU B 1 384 ? -24.766 18.078 13.266 1 98.69 384 GLU B CA 1
ATOM 6487 C C . GLU B 1 384 ? -23.281 18.328 13.133 1 98.69 384 GLU B C 1
ATOM 6489 O O . GLU B 1 384 ? -22.75 18.406 12.016 1 98.69 384 GLU B O 1
ATOM 6494 N N . ALA B 1 385 ? -22.562 18.469 14.258 1 98.81 385 ALA B N 1
ATOM 6495 C CA . ALA B 1 385 ? -21.125 18.703 14.242 1 98.81 385 ALA B CA 1
ATOM 6496 C C . ALA B 1 385 ? -20.391 17.578 13.523 1 98.81 385 ALA B C 1
ATOM 6498 O O . ALA B 1 385 ? -19.594 17.828 12.625 1 98.81 385 ALA B O 1
ATOM 6499 N N . ILE B 1 386 ? -20.719 16.344 13.883 1 98.75 386 ILE B N 1
ATOM 6500 C CA . ILE B 1 386 ? -20.031 15.188 13.305 1 98.75 386 ILE B CA 1
ATOM 6501 C C . ILE B 1 386 ? -20.344 15.102 11.812 1 98.75 386 ILE B C 1
ATOM 6503 O O . ILE B 1 386 ? -19.438 14.836 11.008 1 98.75 386 ILE B O 1
ATOM 6507 N N . LYS B 1 387 ? -21.594 15.328 11.477 1 98.5 387 LYS B N 1
ATOM 6508 C CA . LYS B 1 387 ? -21.969 15.328 10.062 1 98.5 387 LYS B CA 1
ATOM 6509 C C . LYS B 1 387 ? -21.141 16.344 9.273 1 98.5 387 LYS B C 1
ATOM 6511 O O . LYS B 1 387 ? -20.641 16.016 8.195 1 98.5 387 LYS B O 1
ATOM 6516 N N . LEU B 1 388 ? -21.016 17.531 9.766 1 98.75 388 LEU B N 1
ATOM 6517 C CA . LEU B 1 388 ? -20.312 18.609 9.078 1 98.75 388 LEU B CA 1
ATOM 6518 C C . LEU B 1 388 ? -18.812 18.359 9.094 1 98.75 388 LEU B C 1
ATOM 6520 O O . LEU B 1 388 ? -18.109 18.672 8.125 1 98.75 388 LEU B O 1
ATOM 6524 N N . MET B 1 389 ? -18.266 17.812 10.188 1 98.81 389 MET B N 1
ATOM 6525 C CA . MET B 1 389 ? -16.844 17.438 10.242 1 98.81 389 MET B CA 1
ATOM 6526 C C . MET B 1 389 ? -16.5 16.453 9.133 1 98.81 389 MET B C 1
ATOM 6528 O O . MET B 1 389 ? -15.43 16.516 8.547 1 98.81 389 MET B O 1
ATOM 6532 N N . ASN B 1 390 ? -17.422 15.578 8.836 1 98.31 390 ASN B N 1
ATOM 6533 C CA . ASN B 1 390 ? -17.188 14.523 7.852 1 98.31 390 ASN B CA 1
ATOM 6534 C C . ASN B 1 390 ? -17.453 15.016 6.434 1 98.31 390 ASN B C 1
ATOM 6536 O O . ASN B 1 390 ? -17.078 14.367 5.461 1 98.31 390 ASN B O 1
ATOM 6540 N N . ASP B 1 391 ? -18.141 16.172 6.32 1 98.25 391 ASP B N 1
ATOM 6541 C CA . ASP B 1 391 ? -18.438 16.766 5.023 1 98.25 391 ASP B CA 1
ATOM 6542 C C . ASP B 1 391 ? -17.203 17.453 4.441 1 98.25 391 ASP B C 1
ATOM 6544 O O . ASP B 1 391 ? -17.141 18.688 4.363 1 98.25 391 ASP B O 1
ATOM 6548 N N . SER B 1 392 ? -16.234 16.656 4.027 1 97.88 392 SER B N 1
ATOM 6549 C CA . SER B 1 392 ? -14.953 17.094 3.484 1 97.88 392 SER B CA 1
ATOM 6550 C C . SER B 1 392 ? -14.328 16.016 2.596 1 97.88 392 SER B C 1
ATOM 6552 O O . SER B 1 392 ? -14.539 14.828 2.818 1 97.88 392 SER B O 1
ATOM 6554 N N . GLU B 1 393 ? -13.602 16.422 1.578 1 97.06 393 GLU B N 1
ATOM 6555 C CA . GLU B 1 393 ? -12.852 15.477 0.762 1 97.06 393 GLU B CA 1
ATOM 6556 C C . GLU B 1 393 ? -11.555 15.055 1.453 1 97.06 393 GLU B C 1
ATOM 6558 O O . GLU B 1 393 ? -10.828 14.203 0.946 1 97.06 393 GLU B O 1
ATOM 6563 N N . PHE B 1 394 ? -11.305 15.617 2.615 1 98 394 PHE B N 1
ATOM 6564 C CA . PHE B 1 394 ? -10.078 15.344 3.365 1 98 394 PHE B CA 1
ATOM 6565 C C . PHE B 1 394 ? -10.398 14.57 4.641 1 98 394 PHE B C 1
ATOM 6567 O O . PHE B 1 394 ? -11.547 14.508 5.066 1 98 394 PHE B O 1
ATOM 6574 N N . GLY B 1 395 ? -9.43 13.914 5.219 1 98.31 395 GLY B N 1
ATOM 6575 C CA . GLY B 1 395 ? -9.547 13.18 6.469 1 98.31 395 GLY B CA 1
ATOM 6576 C C . GLY B 1 395 ? -8.211 12.953 7.152 1 98.31 395 GLY B C 1
ATOM 6577 O O . GLY B 1 395 ? -7.887 11.828 7.543 1 98.31 395 GLY B O 1
ATOM 6578 N N . LEU B 1 396 ? -7.426 14.023 7.367 1 98.12 396 LEU B N 1
ATOM 6579 C CA . LEU B 1 396 ? -6.117 13.883 8 1 98.12 396 LEU B CA 1
ATOM 6580 C C . LEU B 1 396 ? -6.254 13.797 9.516 1 98.12 396 LEU B C 1
ATOM 6582 O O . LEU B 1 396 ? -6.035 12.734 10.109 1 98.12 396 LEU B O 1
ATOM 6586 N N . THR B 1 397 ? -6.719 14.93 10.156 1 98.5 397 THR B N 1
ATOM 6587 C CA . THR B 1 397 ? -6.961 14.898 11.594 1 98.5 397 THR B CA 1
ATOM 6588 C C . THR B 1 397 ? -8.305 15.539 11.93 1 98.5 397 THR B C 1
ATOM 6590 O O . THR B 1 397 ? -8.945 16.141 11.062 1 98.5 397 THR B O 1
ATOM 6593 N N . ALA B 1 398 ? -8.727 15.375 13.125 1 98.81 398 ALA B N 1
ATOM 6594 C CA . ALA B 1 398 ? -9.891 16.031 13.711 1 98.81 398 ALA B CA 1
ATOM 6595 C C . ALA B 1 398 ? -9.781 16.078 15.234 1 98.81 398 ALA B C 1
ATOM 6597 O O . ALA B 1 398 ? -9.062 15.289 15.836 1 98.81 398 ALA B O 1
ATOM 6598 N N . SER B 1 399 ? -10.484 17 15.828 1 98.81 399 SER B N 1
ATOM 6599 C CA . SER B 1 399 ? -10.414 17.109 17.281 1 98.81 399 SER B CA 1
ATOM 6600 C C . SER B 1 399 ? -11.773 17.438 17.875 1 98.81 399 SER B C 1
ATOM 6602 O O . SER B 1 399 ? -12.555 18.188 17.266 1 98.81 399 SER B O 1
ATOM 6604 N N . ILE B 1 400 ? -12.031 16.875 18.969 1 98.88 400 ILE B N 1
ATOM 6605 C CA . ILE B 1 400 ? -13.227 17.141 19.766 1 98.88 400 ILE B CA 1
ATOM 6606 C C . ILE B 1 400 ? -12.828 17.688 21.141 1 98.88 400 ILE B C 1
ATOM 6608 O O . ILE B 1 400 ? -11.938 17.125 21.797 1 98.88 400 ILE B O 1
ATOM 6612 N N . TRP B 1 401 ? -13.492 18.719 21.562 1 98.81 401 TRP B N 1
ATOM 6613 C CA . TRP B 1 401 ? -13.172 19.391 22.828 1 98.81 401 TRP B CA 1
ATOM 6614 C C . TRP B 1 401 ? -14.367 19.359 23.781 1 98.81 401 TRP B C 1
ATOM 6616 O O . TRP B 1 401 ? -15.43 19.906 23.469 1 98.81 401 TRP B O 1
ATOM 6626 N N . THR B 1 402 ? -14.195 18.766 24.922 1 98.69 402 THR B N 1
ATOM 6627 C CA . THR B 1 402 ? -15.312 18.516 25.828 1 98.69 402 THR B CA 1
ATOM 6628 C C . THR B 1 402 ? -14.812 18.141 27.219 1 98.69 402 THR B C 1
ATOM 6630 O O . THR B 1 402 ? -13.742 17.531 27.359 1 98.69 402 THR B O 1
ATOM 6633 N N . LYS B 1 403 ? -15.539 18.5 28.188 1 98.25 403 LYS B N 1
ATOM 6634 C CA . LYS B 1 403 ? -15.273 18.062 29.562 1 98.25 403 LYS B CA 1
ATOM 6635 C C . LYS B 1 403 ? -15.539 16.578 29.719 1 98.25 403 LYS B C 1
ATOM 6637 O O . LYS B 1 403 ? -14.883 15.906 30.531 1 98.25 403 LYS B O 1
ATOM 6642 N N . ASP B 1 404 ? -16.469 16.047 29.031 1 98 404 ASP B N 1
ATOM 6643 C CA . ASP B 1 404 ? -16.812 14.633 29.047 1 98 404 ASP B CA 1
ATOM 6644 C C . ASP B 1 404 ? -15.953 13.852 28.047 1 98 404 ASP B C 1
ATOM 6646 O O . ASP B 1 404 ? -16.406 13.531 26.953 1 98 404 ASP B O 1
ATOM 6650 N N . THR B 1 405 ? -14.797 13.453 28.5 1 97.69 405 THR B N 1
ATOM 6651 C CA . THR B 1 405 ? -13.812 12.836 27.609 1 97.69 405 THR B CA 1
ATOM 6652 C C . THR B 1 405 ? -14.344 11.523 27.047 1 97.69 405 THR B C 1
ATOM 6654 O O . THR B 1 405 ? -14.039 11.172 25.906 1 97.69 405 THR B O 1
ATOM 6657 N N . ASP B 1 406 ? -15.148 10.797 27.797 1 97.88 406 ASP B N 1
ATOM 6658 C CA . ASP B 1 406 ? -15.75 9.562 27.312 1 97.88 406 ASP B CA 1
ATOM 6659 C C . ASP B 1 406 ? -16.688 9.836 26.141 1 97.88 406 ASP B C 1
ATOM 6661 O O . ASP B 1 406 ? -16.703 9.102 25.156 1 97.88 406 ASP B O 1
ATOM 6665 N N . LYS B 1 407 ? -17.5 10.875 26.344 1 97.94 407 LYS B N 1
ATOM 6666 C CA . LYS B 1 407 ? -18.375 11.273 25.234 1 97.94 407 LYS B CA 1
ATOM 6667 C C . LYS B 1 407 ? -17.547 11.719 24.031 1 97.94 407 LYS B C 1
ATOM 6669 O O . LYS B 1 407 ? -17.922 11.43 22.891 1 97.94 407 LYS B O 1
ATOM 6674 N N . GLY B 1 408 ? -16.484 12.477 24.312 1 98.56 408 GLY B N 1
ATOM 6675 C CA . GLY B 1 408 ? -15.586 12.852 23.219 1 98.56 408 GLY B CA 1
ATOM 6676 C C . GLY B 1 408 ? -15.062 11.664 22.453 1 98.56 408 GLY B C 1
ATOM 6677 O O . GLY B 1 408 ? -15.008 11.695 21.219 1 98.56 408 GLY B O 1
ATOM 6678 N N . TYR B 1 409 ? -14.68 10.641 23.172 1 98.38 409 TYR B N 1
ATOM 6679 C CA . TYR B 1 409 ? -14.18 9.414 22.547 1 98.38 409 TYR B CA 1
ATOM 6680 C C . TYR B 1 409 ? -15.242 8.781 21.656 1 98.38 409 TYR B C 1
ATOM 6682 O O . TYR B 1 409 ? -14.961 8.406 20.516 1 98.38 409 TYR B O 1
ATOM 6690 N N . LYS B 1 410 ? -16.453 8.656 22.109 1 98.19 410 LYS B N 1
ATOM 6691 C CA . LYS B 1 410 ? -17.547 8.07 21.344 1 98.19 410 LYS B CA 1
ATOM 6692 C C . LYS B 1 410 ? -17.797 8.859 20.062 1 98.19 410 LYS B C 1
ATOM 6694 O O . LYS B 1 410 ? -18.031 8.266 19 1 98.19 410 LYS B O 1
ATOM 6699 N N . LEU B 1 411 ? -17.781 10.172 20.141 1 98.56 411 LEU B N 1
ATOM 6700 C CA . LEU B 1 411 ? -17.953 11.008 18.969 1 98.56 411 LEU B CA 1
ATOM 6701 C C . LEU B 1 411 ? -16.797 10.82 17.984 1 98.56 411 LEU B C 1
ATOM 6703 O O . LEU B 1 411 ? -17 10.789 16.766 1 98.56 411 LEU B O 1
ATOM 6707 N N . ALA B 1 412 ? -15.555 10.703 18.531 1 98.38 412 ALA B N 1
ATOM 6708 C CA . ALA B 1 412 ? -14.352 10.531 17.719 1 98.38 412 ALA B CA 1
ATOM 6709 C C . ALA B 1 412 ? -14.445 9.266 16.875 1 98.38 412 ALA B C 1
ATOM 6711 O O . ALA B 1 412 ? -13.914 9.211 15.758 1 98.38 412 ALA B O 1
ATOM 6712 N N . GLU B 1 413 ? -15.102 8.227 17.328 1 97.31 413 GLU B N 1
ATOM 6713 C CA . GLU B 1 413 ? -15.289 6.977 16.594 1 97.31 413 GLU B CA 1
ATOM 6714 C C . GLU B 1 413 ? -16.016 7.223 15.266 1 97.31 413 GLU B C 1
ATOM 6716 O O . GLU B 1 413 ? -15.773 6.516 14.281 1 97.31 413 GLU B O 1
ATOM 6721 N N . ASP B 1 414 ? -16.812 8.266 15.25 1 96.88 414 ASP B N 1
ATOM 6722 C CA . ASP B 1 414 ? -17.672 8.508 14.094 1 96.88 414 ASP B CA 1
ATOM 6723 C C . ASP B 1 414 ? -17.047 9.539 13.148 1 96.88 414 ASP B C 1
ATOM 6725 O O . ASP B 1 414 ? -17.609 9.844 12.102 1 96.88 414 ASP B O 1
ATOM 6729 N N . VAL B 1 415 ? -15.898 10.055 13.5 1 98.5 415 VAL B N 1
ATOM 6730 C CA . VAL B 1 415 ? -15.219 11.039 12.664 1 98.5 415 VAL B CA 1
ATOM 6731 C C . VAL B 1 415 ? -14.375 10.32 11.609 1 98.5 415 VAL B C 1
ATOM 6733 O O . VAL B 1 415 ? -13.695 9.344 11.922 1 98.5 415 VAL B O 1
ATOM 6736 N N . GLU B 1 416 ? -14.438 10.766 10.383 1 97.94 416 GLU B N 1
ATOM 6737 C CA . GLU B 1 416 ? -13.711 10.148 9.273 1 97.94 416 GLU B CA 1
ATOM 6738 C C . GLU B 1 416 ? -12.359 10.82 9.062 1 97.94 416 GLU B C 1
ATOM 6740 O O . GLU B 1 416 ? -12.172 11.562 8.094 1 97.94 416 GLU B O 1
ATOM 6745 N N . ALA B 1 417 ? -11.375 10.461 9.898 1 98.44 417 ALA B N 1
ATOM 6746 C CA . ALA B 1 417 ? -10.016 11 9.812 1 98.44 417 ALA B CA 1
ATOM 6747 C C . ALA B 1 417 ? -8.992 9.977 10.305 1 98.44 417 ALA B C 1
ATOM 6749 O O . ALA B 1 417 ? -9.328 9.086 11.094 1 98.44 417 ALA B O 1
ATOM 6750 N N . GLY B 1 418 ? -7.797 10.133 9.836 1 98.25 418 GLY B N 1
ATOM 6751 C CA . GLY B 1 418 ? -6.73 9.211 10.195 1 98.25 418 GLY B CA 1
ATOM 6752 C C . GLY B 1 418 ? -6.293 9.344 11.641 1 98.25 418 GLY B C 1
ATOM 6753 O O . GLY B 1 418 ? -5.922 8.352 12.281 1 98.25 418 GLY B O 1
ATOM 6754 N N . THR B 1 419 ? -6.297 10.539 12.156 1 98.56 419 THR B N 1
ATOM 6755 C CA . THR B 1 419 ? -6.004 10.805 13.562 1 98.56 419 THR B CA 1
ATOM 6756 C C . THR B 1 419 ? -7.098 11.664 14.195 1 98.56 419 THR B C 1
ATOM 6758 O O . THR B 1 419 ? -7.457 12.711 13.664 1 98.56 419 THR B O 1
ATOM 6761 N N . VAL B 1 420 ? -7.613 11.195 15.289 1 98.75 420 VAL B N 1
ATOM 6762 C CA . VAL B 1 420 ? -8.641 11.945 16 1 98.75 420 VAL B CA 1
ATOM 6763 C C . VAL B 1 420 ? -8.164 12.25 17.422 1 98.75 420 VAL B C 1
ATOM 6765 O O . VAL B 1 420 ? -7.582 11.391 18.094 1 98.75 420 VAL B O 1
ATOM 6768 N N . PHE B 1 421 ? -8.383 13.477 17.797 1 98.69 421 PHE B N 1
ATOM 6769 C CA . PHE B 1 421 ? -7.973 13.984 19.094 1 98.69 421 PHE B CA 1
ATOM 6770 C C . PHE B 1 421 ? -9.188 14.305 19.969 1 98.69 421 PHE B C 1
ATOM 6772 O O . PHE B 1 421 ? -10.227 14.719 19.453 1 98.69 421 PHE B O 1
ATOM 6779 N N . VAL B 1 422 ? -9.047 14.086 21.219 1 98.69 422 VAL B N 1
ATOM 6780 C CA . VAL B 1 422 ? -9.93 14.672 22.219 1 98.69 422 VAL B CA 1
ATOM 6781 C C . VAL B 1 422 ? -9.125 15.562 23.156 1 98.69 422 VAL B C 1
ATOM 6783 O O . VAL B 1 422 ? -8.109 15.125 23.719 1 98.69 422 VAL B O 1
ATOM 6786 N N . ASN B 1 423 ? -9.492 16.812 23.219 1 98.5 423 ASN B N 1
ATOM 6787 C CA . ASN B 1 423 ? -8.914 17.812 24.125 1 98.5 423 ASN B CA 1
ATOM 6788 C C . ASN B 1 423 ? -7.453 18.078 23.797 1 98.5 423 ASN B C 1
ATOM 6790 O O . ASN B 1 423 ? -6.648 18.344 24.688 1 98.5 423 ASN B O 1
ATOM 6794 N N . ARG B 1 424 ? -7.172 17.953 22.531 1 96.19 424 ARG B N 1
ATOM 6795 C CA . ARG B 1 424 ? -5.859 18.234 21.953 1 96.19 424 ARG B CA 1
ATOM 6796 C C . ARG B 1 424 ? -5.938 18.359 20.438 1 96.19 424 ARG B C 1
ATOM 6798 O O . ARG B 1 424 ? -6.934 17.969 19.828 1 96.19 424 ARG B O 1
ATOM 6805 N N . CYS B 1 425 ? -4.973 18.922 19.859 1 95.75 425 CYS B N 1
ATOM 6806 C CA . CYS B 1 425 ? -4.82 18.969 18.422 1 95.75 425 CYS B CA 1
ATOM 6807 C C . CYS B 1 425 ? -3.361 19.172 18.031 1 95.75 425 CYS B C 1
ATOM 6809 O O . CYS B 1 425 ? -2.498 19.312 18.891 1 95.75 425 CYS B O 1
ATOM 6811 N N . ASP B 1 426 ? -3.072 18.953 16.75 1 91.75 426 ASP B N 1
ATOM 6812 C CA . ASP B 1 426 ? -1.797 19.344 16.141 1 91.75 426 ASP B CA 1
ATOM 6813 C C . ASP B 1 426 ? -0.63 18.656 16.859 1 91.75 426 ASP B C 1
ATOM 6815 O O . ASP B 1 426 ? 0.364 19.312 17.188 1 91.75 426 ASP B O 1
ATOM 6819 N N . TYR B 1 427 ? -0.815 17.375 17.172 1 91.12 427 TYR B N 1
ATOM 6820 C CA . TYR B 1 427 ? 0.224 16.656 17.891 1 91.12 427 TYR B CA 1
ATOM 6821 C C . TYR B 1 427 ? 0.393 15.242 17.328 1 91.12 427 TYR B C 1
ATOM 6823 O O . TYR B 1 427 ? -0.037 14.266 17.953 1 91.12 427 TYR B O 1
ATOM 6831 N N . PRO B 1 428 ? 1.063 15.07 16.203 1 92.81 428 PRO B N 1
ATOM 6832 C CA . PRO B 1 428 ? 1.401 13.719 15.773 1 92.81 428 PRO B CA 1
ATOM 6833 C C . PRO B 1 428 ? 2.348 13 16.734 1 92.81 428 PRO B C 1
ATOM 6835 O O . PRO B 1 428 ? 3.471 13.461 16.953 1 92.81 428 PRO B O 1
ATOM 6838 N N . SER B 1 429 ? 1.893 11.984 17.312 1 95.81 429 SER B N 1
ATOM 6839 C CA . SER B 1 429 ? 2.684 11.227 18.281 1 95.81 429 SER B CA 1
ATOM 6840 C C . SER B 1 429 ? 3.496 10.133 17.594 1 95.81 429 SER B C 1
ATOM 6842 O O . SER B 1 429 ? 2.969 9.391 16.766 1 95.81 429 SER B O 1
ATOM 6844 N N . PRO B 1 430 ? 4.754 10.008 17.953 1 97.38 430 PRO B N 1
ATOM 6845 C CA . PRO B 1 430 ? 5.613 9.047 17.266 1 97.38 430 PRO B CA 1
ATOM 6846 C C . PRO B 1 430 ? 5.117 7.609 17.391 1 97.38 430 PRO B C 1
ATOM 6848 O O . PRO B 1 430 ? 5.387 6.781 16.516 1 97.38 430 PRO B O 1
ATOM 6851 N N . ASP B 1 431 ? 4.43 7.328 18.453 1 97.94 431 ASP B N 1
ATOM 6852 C CA . ASP B 1 431 ? 4.012 5.957 18.719 1 97.94 431 ASP B CA 1
ATOM 6853 C C . ASP B 1 431 ? 2.666 5.652 18.078 1 97.94 431 ASP B C 1
ATOM 6855 O O . ASP B 1 431 ? 2.176 4.523 18.141 1 97.94 431 ASP B O 1
ATOM 6859 N N . LEU B 1 432 ? 2.039 6.598 17.453 1 98.25 432 LEU B N 1
ATOM 6860 C CA . LEU B 1 432 ? 0.791 6.406 16.734 1 98.25 432 LEU B CA 1
ATOM 6861 C C . LEU B 1 432 ? 1.02 6.52 15.227 1 98.25 432 LEU B C 1
ATOM 6863 O O . LEU B 1 432 ? 1.998 7.129 14.789 1 98.25 432 LEU B O 1
ATOM 6867 N N . ALA B 1 433 ? 0.139 5.926 14.516 1 98.06 433 ALA B N 1
ATOM 6868 C CA . ALA B 1 433 ? 0.236 5.984 13.055 1 98.06 433 ALA B CA 1
ATOM 6869 C C . ALA B 1 433 ? -0.163 7.363 12.539 1 98.06 433 ALA B C 1
ATOM 6871 O O . ALA B 1 433 ? -1.132 7.957 13.016 1 98.06 433 ALA B O 1
ATOM 6872 N N . TRP B 1 434 ? 0.628 7.883 11.68 1 97.81 434 TRP B N 1
ATOM 6873 C CA . TRP B 1 434 ? 0.299 9.102 10.945 1 97.81 434 TRP B CA 1
ATOM 6874 C C . TRP B 1 434 ? -0.159 8.773 9.531 1 97.81 434 TRP B C 1
ATOM 6876 O O . TRP B 1 434 ? 0.632 8.305 8.711 1 97.81 434 TRP B O 1
ATOM 6886 N N . THR B 1 435 ? -1.457 8.914 9.32 1 95.38 435 THR B N 1
ATOM 6887 C CA . THR B 1 435 ? -2.035 8.555 8.031 1 95.38 435 THR B CA 1
ATOM 6888 C C . THR B 1 435 ? -3.24 9.43 7.719 1 95.38 435 THR B C 1
ATOM 6890 O O . THR B 1 435 ? -3.912 9.922 8.625 1 95.38 435 THR B O 1
ATOM 6893 N N . GLY B 1 436 ? -3.465 9.758 6.457 1 96.06 436 GLY B N 1
ATOM 6894 C CA . GLY B 1 436 ? -4.633 10.492 5.996 1 96.06 436 GLY B CA 1
ATOM 6895 C C . GLY B 1 436 ? -5.668 9.609 5.328 1 96.06 436 GLY B C 1
ATOM 6896 O O . GLY B 1 436 ? -5.32 8.664 4.621 1 96.06 436 GLY B O 1
ATOM 6897 N N . TRP B 1 437 ? -6.906 9.93 5.641 1 97.44 437 TRP B N 1
ATOM 6898 C CA . TRP B 1 437 ? -8.023 9.289 4.953 1 97.44 437 TRP B CA 1
ATOM 6899 C C . TRP B 1 437 ? -8.5 10.141 3.779 1 97.44 437 TRP B C 1
ATOM 6901 O O . TRP B 1 437 ? -8.18 11.328 3.697 1 97.44 437 TRP B O 1
ATOM 6911 N N . LYS B 1 438 ? -9.266 9.547 2.809 1 97.19 438 LYS B N 1
ATOM 6912 C CA . LYS B 1 438 ? -9.805 10.266 1.657 1 97.19 438 LYS B CA 1
ATOM 6913 C C . LYS B 1 438 ? -8.688 10.914 0.843 1 97.19 438 LYS B C 1
ATOM 6915 O O . LYS B 1 438 ? -7.695 10.258 0.508 1 97.19 438 LYS B O 1
ATOM 6920 N N . ASN B 1 439 ? -8.781 12.148 0.477 1 97.44 439 ASN B N 1
ATOM 6921 C CA . ASN B 1 439 ? -7.773 12.789 -0.363 1 97.44 439 ASN B CA 1
ATOM 6922 C C . ASN B 1 439 ? -6.562 13.234 0.453 1 97.44 439 ASN B C 1
ATOM 6924 O O . ASN B 1 439 ? -5.617 13.805 -0.093 1 97.44 439 ASN B O 1
ATOM 6928 N N . SER B 1 440 ? -6.555 12.906 1.745 1 97.94 440 SER B N 1
ATOM 6929 C CA . SER B 1 440 ? -5.43 13.305 2.586 1 97.94 440 SER B CA 1
ATOM 6930 C C . SER B 1 440 ? -4.266 12.328 2.455 1 97.94 440 SER B C 1
ATOM 6932 O O . SER B 1 440 ? -3.172 12.586 2.959 1 97.94 440 SER B O 1
ATOM 6934 N N . GLY B 1 441 ? -4.527 11.203 1.783 1 95.56 441 GLY B N 1
ATOM 6935 C CA . GLY B 1 441 ? -3.34 10.43 1.469 1 95.56 441 GLY B CA 1
ATOM 6936 C C . GLY B 1 441 ? -3.588 8.93 1.457 1 95.56 441 GLY B C 1
ATOM 6937 O O . GLY B 1 441 ? -4.738 8.492 1.439 1 95.56 441 GLY B O 1
ATOM 6938 N N . ARG B 1 442 ? -2.512 8.164 1.279 1 94.94 442 ARG B N 1
ATOM 6939 C CA . ARG B 1 442 ? -2.449 6.707 1.336 1 94.94 442 ARG B CA 1
ATOM 6940 C C . ARG B 1 442 ? -1.094 6.238 1.853 1 94.94 442 ARG B C 1
ATOM 6942 O O . ARG B 1 442 ? -0.058 6.801 1.493 1 94.94 442 ARG B O 1
ATOM 6949 N N . GLY B 1 443 ? -1.063 5.238 2.656 1 95.06 443 GLY B N 1
ATOM 6950 C CA . GLY B 1 443 ? 0.117 4.812 3.391 1 95.06 443 GLY B CA 1
ATOM 6951 C C . GLY B 1 443 ? 0.179 5.379 4.797 1 95.06 443 GLY B C 1
ATOM 6952 O O . GLY B 1 443 ? -0.789 5.973 5.277 1 95.06 443 GLY B O 1
ATOM 6953 N N . GLN B 1 444 ? 1.197 5.074 5.492 1 96.56 444 GLN B N 1
ATOM 6954 C CA . GLN B 1 444 ? 1.344 5.547 6.867 1 96.56 444 GLN B CA 1
ATOM 6955 C C . GLN B 1 444 ? 2.812 5.77 7.219 1 96.56 444 GLN B C 1
ATOM 6957 O O . GLN B 1 444 ? 3.695 5.125 6.648 1 96.56 444 GLN B O 1
ATOM 6962 N N . THR B 1 445 ? 3.01 6.633 8.039 1 97.69 445 THR B N 1
ATOM 6963 C CA . THR B 1 445 ? 4.297 6.867 8.672 1 97.69 445 THR B CA 1
ATOM 6964 C C . THR B 1 445 ? 4.156 6.855 10.195 1 97.69 445 THR B C 1
ATOM 6966 O O . THR B 1 445 ? 3.047 6.754 10.719 1 97.69 445 THR B O 1
ATOM 6969 N N . LEU B 1 446 ? 5.312 6.879 10.891 1 98.06 446 LEU B N 1
ATOM 6970 C CA . LEU B 1 446 ? 5.406 6.82 12.344 1 98.06 446 LEU B CA 1
ATOM 6971 C C . LEU B 1 446 ? 4.918 5.477 12.867 1 98.06 446 LEU B C 1
ATOM 6973 O O . LEU B 1 446 ? 4.527 4.605 12.086 1 98.06 446 LEU B O 1
ATOM 6977 N N . SER B 1 447 ? 5.07 5.23 14.227 1 98.12 447 SER B N 1
ATOM 6978 C CA . SER B 1 447 ? 4.746 3.961 14.867 1 98.12 447 SER B CA 1
ATOM 6979 C C . SER B 1 447 ? 5.516 2.809 14.234 1 98.12 447 SER B C 1
ATOM 6981 O O . SER B 1 447 ? 6.375 3.029 13.375 1 98.12 447 SER B O 1
ATOM 6983 N N . LYS B 1 448 ? 5.281 1.641 14.641 1 97.62 448 LYS B N 1
ATOM 6984 C CA . LYS B 1 448 ? 5.898 0.466 14.031 1 97.62 448 LYS B CA 1
ATOM 6985 C C . LYS B 1 448 ? 5.371 0.242 12.617 1 97.62 448 LYS B C 1
ATOM 6987 O O . LYS B 1 448 ? 6.066 -0.321 11.766 1 97.62 448 LYS B O 1
ATOM 6992 N N . PHE B 1 449 ? 4.16 0.745 12.305 1 97.88 449 PHE B N 1
ATOM 6993 C CA . PHE B 1 449 ? 3.547 0.548 10.992 1 97.88 449 PHE B CA 1
ATOM 6994 C C . PHE B 1 449 ? 4.23 1.412 9.938 1 97.88 449 PHE B C 1
ATOM 6996 O O . PHE B 1 449 ? 4.09 1.162 8.742 1 97.88 449 PHE B O 1
ATOM 7003 N N . GLY B 1 450 ? 4.949 2.434 10.414 1 98.06 450 GLY B N 1
ATOM 7004 C CA . GLY B 1 450 ? 5.648 3.312 9.492 1 98.06 450 GLY B CA 1
ATOM 7005 C C . GLY B 1 450 ? 6.789 2.623 8.758 1 98.06 450 GLY B C 1
ATOM 7006 O O . GLY B 1 450 ? 7.309 3.148 7.773 1 98.06 450 GLY B O 1
ATOM 7007 N N . PHE B 1 451 ? 7.23 1.414 9.18 1 98.62 451 PHE B N 1
ATOM 7008 C CA . PHE B 1 451 ? 8.297 0.647 8.555 1 98.62 451 PHE B CA 1
ATOM 7009 C C . PHE B 1 451 ? 7.777 -0.134 7.355 1 98.62 451 PHE B C 1
ATOM 7011 O O . PHE B 1 451 ? 8.555 -0.576 6.508 1 98.62 451 PHE B O 1
ATOM 7018 N N . ASP B 1 452 ? 6.473 -0.305 7.27 1 97.56 452 ASP B N 1
ATOM 7019 C CA . ASP B 1 452 ? 5.887 -1.272 6.348 1 97.56 452 ASP B CA 1
ATOM 7020 C C . ASP B 1 452 ? 6.18 -0.897 4.898 1 97.56 452 ASP B C 1
ATOM 7022 O O . ASP B 1 452 ? 6.363 -1.772 4.051 1 97.56 452 ASP B O 1
ATOM 7026 N N . ALA B 1 453 ? 6.199 0.38 4.617 1 97.5 453 ALA B N 1
ATOM 7027 C CA . ALA B 1 453 ? 6.414 0.817 3.24 1 97.5 453 ALA B CA 1
ATOM 7028 C C . ALA B 1 453 ? 7.848 0.536 2.791 1 97.5 453 ALA B C 1
ATOM 7030 O O . ALA B 1 453 ? 8.133 0.512 1.593 1 97.5 453 ALA B O 1
ATOM 7031 N N . PHE B 1 454 ? 8.75 0.291 3.723 1 98.75 454 PHE B N 1
ATOM 7032 C CA . PHE B 1 454 ? 10.172 0.275 3.406 1 98.75 454 PHE B CA 1
ATOM 7033 C C . PHE B 1 454 ? 10.711 -1.151 3.385 1 98.75 454 PHE B C 1
ATOM 7035 O O . PHE B 1 454 ? 11.914 -1.366 3.27 1 98.75 454 PHE B O 1
ATOM 7042 N N . VAL B 1 455 ? 9.781 -2.074 3.557 1 98.31 455 VAL B N 1
ATOM 7043 C CA . VAL B 1 455 ? 10.133 -3.486 3.461 1 98.31 455 VAL B CA 1
ATOM 7044 C C . VAL B 1 455 ? 9.156 -4.199 2.527 1 98.31 455 VAL B C 1
ATOM 7046 O O . VAL B 1 455 ? 8.062 -3.699 2.264 1 98.31 455 VAL B O 1
ATOM 7049 N N . LYS B 1 456 ? 9.555 -5.258 1.997 1 97.81 456 LYS B N 1
ATOM 7050 C CA . LYS B 1 456 ? 8.703 -6.234 1.317 1 97.81 456 LYS B CA 1
ATOM 7051 C C . LYS B 1 456 ? 8.859 -7.621 1.934 1 97.81 456 LYS B C 1
ATOM 7053 O O . LYS B 1 456 ? 9.922 -7.965 2.451 1 97.81 456 LYS B O 1
ATOM 7058 N N . LEU B 1 457 ? 7.797 -8.352 1.916 1 98.38 457 LEU B N 1
ATOM 7059 C CA . LEU B 1 457 ? 7.777 -9.641 2.594 1 98.38 457 LEU B CA 1
ATOM 7060 C C . LEU B 1 457 ? 8.367 -10.734 1.702 1 98.38 457 LEU B C 1
ATOM 7062 O O . LEU B 1 457 ? 8.141 -10.734 0.49 1 98.38 457 LEU B O 1
ATOM 7066 N N . LYS B 1 458 ? 9.133 -11.531 2.234 1 98.5 458 LYS B N 1
ATOM 7067 C CA . LYS B 1 458 ? 9.648 -12.742 1.609 1 98.5 458 LYS B CA 1
ATOM 7068 C C . LYS B 1 458 ? 9.289 -13.977 2.434 1 98.5 458 LYS B C 1
ATOM 7070 O O . LYS B 1 458 ? 9.672 -14.086 3.602 1 98.5 458 LYS B O 1
ATOM 7075 N N . SER B 1 459 ? 8.562 -14.875 1.871 1 98.62 459 SER B N 1
ATOM 7076 C CA . SER B 1 459 ? 8.18 -16.109 2.549 1 98.62 459 SER B CA 1
ATOM 7077 C C . SER B 1 459 ? 9.18 -17.219 2.266 1 98.62 459 SER B C 1
ATOM 7079 O O . SER B 1 459 ? 9.484 -17.516 1.106 1 98.62 459 SER B O 1
ATOM 7081 N N . PHE B 1 460 ? 9.688 -17.812 3.287 1 98.56 460 PHE B N 1
ATOM 7082 C CA . PHE B 1 460 ? 10.547 -18.984 3.201 1 98.56 460 PHE B CA 1
ATOM 7083 C C . PHE B 1 460 ? 9.781 -20.25 3.578 1 98.56 460 PHE B C 1
ATOM 7085 O O . PHE B 1 460 ? 9.188 -20.328 4.656 1 98.56 460 PHE B O 1
ATOM 7092 N N . HIS B 1 461 ? 9.727 -21.172 2.76 1 98.25 461 HIS B N 1
ATOM 7093 C CA . HIS B 1 461 ? 9.102 -22.484 2.945 1 98.25 461 HIS B CA 1
ATOM 7094 C C . HIS B 1 461 ? 10.102 -23.609 2.709 1 98.25 461 HIS B C 1
ATOM 7096 O O . HIS B 1 461 ? 10.156 -24.172 1.616 1 98.25 461 HIS B O 1
ATOM 7102 N N . LEU B 1 462 ? 10.836 -24.016 3.713 1 98.25 462 LEU B N 1
ATOM 7103 C CA . LEU B 1 462 ? 11.945 -24.953 3.641 1 98.25 462 LEU B CA 1
ATOM 7104 C C . LEU B 1 462 ? 11.516 -26.344 4.117 1 98.25 462 LEU B C 1
ATOM 7106 O O . LEU B 1 462 ? 11.188 -26.516 5.289 1 98.25 462 LEU B O 1
ATOM 7110 N N . LYS B 1 463 ? 11.484 -27.219 3.256 1 98.12 463 LYS B N 1
ATOM 7111 C CA . LYS B 1 463 ? 11.133 -28.594 3.561 1 98.12 463 LYS B CA 1
ATOM 7112 C C . LYS B 1 463 ? 12.391 -29.453 3.703 1 98.12 463 LYS B C 1
ATOM 7114 O O . LYS B 1 463 ? 13.297 -29.375 2.879 1 98.12 463 LYS B O 1
ATOM 7119 N N . ASP B 1 464 ? 12.383 -30.266 4.742 1 97.31 464 ASP B N 1
ATOM 7120 C CA . ASP B 1 464 ? 13.469 -31.234 4.891 1 97.31 464 ASP B CA 1
ATOM 7121 C C . ASP B 1 464 ? 13.562 -32.156 3.674 1 97.31 464 ASP B C 1
ATOM 7123 O O . ASP B 1 464 ? 12.547 -32.5 3.064 1 97.31 464 ASP B O 1
ATOM 7127 N N . TYR B 1 465 ? 14.836 -32.5 3.373 1 96.12 465 TYR B N 1
ATOM 7128 C CA . TYR B 1 465 ? 15.047 -33.406 2.268 1 96.12 465 TYR B CA 1
ATOM 7129 C C . TYR B 1 465 ? 14.438 -34.781 2.57 1 96.12 465 TYR B C 1
ATOM 7131 O O . TYR B 1 465 ? 14.555 -35.281 3.688 1 96.12 465 TYR B O 1
ATOM 7139 N N . PRO B 1 466 ? 13.703 -35.281 1.57 1 88.25 466 PRO B N 1
ATOM 7140 C CA . PRO B 1 466 ? 13.086 -36.594 1.839 1 88.25 466 PRO B CA 1
ATOM 7141 C C . PRO B 1 466 ? 14.117 -37.688 2.072 1 88.25 466 PRO B C 1
ATOM 7143 O O . PRO B 1 466 ? 15.156 -37.719 1.409 1 88.25 466 PRO B O 1
ATOM 7146 N N . LYS B 1 467 ? 14.227 -38.375 3.248 1 75.31 467 LYS B N 1
ATOM 7147 C CA . LYS B 1 467 ? 15.141 -39.469 3.59 1 75.31 467 LYS B CA 1
ATOM 7148 C C . LYS B 1 467 ? 14.789 -40.75 2.826 1 75.31 467 LYS B C 1
ATOM 7150 O O . LYS B 1 467 ? 13.625 -40.969 2.494 1 75.31 467 LYS B O 1
#

Secondary structure (DSSP, 8-state):
-PPPEEEEEPTTTSSEEEEEEPPPHHHHHHHHHHHHHHHHHHTTS-HHHHHHHHHHHHHHHHHTHHHHHHHHHHHH---HHHHHHHHHHHHHHHHHHHHHHHHHT--EE----TTEEEEEEEEE-SEEEEE--SSSHHHHHHHHHHHHHHHT-EEEEE--TTSTHHHHHHHHHHHHTTPPTTSEEE-----HHHHHHHHT-TT--EEEEES-HHHHHHHHHHTTTS--EEEEE----EEEEE-TTS-HHHHHHHHHHHHHGGGG--TT-EEEEEEETTTHHHHHHHHHHHHHT--BS-TTSTT-SB---S-HHHHHHHHHHHHHHHHTT-EE-PPP-HHHHS--SSS-----EEEES--TTSGGGTS---SSEEEEEEESSHHHHHHHHH-SSEESEEEEE-S-HHHHHHHHHTS-SSEEEES--S---TTS-B--EETTEES-BSTGGGGGGGEEEEEEEEEPPP-/-PPPEEEEEPTTTSSEEEEEE---HHHHHHHHHHHHHHHHHHTTS-HHHHHHHHHHHHHHHHHTHHHHHHHHHHHH---HHHHHHHHHHHHHHHHHHHHHHHHHT--EE----TTEEEEEEEEE-SEEEEE--SSSHHHHHHHHHHHHHHHT-EEEEE--TTSTHHHHHHHHHHHHTTPPTTSEEE-----HHHHHHHHH-TT--EEEEES-HHHHHHHHHHTTTS--EEEEE----EEEEE-TTS-HHHHHHHHHHHHHGGGG--TT-EEEEEEETTTHHHHHHHHHHHHHT--BS-TTSTT-SB---S-HHHHHHHHHHHHHHHHTT-EE-PPP-HHHHS--SSS-----EEEES--TTSGGGTS---SSEEEEEEESSHHHHHHHHH-SSEESEEEEE-S-HHHHHHHHHTS-SSEEEES--S---TTS-B--EETTEES-BSTGGGGGGGEEEEEEEEEPPP-

Solvent-accessible surface area (backbone atoms only — not comparable to full-atom values): 45285 Å² total; per-residue (Å²): 130,85,56,51,76,44,67,19,48,17,10,53,65,64,41,78,77,48,75,45,62,28,61,44,73,68,53,56,58,42,52,52,52,43,16,48,60,27,24,69,58,48,50,70,55,52,59,69,60,35,48,52,29,50,52,41,23,41,50,48,51,57,75,38,27,68,63,53,19,52,55,45,24,56,34,44,11,39,21,47,71,54,37,36,54,46,44,53,48,23,38,51,40,40,50,48,48,59,68,40,41,64,69,55,56,46,66,45,75,30,74,90,46,92,62,47,54,43,30,29,38,60,37,44,61,40,20,29,38,40,35,37,40,58,73,49,43,60,43,59,41,37,43,53,49,47,40,28,45,51,47,24,28,8,38,37,37,34,37,26,59,52,38,52,61,56,54,54,52,52,50,51,37,34,48,75,32,62,50,62,79,41,28,64,46,66,53,46,58,88,48,67,68,63,50,41,53,58,57,50,35,82,66,48,41,31,38,36,36,35,44,48,51,68,58,44,40,50,53,44,47,45,35,32,86,53,74,61,54,68,36,32,44,31,38,27,61,12,29,32,37,39,44,76,68,38,59,51,62,60,51,24,49,53,51,51,48,36,13,30,48,63,22,6,45,42,65,51,22,39,36,31,35,36,25,24,55,92,40,33,69,62,34,52,52,36,35,31,57,50,56,49,71,54,34,48,47,59,23,81,41,68,77,28,56,26,18,21,32,63,31,66,66,52,40,50,51,36,52,46,28,52,51,50,28,43,76,72,60,23,40,82,58,49,55,82,34,73,40,57,75,54,61,72,93,51,41,20,69,62,61,70,37,33,32,32,68,51,54,76,89,26,53,50,55,63,44,66,58,64,30,27,41,44,40,36,24,75,28,92,39,72,70,57,41,48,53,53,60,47,63,50,68,38,7,24,33,34,25,31,34,38,57,51,47,70,59,33,50,61,54,48,73,71,46,63,33,7,27,35,23,22,58,46,66,73,69,90,50,50,58,31,51,48,31,23,29,59,50,4,24,40,63,54,26,32,27,57,65,21,38,56,82,33,33,42,65,29,18,40,45,35,34,57,52,87,128,130,85,56,50,77,44,68,21,48,16,10,52,66,65,41,76,77,47,74,47,63,29,61,45,73,67,52,56,60,43,51,51,52,42,16,48,59,27,24,70,58,46,50,70,54,52,59,68,60,35,48,52,29,50,53,42,23,42,51,48,50,57,74,38,27,69,64,53,20,52,57,46,23,56,34,44,11,39,20,48,71,54,37,37,53,45,45,54,49,22,37,52,39,40,50,48,48,59,68,39,40,65,68,55,56,46,66,45,78,30,74,90,45,92,62,47,54,42,31,30,37,60,38,44,58,40,21,29,38,40,35,36,41,59,73,51,41,62,43,59,40,37,43,54,50,47,40,28,45,51,48,24,27,7,35,37,37,33,37,25,59,52,40,52,60,56,53,53,52,52,50,51,36,32,48,74,29,61,51,60,80,42,28,64,46,66,54,47,59,87,48,67,68,61,52,40,54,58,59,50,34,84,66,49,42,31,39,38,36,36,44,47,51,70,56,46,40,49,53,44,47,45,35,30,87,55,75,62,55,68,35,33,44,30,40,26,60,13,29,35,38,38,45,75,67,39,59,51,62,60,51,24,50,52,50,50,48,36,12,29,47,64,20,7,42,41,67,52,23,38,35,31,35,34,25,24,54,92,39,34,70,61,35,51,53,36,34,31,58,50,56,48,73,56,34,47,48,58,22,81,42,68,76,30,56,27,19,22,32,63,31,65,66,53,41,50,51,34,53,47,29,52,50,48,27,42,76,71,60,23,39,80,59,49,54,82,33,71,39,59,75,54,62,70,92,52,40,21,70,64,59,72,37,34,33,32,67,52,53,77,88,27,52,50,55,64,45,66,58,64,30,27,41,44,40,35,25,75,28,91,39,71,70,57,40,47,53,54,60,47,63,49,68,37,8,26,34,34,25,31,34,38,56,51,48,68,60,34,50,60,54,48,72,71,46,63,33,6,28,34,23,22,58,48,66,70,68,90,49,50,59,31,50,47,31,24,28,57,52,3,23,40,63,54,27,32,27,58,66,21,39,55,82,34,35,42,64,29,19,40,45,34,33,56,52,86,128

Sequence (934 aa):
MSVEVINTISPTTGEIVISRNGPSSADLDLLPKVATEAFQSFRKTTLKERQEIVRKFLKGLADRESELAEELTVQMGRPIAFTGKEITTAVKRGEYLLKVSDEALQDTDGEAEKGFKRFIRKVPVGPVLVIFAWNYPYLILVNSLIPAILAGNSVILKPSPQTPTIAERVSEIFAAAGLPQGVLQYFHCGSPSTMETIVRDPRIELVCFTGSVSGGLSVQKAAADRIVNIGLELGGKDPAYIRSDVDIDWAAEEIVDGSVFNSGQSCCSLERVYVDESIHDAFVEAVQKVLKGYKLGDPFDKSTHVGPVISSRSKGAIEGHIKDAVSKGAKDATPANESFDNLPSKGNFVKPTLLTGVDHSMTVMTEETFGPVIPVMKVKGDAEAIKLMNDSEFGLTASIWTKDTDKGYKLAEDVEAGTVFVNRCDYPSPDLAWTGWKNSGRGQTLSKFGFDAFVKLKSFHLKDYPKMSVEVINTISPTTGEIVISRNGPSSADLDLLPKVATEAFQSFRKTTLKERQEIVRKFLKGLADRESELAEELTVQMGRPIAFTGKEITTAVKRGEYLLKVSDEALQDTDGEAEKGFKRFIRKVPVGPVLVIFAWNYPYLILVNSLIPAILAGNSVILKPSPQTPTIAERVSEIFAAAGLPQGVLQYFHCGSPSTMETIVRDPRIELVCFTGSVSGGLSVQKAAADRIVNIGLELGGKDPAYIRSDVDIDWAAEEIVDGSVFNSGQSCCSLERVYVDESIHDAFVEAVQKVLKGYKLGDPFDKSTHVGPVISSRSKGAIEGHIKDAVSKGAKDATPANESFDNLPSKGNFVKPTLLTGVDHSMTVMTEETFGPVIPVMKVKGDAEAIKLMNDSEFGLTASIWTKDTDKGYKLAEDVEAGTVFVNRCDYPSPDLAWTGWKNSGRGQTLSKFGFDAFVKLKSFHLKDYPK

Organism: Cordyceps militaris (strain CM01) (NCBI:txid983644)

InterPro domains:
  IPR015590 Aldehyde dehydrogenase domain [PF00171] (5-459)
  IPR016161 Aldehyde/histidinol dehydrogenase [SSF53720] (4-465)
  IPR016162 Aldehyde dehydrogenase, N-terminal [G3DSA:3.40.605.10] (6-454)
  IPR016163 Aldehyde dehydrogenase, C-terminal [G3DSA:3.40.309.10] (238-431)
  IPR029510 Aldehyde dehydrogenase, glutamic acid active site [PS00687] (232-239)

Radius of gyration: 29.97 Å; Cα contacts (8 Å, |Δi|>4): 2269; chains: 2; bounding box: 58×89×70 Å